Protein AF-A0AAN5C245-F1 (afdb_monomer_lite)

Sequence (822 aa):
MPCDADNDKPALLPTRVIDVGNSMTPPHLHVTGDGETGKWVALSYCGGADSSITLNSSSFENLRSGQPLSDFPLTLRDAVLVTRALGVRYLWIDCLCIFQDDTNDMAAEASRRSRVYSNAVVTIAATTAETVNDGFLDKREPHFNCSFPWRRHDHPDSVKNDCRTYPVFFRGDRSPLNKERPRDSPWATRGWTLQEELLSKRILYYTKQEMIWQCHAGTATEPAEEPEPYSTPFSRLKKLSASSGYPEKSTKSAAATYKLWYELLEEYVRRHLTSENDRLPAIGAIAESIQTQLNEQYCAGLWRGDLLFGLLWSLHCSSGGSGPPGRVIRRALLRLFDFQPKHPTLPAREIPAGVSKNRGPSWSWVGADTFVGLTWPQQIDTFDYLAKVVHVEVRGKIQDDFGRVEGAALTLDAPYRHLHLRLGTYLKSPWSPISLVQRALTRLSPLARTRKLAQIALTRPDYLASTTTSGSVIVPSSSTEFTLIQLAKTSVGTRPVLYLLLLQPQARDKANKGGQQHYRRVGLLRLMPSQYDDDDYIGETMTDLLEGDAYREVTKKKWPVGTFFQFILTSALTKKPTLTTAQPQPETNTTQEPEKREGSDISTTGFEIATTDTHILIANKFSFARPHLMLLTLDGHRRQYEPLDEADLNGAWRILNASETGYVAFYNCGQDGGCSRLHKHLQVMPLPANSFAAFLDSPDGSESETEVPFQWFYRRLQGKLNPATLLGVYSDLLEQATKVGGGRGEHAASAPSGAVCPHNMILTKRWMVVMPRRRGAVNKEAGVNSLGMLGVIAVATMEEVDNWVRLGLTESLAELGVPKEK

Foldseek 3Di:
DPLPVPPLDWDQDDQKWWQLDDPVDAIAIDGGDDRDTFAEEEEQEAEDPPFPDFAAPVCRVVRHNHDHLVVFAQAVSLQSVVCVVVVGGTYDDCRHGFHPPDPVSVVVVLLCVLVNQLSHPEYEYQQADNYSRPHQPDDQDQQDKDFDQDQDPPDPPRDPDDRDTDTDGDDPDPPVVPDDDSCVGSSLQALLVLSSVLNHQWYWYRDSHWIWIQHLQAIDTPPRPDHDHDDDLSNVLVVLVVVPPDPDDDPVSLLVLQVSLQVSVLSNLSHDYPDLQCLQSSCLVVVVSSCVRNVFQDAQSDTPVCVLQQLQKFADPDPPDPDPPCVVVVVVVVVVVPPPPDDPDDPDPPQPPDPDPAAAAQSGPSRALGSHRIHGPDSVWDKDWQKDWPDKDWADPPPRSRGGTPYIDTDIQFQKAKFFAPPDPLDDDDPDSPVVVVVVLPDDDLVSLSVLVVCLVVVPVVLCVSVPSPRDDPPPPPQGIKMWTFTIWTDDDNKIKTKIWIWGWDDDDPVPPPDDTDIGTSRIDIAIAADDDDDDDPPCRVSNNSSNSNVCSVVVDRRAGQQAFAEAADQLCVPQDFPPDPDDDDDDDDDDDQDDQPLAPDRQPPFWDDDDPFWTKGQDSSDPAPRKIKIFTPNNNAWLLADDDLVQQQVVVVVQVVDPAWKKKKGFRDQLSQDRTTGGMIMMHHDDPSFQCVCLVDPVSPDDRRDAQFDKDKDWDDDDDHSVNVVVVSVVRLVVLCVQQPCQAPCNVVDDPNGGQGWMWMDTPTMIMIFGFRGQFDVVLGGDHNRVLRSYHYDHDVSSVVSCSVCDVRNGSCNGTPGDDD

Radius of gyration: 37.37 Å; chains: 1; bounding box: 114×71×102 Å

InterPro domains:
  IPR010730 Heterokaryon incompatibility [PF06985] (40-196)
  IPR019200 ATP adenylyltransferase, C-terminal [PF09830] (707-819)
  IPR036265 HIT-like superfamily [SSF54197] (562-688)
  IPR043171 Ap4A phosphorylase 1/2-like [G3DSA:3.30.428.70] (544-822)
  IPR045759 Ap4A phosphorylase 1/2, N-terminal domain [PF19327] (611-690)

Organism: Aspergillus oryzae (NCBI:txid5062)

Secondary structure (DSSP, 8-state):
--TTSS--PPEEPPSEEEE---SSS--EEEEPPTT-EE-EEEEE----TT-S----TTTHHHHHH---GGGS-HHHHHHHHHHHHTT-SEEE-HHHHS-TT-HHHHHHHHHHHHHHHHHSSEEEEETT-SSTTT-S--------EEEE----TT-TT--TTS---EEEEPPPP--TTTPPPGGGSGGGGBTHHHHHHHH-SEEEEE-SS-EEEEESS-EEETT-SSPBP---HHHHHHHHHHGGGS----HHHHHHHHHHHHHHHHHHHTSBPS-GGGTTHHHHHHHHHHHHHH---EETTEEGGGHHHHTT-EE-----SSS-THHHHHHHHHHHH---S----S------S---S-PPPTTSGGG-S--TTEE---TTSPPEE--EEEEEEEEE-TT-SSS-EEEEEEEEE--EEEEE----------S-TTHHHHTTTTS--HHHHHHHHHHHHHH-TTTTTTT---SS----TT--EEEEEEEEEEEETTEEEEEEEEEEEPPPPTT-TTSPPPEEEEEEEEE-PPP---SS-HHHHHHHHHHHHHHHHHHHSPPPPS---EEEE-GGGTTPPPTT----------S----PPTT-SS--TT-EEEE-SSEEEEE-TT-SSSS-EEEEETTS--BTTSPP-HHHHHHHHHHHHH-SS-EEEEEEESTTTT-S-SB-EEEEEEPPTT-TTGGGG-SS--SPPP--SB--EEEE--SS--HHHHHHHHHHHHHHHHHHHTT-STTGGGPPTTPPPPEEEEE-SSEEEEEEBS-SEETTTEE--HHHHTTEEEESSHHHHHHHHHH-HHHHHHHHBPBPP-

pLDDT: mean 73.37, std 21.28, range [23.34, 98.19]

Structure (mmCIF, N/CA/C/O backbone):
data_AF-A0AAN5C245-F1
#
_entry.id   AF-A0AAN5C245-F1
#
loop_
_atom_site.group_PDB
_atom_site.id
_atom_site.type_symbol
_atom_site.label_atom_id
_atom_site.label_alt_id
_atom_site.label_comp_id
_atom_site.label_asym_id
_atom_site.label_entity_id
_atom_site.label_seq_id
_atom_site.pdbx_PDB_ins_code
_atom_site.Cartn_x
_atom_site.Cartn_y
_atom_site.Cartn_z
_atom_site.occupancy
_atom_site.B_iso_or_equiv
_atom_site.auth_seq_id
_atom_site.auth_comp_id
_atom_site.auth_asym_id
_atom_site.auth_atom_id
_atom_site.pdbx_PDB_model_num
ATOM 1 N N . MET A 1 1 ? 20.380 -23.469 -19.555 1.00 35.25 1 MET A N 1
ATOM 2 C CA . MET A 1 1 ? 20.109 -23.784 -20.971 1.00 35.25 1 MET A CA 1
ATOM 3 C C . MET A 1 1 ? 21.016 -22.917 -21.826 1.0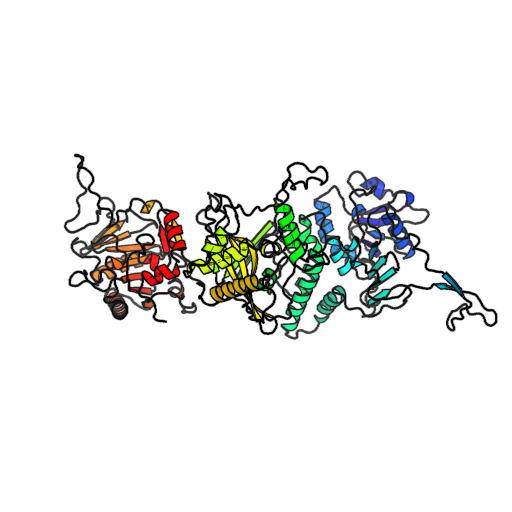0 35.25 1 MET A C 1
ATOM 5 O O . MET A 1 1 ? 21.134 -21.742 -21.488 1.00 35.25 1 MET A O 1
ATOM 9 N N . PRO A 1 2 ? 21.669 -23.456 -22.866 1.00 41.81 2 PRO A N 1
ATOM 10 C CA . PRO A 1 2 ? 22.351 -22.631 -23.860 1.00 41.81 2 PRO A CA 1
ATOM 11 C C . PRO A 1 2 ? 21.332 -21.735 -24.582 1.00 41.81 2 PRO A C 1
ATOM 13 O O . PRO A 1 2 ? 20.177 -22.129 -24.758 1.00 41.81 2 PRO A O 1
ATOM 16 N N . CYS A 1 3 ? 21.747 -20.530 -24.984 1.00 52.06 3 CYS A N 1
ATOM 17 C CA . CYS A 1 3 ? 20.897 -19.564 -25.699 1.00 52.06 3 CYS A CA 1
ATOM 18 C C . CYS A 1 3 ? 20.420 -20.044 -27.086 1.00 52.06 3 CYS A C 1
ATOM 20 O O . CYS A 1 3 ? 19.615 -19.347 -27.699 1.00 52.06 3 CYS A O 1
ATOM 22 N N . ASP A 1 4 ? 20.885 -21.213 -27.539 1.00 46.66 4 ASP A N 1
ATOM 23 C CA . ASP A 1 4 ? 20.538 -21.852 -28.815 1.00 46.66 4 ASP A CA 1
ATOM 24 C C . ASP A 1 4 ? 19.283 -22.735 -28.758 1.00 46.66 4 ASP A C 1
ATOM 26 O O . ASP A 1 4 ? 18.751 -23.119 -29.795 1.00 46.66 4 ASP A O 1
ATOM 30 N N . ALA A 1 5 ? 18.785 -23.085 -27.564 1.00 47.28 5 ALA A N 1
ATOM 31 C CA . ALA A 1 5 ? 17.615 -23.968 -27.448 1.00 47.28 5 ALA A CA 1
ATOM 32 C C . ALA A 1 5 ? 16.310 -23.299 -27.925 1.00 47.28 5 ALA A C 1
ATOM 34 O O . ALA A 1 5 ? 15.354 -23.982 -28.292 1.00 47.28 5 ALA A O 1
ATOM 35 N N . ASP A 1 6 ? 16.287 -21.967 -27.949 1.00 51.62 6 ASP A N 1
ATOM 36 C CA . ASP A 1 6 ? 15.198 -21.158 -28.478 1.00 51.62 6 ASP A CA 1
ATOM 37 C C . ASP A 1 6 ? 15.669 -20.636 -29.842 1.00 51.62 6 ASP A C 1
ATOM 39 O O . ASP A 1 6 ? 16.169 -19.518 -29.945 1.00 51.62 6 ASP A O 1
ATOM 43 N N . ASN A 1 7 ? 15.616 -21.490 -30.879 1.00 54.81 7 ASN A N 1
ATOM 44 C CA . ASN A 1 7 ? 15.822 -21.065 -32.270 1.00 54.81 7 ASN A CA 1
ATOM 45 C C . ASN A 1 7 ? 15.059 -19.752 -32.439 1.00 54.81 7 ASN A C 1
ATOM 47 O O . ASN A 1 7 ? 13.848 -19.777 -32.223 1.00 54.81 7 ASN A O 1
ATOM 51 N N . ASP A 1 8 ? 15.737 -18.643 -32.761 1.00 65.44 8 ASP A N 1
ATOM 52 C CA . ASP A 1 8 ? 15.123 -17.325 -32.962 1.00 65.44 8 ASP A CA 1
ATOM 53 C C . ASP A 1 8 ? 14.123 -17.424 -34.123 1.00 65.44 8 ASP A C 1
ATOM 55 O O . ASP A 1 8 ? 14.423 -17.085 -35.268 1.00 65.44 8 ASP A O 1
ATOM 59 N N . LYS A 1 9 ? 12.956 -18.008 -33.871 1.00 73.12 9 LYS A N 1
ATOM 60 C CA . LYS A 1 9 ? 11.895 -18.194 -34.842 1.00 73.12 9 LYS A CA 1
ATOM 61 C C . LYS A 1 9 ? 11.257 -16.826 -35.057 1.00 73.12 9 LYS A C 1
ATOM 63 O O . LYS A 1 9 ? 11.156 -16.057 -34.099 1.00 73.12 9 LYS A O 1
ATOM 68 N N . PRO A 1 10 ? 10.837 -16.508 -36.290 1.00 80.06 10 PRO A N 1
ATOM 69 C CA . PRO A 1 10 ? 10.046 -15.314 -36.542 1.00 80.06 10 PRO A CA 1
ATOM 70 C C . PRO A 1 10 ? 8.860 -15.267 -35.572 1.00 80.06 10 PRO A C 1
ATOM 72 O O . PRO A 1 10 ? 8.116 -16.241 -35.455 1.00 80.06 10 PRO A O 1
ATOM 75 N N . ALA A 1 11 ? 8.721 -14.156 -34.856 1.00 88.12 11 ALA A N 1
ATOM 76 C CA . ALA A 1 11 ? 7.585 -13.887 -33.983 1.00 88.12 11 ALA A CA 1
ATOM 77 C C . ALA A 1 11 ? 6.648 -12.895 -34.676 1.00 88.12 11 ALA A C 1
ATOM 79 O O . ALA A 1 11 ? 7.053 -12.245 -35.641 1.00 88.12 11 ALA A O 1
ATOM 80 N N . LEU A 1 12 ? 5.407 -12.777 -34.196 1.00 93.31 12 LEU A N 1
ATOM 81 C CA . LEU A 1 12 ? 4.494 -11.729 -34.658 1.00 93.31 12 LEU A CA 1
ATOM 82 C C . LEU A 1 12 ? 5.167 -10.369 -34.483 1.00 93.31 12 LEU A C 1
ATOM 84 O O . LEU A 1 12 ? 5.626 -10.047 -33.383 1.00 93.31 12 LEU A O 1
ATOM 88 N N . LEU A 1 13 ? 5.250 -9.607 -35.569 1.00 94.94 13 LEU A N 1
ATOM 89 C CA . LEU A 1 13 ? 5.854 -8.285 -35.532 1.00 94.94 13 LEU A CA 1
ATOM 90 C C . LEU A 1 13 ? 5.020 -7.343 -34.638 1.00 94.94 13 LEU A C 1
ATOM 92 O O . LEU A 1 13 ? 3.796 -7.493 -34.544 1.00 94.94 13 LEU A O 1
ATOM 96 N N . PRO A 1 14 ? 5.659 -6.353 -33.984 1.00 95.44 14 PRO A N 1
ATOM 97 C CA . PRO A 1 14 ? 4.951 -5.218 -33.393 1.00 95.44 14 PRO A CA 1
ATOM 98 C C . PRO A 1 14 ? 4.039 -4.541 -34.423 1.00 95.44 14 PRO A C 1
ATOM 100 O O . PRO A 1 14 ? 4.277 -4.667 -35.619 1.00 95.44 14 PRO A O 1
ATOM 103 N N . THR A 1 15 ? 3.037 -3.777 -33.984 1.00 95.12 15 THR A N 1
ATOM 104 C CA . THR A 1 15 ? 2.087 -3.089 -34.888 1.00 95.12 15 THR A CA 1
ATOM 105 C C . THR A 1 15 ? 2.791 -2.233 -35.943 1.00 95.12 15 THR A C 1
ATOM 107 O O . THR A 1 15 ? 2.332 -2.139 -37.081 1.00 95.12 15 THR A O 1
ATOM 110 N N . ARG A 1 16 ? 3.934 -1.648 -35.573 1.00 96.56 16 ARG A N 1
ATOM 111 C CA . ARG A 1 16 ? 4.821 -0.875 -36.441 1.00 96.56 16 ARG A CA 1
ATOM 112 C C . ARG A 1 16 ? 6.282 -1.165 -36.099 1.00 96.56 16 ARG A C 1
ATOM 114 O O . ARG A 1 16 ? 6.627 -1.307 -34.924 1.00 96.56 16 ARG A O 1
ATOM 121 N N . VAL A 1 17 ? 7.134 -1.214 -37.117 1.00 97.50 17 VAL A N 1
ATOM 122 C CA . VAL A 1 17 ? 8.597 -1.345 -37.001 1.00 97.50 17 VAL A CA 1
ATOM 123 C C . VAL A 1 17 ? 9.280 -0.480 -38.055 1.00 97.50 17 VAL A C 1
ATOM 125 O O . VAL A 1 17 ? 8.677 -0.136 -39.064 1.00 97.50 17 VAL A O 1
ATOM 128 N N . ILE A 1 18 ? 10.548 -0.141 -37.857 1.00 98.06 18 ILE A N 1
ATOM 129 C CA . ILE A 1 18 ? 11.381 0.488 -38.882 1.00 98.06 18 ILE A CA 1
ATOM 130 C C . ILE A 1 18 ? 12.061 -0.608 -39.695 1.00 98.06 18 ILE A C 1
ATOM 132 O O . ILE A 1 18 ? 12.826 -1.401 -39.148 1.00 98.06 18 ILE A O 1
ATOM 136 N N . ASP A 1 19 ? 11.810 -0.651 -41.000 1.00 97.81 19 ASP A N 1
ATOM 137 C CA . ASP A 1 19 ? 12.676 -1.375 -41.924 1.00 97.81 19 ASP A CA 1
ATOM 138 C C . ASP A 1 19 ? 13.960 -0.562 -42.079 1.00 97.81 19 ASP A C 1
ATOM 140 O O . ASP A 1 19 ? 13.933 0.592 -42.517 1.00 97.81 19 ASP A O 1
ATOM 144 N N . VAL A 1 20 ? 15.091 -1.141 -41.673 1.00 97.38 20 VAL A N 1
ATOM 145 C CA . VAL A 1 20 ? 16.363 -0.416 -41.666 1.00 97.38 20 VAL A CA 1
ATOM 146 C C . VAL A 1 20 ? 16.916 -0.188 -43.067 1.00 97.38 20 VAL A C 1
ATOM 148 O O . VAL A 1 20 ? 17.879 0.564 -43.194 1.00 97.38 20 VAL A O 1
ATOM 151 N N . GLY A 1 21 ? 16.352 -0.790 -44.117 1.00 93.94 21 GLY A N 1
ATOM 152 C CA . GLY A 1 21 ? 16.804 -0.617 -45.495 1.00 93.94 21 GLY A CA 1
ATOM 153 C C . GLY A 1 21 ? 18.280 -0.985 -45.697 1.00 93.94 21 GLY A C 1
ATOM 154 O O . GLY A 1 21 ? 18.857 -1.799 -44.975 1.00 93.94 21 GLY A O 1
ATOM 155 N N . ASN A 1 22 ? 18.925 -0.367 -46.685 1.00 90.50 22 ASN A N 1
ATOM 156 C CA . ASN A 1 22 ? 20.333 -0.608 -47.023 1.00 90.50 22 ASN A CA 1
ATOM 157 C C . ASN A 1 22 ? 20.998 0.677 -47.566 1.00 90.50 22 ASN A C 1
ATOM 159 O O . ASN A 1 22 ? 20.577 1.782 -47.226 1.00 90.50 22 ASN A O 1
ATOM 163 N N . SER A 1 23 ? 22.073 0.561 -48.351 1.00 84.62 23 SER A N 1
ATOM 164 C CA . SER A 1 23 ? 22.747 1.713 -48.971 1.00 84.62 23 SER A CA 1
ATOM 165 C C . SER A 1 23 ? 21.907 2.416 -50.046 1.00 84.62 23 SER A C 1
ATOM 167 O O . SER A 1 23 ? 22.126 3.595 -50.300 1.00 84.62 23 SER A O 1
ATOM 169 N N . MET A 1 24 ? 20.957 1.709 -50.659 1.00 87.56 24 MET A N 1
ATOM 170 C CA . MET A 1 24 ? 20.085 2.198 -51.733 1.00 87.56 24 MET A CA 1
ATOM 171 C C . MET A 1 24 ? 18.679 2.551 -51.239 1.00 87.56 24 MET A C 1
ATOM 173 O O . MET A 1 24 ? 17.996 3.362 -51.857 1.00 87.56 24 MET A O 1
ATOM 177 N N . THR A 1 25 ? 18.235 1.934 -50.143 1.00 92.56 25 THR A N 1
ATOM 178 C CA . THR A 1 25 ? 16.893 2.129 -49.583 1.00 92.56 25 THR A CA 1
ATOM 179 C C . THR A 1 25 ? 16.988 2.802 -48.213 1.00 92.56 25 THR A C 1
ATOM 181 O O . THR A 1 25 ? 17.605 2.222 -47.311 1.00 92.56 25 THR A O 1
ATOM 184 N N . PRO A 1 26 ? 16.396 3.997 -48.029 1.00 95.56 26 PRO A N 1
ATOM 185 C CA . PRO A 1 26 ? 16.388 4.669 -46.736 1.00 95.56 26 PRO A CA 1
ATOM 186 C C . PRO A 1 26 ? 15.573 3.885 -45.690 1.00 95.56 26 PRO A C 1
ATOM 188 O O . PRO A 1 26 ? 14.661 3.132 -46.056 1.00 95.56 26 PRO A O 1
ATOM 191 N N . PRO A 1 27 ? 15.869 4.064 -44.389 1.00 97.00 27 PRO A N 1
ATOM 192 C CA . PRO A 1 27 ? 15.016 3.549 -43.329 1.00 97.00 27 PRO A CA 1
ATOM 193 C C . PRO A 1 27 ? 13.603 4.129 -43.424 1.00 97.00 27 PRO A C 1
ATOM 195 O O . PRO A 1 27 ? 13.437 5.327 -43.675 1.00 97.00 27 PRO A O 1
ATOM 198 N N . HIS A 1 28 ? 12.594 3.289 -43.214 1.00 97.06 28 HIS A N 1
ATOM 199 C CA . HIS A 1 28 ? 11.189 3.684 -43.311 1.00 97.06 28 HIS A CA 1
ATOM 200 C C . HIS A 1 28 ? 10.305 2.909 -42.335 1.00 97.06 28 HIS A C 1
ATOM 202 O O . HIS A 1 28 ? 10.630 1.798 -41.914 1.00 97.06 28 HIS A O 1
ATOM 208 N N . LEU A 1 29 ? 9.178 3.512 -41.968 1.00 97.69 29 LEU A N 1
ATOM 209 C CA . LEU A 1 29 ? 8.166 2.906 -41.115 1.00 97.69 29 LEU A CA 1
ATOM 210 C C . LEU A 1 29 ? 7.382 1.848 -41.896 1.00 97.69 29 LEU A C 1
ATOM 212 O O . LEU A 1 29 ? 6.682 2.159 -42.858 1.00 97.69 29 LEU A O 1
ATOM 216 N N . HIS A 1 30 ? 7.459 0.608 -41.432 1.00 97.44 30 HIS A N 1
ATOM 217 C CA . HIS A 1 30 ? 6.645 -0.509 -41.889 1.00 97.44 30 HIS A CA 1
ATOM 218 C C . HIS A 1 30 ? 5.451 -0.689 -40.949 1.00 97.44 30 HIS A C 1
ATOM 220 O O . HIS A 1 30 ? 5.617 -0.897 -39.743 1.00 97.44 30 HIS A O 1
ATOM 226 N N . VAL A 1 31 ? 4.243 -0.595 -41.505 1.00 96.75 31 VAL A N 1
ATOM 227 C CA . VAL A 1 31 ? 3.006 -0.944 -40.798 1.00 96.75 31 VAL A CA 1
ATOM 228 C C . VAL A 1 31 ? 2.766 -2.428 -41.008 1.00 96.75 31 VAL A C 1
ATOM 230 O O . VAL A 1 31 ? 2.567 -2.874 -42.136 1.00 96.75 31 VAL A O 1
ATOM 233 N N . THR A 1 32 ? 2.802 -3.171 -39.914 1.00 95.69 32 THR A N 1
ATOM 234 C CA . THR A 1 32 ? 2.740 -4.628 -39.921 1.00 95.69 32 THR A CA 1
ATOM 235 C C . THR A 1 32 ? 1.367 -5.119 -40.371 1.00 95.69 32 THR A C 1
ATOM 237 O O . THR A 1 32 ? 0.340 -4.641 -39.886 1.00 95.69 32 THR A O 1
ATOM 240 N N . GLY A 1 33 ? 1.346 -6.090 -41.285 1.00 92.75 33 GLY A N 1
ATOM 241 C CA . GLY A 1 33 ? 0.120 -6.755 -41.726 1.00 92.75 33 GLY A CA 1
ATOM 242 C C . GLY A 1 33 ? -0.405 -7.786 -40.721 1.00 92.75 33 GLY A C 1
ATOM 243 O O . GLY A 1 33 ? 0.324 -8.279 -39.857 1.00 92.75 33 GLY A O 1
ATOM 244 N N . ASP A 1 34 ? -1.677 -8.164 -40.855 1.00 89.75 34 ASP A N 1
ATOM 245 C CA . ASP A 1 34 ? -2.295 -9.170 -39.985 1.00 89.75 34 ASP A CA 1
ATOM 246 C C . ASP A 1 34 ? -1.535 -10.505 -40.036 1.00 89.75 34 ASP A C 1
ATOM 248 O O . ASP A 1 34 ? -1.395 -11.132 -41.087 1.00 89.75 34 ASP A O 1
ATOM 252 N N . GLY A 1 35 ? -1.045 -10.952 -38.876 1.00 89.94 35 GLY A N 1
ATOM 253 C CA . GLY A 1 35 ? -0.300 -12.208 -38.742 1.00 89.94 35 GLY A CA 1
ATOM 254 C C . GLY A 1 35 ? 1.126 -12.181 -39.302 1.00 89.94 35 GLY A C 1
ATOM 255 O O . GLY A 1 35 ? 1.766 -13.231 -39.346 1.00 89.94 35 GLY A O 1
ATOM 256 N N . GLU A 1 36 ? 1.640 -11.021 -39.720 1.00 95.56 36 GLU A N 1
ATOM 257 C CA . GLU A 1 36 ? 2.999 -10.904 -40.244 1.00 95.56 36 GLU A CA 1
ATOM 258 C C . GLU A 1 36 ? 4.039 -11.214 -39.155 1.00 95.56 36 GLU A C 1
ATOM 260 O O . GLU A 1 36 ? 3.988 -10.711 -38.027 1.00 95.56 36 GLU A O 1
ATOM 265 N N . THR A 1 37 ? 5.004 -12.068 -39.501 1.00 94.75 37 THR A N 1
ATOM 266 C CA . THR A 1 37 ? 6.064 -12.506 -38.589 1.00 94.75 37 THR A CA 1
ATOM 267 C C . THR A 1 37 ? 7.439 -12.098 -39.087 1.00 94.75 37 THR A C 1
ATOM 269 O O . THR A 1 37 ? 7.722 -12.195 -40.280 1.00 94.75 37 THR A O 1
ATOM 272 N N . GLY A 1 38 ? 8.339 -11.752 -38.173 1.00 94.00 38 GLY A N 1
ATOM 273 C CA . GLY A 1 38 ? 9.699 -11.362 -38.517 1.00 94.00 38 GLY A CA 1
ATOM 274 C C . GLY A 1 38 ? 10.646 -11.368 -37.325 1.00 94.00 38 GLY A C 1
ATOM 275 O O . GLY A 1 38 ? 10.286 -11.743 -36.210 1.00 94.00 38 GLY A O 1
ATOM 276 N N . LYS A 1 39 ? 11.891 -10.967 -37.589 1.00 95.31 39 LYS A N 1
ATOM 277 C CA . LYS A 1 39 ? 12.928 -10.730 -36.580 1.00 95.31 39 LYS A CA 1
ATOM 278 C C . LYS A 1 39 ? 13.184 -9.239 -36.478 1.00 95.31 39 LYS A C 1
ATOM 280 O O . LYS A 1 39 ? 13.385 -8.600 -37.510 1.00 95.31 39 LYS A O 1
ATOM 285 N N . TRP A 1 40 ? 13.243 -8.717 -35.260 1.00 97.06 40 TRP A N 1
ATOM 286 C CA . TRP A 1 40 ? 13.580 -7.320 -35.023 1.00 97.06 40 TRP A CA 1
ATOM 287 C C . TRP A 1 40 ? 14.566 -7.154 -33.872 1.00 97.06 40 TRP A C 1
ATOM 289 O O . TRP A 1 40 ? 14.678 -8.003 -32.982 1.00 97.06 40 TRP A O 1
ATOM 299 N N . VAL A 1 41 ? 15.271 -6.032 -33.914 1.00 97.69 41 VAL A N 1
ATOM 300 C CA . VAL A 1 41 ? 16.032 -5.470 -32.800 1.00 97.69 41 VAL A CA 1
ATOM 301 C C . VAL A 1 41 ? 15.151 -4.438 -32.099 1.00 97.69 41 VAL A C 1
ATOM 303 O O . VAL A 1 41 ? 14.346 -3.777 -32.750 1.00 97.69 41 VAL A O 1
ATOM 306 N N . ALA A 1 42 ? 15.272 -4.294 -30.783 1.00 97.44 42 ALA A N 1
ATOM 307 C CA . ALA A 1 42 ? 14.625 -3.208 -30.044 1.00 97.44 42 ALA A CA 1
ATOM 308 C C . ALA A 1 42 ? 15.675 -2.204 -29.556 1.00 97.44 42 ALA A C 1
ATOM 310 O O . ALA A 1 42 ? 16.756 -2.607 -29.127 1.00 97.44 42 ALA A O 1
ATOM 311 N N . LEU A 1 43 ? 15.365 -0.909 -29.596 1.00 96.69 43 LEU A N 1
ATOM 312 C CA . LEU A 1 43 ? 16.196 0.128 -28.987 1.00 96.69 43 LEU A CA 1
ATOM 313 C C . LEU A 1 43 ? 15.653 0.507 -27.603 1.00 96.69 43 LEU A C 1
ATOM 315 O O . LEU A 1 43 ? 14.459 0.738 -27.422 1.00 96.69 43 LEU A O 1
ATOM 319 N N . SER A 1 44 ? 16.551 0.597 -26.628 1.00 94.31 44 SER A N 1
ATOM 320 C CA . SER A 1 44 ? 16.311 1.124 -25.288 1.00 94.31 44 SER A CA 1
ATOM 321 C C . SER A 1 44 ? 17.316 2.251 -25.034 1.00 94.31 44 SER A C 1
ATOM 323 O O . SER A 1 44 ? 18.528 2.043 -25.092 1.00 94.31 44 SER A O 1
ATOM 325 N N . TYR A 1 45 ? 16.829 3.475 -24.831 1.00 91.50 45 TYR A N 1
ATOM 326 C CA . TYR A 1 45 ? 17.665 4.684 -24.821 1.00 91.50 45 TYR A CA 1
ATOM 327 C C . TYR A 1 45 ? 17.025 5.813 -24.001 1.00 91.50 45 TYR A C 1
ATOM 329 O O . TYR A 1 45 ? 15.894 5.686 -23.533 1.00 91.50 45 TYR A O 1
ATOM 337 N N . CYS A 1 46 ? 17.731 6.929 -23.817 1.00 84.00 46 CYS A N 1
ATOM 338 C CA . CYS A 1 46 ? 17.175 8.154 -23.239 1.00 84.00 46 CYS A CA 1
ATOM 339 C C . CYS A 1 46 ? 16.552 9.044 -24.328 1.00 84.00 46 CYS A C 1
ATOM 341 O O . CYS A 1 46 ? 17.247 9.784 -25.021 1.00 84.00 46 CYS A O 1
ATOM 343 N N . GLY A 1 47 ? 15.227 8.975 -24.482 1.00 69.31 47 GLY A N 1
ATOM 344 C CA . GLY A 1 47 ? 14.471 9.908 -25.321 1.00 69.31 47 GLY A CA 1
ATOM 345 C C . GLY A 1 47 ? 14.177 11.204 -24.563 1.00 69.31 47 GLY A C 1
ATOM 346 O O . GLY A 1 47 ? 13.478 11.173 -23.551 1.00 69.31 47 GLY A O 1
ATOM 347 N N . GLY A 1 48 ? 14.727 12.330 -25.023 1.00 59.12 48 GLY A N 1
ATOM 348 C CA . GLY A 1 48 ? 14.383 13.673 -24.538 1.00 59.12 48 GLY A CA 1
ATOM 349 C C . GLY A 1 48 ? 13.196 14.277 -25.300 1.00 59.12 48 GLY A C 1
ATOM 350 O O . GLY A 1 48 ? 12.801 13.754 -26.340 1.00 59.12 48 GLY A O 1
ATOM 351 N N . ALA A 1 49 ? 12.652 15.397 -24.806 1.00 52.94 49 ALA A N 1
ATOM 352 C CA . ALA A 1 49 ? 11.558 16.135 -25.458 1.00 52.94 49 ALA A CA 1
ATOM 353 C C . ALA A 1 49 ? 11.933 16.713 -26.844 1.00 52.94 49 ALA A C 1
ATOM 355 O O . ALA A 1 49 ? 11.050 17.056 -27.622 1.00 52.94 49 ALA A O 1
ATOM 356 N N . ASP A 1 50 ? 13.229 16.760 -27.164 1.00 55.78 50 ASP A N 1
ATOM 357 C CA . ASP A 1 50 ? 13.790 17.383 -28.368 1.00 55.78 50 ASP A CA 1
ATOM 358 C C . ASP A 1 50 ? 14.140 16.370 -29.475 1.00 55.78 50 ASP A C 1
ATOM 360 O O . ASP A 1 50 ? 15.146 16.512 -30.174 1.00 55.78 50 ASP A O 1
ATOM 364 N N . SER A 1 51 ? 13.346 15.307 -29.644 1.00 64.88 51 SER A N 1
ATOM 365 C CA . SER A 1 51 ? 13.516 14.451 -30.821 1.00 64.88 51 SER A CA 1
ATOM 366 C C . SER A 1 51 ? 12.964 15.157 -32.059 1.00 64.88 51 SER A C 1
ATOM 368 O O . SER A 1 51 ? 11.764 15.409 -32.162 1.00 64.88 51 SER A O 1
ATOM 370 N N . SER A 1 52 ? 13.842 15.455 -33.018 1.00 72.44 52 SER A N 1
ATOM 371 C CA . SER A 1 52 ? 13.475 16.074 -34.299 1.00 72.44 52 SER A CA 1
ATOM 372 C C . SER A 1 52 ? 12.594 15.178 -35.177 1.00 72.44 52 SER A C 1
ATOM 374 O O . SER A 1 52 ? 11.954 15.676 -36.101 1.00 72.44 52 SER A O 1
ATOM 376 N N . ILE A 1 53 ? 12.544 13.870 -34.894 1.00 86.25 53 ILE A N 1
ATOM 377 C CA . ILE A 1 53 ? 11.774 12.886 -35.653 1.00 86.25 53 ILE A CA 1
ATOM 378 C C . ILE A 1 53 ? 10.986 12.004 -34.684 1.00 86.25 53 ILE A C 1
ATOM 380 O O . ILE A 1 53 ? 11.545 11.181 -33.961 1.00 86.25 53 ILE A O 1
ATOM 384 N N . THR A 1 54 ? 9.665 12.151 -34.707 1.00 91.75 54 THR A N 1
ATOM 385 C CA . THR A 1 54 ? 8.722 11.325 -33.946 1.00 91.75 54 THR A CA 1
ATOM 386 C C . THR A 1 54 ? 7.536 10.942 -34.819 1.00 91.75 54 THR A C 1
ATOM 388 O O . THR A 1 54 ? 7.203 11.658 -35.769 1.00 91.75 54 THR A O 1
ATOM 391 N N . LEU A 1 55 ? 6.900 9.811 -34.520 1.00 93.81 55 LEU A N 1
ATOM 392 C CA . LEU A 1 55 ? 5.675 9.386 -35.180 1.00 93.81 55 LEU A CA 1
ATOM 393 C C . LEU A 1 55 ? 4.482 10.161 -34.613 1.00 93.81 55 LEU A C 1
ATOM 395 O O . LEU A 1 55 ? 4.126 10.015 -33.448 1.00 93.81 55 LEU A O 1
ATOM 399 N N . ASN A 1 56 ? 3.861 10.955 -35.475 1.00 93.94 56 ASN A N 1
ATOM 400 C CA . ASN A 1 56 ? 2.621 11.678 -35.242 1.00 93.94 56 ASN A CA 1
ATOM 401 C C . ASN A 1 56 ? 1.740 11.556 -36.486 1.00 93.94 56 ASN A C 1
ATOM 403 O O . ASN A 1 56 ? 2.219 11.187 -37.565 1.00 93.94 56 ASN A O 1
ATOM 407 N N . SER A 1 57 ? 0.479 11.967 -36.381 1.00 93.50 57 SER A N 1
ATOM 408 C CA . SER A 1 57 ? -0.450 12.008 -37.518 1.00 93.50 57 SER A CA 1
ATOM 409 C C . SER A 1 57 ? 0.120 12.777 -38.720 1.00 93.50 57 SER A C 1
ATOM 411 O O . SER A 1 57 ? -0.088 12.387 -39.866 1.00 93.50 57 SER A O 1
ATOM 413 N N . SER A 1 58 ? 0.883 13.850 -38.472 1.00 93.31 58 SER A N 1
ATOM 414 C CA . SER A 1 58 ? 1.495 14.688 -39.514 1.00 93.31 58 SER A CA 1
ATOM 415 C C . SER A 1 58 ? 2.785 14.121 -40.118 1.00 93.31 58 SER A C 1
ATOM 417 O O . SER A 1 58 ? 3.117 14.464 -41.252 1.00 93.31 58 SER A O 1
ATOM 419 N N . SER A 1 59 ? 3.524 13.275 -39.393 1.00 93.31 59 SER A N 1
ATOM 420 C CA . SER A 1 59 ? 4.799 12.701 -39.851 1.00 93.31 59 SER A CA 1
ATOM 421 C C . SER A 1 59 ? 4.664 11.277 -40.395 1.00 93.31 59 SER A C 1
ATOM 423 O O . SER A 1 59 ? 5.602 10.787 -41.021 1.00 93.31 59 SER A O 1
ATOM 425 N N . PHE A 1 60 ? 3.508 10.631 -40.202 1.00 95.38 60 PHE A N 1
ATOM 426 C CA . PHE A 1 60 ? 3.257 9.238 -40.579 1.00 95.38 60 PHE A CA 1
ATOM 427 C C . PHE A 1 60 ? 3.616 8.922 -42.036 1.00 95.38 60 PHE A C 1
ATOM 429 O O . PHE A 1 60 ? 4.403 8.010 -42.280 1.00 95.38 60 PHE A O 1
ATOM 436 N N . GLU A 1 61 ? 3.094 9.682 -43.005 1.00 95.50 61 GLU A N 1
ATOM 437 C CA . GLU A 1 61 ? 3.366 9.408 -44.424 1.00 95.50 61 GLU A CA 1
ATOM 438 C C . GLU A 1 61 ? 4.838 9.636 -44.787 1.00 95.50 61 GLU A C 1
ATOM 440 O O . GLU A 1 61 ? 5.406 8.836 -45.524 1.00 95.50 61 GLU A O 1
ATOM 445 N N . ASN A 1 62 ? 5.486 10.653 -44.206 1.00 93.19 62 ASN A N 1
ATOM 446 C CA . ASN A 1 62 ? 6.912 10.919 -44.431 1.00 93.19 62 ASN A CA 1
ATOM 447 C C . ASN A 1 62 ? 7.791 9.785 -43.885 1.00 93.19 62 ASN A C 1
ATOM 449 O O . ASN A 1 62 ? 8.728 9.339 -44.546 1.00 93.19 62 ASN A O 1
ATOM 453 N N . LEU A 1 63 ? 7.475 9.290 -42.684 1.00 94.44 63 LEU A N 1
ATOM 454 C CA . LEU A 1 63 ? 8.162 8.144 -42.092 1.00 94.44 63 LEU A CA 1
ATOM 455 C C . LEU A 1 63 ? 7.917 6.870 -42.907 1.00 94.44 63 LEU A C 1
ATOM 457 O O . LEU A 1 63 ? 8.844 6.085 -43.098 1.00 94.44 63 LEU A O 1
ATOM 461 N N . ARG A 1 64 ? 6.701 6.676 -43.429 1.00 95.50 64 ARG A N 1
ATOM 462 C CA . ARG A 1 64 ? 6.333 5.520 -44.257 1.00 95.50 64 ARG A CA 1
ATOM 463 C C . ARG A 1 64 ? 7.001 5.530 -45.633 1.00 95.50 64 ARG A C 1
ATOM 465 O O . ARG A 1 64 ? 7.394 4.473 -46.114 1.00 95.50 64 ARG A O 1
ATOM 472 N N . SER A 1 65 ? 7.174 6.699 -46.254 1.00 93.75 65 SER A N 1
ATOM 473 C CA . SER A 1 65 ? 7.925 6.840 -47.512 1.00 93.75 65 SER A CA 1
ATOM 474 C C . SER A 1 65 ? 9.441 6.691 -47.341 1.00 93.75 65 SER A C 1
ATOM 476 O O . SER A 1 65 ? 10.153 6.476 -48.321 1.00 93.75 65 SER A O 1
ATOM 478 N N . GLY A 1 66 ? 9.926 6.793 -46.102 1.00 93.44 66 GLY A N 1
ATOM 479 C CA . GLY A 1 66 ? 11.336 6.724 -45.746 1.00 93.44 66 GLY A CA 1
ATOM 480 C C . GLY A 1 66 ? 12.031 8.075 -45.735 1.00 93.44 66 GLY A C 1
ATOM 481 O O . GLY A 1 66 ? 11.661 9.002 -46.455 1.00 93.44 66 GLY A O 1
ATOM 482 N N . GLN A 1 67 ? 13.065 8.174 -44.899 1.00 90.94 67 GLN A N 1
ATOM 483 C CA . GLN A 1 67 ? 13.863 9.388 -44.733 1.00 90.94 67 GLN A CA 1
ATOM 484 C C . GLN A 1 67 ? 15.362 9.074 -44.815 1.00 90.94 67 GLN A C 1
ATOM 486 O O . GLN A 1 67 ? 15.787 7.995 -44.389 1.00 90.94 67 GLN A O 1
ATOM 491 N N . PRO A 1 68 ? 16.191 9.988 -45.351 1.00 92.56 68 PRO A N 1
ATOM 492 C CA . PRO A 1 68 ? 17.638 9.822 -45.349 1.00 92.56 68 PRO A CA 1
ATOM 493 C C . PRO A 1 68 ? 18.171 9.526 -43.944 1.00 92.56 68 PRO A C 1
ATOM 495 O O . PRO A 1 68 ? 17.837 10.207 -42.980 1.00 92.56 68 PRO A O 1
ATOM 498 N N . LEU A 1 69 ? 19.058 8.534 -43.825 1.00 92.56 69 LEU A N 1
ATOM 499 C CA . LEU A 1 69 ? 19.652 8.149 -42.538 1.00 92.56 69 LEU A CA 1
ATOM 500 C C . LEU A 1 69 ? 20.440 9.301 -41.873 1.00 92.56 69 LEU A C 1
ATOM 502 O O . LEU A 1 69 ? 20.630 9.296 -40.661 1.00 92.56 69 LEU A O 1
ATOM 506 N N . SER A 1 70 ? 20.892 10.287 -42.654 1.00 91.62 70 SER A N 1
ATOM 507 C CA . SER A 1 70 ? 21.533 11.516 -42.165 1.00 91.62 70 SER A CA 1
ATOM 508 C C . SER A 1 70 ? 20.621 12.391 -41.314 1.00 91.62 70 SER A C 1
ATOM 510 O O . SER A 1 70 ? 21.127 13.146 -40.489 1.00 91.62 70 SER A O 1
ATOM 512 N N . ASP A 1 71 ? 19.309 12.292 -41.520 1.00 91.00 71 ASP A N 1
ATOM 513 C CA . ASP A 1 71 ? 18.322 13.168 -40.891 1.00 91.00 71 ASP A CA 1
ATOM 514 C C . ASP A 1 71 ? 17.917 12.629 -39.511 1.00 91.00 71 ASP A C 1
ATOM 516 O O . ASP A 1 71 ? 17.382 13.359 -38.676 1.00 91.00 71 ASP A O 1
ATOM 520 N N . PHE A 1 72 ? 18.218 11.353 -39.248 1.00 92.62 72 PHE A N 1
ATOM 521 C CA . PHE A 1 72 ? 17.988 10.716 -37.961 1.00 92.62 72 PHE A CA 1
ATOM 522 C C . PHE A 1 72 ? 18.943 11.287 -36.904 1.00 92.62 72 PHE A C 1
ATOM 524 O O . PHE A 1 72 ? 20.152 11.373 -37.153 1.00 92.62 72 PHE A O 1
ATOM 531 N N . PRO A 1 73 ? 18.440 11.593 -35.693 1.00 93.31 73 PRO A N 1
ATOM 532 C CA . PRO A 1 73 ? 19.286 11.850 -34.533 1.00 93.31 73 PRO A CA 1
ATOM 533 C C . PRO A 1 73 ? 20.344 10.760 -34.332 1.00 93.31 73 PRO A C 1
ATOM 535 O O . PRO A 1 73 ? 20.086 9.585 -34.617 1.00 93.31 73 PRO A O 1
ATOM 538 N N . LEU A 1 74 ? 21.512 11.137 -33.802 1.00 92.88 74 LEU A N 1
ATOM 539 C CA . LEU A 1 74 ? 22.685 10.257 -33.723 1.00 92.88 74 LEU A CA 1
ATOM 540 C C . LEU A 1 74 ? 22.382 8.909 -33.058 1.00 92.88 74 LEU A C 1
ATOM 542 O O . LEU A 1 74 ? 22.745 7.874 -33.607 1.00 92.88 74 LEU A O 1
ATOM 546 N N . THR A 1 75 ? 21.639 8.890 -31.949 1.00 93.81 75 THR A N 1
ATOM 547 C CA . THR A 1 75 ? 21.289 7.647 -31.241 1.00 93.81 75 THR A CA 1
ATOM 548 C C . THR A 1 75 ? 20.398 6.730 -32.087 1.00 93.81 75 THR A C 1
ATOM 550 O O . THR A 1 75 ? 20.595 5.516 -32.108 1.00 93.81 75 THR A O 1
ATOM 553 N N . LEU A 1 76 ? 19.433 7.281 -32.830 1.00 95.12 76 LEU A N 1
ATOM 554 C CA . LEU A 1 76 ? 18.562 6.473 -33.695 1.00 95.12 76 LEU A CA 1
ATOM 555 C C . LEU A 1 76 ? 19.321 5.975 -34.929 1.00 95.12 76 LEU A C 1
ATOM 557 O O . LEU A 1 76 ? 19.157 4.831 -35.354 1.00 95.12 76 LEU A O 1
ATOM 561 N N . ARG A 1 77 ? 20.194 6.826 -35.474 1.00 94.94 77 ARG A N 1
ATOM 562 C CA . ARG A 1 77 ? 21.074 6.502 -36.594 1.00 94.94 77 ARG A CA 1
ATOM 563 C C . ARG A 1 77 ? 22.017 5.352 -36.250 1.00 94.94 77 ARG A C 1
ATOM 565 O O . ARG A 1 77 ? 22.118 4.390 -37.007 1.00 94.94 77 ARG A O 1
ATOM 572 N N . ASP A 1 78 ? 22.665 5.432 -35.096 1.00 95.88 78 ASP A N 1
ATOM 573 C CA . ASP A 1 78 ? 23.561 4.400 -34.586 1.00 95.88 78 ASP A CA 1
ATOM 574 C C . ASP A 1 78 ? 22.817 3.073 -34.384 1.00 95.88 78 ASP A C 1
ATOM 576 O O . ASP A 1 78 ? 23.308 2.019 -34.787 1.00 95.88 78 ASP A O 1
ATOM 580 N N . ALA A 1 79 ? 21.583 3.110 -33.872 1.00 96.88 79 ALA A N 1
ATOM 581 C CA . ALA A 1 79 ? 20.745 1.919 -33.739 1.00 96.88 79 ALA A CA 1
ATOM 582 C C . ALA A 1 79 ? 20.420 1.261 -35.091 1.00 96.88 79 ALA A C 1
ATOM 584 O O . ALA A 1 79 ? 20.476 0.033 -35.206 1.00 96.88 79 ALA A O 1
ATOM 585 N N . VAL A 1 80 ? 20.138 2.053 -36.132 1.00 97.12 80 VAL A N 1
ATOM 586 C CA . VAL A 1 80 ? 19.958 1.552 -37.506 1.00 97.12 80 VAL A CA 1
ATOM 587 C C . VAL A 1 80 ? 21.239 0.884 -38.014 1.00 97.12 80 VAL A C 1
ATOM 589 O O . VAL A 1 80 ? 21.181 -0.213 -38.573 1.00 97.12 80 VAL A O 1
ATOM 592 N N . LEU A 1 81 ? 22.402 1.508 -37.799 1.00 96.12 81 LEU A N 1
ATOM 593 C CA . LEU A 1 81 ? 23.697 0.967 -38.226 1.00 96.12 81 LEU A CA 1
ATOM 594 C C . LEU A 1 81 ? 24.025 -0.359 -37.532 1.00 96.12 81 LEU A C 1
ATOM 596 O O . LEU A 1 81 ? 24.393 -1.320 -38.207 1.00 96.12 81 LEU A O 1
ATOM 600 N N . VAL A 1 82 ? 23.837 -0.440 -36.212 1.00 96.44 82 VAL A N 1
ATOM 601 C CA . VAL A 1 82 ? 24.039 -1.683 -35.452 1.00 96.44 82 VAL A CA 1
ATOM 602 C C . VAL A 1 82 ? 23.072 -2.765 -35.918 1.00 96.44 82 VAL A C 1
ATOM 604 O O . VAL A 1 82 ? 23.481 -3.902 -36.131 1.00 96.44 82 VAL A O 1
ATOM 607 N N . THR A 1 83 ? 21.805 -2.424 -36.149 1.00 97.44 83 THR A N 1
ATOM 608 C CA . THR A 1 83 ? 20.800 -3.391 -36.614 1.00 97.44 83 THR A CA 1
ATOM 609 C C . THR A 1 83 ? 21.160 -3.975 -37.984 1.00 97.44 83 THR A C 1
ATOM 611 O O . THR A 1 83 ? 21.105 -5.192 -38.170 1.00 97.44 83 THR A O 1
ATOM 614 N N . ARG A 1 84 ? 21.631 -3.131 -38.917 1.00 96.19 84 ARG A N 1
ATOM 615 C CA . ARG A 1 84 ? 22.173 -3.573 -40.213 1.00 96.19 84 ARG A CA 1
ATOM 616 C C . ARG A 1 84 ? 23.401 -4.470 -40.039 1.00 96.19 84 ARG A C 1
ATOM 618 O O . ARG A 1 84 ? 23.489 -5.500 -40.700 1.00 96.19 84 ARG A O 1
ATOM 625 N N . ALA A 1 85 ? 24.325 -4.106 -39.147 1.00 94.69 85 ALA A N 1
ATOM 626 C CA . ALA A 1 85 ? 25.533 -4.887 -38.871 1.00 94.69 85 ALA A CA 1
ATOM 627 C C . ALA A 1 85 ? 25.225 -6.267 -38.260 1.00 94.69 85 ALA A C 1
ATOM 629 O O . ALA A 1 85 ? 25.923 -7.235 -38.545 1.00 94.69 85 ALA A O 1
ATOM 630 N N . LEU A 1 86 ? 24.146 -6.373 -37.478 1.00 93.75 86 LEU A N 1
ATOM 631 C CA . LEU A 1 86 ? 23.620 -7.638 -36.955 1.00 93.75 86 LEU A CA 1
ATOM 632 C C . LEU A 1 86 ? 22.884 -8.478 -38.017 1.00 93.75 86 LEU A C 1
ATOM 634 O O . LEU A 1 86 ? 22.472 -9.600 -37.726 1.00 93.75 86 LEU A O 1
ATOM 638 N N . GLY A 1 87 ? 22.684 -7.954 -39.231 1.00 94.44 87 GLY A N 1
ATOM 639 C CA . GLY A 1 87 ? 21.971 -8.642 -40.308 1.00 94.44 87 GLY A CA 1
ATOM 640 C C . GLY A 1 87 ? 20.462 -8.774 -40.073 1.00 94.44 87 GLY A C 1
ATOM 641 O O . GLY A 1 87 ? 19.827 -9.652 -40.657 1.00 94.44 87 GLY A O 1
ATOM 642 N N . VAL A 1 88 ? 19.874 -7.931 -39.217 1.00 95.19 88 VAL A N 1
ATOM 643 C CA . VAL A 1 88 ? 18.432 -7.929 -38.930 1.00 95.19 88 VAL A CA 1
ATOM 644 C C . VAL A 1 88 ? 17.759 -6.795 -39.703 1.00 95.19 88 VAL A C 1
ATOM 646 O O . VAL A 1 88 ? 18.266 -5.680 -39.760 1.00 95.19 88 VAL A O 1
ATOM 649 N N . ARG A 1 89 ? 16.609 -7.082 -40.323 1.00 95.88 89 ARG A N 1
ATOM 650 C CA . ARG A 1 89 ? 15.892 -6.130 -41.191 1.00 95.88 89 ARG A CA 1
ATOM 651 C C . ARG A 1 89 ? 15.067 -5.094 -40.425 1.00 95.88 89 ARG A C 1
ATOM 653 O O . ARG A 1 89 ? 14.913 -3.974 -40.899 1.00 95.88 89 ARG A O 1
ATOM 660 N N . TYR A 1 90 ? 14.508 -5.463 -39.279 1.00 98.19 90 TYR A N 1
ATOM 661 C CA . TYR A 1 90 ? 13.565 -4.609 -38.563 1.00 98.19 90 TYR A CA 1
ATOM 662 C C . TYR A 1 90 ? 14.153 -4.090 -37.250 1.00 98.19 90 TYR A C 1
ATOM 664 O O . TYR A 1 90 ? 14.832 -4.818 -36.524 1.00 98.19 90 TYR A O 1
ATOM 672 N N . LEU A 1 91 ? 13.852 -2.835 -36.935 1.00 98.12 91 LEU A N 1
ATOM 673 C CA . LEU A 1 91 ? 14.214 -2.154 -35.698 1.00 98.12 91 LEU A CA 1
ATOM 674 C C . LEU A 1 91 ? 12.961 -1.532 -35.085 1.00 98.12 91 LEU A C 1
ATOM 676 O O . LEU A 1 91 ? 12.217 -0.830 -35.760 1.00 98.12 91 LEU A O 1
ATOM 680 N N . TRP A 1 92 ? 12.732 -1.752 -33.798 1.00 97.56 92 TRP A N 1
ATOM 681 C CA . TRP A 1 92 ? 11.672 -1.085 -33.057 1.00 97.56 92 TRP A CA 1
ATOM 682 C C . TRP A 1 92 ? 12.244 0.061 -32.218 1.00 97.56 92 TRP A C 1
ATOM 684 O O . TRP A 1 92 ? 13.178 -0.140 -31.437 1.00 97.56 92 TRP A O 1
ATOM 694 N N . ILE A 1 93 ? 11.667 1.253 -32.382 1.00 94.94 93 ILE A N 1
ATOM 695 C CA . ILE A 1 93 ? 12.021 2.484 -31.662 1.00 94.94 93 ILE A CA 1
ATOM 696 C C . ILE A 1 93 ? 10.719 3.120 -31.179 1.00 94.94 93 ILE A C 1
ATOM 698 O O . ILE A 1 93 ? 9.857 3.428 -32.003 1.00 94.94 93 ILE A O 1
ATOM 702 N N . ASP A 1 94 ? 10.572 3.328 -29.871 1.00 90.94 94 ASP A N 1
ATOM 703 C CA . ASP A 1 94 ? 9.327 3.802 -29.253 1.00 90.94 94 ASP A CA 1
ATOM 704 C C . ASP A 1 94 ? 8.805 5.103 -29.884 1.00 90.94 94 ASP A C 1
ATOM 706 O O . ASP A 1 94 ? 7.643 5.164 -30.282 1.00 90.94 94 ASP A O 1
ATOM 710 N N . CYS A 1 95 ? 9.668 6.102 -30.069 1.00 91.50 95 CYS A N 1
ATOM 711 C CA . CYS A 1 95 ? 9.286 7.404 -30.608 1.00 91.50 95 CYS A CA 1
ATOM 712 C C . CYS A 1 95 ? 8.913 7.377 -32.098 1.00 91.50 95 CYS A C 1
ATOM 714 O O . CYS A 1 95 ? 8.301 8.330 -32.576 1.00 91.50 95 CYS A O 1
ATOM 716 N N . LEU A 1 96 ? 9.266 6.313 -32.834 1.00 94.12 96 LEU A N 1
ATOM 717 C CA . LEU A 1 96 ? 8.948 6.149 -34.260 1.00 94.12 96 LEU A CA 1
ATOM 718 C C . LEU A 1 96 ? 7.889 5.075 -34.535 1.00 94.12 96 LEU A C 1
ATOM 720 O O . LEU A 1 96 ? 7.358 5.022 -35.639 1.00 94.12 96 LEU A O 1
ATOM 724 N N . CYS A 1 97 ? 7.590 4.209 -33.564 1.00 95.25 97 CYS A N 1
ATOM 725 C CA . CYS A 1 97 ? 6.651 3.091 -33.718 1.00 95.25 97 CYS A CA 1
ATOM 726 C C . CYS A 1 97 ? 5.359 3.272 -32.902 1.00 95.25 97 CYS A C 1
ATOM 728 O O . CYS A 1 97 ? 4.443 2.456 -33.025 1.00 95.25 97 CYS A O 1
ATOM 730 N N . ILE A 1 98 ? 5.269 4.323 -32.083 1.00 92.75 98 ILE A N 1
ATOM 731 C CA . ILE A 1 98 ? 4.086 4.695 -31.294 1.00 92.75 98 ILE A CA 1
ATOM 732 C C . ILE A 1 98 ? 3.683 6.120 -31.678 1.00 92.75 98 ILE A C 1
ATOM 734 O O . ILE A 1 98 ? 4.550 6.994 -31.744 1.00 92.75 98 ILE A O 1
ATOM 738 N N . PHE A 1 99 ? 2.392 6.366 -31.906 1.00 92.62 99 PHE A N 1
ATOM 739 C CA . PHE A 1 99 ? 1.891 7.719 -32.156 1.00 92.62 99 PHE A CA 1
ATOM 740 C C . PHE A 1 99 ? 1.996 8.564 -30.883 1.00 92.62 99 PHE A C 1
ATOM 742 O O . PHE A 1 99 ? 1.337 8.278 -29.886 1.00 92.62 99 PHE A O 1
ATOM 749 N N . GLN A 1 100 ? 2.834 9.603 -30.899 1.00 88.31 100 GLN A N 1
ATOM 750 C CA . GLN A 1 100 ? 3.072 10.455 -29.725 1.00 88.31 100 GLN A CA 1
ATOM 751 C C . GLN A 1 100 ? 1.921 11.446 -29.476 1.00 88.31 100 GLN A C 1
ATOM 753 O O . GLN A 1 100 ? 1.757 11.943 -28.362 1.00 88.31 100 GLN A O 1
ATOM 758 N N . ASP A 1 101 ? 1.101 11.706 -30.497 1.00 90.44 101 ASP A N 1
ATOM 759 C CA . ASP A 1 101 ? -0.085 12.562 -30.459 1.00 90.44 101 ASP A CA 1
ATOM 760 C C . ASP A 1 101 ? -1.399 11.801 -30.182 1.00 90.44 101 ASP A C 1
ATOM 762 O O . ASP A 1 101 ? -2.439 12.439 -30.007 1.00 90.44 101 ASP A O 1
ATOM 766 N N . ASP A 1 102 ? -1.373 10.464 -30.069 1.00 89.88 102 ASP A N 1
ATOM 767 C CA . ASP A 1 102 ? -2.554 9.632 -29.793 1.00 89.88 102 ASP A CA 1
ATOM 768 C C . ASP A 1 102 ? -2.456 8.906 -28.441 1.00 89.88 102 ASP A C 1
ATOM 770 O O . ASP A 1 102 ? -1.768 7.899 -28.262 1.00 89.88 102 ASP A O 1
ATOM 774 N N . THR A 1 103 ? -3.224 9.389 -27.461 1.00 84.62 103 THR A N 1
ATOM 775 C CA . THR A 1 103 ? -3.273 8.796 -26.114 1.00 84.62 103 THR A CA 1
ATOM 776 C C . THR A 1 103 ? -3.813 7.365 -26.058 1.00 84.62 103 THR A C 1
ATOM 778 O O . THR A 1 103 ? -3.443 6.625 -25.143 1.00 84.62 103 THR A O 1
ATOM 781 N N . ASN A 1 104 ? -4.669 6.962 -27.000 1.00 86.12 104 ASN A N 1
ATOM 782 C CA . ASN A 1 104 ? -5.200 5.602 -27.059 1.00 86.12 104 ASN A CA 1
ATOM 783 C C . ASN A 1 104 ? -4.161 4.648 -27.647 1.00 86.12 104 ASN A C 1
ATOM 785 O O . ASN A 1 104 ? -3.960 3.565 -27.096 1.00 86.12 104 ASN A O 1
ATOM 789 N N . ASP A 1 105 ? -3.471 5.064 -28.713 1.00 88.62 105 ASP A N 1
ATOM 790 C CA . ASP A 1 105 ? -2.361 4.303 -29.295 1.00 88.62 105 ASP A CA 1
ATOM 791 C C . ASP A 1 105 ? -1.230 4.135 -28.275 1.00 88.62 105 ASP A C 1
ATOM 793 O O . ASP A 1 105 ? -0.807 3.010 -28.018 1.00 88.62 105 ASP A O 1
ATOM 797 N N . MET A 1 106 ? -0.835 5.212 -27.582 1.00 83.25 106 MET A N 1
ATOM 798 C CA . MET A 1 106 ? 0.150 5.142 -26.497 1.00 83.25 106 MET A CA 1
ATOM 799 C C . MET A 1 106 ? -0.244 4.137 -25.409 1.00 83.25 106 MET A C 1
ATOM 801 O O . MET A 1 106 ? 0.598 3.356 -24.970 1.00 83.25 106 MET A O 1
ATOM 805 N N . ALA A 1 107 ? -1.508 4.125 -24.969 1.00 78.56 107 ALA A N 1
ATOM 806 C CA . ALA A 1 107 ? -1.979 3.180 -23.955 1.00 78.56 107 ALA A CA 1
ATOM 807 C C . ALA A 1 107 ? -1.981 1.728 -24.468 1.00 78.56 107 ALA A C 1
ATOM 809 O O . ALA A 1 107 ? -1.551 0.816 -23.757 1.00 78.56 107 ALA A O 1
ATOM 810 N N . ALA A 1 108 ? -2.424 1.512 -25.708 1.00 83.62 108 ALA A N 1
ATOM 811 C CA . ALA A 1 108 ? -2.443 0.194 -26.328 1.00 83.62 108 ALA A CA 1
ATOM 812 C C . ALA A 1 108 ? -1.017 -0.343 -26.541 1.00 83.62 108 ALA A C 1
ATOM 814 O O . ALA A 1 108 ? -0.724 -1.479 -26.172 1.00 83.62 108 ALA A O 1
ATOM 815 N N . GLU A 1 109 ? -0.102 0.474 -27.056 1.00 86.69 109 GLU A N 1
ATOM 816 C CA . GLU A 1 109 ? 1.299 0.097 -27.251 1.00 86.69 109 GLU A CA 1
ATOM 817 C C . GLU A 1 109 ? 2.054 -0.061 -25.929 1.00 86.69 109 GLU A C 1
ATOM 819 O O . GLU A 1 109 ? 2.862 -0.979 -25.804 1.00 86.69 109 GLU A O 1
ATOM 824 N N . ALA A 1 110 ? 1.748 0.733 -24.898 1.00 78.19 110 ALA A N 1
ATOM 825 C CA . ALA A 1 110 ? 2.300 0.534 -23.557 1.00 78.19 110 ALA A CA 1
ATOM 826 C C . ALA A 1 110 ? 1.976 -0.868 -23.010 1.00 78.19 110 ALA A C 1
ATOM 828 O O . ALA A 1 110 ? 2.865 -1.534 -22.477 1.00 78.19 110 ALA A O 1
ATOM 829 N N . SER A 1 111 ? 0.745 -1.355 -23.219 1.00 76.62 111 SER A N 1
ATOM 830 C CA . SER A 1 111 ? 0.351 -2.720 -22.832 1.00 76.62 111 SER A CA 1
ATOM 831 C C . SER A 1 111 ? 1.089 -3.811 -23.626 1.00 76.62 111 SER A C 1
ATOM 833 O O . SER A 1 111 ? 1.347 -4.898 -23.110 1.00 76.62 111 SER A O 1
ATOM 835 N N . ARG A 1 112 ? 1.492 -3.521 -24.873 1.00 84.44 112 ARG A N 1
ATOM 836 C CA . ARG A 1 112 ? 2.214 -4.455 -25.757 1.00 84.44 112 ARG A CA 1
ATOM 837 C C . ARG A 1 112 ? 3.732 -4.337 -25.669 1.00 84.44 112 ARG A C 1
ATOM 839 O O . ARG A 1 112 ? 4.427 -5.243 -26.131 1.00 84.44 112 ARG A O 1
ATOM 846 N N . ARG A 1 113 ? 4.263 -3.275 -25.054 1.00 84.50 113 ARG A N 1
ATOM 847 C CA . ARG A 1 113 ? 5.704 -2.996 -24.943 1.00 84.50 113 ARG A CA 1
ATOM 848 C C . ARG A 1 113 ? 6.467 -4.190 -24.369 1.00 84.50 113 ARG A C 1
ATOM 850 O O . ARG A 1 113 ? 7.554 -4.510 -24.834 1.00 84.50 113 ARG A O 1
ATOM 857 N N . SER A 1 114 ? 5.869 -4.922 -23.430 1.00 83.00 114 SER A N 1
ATOM 858 C CA . SER A 1 114 ? 6.431 -6.167 -22.892 1.00 83.00 114 SER A CA 1
ATOM 859 C C . SER A 1 114 ? 6.754 -7.213 -23.967 1.00 83.00 114 SER A C 1
ATOM 861 O O . SER A 1 114 ? 7.839 -7.800 -23.956 1.00 83.00 114 SER A O 1
ATOM 863 N N . ARG A 1 115 ? 5.849 -7.418 -24.931 1.00 86.94 115 ARG A N 1
ATOM 864 C CA . ARG A 1 115 ? 5.996 -8.369 -26.044 1.00 86.94 115 ARG A CA 1
ATOM 865 C C . ARG A 1 115 ? 7.062 -7.942 -27.042 1.00 86.94 115 ARG A C 1
ATOM 867 O O . ARG A 1 115 ? 7.719 -8.809 -27.611 1.00 86.94 115 ARG A O 1
ATOM 874 N N . VAL A 1 116 ? 7.255 -6.638 -27.231 1.00 92.25 116 VAL A N 1
ATOM 875 C CA . VAL A 1 116 ? 8.297 -6.101 -28.117 1.00 92.25 116 VAL A CA 1
ATOM 876 C C . VAL A 1 116 ? 9.683 -6.518 -27.630 1.00 92.25 116 VAL A C 1
ATOM 878 O O . VAL A 1 116 ? 10.431 -7.129 -28.387 1.00 92.25 116 VAL A O 1
ATOM 881 N N . TYR A 1 117 ? 10.013 -6.238 -26.365 1.00 91.75 117 TYR A N 1
ATOM 882 C CA . TYR A 1 117 ? 11.337 -6.547 -25.810 1.00 91.75 117 TYR A CA 1
ATOM 883 C C . TYR A 1 117 ? 11.534 -8.049 -25.566 1.00 91.75 117 TYR A C 1
ATOM 885 O O . TYR A 1 117 ? 12.612 -8.583 -25.816 1.00 91.75 117 TYR A O 1
ATOM 893 N N . SER A 1 118 ? 10.491 -8.762 -25.126 1.00 87.25 118 SER A N 1
ATOM 894 C CA . SER A 1 118 ? 10.581 -10.210 -24.869 1.00 87.25 118 SER A CA 1
ATOM 895 C C . SER A 1 118 ? 10.721 -11.074 -26.119 1.00 87.25 118 SER A C 1
ATOM 897 O O . SER A 1 118 ? 11.250 -12.179 -26.007 1.00 87.25 118 SER A O 1
ATOM 899 N N . ASN A 1 119 ? 10.297 -10.594 -27.293 1.00 90.56 119 ASN A N 1
ATOM 900 C CA . ASN A 1 119 ? 10.419 -11.327 -28.559 1.00 90.56 119 ASN A CA 1
ATOM 901 C C . ASN A 1 119 ? 11.469 -10.746 -29.520 1.00 90.56 119 ASN A C 1
ATOM 903 O O . ASN A 1 119 ? 11.745 -11.368 -30.545 1.00 90.56 119 ASN A O 1
ATOM 907 N N . ALA A 1 120 ? 12.089 -9.607 -29.189 1.00 93.12 120 ALA A N 1
ATOM 908 C CA . ALA A 1 120 ? 13.222 -9.084 -29.945 1.00 93.12 120 ALA A CA 1
ATOM 909 C C . ALA A 1 120 ? 14.396 -10.081 -29.942 1.00 93.12 120 ALA A C 1
ATOM 911 O O . ALA A 1 120 ? 14.650 -10.774 -28.952 1.00 93.12 120 ALA A O 1
ATOM 912 N N . VAL A 1 121 ? 15.147 -10.118 -31.047 1.00 92.94 121 VAL A N 1
ATOM 913 C CA . VAL A 1 121 ? 16.362 -10.946 -31.168 1.00 92.94 121 VAL A CA 1
ATOM 914 C C . VAL A 1 121 ? 17.405 -10.504 -30.142 1.00 92.94 121 VAL A C 1
ATOM 916 O O . VAL A 1 121 ? 18.010 -11.330 -29.449 1.00 92.94 121 VAL A O 1
ATOM 919 N N . VAL A 1 122 ? 17.582 -9.186 -30.043 1.00 94.19 122 VAL A N 1
ATOM 920 C CA . VAL A 1 122 ? 18.434 -8.491 -29.083 1.00 94.19 122 VAL A CA 1
ATOM 921 C C . VAL A 1 122 ? 17.894 -7.079 -28.867 1.00 94.19 122 VAL A C 1
ATOM 923 O O . VAL A 1 122 ? 17.342 -6.466 -29.785 1.00 94.19 122 VAL A O 1
ATOM 926 N N . THR A 1 123 ? 18.071 -6.565 -27.657 1.00 96.50 123 THR A N 1
ATOM 927 C CA . THR A 1 123 ? 17.822 -5.161 -27.328 1.00 96.50 123 THR A CA 1
ATOM 928 C C . THR A 1 123 ? 19.145 -4.406 -27.278 1.00 96.50 123 THR A C 1
ATOM 930 O O . THR A 1 123 ? 20.073 -4.825 -26.587 1.00 96.50 123 THR A O 1
ATOM 933 N N . ILE A 1 124 ? 19.241 -3.289 -27.993 1.00 97.31 124 ILE A N 1
ATOM 934 C CA . ILE A 1 124 ? 20.358 -2.348 -27.887 1.00 97.31 124 ILE A CA 1
ATOM 935 C C . ILE A 1 124 ? 20.051 -1.399 -26.732 1.00 97.31 124 ILE A C 1
ATOM 937 O O . ILE A 1 124 ? 19.030 -0.714 -26.761 1.00 97.31 124 ILE A O 1
ATOM 941 N N . ALA A 1 125 ? 20.932 -1.338 -25.737 1.00 95.06 125 ALA A N 1
ATOM 942 C CA . ALA A 1 125 ? 20.861 -0.361 -24.658 1.00 95.06 125 ALA A CA 1
ATOM 943 C C . ALA A 1 125 ? 21.935 0.715 -24.853 1.00 95.06 125 ALA A C 1
ATOM 945 O O . ALA A 1 125 ? 23.126 0.473 -24.632 1.00 95.06 125 ALA A O 1
ATOM 946 N N . ALA A 1 126 ? 21.509 1.908 -25.267 1.00 93.12 126 ALA A N 1
ATOM 947 C CA . ALA A 1 126 ? 22.377 3.064 -25.476 1.00 93.12 126 ALA A CA 1
ATOM 948 C C . ALA A 1 126 ? 22.646 3.774 -24.137 1.00 93.12 126 ALA A C 1
ATOM 950 O O . ALA A 1 126 ? 22.083 4.828 -23.854 1.00 93.12 126 ALA A O 1
ATOM 951 N N . THR A 1 127 ? 23.467 3.164 -23.277 1.00 89.31 127 THR A N 1
ATOM 952 C CA . THR A 1 127 ? 23.662 3.646 -21.894 1.00 89.31 127 THR A CA 1
ATOM 953 C C . THR A 1 127 ? 24.551 4.885 -21.787 1.00 89.31 127 THR A C 1
ATOM 955 O O . THR A 1 127 ? 24.482 5.597 -20.788 1.00 89.31 127 THR A O 1
ATOM 958 N N . THR A 1 128 ? 25.367 5.166 -22.807 1.00 83.69 128 THR A N 1
ATOM 959 C CA . THR A 1 128 ? 26.206 6.374 -22.881 1.00 83.69 128 THR A CA 1
ATOM 960 C C . THR A 1 128 ? 25.450 7.630 -23.276 1.00 83.69 128 THR A C 1
ATOM 962 O O . THR A 1 128 ? 25.900 8.718 -22.933 1.00 83.69 128 THR A O 1
ATOM 965 N N . ALA A 1 129 ? 24.348 7.475 -24.011 1.00 85.69 129 ALA A N 1
ATOM 966 C CA . ALA A 1 129 ? 23.581 8.580 -24.560 1.00 85.69 129 ALA A CA 1
ATOM 967 C C . ALA A 1 129 ? 22.649 9.155 -23.483 1.00 85.69 129 ALA A C 1
ATOM 969 O O . ALA A 1 129 ? 21.748 8.470 -22.989 1.00 85.69 129 ALA A O 1
ATOM 970 N N . GLU A 1 130 ? 22.852 10.418 -23.119 1.00 83.81 130 GLU A N 1
ATOM 971 C CA . GLU A 1 130 ? 21.964 11.157 -22.219 1.00 83.81 130 GLU A CA 1
ATOM 972 C C . GLU A 1 130 ? 20.742 11.685 -22.981 1.00 83.81 130 GLU A C 1
ATOM 974 O O . GLU A 1 130 ? 19.644 11.771 -22.427 1.00 83.81 130 GLU A O 1
ATOM 979 N N . THR A 1 131 ? 20.920 11.974 -24.272 1.00 85.75 131 THR A N 1
ATOM 980 C CA . THR A 1 131 ? 19.883 12.429 -25.195 1.00 85.75 131 THR A CA 1
ATOM 981 C C . THR A 1 131 ? 19.864 11.620 -26.494 1.00 85.75 131 THR A C 1
ATOM 983 O O . THR A 1 131 ? 20.783 10.877 -26.843 1.00 85.75 131 THR A O 1
ATOM 986 N N . VAL A 1 132 ? 18.800 11.795 -27.279 1.00 88.75 132 VAL A N 1
ATOM 987 C CA . VAL A 1 132 ? 18.665 11.166 -28.603 1.00 88.75 132 VAL A CA 1
ATOM 988 C C . VAL A 1 132 ? 19.691 11.689 -29.627 1.00 88.75 132 VAL A C 1
ATOM 990 O O . VAL A 1 132 ? 19.919 11.049 -30.654 1.00 88.75 132 VAL A O 1
ATOM 993 N N . ASN A 1 133 ? 20.327 12.829 -29.343 1.00 89.44 133 ASN A N 1
ATOM 994 C CA . ASN A 1 133 ? 21.273 13.493 -30.235 1.00 89.44 133 ASN A CA 1
ATOM 995 C C . ASN A 1 133 ? 22.737 13.147 -29.946 1.00 89.44 133 ASN A C 1
ATOM 997 O O . ASN A 1 133 ? 23.581 13.556 -30.731 1.00 89.44 133 ASN A O 1
ATOM 1001 N N . ASP A 1 134 ? 23.038 12.406 -28.876 1.00 88.56 134 ASP A N 1
ATOM 1002 C CA . ASP A 1 134 ? 24.425 12.151 -28.463 1.00 88.56 134 ASP A CA 1
ATOM 1003 C C . ASP A 1 134 ? 25.087 11.050 -29.301 1.00 88.56 134 ASP A C 1
ATOM 1005 O O . ASP A 1 134 ? 26.261 11.150 -29.631 1.00 88.56 134 ASP A O 1
ATOM 1009 N N . GLY A 1 135 ? 24.330 10.015 -29.684 1.00 89.44 135 GLY A N 1
ATOM 1010 C CA . GLY A 1 135 ? 24.907 8.804 -30.265 1.00 89.44 135 GLY A CA 1
ATOM 1011 C C . GLY A 1 135 ? 25.517 7.884 -29.205 1.00 89.44 135 GLY A C 1
ATOM 1012 O O . GLY A 1 135 ? 25.581 8.196 -28.014 1.00 89.44 135 GLY A O 1
ATOM 1013 N N . PHE A 1 136 ? 25.919 6.690 -29.628 1.00 90.44 136 PHE A N 1
ATOM 1014 C CA . PHE A 1 136 ? 26.559 5.703 -28.748 1.00 90.44 136 PHE A CA 1
ATOM 1015 C C . PHE A 1 136 ? 27.670 4.892 -29.430 1.00 90.44 136 PHE A C 1
ATOM 1017 O O . PHE A 1 136 ? 28.264 4.014 -28.801 1.00 90.44 136 PHE A O 1
ATOM 1024 N N . LEU A 1 137 ? 27.976 5.178 -30.701 1.00 88.56 137 LEU A N 1
ATOM 1025 C CA . LEU A 1 137 ? 29.089 4.575 -31.444 1.00 88.56 137 LEU A CA 1
ATOM 1026 C C . LEU A 1 137 ? 30.346 5.461 -31.494 1.00 88.56 137 LEU A C 1
ATOM 1028 O O . LEU A 1 137 ? 31.254 5.190 -32.284 1.00 88.56 137 LEU A O 1
ATOM 1032 N N . ASP A 1 138 ? 30.411 6.510 -30.672 1.00 72.25 138 ASP A N 1
ATOM 1033 C CA . ASP A 1 138 ? 31.549 7.428 -30.623 1.00 72.25 138 ASP A CA 1
ATOM 1034 C C . ASP A 1 138 ? 32.887 6.728 -30.342 1.00 72.25 138 ASP A C 1
ATOM 1036 O O . ASP A 1 138 ? 32.971 5.643 -29.755 1.00 72.25 138 ASP A O 1
ATOM 1040 N N . LYS A 1 139 ? 33.981 7.392 -30.743 1.00 61.84 139 LYS A N 1
ATOM 1041 C CA . LYS A 1 139 ? 35.334 6.945 -30.403 1.00 61.84 139 LYS A CA 1
ATOM 1042 C C . LYS A 1 139 ? 35.503 6.981 -28.886 1.00 61.84 139 LYS A C 1
ATOM 1044 O O . LYS A 1 139 ? 35.591 8.057 -28.301 1.00 61.84 139 LYS A O 1
ATOM 1049 N N . ARG A 1 140 ? 35.613 5.798 -28.278 1.00 69.31 140 ARG A N 1
ATOM 1050 C CA . ARG A 1 140 ? 36.051 5.644 -26.884 1.00 69.31 140 ARG A CA 1
ATOM 1051 C C . ARG A 1 140 ? 37.364 6.397 -26.684 1.00 69.31 140 ARG A C 1
ATOM 1053 O O . ARG A 1 140 ? 38.197 6.414 -27.599 1.00 69.31 140 ARG A O 1
ATOM 1060 N N . GLU A 1 141 ? 37.551 7.004 -25.510 1.00 61.97 141 GLU A N 1
ATOM 1061 C CA . GLU A 1 141 ? 38.828 7.642 -25.188 1.00 61.97 141 GLU A CA 1
ATOM 1062 C C . GLU A 1 141 ? 39.966 6.654 -25.474 1.00 61.97 141 GLU A C 1
ATOM 1064 O O . GLU A 1 141 ? 39.859 5.477 -25.111 1.00 61.97 141 GLU A O 1
ATOM 1069 N N . PRO A 1 142 ? 41.024 7.084 -26.183 1.00 56.25 142 PRO A N 1
ATOM 1070 C CA . PRO A 1 142 ? 42.071 6.177 -26.606 1.00 56.25 142 PRO A CA 1
ATOM 1071 C C . PRO A 1 142 ? 42.698 5.529 -25.374 1.00 56.25 142 PRO A C 1
ATOM 1073 O O . PRO A 1 142 ? 43.417 6.169 -24.608 1.00 56.25 142 PRO A O 1
ATOM 1076 N N . HIS A 1 143 ? 42.447 4.232 -25.195 1.00 60.34 143 HIS A N 1
ATOM 1077 C CA . HIS A 1 143 ? 43.271 3.417 -24.318 1.00 60.34 143 HIS A CA 1
ATOM 1078 C C . HIS A 1 143 ? 44.723 3.564 -24.774 1.00 60.34 143 HIS A C 1
ATOM 1080 O O . HIS A 1 143 ? 44.987 3.589 -25.982 1.00 60.34 143 HIS A O 1
ATOM 1086 N N . PHE A 1 144 ? 45.661 3.653 -23.829 1.00 61.06 144 PHE A N 1
ATOM 1087 C CA . PHE A 1 144 ? 47.082 3.656 -24.160 1.00 61.06 144 PHE A CA 1
ATOM 1088 C C . PHE A 1 144 ? 47.388 2.408 -24.991 1.00 61.06 144 PHE A C 1
ATOM 1090 O O . PHE A 1 144 ? 47.347 1.276 -24.500 1.00 61.06 144 PHE A O 1
ATOM 1097 N N . ASN A 1 145 ? 47.645 2.625 -26.276 1.00 63.00 145 ASN A N 1
ATOM 1098 C CA . ASN A 1 145 ? 48.054 1.581 -27.188 1.00 63.00 145 ASN A CA 1
ATOM 1099 C C . ASN A 1 145 ? 49.578 1.599 -27.263 1.00 63.00 145 ASN A C 1
ATOM 1101 O O . ASN A 1 145 ? 50.216 2.648 -27.337 1.00 63.00 145 ASN A O 1
ATOM 1105 N N . CYS A 1 146 ? 50.183 0.421 -27.204 1.00 63.62 146 CYS A N 1
ATOM 1106 C CA . CYS A 1 146 ? 51.558 0.268 -27.631 1.00 63.62 146 CYS A CA 1
ATOM 1107 C C . CYS A 1 146 ? 51.606 -0.891 -28.619 1.00 63.62 146 CYS A C 1
ATOM 1109 O O . CYS A 1 146 ? 50.902 -1.893 -28.486 1.00 63.62 146 CYS A O 1
ATOM 1111 N N . SER A 1 147 ? 52.419 -0.747 -29.656 1.00 64.00 147 SER A N 1
ATOM 1112 C CA . SER A 1 147 ? 52.733 -1.892 -30.500 1.00 64.00 147 SER A CA 1
ATOM 1113 C C . SER A 1 147 ? 53.839 -2.668 -29.808 1.00 64.00 147 SER A C 1
ATOM 1115 O O . SER A 1 147 ? 54.955 -2.168 -29.676 1.00 64.00 147 SER A O 1
ATOM 1117 N N . PHE A 1 148 ? 53.522 -3.875 -29.348 1.00 66.25 148 PHE A N 1
ATOM 1118 C CA . PHE A 1 148 ? 54.502 -4.791 -28.780 1.00 66.25 148 PHE A CA 1
ATOM 1119 C C . PHE A 1 148 ? 54.626 -6.014 -29.701 1.00 66.25 148 PHE A C 1
ATOM 1121 O O . PHE A 1 148 ? 53.614 -6.471 -30.243 1.00 66.25 148 PHE A O 1
ATOM 1128 N N . PRO A 1 149 ? 55.831 -6.576 -29.910 1.00 64.88 149 PRO A N 1
ATOM 1129 C CA . PRO A 1 149 ? 55.980 -7.853 -30.597 1.00 64.88 149 PRO A CA 1
ATOM 1130 C C . PRO A 1 149 ? 55.400 -8.969 -29.714 1.00 64.88 149 PRO A C 1
ATOM 1132 O O . PRO A 1 149 ? 56.100 -9.599 -28.925 1.00 64.88 149 PRO A O 1
ATOM 1135 N N . TRP A 1 150 ? 54.089 -9.182 -29.804 1.00 64.19 150 TRP A N 1
ATOM 1136 C CA . TRP A 1 150 ? 53.375 -10.200 -29.043 1.00 64.19 150 TRP A CA 1
ATOM 1137 C C . TRP A 1 150 ? 53.048 -11.396 -29.933 1.00 64.19 150 TRP A C 1
ATOM 1139 O O . TRP A 1 150 ? 52.378 -11.258 -30.955 1.00 64.19 150 TRP A O 1
ATOM 1149 N N . ARG A 1 151 ? 53.494 -12.591 -29.534 1.00 62.22 151 ARG A N 1
ATOM 1150 C CA . ARG A 1 151 ? 53.187 -13.843 -30.234 1.00 62.22 151 ARG A CA 1
ATOM 1151 C C . ARG A 1 151 ? 52.063 -14.571 -29.501 1.00 62.22 151 ARG A C 1
ATOM 1153 O O . ARG A 1 151 ? 52.296 -15.154 -28.446 1.00 62.22 151 ARG A O 1
ATOM 1160 N N . ARG A 1 152 ? 50.859 -14.580 -30.076 1.00 59.12 152 ARG A N 1
ATOM 1161 C CA . ARG A 1 152 ? 49.781 -15.483 -29.644 1.00 59.12 152 ARG A CA 1
ATOM 1162 C C . ARG A 1 152 ? 49.985 -16.852 -30.301 1.00 59.12 152 ARG A C 1
ATOM 1164 O O . ARG A 1 152 ? 50.204 -16.932 -31.511 1.00 59.12 152 ARG A O 1
ATOM 1171 N N . HIS A 1 153 ? 49.967 -17.915 -29.501 1.00 57.12 153 HIS A N 1
ATOM 1172 C CA . HIS A 1 153 ? 50.263 -19.281 -29.955 1.00 57.12 153 HIS A CA 1
ATOM 1173 C C . HIS A 1 153 ? 49.097 -19.924 -30.742 1.00 57.12 153 HIS A C 1
ATOM 1175 O O . HIS A 1 153 ? 49.278 -20.970 -31.359 1.00 57.12 153 HIS A O 1
ATOM 1181 N N . ASP A 1 154 ? 47.928 -19.282 -30.717 1.00 59.88 154 ASP A N 1
ATOM 1182 C CA . ASP A 1 154 ? 46.602 -19.755 -31.130 1.00 59.88 154 ASP A CA 1
ATOM 1183 C C . ASP A 1 154 ? 45.929 -18.873 -32.208 1.00 59.88 154 ASP A C 1
ATOM 1185 O O . ASP A 1 154 ? 44.791 -19.132 -32.587 1.00 59.88 154 ASP A O 1
ATOM 1189 N N . HIS A 1 155 ? 46.599 -17.835 -32.728 1.00 57.72 155 HIS A N 1
ATOM 1190 C CA . HIS A 1 155 ? 46.002 -16.936 -33.726 1.00 57.72 155 HIS A CA 1
ATOM 1191 C C . HIS A 1 155 ? 46.165 -17.482 -35.165 1.00 57.72 155 HIS A C 1
ATOM 1193 O O . HIS A 1 155 ? 47.286 -17.833 -35.542 1.00 57.72 155 HIS A O 1
ATOM 1199 N N . PRO A 1 156 ? 45.107 -17.501 -36.004 1.00 54.00 156 PRO A N 1
ATOM 1200 C CA . PRO A 1 156 ? 45.148 -18.094 -37.351 1.00 54.00 156 PRO A CA 1
ATOM 1201 C C . PRO A 1 156 ? 46.190 -17.466 -38.297 1.00 54.00 156 PRO A C 1
ATOM 1203 O O . PRO A 1 156 ? 46.727 -18.148 -39.164 1.00 54.00 156 PRO A O 1
ATOM 1206 N N . ASP A 1 157 ? 46.541 -16.195 -38.079 1.00 52.53 157 ASP A N 1
ATOM 1207 C CA . ASP A 1 157 ? 47.564 -15.452 -38.841 1.00 52.53 157 ASP A CA 1
ATOM 1208 C C . ASP A 1 157 ? 49.002 -15.543 -38.288 1.00 52.53 157 ASP A C 1
ATOM 1210 O O . ASP A 1 157 ? 49.879 -14.778 -38.706 1.00 52.53 157 ASP A O 1
ATOM 1214 N N . SER A 1 158 ? 49.268 -16.434 -37.328 1.00 53.19 158 SER A N 1
ATOM 1215 C CA . SER A 1 158 ? 50.603 -16.617 -36.742 1.00 53.19 158 SER A CA 1
ATOM 1216 C C . SER A 1 158 ? 51.504 -17.380 -37.730 1.00 53.19 158 SER A C 1
ATOM 1218 O O . SER A 1 158 ? 51.684 -18.595 -37.653 1.00 53.19 158 SER A O 1
ATOM 1220 N N . VAL A 1 159 ? 52.031 -16.672 -38.735 1.00 49.50 159 VAL A N 1
ATOM 1221 C CA . VAL A 1 159 ? 52.923 -17.250 -39.750 1.00 49.50 159 VAL A CA 1
ATOM 1222 C C . VAL A 1 159 ? 54.256 -17.634 -39.101 1.00 49.50 159 VAL A C 1
ATOM 1224 O O . VAL A 1 159 ? 54.887 -16.836 -38.403 1.00 49.50 159 VAL A O 1
ATOM 1227 N N . LYS A 1 160 ? 54.712 -18.867 -39.349 1.00 55.16 160 LYS A N 1
ATOM 1228 C CA . LYS A 1 160 ? 56.070 -19.312 -39.016 1.00 55.16 160 LYS A CA 1
ATOM 1229 C C . LYS A 1 160 ? 57.085 -18.367 -39.679 1.00 55.16 160 LYS A C 1
ATOM 1231 O O . LYS A 1 160 ? 57.143 -18.307 -40.901 1.00 55.16 160 LYS A O 1
ATOM 1236 N N . ASN A 1 161 ? 57.909 -17.723 -38.853 1.00 54.66 161 ASN A N 1
ATOM 1237 C CA . ASN A 1 161 ? 59.166 -17.036 -39.191 1.00 54.66 161 ASN A CA 1
ATOM 1238 C C . ASN A 1 161 ? 59.172 -15.540 -39.554 1.00 54.66 161 ASN A C 1
ATOM 1240 O O . ASN A 1 161 ? 60.178 -15.105 -40.088 1.00 54.66 161 ASN A O 1
ATOM 1244 N N . ASP A 1 162 ? 58.200 -14.722 -39.139 1.00 54.81 162 ASP A N 1
ATOM 1245 C CA . ASP A 1 162 ? 58.472 -13.283 -38.943 1.00 54.81 162 ASP A CA 1
ATOM 1246 C C . ASP A 1 162 ? 57.571 -12.667 -37.861 1.00 54.81 162 ASP A C 1
ATOM 1248 O O . ASP A 1 162 ? 56.369 -12.930 -37.797 1.00 54.81 162 ASP A O 1
ATOM 1252 N N . CYS A 1 163 ? 58.163 -11.876 -36.959 1.00 51.78 163 CYS A N 1
ATOM 1253 C CA . CYS A 1 163 ? 57.465 -11.225 -35.848 1.00 51.78 163 CYS A CA 1
ATOM 1254 C C . CYS A 1 163 ? 56.497 -10.154 -36.368 1.00 51.78 163 CYS A C 1
ATOM 1256 O O . CYS A 1 163 ? 56.886 -9.004 -36.561 1.00 51.78 163 CYS A O 1
ATOM 1258 N N . ARG A 1 164 ? 55.218 -10.501 -36.545 1.00 55.47 164 ARG A N 1
ATOM 1259 C CA . ARG A 1 164 ? 54.166 -9.489 -36.696 1.00 55.47 164 ARG A CA 1
ATOM 1260 C C . ARG A 1 164 ? 53.999 -8.748 -35.369 1.00 55.47 164 ARG A C 1
ATOM 1262 O O . ARG A 1 164 ? 53.774 -9.364 -34.328 1.00 55.47 164 ARG A O 1
ATOM 1269 N N . THR A 1 165 ? 54.146 -7.428 -35.399 1.00 57.38 165 THR A N 1
ATOM 1270 C CA . THR A 1 165 ? 53.767 -6.561 -34.286 1.00 57.38 165 THR A CA 1
ATOM 1271 C C . THR A 1 165 ? 52.250 -6.442 -34.276 1.00 57.38 165 THR A C 1
ATOM 1273 O O . THR A 1 165 ? 51.639 -6.065 -35.275 1.00 57.38 165 THR A O 1
ATOM 1276 N N . TYR A 1 166 ? 51.637 -6.782 -33.147 1.00 59.00 166 TYR A N 1
ATOM 1277 C CA . TYR A 1 166 ? 50.216 -6.551 -32.933 1.00 59.00 166 TYR A CA 1
ATOM 1278 C C . TYR A 1 166 ? 50.065 -5.376 -31.966 1.00 59.00 166 TYR A C 1
ATOM 1280 O O . TYR A 1 166 ? 50.833 -5.276 -31.002 1.00 59.00 166 TYR A O 1
ATOM 1288 N N . PRO A 1 167 ? 49.107 -4.466 -32.200 1.00 59.62 167 PRO A N 1
ATOM 1289 C CA . PRO A 1 167 ? 48.775 -3.469 -31.199 1.00 59.62 167 PRO A CA 1
ATOM 1290 C C . PRO A 1 167 ? 48.265 -4.197 -29.950 1.00 59.62 167 PRO A C 1
ATOM 1292 O O . PRO A 1 167 ? 47.282 -4.937 -30.005 1.00 59.62 167 PRO A O 1
ATOM 1295 N N . VAL A 1 168 ? 48.959 -4.010 -28.830 1.00 64.56 168 VAL A N 1
ATOM 1296 C CA . VAL A 1 168 ? 48.505 -4.454 -27.514 1.00 64.56 168 VAL A CA 1
ATOM 1297 C C . VAL A 1 168 ? 47.839 -3.257 -26.846 1.00 64.56 168 VAL A C 1
ATOM 1299 O O . VAL A 1 168 ? 48.405 -2.165 -26.767 1.00 64.56 168 VAL A O 1
ATOM 1302 N N . PHE A 1 169 ? 46.611 -3.460 -26.380 1.00 65.12 169 PHE A N 1
ATOM 1303 C CA . PHE A 1 169 ? 45.843 -2.435 -25.683 1.00 65.12 169 PHE A CA 1
ATOM 1304 C C . PHE A 1 169 ? 45.972 -2.655 -24.180 1.00 65.12 169 PHE A C 1
ATOM 1306 O O . PHE A 1 169 ? 45.533 -3.685 -23.662 1.00 65.12 169 PHE A O 1
ATOM 1313 N N . PHE A 1 170 ? 46.556 -1.690 -23.469 1.00 61.94 170 PHE A N 1
ATOM 1314 C CA . PHE A 1 170 ? 46.544 -1.712 -22.012 1.00 61.94 170 PHE A CA 1
ATOM 1315 C C . PHE A 1 170 ? 45.219 -1.155 -21.514 1.00 61.94 170 PHE A C 1
ATOM 1317 O O . PHE A 1 170 ? 44.829 -0.036 -21.848 1.00 61.94 170 PHE A O 1
ATOM 1324 N N . ARG A 1 171 ? 44.527 -1.939 -20.690 1.00 59.75 171 ARG A N 1
ATOM 1325 C CA . ARG A 1 171 ? 43.336 -1.483 -19.977 1.00 59.75 171 ARG A CA 1
ATOM 1326 C C . ARG A 1 171 ? 43.711 -1.096 -18.552 1.00 59.75 171 ARG A C 1
ATOM 1328 O O . ARG A 1 171 ? 44.514 -1.784 -17.924 1.00 59.75 171 ARG A O 1
ATOM 1335 N N . GLY A 1 172 ? 43.132 0.003 -18.069 1.00 58.84 172 GLY A N 1
ATOM 1336 C CA . GLY A 1 172 ? 43.263 0.431 -16.676 1.00 58.84 172 GLY A CA 1
ATOM 1337 C C . GLY A 1 172 ? 42.728 -0.620 -15.698 1.00 58.84 172 GLY A C 1
ATOM 1338 O O . GLY A 1 172 ? 41.982 -1.520 -16.086 1.00 58.84 172 GLY A O 1
ATOM 1339 N N . ASP A 1 173 ? 43.147 -0.512 -14.436 1.00 51.59 173 ASP A N 1
ATOM 1340 C CA . ASP A 1 173 ? 42.863 -1.484 -13.377 1.00 51.59 173 ASP A CA 1
ATOM 1341 C C . ASP A 1 173 ? 41.368 -1.856 -13.293 1.00 51.59 173 ASP A C 1
ATOM 1343 O O . ASP A 1 173 ? 40.500 -0.999 -13.116 1.00 51.59 173 ASP A O 1
ATOM 1347 N N . ARG A 1 174 ? 41.076 -3.164 -13.374 1.00 56.03 174 ARG A N 1
ATOM 1348 C CA . ARG A 1 174 ? 39.736 -3.771 -13.254 1.00 56.03 174 ARG A CA 1
ATOM 1349 C C . ARG A 1 174 ? 39.250 -3.810 -11.801 1.00 56.03 174 ARG A C 1
ATOM 1351 O O . ARG A 1 174 ? 38.541 -4.748 -11.418 1.00 56.03 174 ARG A O 1
ATOM 1358 N N . SER A 1 175 ? 39.610 -2.820 -10.987 1.00 53.31 175 SER A N 1
ATOM 1359 C CA . SER A 1 175 ? 39.080 -2.706 -9.634 1.00 53.31 175 SER A CA 1
ATOM 1360 C C . SER A 1 175 ? 37.545 -2.749 -9.699 1.00 53.31 175 SER A C 1
ATOM 1362 O O . SER A 1 175 ? 36.949 -1.990 -10.469 1.00 53.31 175 SER A O 1
ATOM 1364 N N . PRO A 1 176 ? 36.867 -3.602 -8.905 1.00 53.06 176 PRO A N 1
ATOM 1365 C CA . PRO A 1 176 ? 35.404 -3.641 -8.829 1.00 53.06 176 PRO A CA 1
ATOM 1366 C C . PRO A 1 176 ? 34.759 -2.284 -8.505 1.00 53.06 176 PRO A C 1
ATOM 1368 O O . PRO A 1 176 ? 33.554 -2.122 -8.704 1.00 53.06 176 PRO A O 1
ATOM 1371 N N . LEU A 1 177 ? 35.559 -1.340 -7.994 1.00 47.53 177 LEU A N 1
ATOM 1372 C CA . LEU A 1 177 ? 35.179 0.026 -7.647 1.00 47.53 177 LEU A CA 1
ATOM 1373 C C . LEU A 1 177 ? 35.178 0.991 -8.848 1.00 47.53 177 LEU A C 1
ATOM 1375 O O . LEU A 1 177 ? 34.490 2.000 -8.779 1.00 47.53 177 LEU A O 1
ATOM 1379 N N . ASN A 1 178 ? 35.899 0.681 -9.935 1.00 52.16 178 ASN A N 1
ATOM 1380 C CA . ASN A 1 178 ? 36.051 1.554 -11.112 1.00 52.16 178 ASN A CA 1
ATOM 1381 C C . ASN A 1 178 ? 35.355 1.021 -12.377 1.00 52.16 178 ASN A C 1
ATOM 1383 O O . ASN A 1 178 ? 35.470 1.630 -13.438 1.00 52.16 178 ASN A O 1
ATOM 1387 N N . LYS A 1 179 ? 34.650 -0.115 -12.293 1.00 62.28 179 LYS A N 1
ATOM 1388 C CA . LYS A 1 179 ? 33.871 -0.644 -13.422 1.00 62.28 179 LYS A CA 1
ATOM 1389 C C . LYS A 1 179 ? 32.604 0.183 -13.616 1.00 62.28 179 LYS A C 1
ATOM 1391 O O . LYS A 1 179 ? 31.761 0.199 -12.719 1.00 62.28 179 LYS A O 1
ATOM 1396 N N . GLU A 1 180 ? 32.441 0.794 -14.789 1.00 65.56 180 GLU A N 1
ATOM 1397 C CA . GLU A 1 180 ? 31.157 1.375 -15.188 1.00 65.56 180 GLU A CA 1
ATOM 1398 C C . GLU A 1 180 ? 30.091 0.279 -15.235 1.00 65.56 180 GLU A C 1
ATOM 1400 O O . GLU A 1 180 ? 30.198 -0.698 -15.979 1.00 65.56 180 GLU A O 1
ATOM 1405 N N . ARG A 1 181 ? 29.046 0.427 -14.422 1.00 73.44 181 ARG A N 1
ATOM 1406 C CA . ARG A 1 181 ? 27.887 -0.460 -14.478 1.00 73.44 181 ARG A CA 1
ATOM 1407 C C . ARG A 1 181 ? 26.833 0.210 -15.351 1.00 73.44 181 ARG A C 1
ATOM 1409 O O . ARG A 1 181 ? 26.527 1.376 -15.108 1.00 73.44 181 ARG A O 1
ATOM 1416 N N . PRO A 1 182 ? 26.177 -0.517 -16.274 1.00 79.19 182 PRO A N 1
ATOM 1417 C CA . PRO A 1 182 ? 25.029 0.011 -17.017 1.00 79.19 182 PRO A CA 1
ATOM 1418 C C . PRO A 1 182 ? 23.970 0.658 -16.113 1.00 79.19 182 PRO A C 1
ATOM 1420 O O . PRO A 1 182 ? 23.312 1.618 -16.499 1.00 79.19 182 PRO A O 1
ATOM 1423 N N . ARG A 1 183 ? 23.842 0.161 -14.878 1.00 76.50 183 ARG A N 1
ATOM 1424 C CA . ARG A 1 183 ? 22.893 0.637 -13.865 1.00 76.50 183 ARG A CA 1
ATOM 1425 C C . ARG A 1 183 ? 23.236 1.988 -13.234 1.00 76.50 183 ARG A C 1
ATOM 1427 O O . ARG A 1 183 ? 22.353 2.597 -12.645 1.00 76.50 183 ARG A O 1
ATOM 1434 N N . ASP A 1 184 ? 24.470 2.457 -13.385 1.00 78.69 184 ASP A N 1
ATOM 1435 C CA . ASP A 1 184 ? 24.898 3.774 -12.900 1.00 78.69 184 ASP A CA 1
ATOM 1436 C C . ASP A 1 184 ? 24.688 4.865 -13.973 1.00 78.69 184 ASP A C 1
ATOM 1438 O O . ASP A 1 184 ? 24.965 6.040 -13.739 1.00 78.69 184 ASP A O 1
ATOM 1442 N N . SER A 1 185 ? 24.194 4.486 -15.160 1.00 82.62 185 SER A N 1
ATOM 1443 C CA . SER A 1 185 ? 23.970 5.399 -16.281 1.00 82.62 185 SER A CA 1
ATOM 1444 C C . SER A 1 185 ? 22.655 6.188 -16.167 1.00 82.62 185 SER A C 1
ATOM 1446 O O . SER A 1 185 ? 21.695 5.718 -15.546 1.00 82.62 185 SER A O 1
ATOM 1448 N N . PRO A 1 186 ? 22.536 7.342 -16.856 1.00 81.62 186 PRO A N 1
ATOM 1449 C CA . PRO A 1 186 ? 21.270 8.068 -16.995 1.00 81.62 186 PRO A CA 1
ATOM 1450 C C . PRO A 1 186 ? 20.132 7.203 -17.558 1.00 81.62 186 PRO A C 1
ATOM 1452 O O . PRO A 1 186 ? 18.987 7.339 -17.130 1.00 81.62 186 PRO A O 1
ATOM 1455 N N . TRP A 1 187 ? 20.441 6.248 -18.440 1.00 87.31 187 TRP A N 1
ATOM 1456 C CA . TRP A 1 187 ? 19.477 5.285 -18.985 1.00 87.31 187 TRP A CA 1
ATOM 1457 C C . TRP A 1 187 ? 18.782 4.454 -17.901 1.00 87.31 187 TRP A C 1
ATOM 1459 O O . TRP A 1 187 ? 17.556 4.288 -17.913 1.00 87.31 187 TRP A O 1
ATOM 1469 N N . ALA A 1 188 ? 19.537 3.995 -16.905 1.00 83.12 188 ALA A N 1
ATOM 1470 C CA . ALA A 1 188 ? 18.994 3.208 -15.803 1.00 83.12 188 ALA A CA 1
ATOM 1471 C C . ALA A 1 188 ? 18.111 4.034 -14.856 1.00 83.12 188 ALA A C 1
ATOM 1473 O O . ALA A 1 188 ? 17.391 3.468 -14.036 1.00 83.12 188 ALA A O 1
ATOM 1474 N N . THR A 1 189 ? 18.112 5.364 -14.988 1.00 80.62 189 THR A N 1
ATOM 1475 C CA . THR A 1 189 ? 17.234 6.237 -14.209 1.00 80.62 189 THR A CA 1
ATOM 1476 C C . THR A 1 189 ? 15.825 6.344 -14.781 1.00 80.62 189 THR A C 1
ATOM 1478 O O . THR A 1 189 ? 14.996 6.942 -14.117 1.00 80.62 189 THR A O 1
ATOM 1481 N N . ARG A 1 190 ? 15.502 5.796 -15.961 1.00 82.31 190 ARG A N 1
ATOM 1482 C CA . ARG A 1 190 ? 14.139 5.847 -16.530 1.00 82.31 190 ARG A CA 1
ATOM 1483 C C . ARG A 1 190 ? 13.285 4.671 -16.041 1.00 82.31 190 ARG A C 1
ATOM 1485 O O . ARG A 1 190 ? 13.736 3.536 -16.035 1.00 82.31 190 ARG A O 1
ATOM 1492 N N . GLY A 1 191 ? 12.029 4.903 -15.663 1.00 81.00 191 GLY A N 1
ATOM 1493 C CA . GLY A 1 191 ? 11.177 3.856 -15.076 1.00 81.00 191 GLY A CA 1
ATOM 1494 C C . GLY A 1 191 ? 10.929 2.659 -15.998 1.00 81.00 191 GLY A C 1
ATOM 1495 O O . GLY A 1 191 ? 11.055 1.514 -15.571 1.00 81.00 191 GLY A O 1
ATOM 1496 N N . TRP A 1 192 ? 10.665 2.917 -17.282 1.00 86.50 192 TRP A N 1
ATOM 1497 C CA . TRP A 1 192 ? 10.408 1.871 -18.277 1.00 86.50 192 TRP A CA 1
ATOM 1498 C C . TRP A 1 192 ? 11.622 0.978 -18.557 1.00 86.50 192 TRP A C 1
ATOM 1500 O O . TRP A 1 192 ? 11.443 -0.209 -18.830 1.00 86.50 192 TRP A O 1
ATOM 1510 N N . THR A 1 193 ? 12.851 1.483 -18.395 1.00 88.81 193 THR A N 1
ATOM 1511 C CA . THR A 1 193 ? 14.057 0.725 -18.763 1.00 88.81 193 THR A CA 1
ATOM 1512 C C . THR A 1 193 ? 14.261 -0.517 -17.901 1.00 88.81 193 THR A C 1
ATOM 1514 O O . THR A 1 193 ? 14.977 -1.423 -18.316 1.00 88.81 193 THR A O 1
ATOM 1517 N N . LEU A 1 194 ? 13.603 -0.625 -16.735 1.00 87.44 194 LEU A N 1
ATOM 1518 C CA . LEU A 1 194 ? 13.674 -1.835 -15.907 1.00 87.44 194 LEU A CA 1
ATOM 1519 C C . LEU A 1 194 ? 12.963 -2.983 -16.609 1.00 87.44 194 LEU A C 1
ATOM 1521 O O . LEU A 1 194 ? 13.490 -4.086 -16.709 1.00 87.44 194 LEU A O 1
ATOM 1525 N N . GLN A 1 195 ? 11.759 -2.714 -17.106 1.00 87.75 195 GLN A N 1
ATOM 1526 C CA . GLN A 1 195 ? 10.982 -3.688 -17.852 1.00 87.75 195 GLN A CA 1
ATOM 1527 C C . GLN A 1 195 ? 11.676 -4.045 -19.170 1.00 87.75 195 GLN A C 1
ATOM 1529 O O . GLN A 1 195 ? 11.710 -5.213 -19.547 1.00 87.75 195 GLN A O 1
ATOM 1534 N N . GLU A 1 196 ? 12.268 -3.065 -19.847 1.00 90.62 196 GLU A N 1
ATOM 1535 C CA . GLU A 1 196 ? 13.014 -3.280 -21.091 1.00 90.62 196 GLU A CA 1
ATOM 1536 C C . GLU A 1 196 ? 14.228 -4.196 -20.855 1.00 90.62 196 GLU A C 1
ATOM 1538 O O . GLU A 1 196 ? 14.406 -5.186 -21.566 1.00 90.62 196 GLU A O 1
ATOM 1543 N N . GLU A 1 197 ? 15.005 -3.943 -19.797 1.00 88.69 197 GLU A N 1
ATOM 1544 C CA . GLU A 1 197 ? 16.138 -4.771 -19.362 1.00 88.69 197 GLU A CA 1
ATOM 1545 C C . GLU A 1 197 ? 15.697 -6.195 -18.987 1.00 88.69 197 GLU A C 1
ATOM 1547 O O . GLU A 1 197 ? 16.257 -7.178 -19.473 1.00 88.69 197 GLU A O 1
ATOM 1552 N N . LEU A 1 198 ? 14.676 -6.315 -18.131 1.00 86.38 198 LEU A N 1
ATOM 1553 C CA . LEU A 1 198 ? 14.241 -7.584 -17.541 1.00 86.38 198 LEU A CA 1
ATOM 1554 C C . LEU A 1 198 ? 13.326 -8.425 -18.435 1.00 86.38 198 LEU A C 1
ATOM 1556 O O . LEU A 1 198 ? 12.996 -9.550 -18.068 1.00 86.38 198 LEU A O 1
ATOM 1560 N N . LEU A 1 199 ? 12.858 -7.926 -19.572 1.00 86.19 199 LEU A N 1
ATOM 1561 C CA . LEU A 1 199 ? 12.094 -8.751 -20.512 1.00 86.19 199 LEU A CA 1
ATOM 1562 C C . LEU A 1 199 ? 12.931 -9.189 -21.709 1.00 86.19 199 LEU A C 1
ATOM 1564 O O . LEU A 1 199 ? 12.660 -10.250 -22.273 1.00 86.19 199 LEU A O 1
ATOM 1568 N N . SER A 1 200 ? 13.984 -8.443 -22.043 1.00 89.00 200 SER A N 1
ATOM 1569 C CA . SER A 1 200 ? 14.882 -8.751 -23.156 1.00 89.00 200 SER A CA 1
ATOM 1570 C C . SER A 1 200 ? 15.535 -10.127 -23.008 1.00 89.00 200 SER A C 1
ATOM 1572 O O . SER A 1 200 ? 16.169 -10.426 -21.998 1.00 89.00 200 SER A O 1
ATOM 1574 N N . LYS A 1 201 ? 15.428 -10.989 -24.031 1.00 86.50 201 LYS A N 1
ATOM 1575 C CA . LYS A 1 201 ? 16.127 -12.294 -24.039 1.00 86.50 201 LYS A CA 1
ATOM 1576 C C . LYS A 1 201 ? 17.647 -12.126 -24.033 1.00 86.50 201 LYS A C 1
ATOM 1578 O O . LYS A 1 201 ? 18.360 -12.944 -23.442 1.00 86.50 201 LYS A O 1
ATOM 1583 N N . ARG A 1 202 ? 18.104 -11.091 -24.737 1.00 89.75 202 ARG A N 1
ATOM 1584 C CA . ARG A 1 202 ? 19.495 -10.699 -24.940 1.00 89.75 202 ARG A CA 1
ATOM 1585 C C . ARG A 1 202 ? 19.542 -9.176 -24.966 1.00 89.75 202 ARG A C 1
ATOM 1587 O O . ARG A 1 202 ? 18.682 -8.554 -25.590 1.00 89.75 202 ARG A O 1
ATOM 1594 N N . ILE A 1 203 ? 20.522 -8.587 -24.302 1.00 91.94 203 ILE A N 1
ATOM 1595 C CA . ILE A 1 203 ? 20.725 -7.141 -24.275 1.00 91.94 203 ILE A CA 1
ATOM 1596 C C . ILE A 1 203 ? 22.201 -6.840 -24.512 1.00 91.94 203 ILE A C 1
ATOM 1598 O O . ILE A 1 203 ? 23.080 -7.496 -23.948 1.00 91.94 203 ILE A O 1
ATOM 1602 N N . LEU A 1 204 ? 22.453 -5.874 -25.389 1.00 93.50 204 LEU A N 1
ATOM 1603 C CA . LEU A 1 204 ? 23.777 -5.371 -25.711 1.00 93.50 204 LEU A CA 1
ATOM 1604 C C . LEU A 1 204 ? 23.879 -3.938 -25.193 1.00 93.50 204 LEU A C 1
ATOM 1606 O O . LEU A 1 204 ? 23.277 -3.021 -25.754 1.00 93.50 204 LEU A O 1
ATOM 1610 N N . TYR A 1 205 ? 24.617 -3.759 -24.103 1.00 92.44 205 TYR A N 1
ATOM 1611 C CA . TYR A 1 205 ? 24.889 -2.448 -23.535 1.00 92.44 205 TYR A CA 1
ATOM 1612 C C . TYR A 1 205 ? 26.082 -1.817 -24.239 1.00 92.44 205 TYR A C 1
ATOM 1614 O O . TYR A 1 205 ? 27.180 -2.379 -24.252 1.00 92.44 205 TYR A O 1
ATOM 1622 N N . TYR A 1 206 ? 25.870 -0.615 -24.756 1.00 91.38 206 TYR A N 1
ATOM 1623 C CA . TYR A 1 206 ? 26.934 0.284 -25.176 1.00 91.38 206 TYR A CA 1
ATOM 1624 C C . TYR A 1 206 ? 27.232 1.219 -24.005 1.00 91.38 206 TYR A C 1
ATOM 1626 O O . TYR A 1 206 ? 26.437 2.120 -23.725 1.00 91.38 206 TYR A O 1
ATOM 1634 N N . THR A 1 207 ? 28.317 0.942 -23.272 1.00 85.69 207 THR A N 1
ATOM 1635 C CA . THR A 1 207 ? 28.830 1.785 -22.169 1.00 85.69 207 THR A CA 1
ATOM 1636 C C . THR A 1 207 ? 29.975 2.677 -22.663 1.00 85.69 207 THR A C 1
ATOM 1638 O O . THR A 1 207 ? 30.393 2.543 -23.817 1.00 85.69 207 THR A O 1
ATOM 1641 N N . LYS A 1 208 ? 30.492 3.600 -21.831 1.00 78.81 208 LYS A N 1
ATOM 1642 C CA . LYS A 1 208 ? 31.537 4.538 -22.290 1.00 78.81 208 LYS A CA 1
ATOM 1643 C C . LYS A 1 208 ? 32.863 3.816 -22.511 1.00 78.81 208 LYS A C 1
ATOM 1645 O O . LYS A 1 208 ? 33.660 4.227 -23.351 1.00 78.81 208 LYS A O 1
ATOM 1650 N N . GLN A 1 209 ? 33.089 2.734 -21.769 1.00 76.50 209 GLN A N 1
ATOM 1651 C CA . GLN A 1 209 ? 34.355 2.004 -21.764 1.00 76.50 209 GLN A CA 1
ATOM 1652 C C . GLN A 1 209 ? 34.326 0.742 -22.630 1.00 76.50 209 GLN A C 1
ATOM 1654 O O . GLN A 1 209 ? 35.304 0.435 -23.311 1.00 76.50 209 GLN A O 1
ATOM 1659 N N . GLU A 1 210 ? 33.226 -0.009 -22.612 1.00 79.94 210 GLU A N 1
ATOM 1660 C CA . GLU A 1 210 ? 33.166 -1.334 -23.235 1.00 79.94 210 GLU A CA 1
ATOM 1661 C C . GLU A 1 210 ? 31.741 -1.784 -23.568 1.00 79.94 210 GLU A C 1
ATOM 1663 O O . GLU A 1 210 ? 30.760 -1.338 -22.968 1.00 79.94 210 GLU A O 1
ATOM 1668 N N . MET A 1 211 ? 31.616 -2.688 -24.540 1.00 87.31 211 MET A N 1
ATOM 1669 C CA . MET A 1 211 ? 30.345 -3.368 -24.778 1.00 87.31 211 MET A CA 1
ATOM 1670 C C . MET A 1 211 ? 30.144 -4.492 -23.767 1.00 87.31 211 MET A C 1
ATOM 1672 O O . MET A 1 211 ? 31.063 -5.264 -23.472 1.00 87.31 211 MET A O 1
ATOM 1676 N N . ILE A 1 212 ? 28.915 -4.604 -23.270 1.00 88.69 212 ILE A N 1
ATOM 1677 C CA . ILE A 1 212 ? 28.507 -5.675 -22.363 1.00 88.69 212 ILE A CA 1
ATOM 1678 C C . ILE A 1 212 ? 27.340 -6.419 -23.000 1.00 88.69 212 ILE A C 1
ATOM 1680 O O . ILE A 1 212 ? 26.292 -5.846 -23.281 1.00 88.69 212 ILE A O 1
ATOM 1684 N N . TRP A 1 213 ? 27.519 -7.713 -23.208 1.00 89.31 213 TRP A N 1
ATOM 1685 C CA . TRP A 1 213 ? 26.476 -8.638 -23.606 1.00 89.31 213 TRP A CA 1
ATOM 1686 C C . TRP A 1 213 ? 25.878 -9.303 -22.375 1.00 89.31 213 TRP A C 1
ATOM 1688 O O . TRP A 1 213 ? 26.604 -9.812 -21.523 1.00 89.31 213 TRP A O 1
ATOM 1698 N N . GLN A 1 214 ? 24.555 -9.372 -22.300 1.00 87.19 214 GLN A N 1
ATOM 1699 C CA . GLN A 1 214 ? 23.865 -10.125 -21.262 1.00 87.19 214 GLN A CA 1
ATOM 1700 C C . GLN A 1 214 ? 22.741 -10.961 -21.870 1.00 87.19 214 GLN A C 1
ATOM 1702 O O . GLN A 1 214 ? 21.953 -10.496 -22.691 1.00 87.19 214 GLN A O 1
ATOM 1707 N N . CYS A 1 215 ? 22.654 -12.215 -21.437 1.00 84.94 215 CYS A N 1
ATOM 1708 C CA . CYS A 1 215 ? 21.639 -13.173 -21.864 1.00 84.94 215 CYS A CA 1
ATOM 1709 C C . CYS A 1 215 ? 21.319 -14.161 -20.727 1.00 84.94 215 CYS A C 1
ATOM 1711 O O . CYS A 1 215 ? 21.756 -13.993 -19.590 1.00 84.94 215 CYS A O 1
ATOM 1713 N N . HIS A 1 216 ? 20.570 -15.226 -21.021 1.00 75.44 216 HIS A N 1
ATOM 1714 C CA . HIS A 1 216 ? 20.240 -16.266 -20.036 1.00 75.44 216 HIS A CA 1
ATOM 1715 C C . HIS A 1 216 ? 21.442 -17.090 -19.565 1.00 75.44 216 HIS A C 1
ATOM 1717 O O . HIS A 1 216 ? 21.405 -17.635 -18.462 1.00 75.44 216 HIS A O 1
ATOM 1723 N N . ALA A 1 217 ? 22.469 -17.226 -20.407 1.00 76.94 217 ALA A N 1
ATOM 1724 C CA . ALA A 1 217 ? 23.668 -17.990 -20.075 1.00 76.94 217 ALA A CA 1
ATOM 1725 C C . ALA A 1 217 ? 24.588 -17.225 -19.111 1.00 76.94 217 ALA A C 1
ATOM 1727 O O . ALA A 1 217 ? 25.306 -17.847 -18.333 1.00 76.94 217 ALA A O 1
ATOM 1728 N N . GLY A 1 218 ? 24.527 -15.892 -19.123 1.00 80.31 218 GLY A N 1
ATOM 1729 C CA . GLY A 1 218 ? 25.400 -15.049 -18.324 1.00 80.31 218 GLY A CA 1
ATOM 1730 C C . GLY A 1 218 ? 25.677 -13.703 -18.978 1.00 80.31 218 GLY A C 1
ATOM 1731 O O . GLY A 1 218 ? 24.938 -13.260 -19.866 1.00 80.31 218 GLY A O 1
ATOM 1732 N N . THR A 1 219 ? 26.766 -13.085 -18.537 1.00 84.62 219 THR A N 1
ATOM 1733 C CA . THR A 1 219 ? 27.241 -11.787 -19.017 1.00 84.62 219 THR A CA 1
ATOM 1734 C C . THR A 1 219 ? 28.629 -11.954 -19.627 1.00 84.62 219 THR A C 1
ATOM 1736 O O . THR A 1 219 ? 29.492 -12.578 -19.019 1.00 84.62 219 THR A O 1
ATOM 1739 N N . ALA A 1 220 ? 28.851 -11.392 -20.813 1.00 85.75 220 ALA A N 1
ATOM 1740 C CA . ALA A 1 220 ? 30.171 -11.259 -21.418 1.00 85.75 220 ALA A CA 1
ATOM 1741 C C . ALA A 1 220 ? 30.491 -9.773 -21.551 1.00 85.75 220 ALA A C 1
ATOM 1743 O O . ALA A 1 220 ? 29.663 -8.981 -21.997 1.00 85.75 220 ALA A O 1
ATOM 1744 N N . THR A 1 221 ? 31.693 -9.387 -21.162 1.00 82.75 221 THR A N 1
ATOM 1745 C CA . THR A 1 221 ? 32.162 -8.010 -21.280 1.00 82.75 221 THR A CA 1
ATOM 1746 C C . THR A 1 221 ? 33.368 -8.018 -22.191 1.00 82.75 221 THR A C 1
ATOM 1748 O O . THR A 1 221 ? 34.285 -8.808 -21.962 1.00 82.75 221 THR A O 1
ATOM 1751 N N . GLU A 1 222 ? 33.370 -7.165 -23.216 1.00 78.00 222 GLU A N 1
ATOM 1752 C CA . GLU A 1 222 ? 34.476 -7.053 -24.168 1.00 78.00 222 GLU A CA 1
ATOM 1753 C C . GLU A 1 222 ? 35.820 -7.062 -23.411 1.00 78.00 222 GLU A C 1
ATOM 1755 O O . GLU A 1 222 ? 35.964 -6.305 -22.460 1.00 78.00 222 GLU A O 1
ATOM 1760 N N . PRO A 1 223 ? 36.818 -7.893 -23.760 1.00 69.12 223 PRO A N 1
ATOM 1761 C CA . PRO A 1 223 ? 36.919 -8.694 -24.971 1.00 69.12 223 PRO A CA 1
ATOM 1762 C C . PRO A 1 223 ? 36.482 -10.154 -24.765 1.00 69.12 223 PRO A C 1
ATOM 1764 O O . PRO A 1 223 ? 36.843 -10.997 -25.575 1.00 69.12 223 PRO A O 1
ATOM 1767 N N . ALA A 1 224 ? 35.799 -10.486 -23.664 1.00 70.19 224 ALA A N 1
ATOM 1768 C CA . ALA A 1 224 ? 35.376 -11.856 -23.397 1.00 70.19 224 ALA A CA 1
ATOM 1769 C C . ALA A 1 224 ? 34.446 -12.354 -24.511 1.00 70.19 224 ALA A C 1
ATOM 1771 O O . ALA A 1 224 ? 33.469 -11.687 -24.853 1.00 70.19 224 ALA A O 1
ATOM 1772 N N . GLU A 1 225 ? 34.766 -13.523 -25.060 1.00 65.94 225 GLU A N 1
ATOM 1773 C CA . GLU A 1 225 ? 33.998 -14.156 -26.137 1.00 65.94 225 GLU A CA 1
ATOM 1774 C C . GLU A 1 225 ? 32.863 -15.031 -25.586 1.00 65.94 225 GLU A C 1
ATOM 1776 O O . GLU A 1 225 ? 31.823 -15.169 -26.228 1.00 65.94 225 GLU A O 1
ATOM 1781 N N . GLU A 1 226 ? 33.019 -15.565 -24.369 1.00 71.69 226 GLU A N 1
ATOM 1782 C CA . GLU A 1 226 ? 32.018 -16.410 -23.717 1.00 71.69 226 GLU A CA 1
ATOM 1783 C C . GLU A 1 226 ? 31.398 -15.731 -22.483 1.00 71.69 226 GLU A C 1
ATOM 1785 O O . GLU A 1 226 ? 32.100 -15.063 -21.717 1.00 71.69 226 GLU A O 1
ATOM 1790 N N . PRO A 1 227 ? 30.078 -15.887 -22.266 1.00 76.31 227 PRO A N 1
ATOM 1791 C CA . PRO A 1 227 ? 29.404 -15.336 -21.099 1.00 76.31 227 PRO A CA 1
ATOM 1792 C C . PRO A 1 227 ? 29.751 -16.107 -19.822 1.00 76.31 227 PRO A C 1
ATOM 1794 O O . PRO A 1 227 ? 29.592 -17.324 -19.749 1.00 76.31 227 PRO A O 1
ATOM 1797 N N . GLU A 1 228 ? 30.121 -15.377 -18.771 1.00 78.50 228 GLU A N 1
ATOM 1798 C CA . GLU A 1 228 ? 30.283 -15.933 -17.430 1.00 78.50 228 GLU A CA 1
ATOM 1799 C C . GLU A 1 228 ? 28.927 -15.994 -16.703 1.00 78.50 228 GLU A C 1
ATOM 1801 O O . GLU A 1 228 ? 28.144 -15.033 -16.774 1.00 78.50 228 GLU A O 1
ATOM 1806 N N . PRO A 1 229 ? 28.621 -17.082 -15.966 1.00 74.56 229 PRO A N 1
ATOM 1807 C CA . PRO A 1 229 ? 27.383 -17.182 -15.204 1.00 74.56 229 PRO A CA 1
ATOM 1808 C C . PRO A 1 229 ? 27.256 -16.041 -14.189 1.00 74.56 229 PRO A C 1
ATOM 1810 O O . PRO A 1 229 ? 28.058 -15.917 -13.265 1.00 74.56 229 PRO A O 1
ATOM 1813 N N . TYR A 1 230 ? 26.200 -15.238 -14.312 1.00 67.69 230 TYR A N 1
ATOM 1814 C CA . TYR A 1 230 ? 25.921 -14.132 -13.398 1.00 67.69 230 TYR A CA 1
ATOM 1815 C C . TYR A 1 230 ? 24.470 -14.186 -12.905 1.00 67.69 230 TYR A C 1
ATOM 1817 O O . TYR A 1 230 ? 23.533 -14.391 -13.679 1.00 67.69 230 TYR A O 1
ATOM 1825 N N . SER A 1 231 ? 24.268 -14.029 -11.594 1.00 67.81 231 SER A N 1
ATOM 1826 C CA . SER A 1 231 ? 22.938 -14.075 -10.977 1.00 67.81 231 SER A CA 1
ATOM 1827 C C . SER A 1 231 ? 22.296 -12.687 -10.959 1.00 67.81 231 SER A C 1
ATOM 1829 O O . SER A 1 231 ? 22.381 -11.966 -9.968 1.00 67.81 231 SER A O 1
ATOM 1831 N N . THR A 1 232 ? 21.603 -12.321 -12.034 1.00 66.50 232 THR A N 1
ATOM 1832 C CA . THR A 1 232 ? 20.756 -11.115 -12.088 1.00 66.50 232 THR A CA 1
ATOM 1833 C C . THR A 1 232 ? 19.355 -11.370 -11.513 1.00 66.50 232 THR A C 1
ATOM 1835 O O . THR A 1 232 ? 18.905 -12.524 -11.501 1.00 66.50 232 THR A O 1
ATOM 1838 N N . PRO A 1 233 ? 18.604 -10.329 -11.091 1.00 66.12 233 PRO A N 1
ATOM 1839 C CA . PRO A 1 233 ? 17.165 -10.447 -10.831 1.00 66.12 233 PRO A CA 1
ATOM 1840 C C . PRO A 1 233 ? 16.407 -11.102 -11.998 1.00 66.12 233 PRO A C 1
ATOM 1842 O O . PRO A 1 233 ? 15.592 -11.989 -11.770 1.00 66.12 233 PRO A O 1
ATOM 1845 N N . PHE A 1 234 ? 16.773 -10.773 -13.243 1.00 64.94 234 PHE A N 1
ATOM 1846 C CA . PHE A 1 234 ? 16.273 -11.413 -14.465 1.00 64.94 234 PHE A CA 1
ATOM 1847 C C . PHE A 1 234 ? 16.476 -12.934 -14.485 1.00 64.94 234 PHE A C 1
ATOM 1849 O O . PHE A 1 234 ? 15.534 -13.701 -14.690 1.00 64.94 234 PHE A O 1
ATOM 1856 N N . SER A 1 235 ? 17.707 -13.388 -14.230 1.00 66.81 235 SER A N 1
ATOM 1857 C CA . SER A 1 235 ? 18.034 -14.816 -14.210 1.00 66.81 235 SER A CA 1
ATOM 1858 C C . SER A 1 235 ? 17.293 -15.558 -13.092 1.00 66.81 235 SER A C 1
ATOM 1860 O O . SER A 1 235 ? 16.924 -16.717 -13.267 1.00 66.81 235 SER A O 1
ATOM 1862 N N . ARG A 1 236 ? 17.029 -14.890 -11.959 1.00 71.50 236 ARG A N 1
ATOM 1863 C CA . ARG A 1 236 ? 16.250 -15.439 -10.840 1.00 71.50 236 ARG A CA 1
ATOM 1864 C C . ARG A 1 236 ? 14.761 -15.520 -11.174 1.00 71.50 236 ARG A C 1
ATOM 1866 O O . ARG A 1 236 ? 14.180 -16.581 -10.975 1.00 71.50 236 ARG A O 1
ATOM 1873 N N . LEU A 1 237 ? 14.186 -14.470 -11.766 1.00 70.38 237 LEU A N 1
ATOM 1874 C CA . LEU A 1 237 ? 12.791 -14.444 -12.221 1.00 70.38 237 LEU A CA 1
ATOM 1875 C C . LEU A 1 237 ? 12.492 -15.616 -13.164 1.00 70.38 237 LEU A C 1
ATOM 1877 O O . LEU A 1 237 ? 11.514 -16.333 -12.974 1.00 70.38 237 LEU A O 1
ATOM 1881 N N . LYS A 1 238 ? 13.383 -15.871 -14.129 1.00 65.50 238 LYS A N 1
ATOM 1882 C CA . LYS A 1 238 ? 13.216 -16.967 -15.096 1.00 65.50 238 LYS A CA 1
ATOM 1883 C C . LYS A 1 238 ? 13.495 -18.355 -14.525 1.00 65.50 238 LYS A C 1
ATOM 1885 O O . LYS A 1 238 ? 12.825 -19.307 -14.917 1.00 65.50 238 LYS A O 1
ATOM 1890 N N . LYS A 1 239 ? 14.442 -18.487 -13.587 1.00 67.06 239 LYS A N 1
ATOM 1891 C CA . LYS A 1 239 ? 14.663 -19.749 -12.855 1.00 67.06 239 LYS A CA 1
ATOM 1892 C C . LYS A 1 239 ? 13.413 -20.169 -12.079 1.00 67.06 239 LYS A C 1
ATOM 1894 O O . LYS A 1 239 ? 13.089 -21.351 -12.095 1.00 67.06 239 LYS A O 1
ATOM 1899 N N . LEU A 1 240 ? 12.699 -19.215 -11.475 1.00 63.25 240 LEU A N 1
ATOM 1900 C CA . LEU A 1 240 ? 11.439 -19.481 -10.774 1.00 63.25 240 LEU A CA 1
ATOM 1901 C C . LEU A 1 240 ? 10.315 -19.929 -11.729 1.00 63.25 240 LEU A C 1
ATOM 1903 O O . LEU A 1 240 ? 9.557 -20.836 -11.393 1.00 63.25 240 LEU A O 1
ATOM 1907 N N . SER A 1 241 ? 10.240 -19.375 -12.946 1.00 57.28 241 SER A N 1
ATOM 1908 C CA . SER A 1 241 ? 9.258 -19.811 -13.957 1.00 57.28 241 SER A CA 1
ATOM 1909 C C . SER A 1 241 ? 9.531 -21.224 -14.502 1.00 57.28 241 SER A C 1
ATOM 1911 O O . SER A 1 241 ? 8.595 -21.948 -14.842 1.00 57.28 241 SER A O 1
ATOM 1913 N N . ALA A 1 242 ? 10.801 -21.640 -14.576 1.00 52.16 242 ALA A N 1
ATOM 1914 C CA . ALA A 1 242 ? 11.210 -22.941 -15.118 1.00 52.16 242 ALA A CA 1
ATOM 1915 C C . ALA A 1 242 ? 11.021 -24.124 -14.144 1.00 52.16 242 ALA A C 1
ATOM 1917 O O . ALA A 1 242 ? 10.985 -25.273 -14.578 1.00 52.16 242 ALA A O 1
ATOM 1918 N N . SER A 1 243 ? 10.870 -23.870 -12.840 1.00 52.12 243 SER A N 1
ATOM 1919 C CA . SER A 1 243 ? 10.609 -24.901 -11.819 1.00 52.12 243 SER A CA 1
ATOM 1920 C C . SER A 1 243 ? 9.163 -25.427 -11.787 1.00 52.12 243 SER A C 1
ATOM 1922 O O . SER A 1 243 ? 8.837 -26.272 -10.960 1.00 52.12 243 SER A O 1
ATOM 1924 N N . SER A 1 244 ? 8.300 -24.984 -12.704 1.00 46.81 244 SER A N 1
ATOM 1925 C CA . SER A 1 244 ? 6.867 -25.322 -12.782 1.00 46.81 244 SER A CA 1
ATOM 1926 C C . SER A 1 244 ? 6.541 -26.769 -13.209 1.00 46.81 244 SER A C 1
ATOM 1928 O O . SER A 1 244 ? 5.370 -27.127 -13.306 1.00 46.81 244 SER A O 1
ATOM 1930 N N . GLY A 1 245 ? 7.545 -27.626 -13.436 1.00 39.88 245 GLY A N 1
ATOM 1931 C CA . GLY A 1 245 ? 7.363 -29.005 -13.916 1.00 39.88 245 GLY A CA 1
ATOM 1932 C C . GLY A 1 245 ? 7.091 -30.081 -12.853 1.00 39.88 245 GLY A C 1
ATOM 1933 O O . GLY A 1 245 ? 6.789 -31.210 -13.229 1.00 39.88 245 GLY A O 1
ATOM 1934 N N . TYR A 1 246 ? 7.185 -29.775 -11.553 1.00 38.41 246 TYR A N 1
ATOM 1935 C CA . TYR A 1 246 ? 6.894 -30.733 -10.476 1.00 38.41 246 TYR A CA 1
ATOM 1936 C C . TYR A 1 246 ? 6.054 -30.078 -9.369 1.00 38.41 246 TYR A C 1
ATOM 1938 O O . TYR A 1 246 ? 6.497 -29.092 -8.776 1.00 38.41 246 TYR A O 1
ATOM 1946 N N . PRO A 1 247 ? 4.857 -30.607 -9.046 1.00 38.94 247 PRO A N 1
ATOM 1947 C CA . PRO A 1 247 ? 4.019 -30.075 -7.984 1.00 38.94 247 PRO A CA 1
ATOM 1948 C C . PRO A 1 247 ? 4.510 -30.607 -6.634 1.00 38.94 247 PRO A C 1
ATOM 1950 O O . PRO A 1 247 ? 3.872 -31.459 -6.020 1.00 38.94 247 PRO A O 1
ATOM 1953 N N . GLU A 1 248 ? 5.649 -30.113 -6.151 1.00 37.34 248 GLU A N 1
ATOM 1954 C CA . GLU A 1 248 ? 6.021 -30.301 -4.751 1.00 37.34 248 GLU A CA 1
ATOM 1955 C C . GLU A 1 248 ? 5.664 -29.054 -3.941 1.00 37.34 248 GLU A C 1
ATOM 1957 O O . GLU A 1 248 ? 6.201 -27.961 -4.126 1.00 37.34 248 GLU A O 1
ATOM 1962 N N . LYS A 1 249 ? 4.699 -29.245 -3.034 1.00 46.00 249 LYS A N 1
ATOM 1963 C CA . LYS A 1 249 ? 4.275 -28.304 -1.994 1.00 46.00 249 LYS A CA 1
ATOM 1964 C C . LYS A 1 249 ? 5.489 -27.602 -1.374 1.00 46.00 249 LYS A C 1
ATOM 1966 O O . LYS A 1 249 ? 6.212 -28.221 -0.597 1.00 46.00 249 LYS A O 1
ATOM 1971 N N . SER A 1 250 ? 5.682 -26.303 -1.603 1.00 43.41 250 SER A N 1
ATOM 1972 C CA . SER A 1 250 ? 6.554 -25.533 -0.713 1.00 43.41 250 SER A CA 1
ATOM 1973 C C . SER A 1 250 ? 6.159 -24.058 -0.613 1.00 43.41 250 SER A C 1
ATOM 1975 O O . SER A 1 250 ? 6.305 -23.260 -1.533 1.00 43.41 250 SER A O 1
ATOM 1977 N N . THR A 1 251 ? 5.742 -23.661 0.585 1.00 47.41 251 THR A N 1
ATOM 1978 C CA . THR A 1 251 ? 5.707 -22.269 1.066 1.00 47.41 251 THR A CA 1
ATOM 1979 C C . THR A 1 251 ? 7.048 -21.537 0.884 1.00 47.41 251 THR A C 1
ATOM 1981 O O . THR A 1 251 ? 7.085 -20.309 0.861 1.00 47.41 251 THR A O 1
ATOM 1984 N N . LYS A 1 252 ? 8.151 -22.277 0.685 1.00 49.38 252 LYS A N 1
ATOM 1985 C CA . LYS A 1 252 ? 9.479 -21.743 0.347 1.00 49.38 252 LYS A CA 1
ATOM 1986 C C . LYS A 1 252 ? 9.545 -21.091 -1.045 1.00 49.38 252 LYS A C 1
ATOM 1988 O O . LYS A 1 252 ? 10.355 -20.185 -1.218 1.00 49.38 252 LYS A O 1
ATOM 1993 N N . SER A 1 253 ? 8.700 -21.493 -2.002 1.00 71.75 253 SER A N 1
ATOM 1994 C CA . SER A 1 253 ? 8.662 -20.883 -3.343 1.00 71.75 253 SER A CA 1
ATOM 1995 C C . SER A 1 253 ? 8.032 -19.487 -3.322 1.00 71.75 253 SER A C 1
ATOM 1997 O O . SER A 1 253 ? 8.615 -18.546 -3.849 1.00 71.75 253 SER A O 1
ATOM 1999 N N . ALA A 1 254 ? 6.885 -19.322 -2.651 1.00 79.31 254 ALA A N 1
ATOM 2000 C CA . ALA A 1 254 ? 6.167 -18.043 -2.613 1.00 79.31 254 ALA A CA 1
ATOM 2001 C C . ALA A 1 254 ? 6.955 -16.948 -1.875 1.00 79.31 254 ALA A C 1
ATOM 2003 O O . ALA A 1 254 ? 7.079 -15.836 -2.378 1.00 79.31 254 ALA A O 1
ATOM 2004 N N . ALA A 1 255 ? 7.571 -17.274 -0.732 1.00 81.12 255 ALA A N 1
ATOM 2005 C CA . ALA A 1 255 ? 8.409 -16.330 0.013 1.00 81.12 255 ALA A CA 1
ATOM 2006 C C . ALA A 1 255 ? 9.597 -15.809 -0.819 1.00 81.12 255 ALA A C 1
ATOM 2008 O O . ALA A 1 255 ? 9.897 -14.617 -0.797 1.00 81.12 255 ALA A O 1
ATOM 2009 N N . ALA A 1 256 ? 10.249 -16.684 -1.595 1.00 82.25 256 ALA A N 1
ATOM 2010 C CA . ALA A 1 256 ? 11.327 -16.287 -2.499 1.00 82.25 256 ALA A CA 1
ATOM 2011 C C . ALA A 1 256 ? 10.824 -15.396 -3.650 1.00 82.25 256 ALA A C 1
ATOM 2013 O O . ALA A 1 256 ? 11.506 -14.442 -4.027 1.00 82.25 256 ALA A O 1
ATOM 2014 N N . THR A 1 257 ? 9.627 -15.671 -4.175 1.00 86.94 257 THR A N 1
ATOM 2015 C CA . THR A 1 257 ? 8.987 -14.843 -5.204 1.00 86.94 257 THR A CA 1
ATOM 2016 C C . THR A 1 257 ? 8.585 -13.465 -4.662 1.00 86.94 257 THR A C 1
ATOM 2018 O O . THR A 1 257 ? 8.847 -12.463 -5.326 1.00 86.94 257 THR A O 1
ATOM 2021 N N . TYR A 1 258 ? 8.055 -13.370 -3.435 1.00 89.06 258 TYR A N 1
ATOM 2022 C CA . TYR A 1 258 ? 7.816 -12.081 -2.771 1.00 89.06 258 TYR A CA 1
ATOM 2023 C C . TYR A 1 258 ? 9.107 -11.294 -2.582 1.00 89.06 258 TYR A C 1
ATOM 2025 O O . TYR A 1 258 ? 9.155 -10.109 -2.897 1.00 89.06 258 TYR A O 1
ATOM 2033 N N . LYS A 1 259 ? 10.178 -11.957 -2.136 1.00 86.50 259 LYS A N 1
ATOM 2034 C CA . LYS A 1 259 ? 11.494 -11.327 -2.003 1.00 86.50 259 LYS A CA 1
ATOM 2035 C C . LYS A 1 259 ? 11.966 -10.706 -3.299 1.00 86.50 259 LYS A C 1
ATOM 2037 O O . LYS A 1 259 ? 12.370 -9.547 -3.327 1.00 86.50 259 LYS A O 1
ATOM 2042 N N . LEU A 1 260 ? 11.877 -11.479 -4.375 1.00 87.06 260 LEU A N 1
ATOM 2043 C CA . LEU A 1 260 ? 12.230 -11.004 -5.698 1.00 87.06 260 LEU A CA 1
ATOM 2044 C C . LEU A 1 260 ? 11.357 -9.813 -6.113 1.00 87.06 260 LEU A C 1
ATOM 2046 O O . LEU A 1 260 ? 11.895 -8.853 -6.654 1.00 87.06 260 LEU A O 1
ATOM 2050 N N . TRP A 1 261 ? 10.049 -9.838 -5.829 1.00 91.44 261 TRP A N 1
ATOM 2051 C CA . TRP A 1 261 ? 9.160 -8.709 -6.108 1.00 91.44 261 TRP A CA 1
ATOM 2052 C C . TRP A 1 261 ? 9.627 -7.424 -5.426 1.00 91.44 261 TRP A C 1
ATOM 2054 O O . TRP A 1 261 ? 9.762 -6.417 -6.112 1.00 91.44 261 TRP A O 1
ATOM 2064 N N . TYR A 1 262 ? 9.919 -7.439 -4.121 1.00 89.69 262 TYR A N 1
ATOM 2065 C CA . TYR A 1 262 ? 10.365 -6.221 -3.431 1.00 89.69 262 TYR A CA 1
ATOM 2066 C C . TYR A 1 262 ? 11.772 -5.786 -3.846 1.00 89.69 262 TYR A C 1
ATOM 2068 O O . TYR A 1 262 ? 12.004 -4.590 -3.963 1.00 89.69 262 TYR A O 1
ATOM 2076 N N . GLU A 1 263 ? 12.689 -6.712 -4.148 1.00 86.62 263 GLU A N 1
ATOM 2077 C CA . GLU A 1 263 ? 14.000 -6.363 -4.722 1.00 86.62 263 GLU A CA 1
ATOM 2078 C C . GLU A 1 263 ? 13.846 -5.628 -6.068 1.00 86.62 263 GLU A C 1
ATOM 2080 O O . GLU A 1 263 ? 14.483 -4.599 -6.299 1.00 86.62 263 GLU A O 1
ATOM 2085 N N . LEU A 1 264 ? 12.968 -6.133 -6.942 1.00 88.56 264 LEU A N 1
ATOM 2086 C CA . LEU A 1 264 ? 12.650 -5.517 -8.233 1.00 88.56 264 LEU A CA 1
ATOM 2087 C C . LEU A 1 264 ? 11.912 -4.188 -8.067 1.00 88.56 264 LEU A C 1
ATOM 2089 O O . LEU A 1 264 ? 12.206 -3.224 -8.770 1.00 88.56 264 LEU A O 1
ATOM 2093 N N . LEU A 1 265 ? 10.975 -4.129 -7.127 1.00 88.81 265 LEU A N 1
ATOM 2094 C CA . LEU A 1 265 ? 10.197 -2.938 -6.837 1.00 88.81 265 LEU A CA 1
ATOM 2095 C C . LEU A 1 265 ? 11.080 -1.827 -6.264 1.00 88.81 265 LEU A C 1
ATOM 2097 O O . LEU A 1 265 ? 10.960 -0.684 -6.686 1.00 88.81 265 LEU A O 1
ATOM 2101 N N . GLU A 1 266 ? 12.012 -2.145 -5.367 1.00 83.50 266 GLU A N 1
ATOM 2102 C CA . GLU A 1 266 ? 13.005 -1.191 -4.873 1.00 83.50 266 GLU A CA 1
ATOM 2103 C C . GLU A 1 266 ? 13.939 -0.690 -5.983 1.00 83.50 266 GLU A C 1
ATOM 2105 O O . GLU A 1 266 ? 14.365 0.465 -5.970 1.00 83.50 266 GLU A O 1
ATOM 2110 N N . GLU A 1 267 ? 14.289 -1.535 -6.955 1.00 81.31 267 GLU A N 1
ATOM 2111 C CA . GLU A 1 267 ? 15.031 -1.094 -8.138 1.00 81.31 267 GLU A CA 1
ATOM 2112 C C . GLU A 1 267 ? 14.184 -0.157 -9.008 1.00 81.31 267 GLU A C 1
ATOM 2114 O O . GLU A 1 267 ? 14.681 0.874 -9.453 1.00 81.31 267 GLU A O 1
ATOM 2119 N N . TYR A 1 268 ? 12.903 -0.476 -9.192 1.00 86.38 268 TYR A N 1
ATOM 2120 C CA . TYR A 1 268 ? 11.949 0.305 -9.974 1.00 86.38 268 TYR A CA 1
ATOM 2121 C C . TYR A 1 268 ? 11.682 1.695 -9.391 1.00 86.38 268 TYR A C 1
ATOM 2123 O O . TYR A 1 268 ? 11.784 2.690 -10.102 1.00 86.38 268 TYR A O 1
ATOM 2131 N N . VAL A 1 269 ? 11.383 1.789 -8.092 1.00 79.44 269 VAL A N 1
ATOM 2132 C CA . VAL A 1 269 ? 11.054 3.059 -7.414 1.00 79.44 269 VAL A CA 1
ATOM 2133 C C . VAL A 1 269 ? 12.246 4.028 -7.375 1.00 79.44 269 VAL A C 1
ATOM 2135 O O . VAL A 1 269 ? 12.068 5.235 -7.250 1.00 79.44 269 VAL A O 1
ATOM 2138 N N . ARG A 1 270 ? 13.486 3.553 -7.547 1.00 75.62 270 ARG A N 1
ATOM 2139 C CA . ARG A 1 270 ? 14.658 4.439 -7.695 1.00 75.62 270 ARG A CA 1
ATOM 2140 C C . ARG A 1 270 ? 14.733 5.111 -9.072 1.00 75.62 270 ARG A C 1
ATOM 2142 O O . ARG A 1 270 ? 15.549 6.014 -9.252 1.00 75.62 270 ARG A O 1
ATOM 2149 N N . ARG A 1 271 ? 13.904 4.691 -10.031 1.00 79.56 271 ARG A N 1
ATOM 2150 C CA . ARG A 1 271 ? 13.859 5.229 -11.392 1.00 79.56 271 ARG A CA 1
ATOM 2151 C C . ARG A 1 271 ? 12.781 6.321 -11.512 1.00 79.56 271 ARG A C 1
ATOM 2153 O O . ARG A 1 271 ? 11.741 6.297 -10.862 1.00 79.56 271 ARG A O 1
ATOM 2160 N N . HIS A 1 272 ? 13.036 7.297 -12.369 1.00 74.75 272 HIS A N 1
ATOM 2161 C CA . HIS A 1 272 ? 12.182 8.423 -12.713 1.00 74.75 272 HIS A CA 1
ATOM 2162 C C . HIS A 1 272 ? 11.206 8.049 -13.829 1.00 74.75 272 HIS A C 1
ATOM 2164 O O . HIS A 1 272 ? 11.590 7.551 -14.890 1.00 74.75 272 HIS A O 1
ATOM 2170 N N . LEU A 1 273 ? 9.931 8.353 -13.617 1.00 71.44 273 LEU A N 1
ATOM 2171 C CA . LEU A 1 273 ? 8.900 8.281 -14.646 1.00 71.44 273 LEU A CA 1
ATOM 2172 C C . LEU A 1 273 ? 8.578 9.689 -15.136 1.00 71.44 273 LEU A C 1
ATOM 2174 O O . LEU A 1 273 ? 8.386 10.596 -14.329 1.00 71.44 273 LEU A O 1
ATOM 2178 N N . THR A 1 274 ? 8.460 9.856 -16.452 1.00 68.19 274 THR A N 1
ATOM 2179 C CA . THR A 1 274 ? 8.006 11.114 -17.065 1.00 68.19 274 THR A CA 1
ATOM 2180 C C . THR A 1 274 ? 6.528 11.391 -16.757 1.00 68.19 274 THR A C 1
ATOM 2182 O O . THR A 1 274 ? 6.120 12.544 -16.668 1.00 68.19 274 THR A O 1
ATOM 2185 N N . SER A 1 275 ? 5.727 10.338 -16.561 1.00 69.31 275 SER A N 1
ATOM 2186 C CA . SER A 1 275 ? 4.290 10.401 -16.278 1.00 69.31 275 SER A CA 1
ATOM 2187 C C . SER A 1 275 ? 3.942 9.572 -15.041 1.00 69.31 275 SER A C 1
ATOM 2189 O O . SER A 1 275 ? 4.269 8.389 -14.959 1.00 69.31 275 SER A O 1
ATOM 2191 N N . GLU A 1 276 ? 3.211 10.159 -14.088 1.00 71.94 276 GLU A N 1
ATOM 2192 C CA . GLU A 1 276 ? 2.704 9.425 -12.917 1.00 71.94 276 GLU A CA 1
ATOM 2193 C C . GLU A 1 276 ? 1.718 8.314 -13.299 1.00 71.94 276 GLU A C 1
ATOM 2195 O O . GLU A 1 276 ? 1.580 7.322 -12.587 1.00 71.94 276 GLU A O 1
ATOM 2200 N N . ASN A 1 277 ? 1.048 8.448 -14.442 1.00 75.44 277 ASN A N 1
ATOM 2201 C CA . ASN A 1 277 ? 0.073 7.466 -14.904 1.00 75.44 277 ASN A CA 1
ATOM 2202 C C . ASN A 1 277 ? 0.720 6.162 -15.408 1.00 75.44 277 ASN A C 1
ATOM 2204 O O . ASN A 1 277 ? -0.002 5.208 -15.711 1.00 75.44 277 ASN A O 1
ATOM 2208 N N . ASP A 1 278 ? 2.052 6.116 -15.483 1.00 78.06 278 ASP A N 1
ATOM 2209 C CA . ASP A 1 278 ? 2.823 4.950 -15.918 1.00 78.06 278 ASP A CA 1
ATOM 2210 C C . ASP A 1 278 ? 3.348 4.123 -14.733 1.00 78.06 278 ASP A C 1
ATOM 2212 O O . ASP A 1 278 ? 3.948 3.073 -14.936 1.00 78.06 278 ASP A O 1
ATOM 2216 N N . ARG A 1 279 ? 3.076 4.546 -13.486 1.00 84.00 279 ARG A N 1
ATOM 2217 C CA . ARG A 1 279 ? 3.577 3.910 -12.251 1.00 84.00 279 ARG A CA 1
ATOM 2218 C C . ARG A 1 279 ? 3.315 2.409 -12.167 1.00 84.00 279 ARG A C 1
ATOM 2220 O O . ARG A 1 279 ? 4.195 1.674 -11.734 1.00 84.00 279 ARG A O 1
ATOM 2227 N N . LEU A 1 280 ? 2.117 1.969 -12.535 1.00 87.38 280 LEU A N 1
ATOM 2228 C CA . LEU A 1 280 ? 1.753 0.552 -12.572 1.00 87.38 280 LEU A CA 1
ATOM 2229 C C . LEU A 1 280 ? 2.043 -0.084 -13.940 1.00 87.38 280 LEU A C 1
ATOM 2231 O O . LEU A 1 280 ? 2.740 -1.097 -13.961 1.00 87.38 280 LEU A O 1
ATOM 2235 N N . PRO A 1 281 ? 1.656 0.535 -15.078 1.00 85.56 281 PRO A N 1
ATOM 2236 C CA . PRO A 1 281 ? 1.967 -0.010 -16.399 1.00 85.56 281 PRO A CA 1
ATOM 2237 C C . PRO A 1 281 ? 3.447 -0.353 -16.627 1.00 85.56 281 PRO A C 1
ATOM 2239 O O . PRO A 1 281 ? 3.737 -1.405 -17.190 1.00 85.56 281 PRO A O 1
ATOM 2242 N N . ALA A 1 282 ? 4.384 0.478 -16.155 1.00 85.00 282 ALA A N 1
ATOM 2243 C CA . ALA A 1 282 ? 5.818 0.294 -16.401 1.00 85.00 282 ALA A CA 1
ATOM 2244 C C . ALA A 1 282 ? 6.484 -0.822 -15.575 1.00 85.00 282 ALA A C 1
ATOM 2246 O O . ALA A 1 282 ? 7.643 -1.154 -15.821 1.00 85.00 282 ALA A O 1
ATOM 2247 N N . ILE A 1 283 ? 5.766 -1.413 -14.616 1.00 88.00 283 ILE A N 1
ATOM 2248 C CA . ILE A 1 283 ? 6.168 -2.646 -13.919 1.00 88.00 283 ILE A CA 1
ATOM 2249 C C . ILE A 1 283 ? 5.160 -3.786 -14.158 1.00 88.00 283 ILE A C 1
ATOM 2251 O O . ILE A 1 283 ? 5.349 -4.906 -13.680 1.00 88.00 283 ILE A O 1
ATOM 2255 N N . GLY A 1 284 ? 4.093 -3.531 -14.920 1.00 88.38 284 GLY A N 1
ATOM 2256 C CA . GLY A 1 284 ? 2.932 -4.408 -15.032 1.00 88.38 284 GLY A CA 1
ATOM 2257 C C . GLY A 1 284 ? 3.257 -5.770 -15.635 1.00 88.38 284 GLY A C 1
ATOM 2258 O O . GLY A 1 284 ? 2.815 -6.786 -15.118 1.00 88.38 284 GLY A O 1
ATOM 2259 N N . ALA A 1 285 ? 4.118 -5.832 -16.651 1.00 84.25 285 ALA A N 1
ATOM 2260 C CA . ALA A 1 285 ? 4.507 -7.111 -17.254 1.00 84.25 285 ALA A CA 1
ATOM 2261 C C . ALA A 1 285 ? 5.423 -7.957 -16.350 1.00 84.25 285 ALA A C 1
ATOM 2263 O O . ALA A 1 285 ? 5.420 -9.187 -16.409 1.00 84.25 285 ALA A O 1
ATOM 2264 N N . ILE A 1 286 ? 6.207 -7.303 -15.485 1.00 87.69 286 ILE A N 1
ATOM 2265 C CA . ILE A 1 286 ? 6.972 -7.996 -14.441 1.00 87.69 286 ILE A CA 1
ATOM 2266 C C . ILE A 1 286 ? 5.997 -8.555 -13.399 1.00 87.69 286 ILE A C 1
ATOM 2268 O O . ILE A 1 286 ? 6.141 -9.707 -12.986 1.00 87.69 286 ILE A O 1
ATOM 2272 N N . ALA A 1 287 ? 4.988 -7.767 -13.012 1.00 90.50 287 ALA A N 1
ATOM 2273 C CA . ALA A 1 287 ? 3.924 -8.219 -12.125 1.00 90.50 287 ALA A CA 1
ATOM 2274 C C . ALA A 1 287 ? 3.150 -9.400 -12.731 1.00 90.50 287 ALA A C 1
ATOM 2276 O O . ALA A 1 287 ? 2.980 -10.402 -12.051 1.00 90.50 287 ALA A O 1
ATOM 2277 N N . GLU A 1 288 ? 2.782 -9.354 -14.012 1.00 87.31 288 GLU A N 1
ATOM 2278 C CA . GLU A 1 288 ? 2.129 -10.457 -14.730 1.00 87.31 288 GLU A CA 1
ATOM 2279 C C . GLU A 1 288 ? 2.953 -11.748 -14.662 1.00 87.31 288 GLU A C 1
ATOM 2281 O O . GLU A 1 288 ? 2.447 -12.792 -14.250 1.00 87.31 288 GLU A O 1
ATOM 2286 N N . SER A 1 289 ? 4.257 -11.670 -14.949 1.00 83.69 289 SER A N 1
ATOM 2287 C CA . SER A 1 289 ? 5.173 -12.811 -14.825 1.00 83.69 289 SER A CA 1
ATOM 2288 C C . SER A 1 289 ? 5.188 -13.393 -13.405 1.00 83.69 289 SER A C 1
ATOM 2290 O O . SER A 1 289 ? 5.130 -14.610 -13.225 1.00 83.69 289 SER A O 1
ATOM 2292 N N . ILE A 1 290 ? 5.187 -12.541 -12.379 1.00 87.25 290 ILE A N 1
ATOM 2293 C CA . ILE A 1 290 ? 5.136 -12.973 -10.976 1.00 87.25 290 ILE A CA 1
ATOM 2294 C C . ILE A 1 290 ? 3.763 -13.546 -10.604 1.00 87.25 290 ILE A C 1
ATOM 2296 O O . ILE A 1 290 ? 3.701 -14.539 -9.875 1.00 87.25 290 ILE A O 1
ATOM 2300 N N . GLN A 1 291 ? 2.669 -12.998 -11.140 1.00 87.69 291 GLN A N 1
ATOM 2301 C CA . GLN A 1 291 ? 1.323 -13.520 -10.914 1.00 87.69 291 GLN A CA 1
ATOM 2302 C C . GLN A 1 291 ? 1.203 -14.958 -1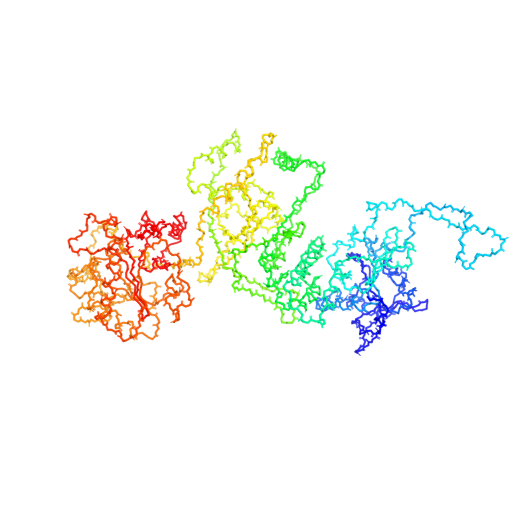1.417 1.00 87.69 291 GLN A C 1
ATOM 2304 O O . GLN A 1 291 ? 0.612 -15.777 -10.719 1.00 87.69 291 GLN A O 1
ATOM 2309 N N . THR A 1 292 ? 1.804 -15.300 -12.565 1.00 83.62 292 THR A N 1
ATOM 2310 C CA . THR A 1 292 ? 1.783 -16.691 -13.060 1.00 83.62 292 THR A CA 1
ATOM 2311 C C . THR A 1 292 ? 2.425 -17.689 -12.089 1.00 83.62 292 THR A C 1
ATOM 2313 O O . THR A 1 292 ? 2.071 -18.865 -12.103 1.00 83.62 292 THR A O 1
ATOM 2316 N N . GLN A 1 293 ? 3.338 -17.232 -11.223 1.00 80.62 293 GLN A N 1
ATOM 2317 C CA . GLN A 1 293 ? 4.001 -18.065 -10.215 1.00 80.62 293 GLN A CA 1
ATOM 2318 C C . GLN A 1 293 ? 3.247 -18.090 -8.881 1.00 80.62 293 GLN A C 1
ATOM 2320 O O . GLN A 1 293 ? 3.163 -19.138 -8.245 1.00 80.62 293 GLN A O 1
ATOM 2325 N N . LEU A 1 294 ? 2.733 -16.939 -8.437 1.00 85.44 294 LEU A N 1
ATOM 2326 C CA . LEU A 1 294 ? 2.018 -16.822 -7.163 1.00 85.44 294 LEU A CA 1
ATOM 2327 C C . LEU A 1 294 ? 0.576 -17.334 -7.256 1.00 85.44 294 LEU A C 1
ATOM 2329 O O . LEU A 1 294 ? 0.051 -17.854 -6.278 1.00 85.44 294 LEU A O 1
ATOM 2333 N N . ASN A 1 295 ? -0.052 -17.201 -8.427 1.00 86.12 295 ASN A N 1
ATOM 2334 C CA . ASN A 1 295 ? -1.480 -17.419 -8.650 1.00 86.12 295 ASN A CA 1
ATOM 2335 C C . ASN A 1 295 ? -2.359 -16.623 -7.661 1.00 86.12 295 ASN A C 1
ATOM 2337 O O . ASN A 1 295 ? -3.325 -17.135 -7.095 1.00 86.12 295 ASN A O 1
ATOM 2341 N N . GLU A 1 296 ? -1.993 -15.360 -7.429 1.00 87.31 296 GLU A N 1
ATOM 2342 C CA . GLU A 1 296 ? -2.656 -14.470 -6.476 1.00 87.31 296 GLU A CA 1
ATOM 2343 C C . GLU A 1 296 ? -3.180 -13.183 -7.120 1.00 87.31 296 GLU A C 1
ATOM 2345 O O . GLU A 1 296 ? -2.743 -12.746 -8.186 1.00 87.31 296 GLU A O 1
ATOM 2350 N N . GLN A 1 297 ? -4.109 -12.528 -6.423 1.00 89.06 297 GLN A N 1
ATOM 2351 C CA . GLN A 1 297 ? -4.612 -11.216 -6.812 1.00 89.06 297 GLN A CA 1
ATOM 2352 C C . GLN A 1 297 ? -3.511 -10.148 -6.676 1.00 89.06 297 GLN A C 1
ATOM 2354 O O . GLN A 1 297 ? -2.938 -9.969 -5.594 1.00 89.06 297 GLN A O 1
ATOM 2359 N N . TYR A 1 298 ? -3.265 -9.410 -7.763 1.00 91.25 298 TYR A N 1
ATOM 2360 C CA . TYR A 1 298 ? -2.442 -8.204 -7.759 1.00 91.25 298 TYR A CA 1
ATOM 2361 C C . TYR A 1 298 ? -3.256 -7.019 -7.226 1.00 91.25 298 TYR A C 1
ATOM 2363 O O . TYR A 1 298 ? -4.349 -6.713 -7.697 1.00 91.25 298 TYR A O 1
ATOM 2371 N N . CYS A 1 299 ? -2.728 -6.359 -6.203 1.00 91.69 299 CYS A N 1
ATOM 2372 C CA . CYS A 1 299 ? -3.406 -5.347 -5.406 1.00 91.69 299 CYS A CA 1
ATOM 2373 C C . CYS A 1 299 ? -2.700 -3.995 -5.551 1.00 91.69 299 CYS A C 1
ATOM 2375 O O . CYS A 1 299 ? -1.999 -3.559 -4.636 1.00 91.69 299 CYS A O 1
ATOM 2377 N N . ALA A 1 300 ? -2.875 -3.335 -6.702 1.00 89.12 300 ALA A N 1
ATOM 2378 C CA . ALA A 1 300 ? -2.350 -1.993 -6.979 1.00 89.12 300 ALA A CA 1
ATOM 2379 C C . ALA A 1 300 ? -0.860 -1.833 -6.613 1.00 89.12 300 ALA A C 1
ATOM 2381 O O . ALA A 1 300 ? -0.500 -0.929 -5.858 1.00 89.12 300 ALA A O 1
ATOM 2382 N N . GLY A 1 301 ? 0.007 -2.725 -7.102 1.00 90.62 301 GLY A N 1
ATOM 2383 C CA . GLY A 1 301 ? 1.443 -2.692 -6.795 1.00 90.62 301 GLY A CA 1
ATOM 2384 C C . GLY A 1 301 ? 1.900 -3.659 -5.702 1.00 90.62 301 GLY A C 1
ATOM 2385 O O . GLY A 1 301 ? 3.101 -3.766 -5.465 1.00 90.62 301 GLY A O 1
ATOM 2386 N N . LEU A 1 302 ? 0.979 -4.345 -5.025 1.00 93.81 302 LEU A N 1
ATOM 2387 C CA . LEU A 1 302 ? 1.258 -5.305 -3.952 1.00 93.81 302 LEU A CA 1
ATOM 2388 C C . LEU A 1 302 ? 0.571 -6.651 -4.233 1.00 93.81 302 LEU A C 1
ATOM 2390 O O . LEU A 1 302 ? -0.254 -6.742 -5.134 1.00 93.81 302 LEU A O 1
ATOM 2394 N N . TRP A 1 303 ? 0.872 -7.688 -3.452 1.00 93.81 303 TRP A N 1
ATOM 2395 C CA . TRP A 1 303 ? 0.266 -9.021 -3.591 1.00 93.81 303 TRP A CA 1
ATOM 2396 C C . TRP A 1 303 ? -0.675 -9.323 -2.433 1.00 93.81 303 TRP A C 1
ATOM 2398 O O . TRP A 1 303 ? -0.375 -8.965 -1.295 1.00 93.81 303 TRP A O 1
ATOM 2408 N N . ARG A 1 304 ? -1.815 -9.976 -2.696 1.00 91.38 304 ARG A N 1
ATOM 2409 C CA . ARG A 1 304 ? -2.812 -10.280 -1.656 1.00 91.38 304 ARG A CA 1
ATOM 2410 C C . ARG A 1 304 ? -2.247 -11.137 -0.516 1.00 91.38 304 ARG A C 1
ATOM 2412 O O . ARG A 1 304 ? -2.552 -10.842 0.639 1.00 91.38 304 ARG A O 1
ATOM 2419 N N . GLY A 1 305 ? -1.452 -12.161 -0.815 1.00 89.12 305 GLY A N 1
ATOM 2420 C CA . GLY A 1 305 ? -0.904 -13.098 0.168 1.00 89.12 305 GLY A CA 1
ATOM 2421 C C . GLY A 1 305 ? 0.190 -12.511 1.057 1.00 89.12 305 GLY A C 1
ATOM 2422 O O . GLY A 1 305 ? 0.400 -13.011 2.159 1.00 89.12 305 GLY A O 1
ATOM 2423 N N . ASP A 1 306 ? 0.819 -11.412 0.637 1.00 91.31 306 ASP A N 1
ATOM 2424 C CA . ASP A 1 306 ? 1.874 -10.717 1.389 1.00 91.31 306 ASP A CA 1
ATOM 2425 C C . ASP A 1 306 ? 1.557 -9.227 1.607 1.00 91.31 306 ASP A C 1
ATOM 2427 O O . ASP A 1 306 ? 2.431 -8.382 1.806 1.00 91.31 306 ASP A O 1
ATOM 2431 N N . LEU A 1 307 ? 0.267 -8.877 1.580 1.00 93.31 307 LEU A N 1
ATOM 2432 C CA . LEU A 1 307 ? -0.178 -7.485 1.590 1.00 93.31 307 LEU A CA 1
ATOM 2433 C C . LEU A 1 307 ? 0.263 -6.750 2.861 1.00 93.31 307 LEU A C 1
ATOM 2435 O O . LEU A 1 307 ? 0.611 -5.575 2.800 1.00 93.31 307 LEU A O 1
ATOM 2439 N N . LEU A 1 308 ? 0.286 -7.438 4.008 1.00 93.56 308 LEU A N 1
ATOM 2440 C CA . LEU A 1 308 ? 0.711 -6.853 5.282 1.00 93.56 308 LEU A CA 1
ATOM 2441 C C . LEU A 1 308 ? 2.197 -6.484 5.287 1.00 93.56 308 LEU A C 1
ATOM 2443 O O . LEU A 1 308 ? 2.528 -5.409 5.783 1.00 93.56 308 LEU A O 1
ATOM 2447 N N . PHE A 1 309 ? 3.067 -7.311 4.694 1.00 92.31 309 PHE A N 1
ATOM 2448 C CA . PHE A 1 309 ? 4.464 -6.937 4.458 1.00 92.31 309 PHE A CA 1
ATOM 2449 C C . PHE A 1 309 ? 4.549 -5.786 3.460 1.00 92.31 309 PHE A C 1
ATOM 2451 O O . PHE A 1 309 ? 5.279 -4.820 3.670 1.00 92.31 309 PHE A O 1
ATOM 2458 N N . GLY A 1 310 ? 3.740 -5.852 2.399 1.00 90.75 310 GLY A N 1
ATOM 2459 C CA . GLY A 1 310 ? 3.630 -4.813 1.389 1.00 90.75 310 GLY A CA 1
ATOM 2460 C C . GLY A 1 310 ? 3.349 -3.439 1.990 1.00 90.75 310 GLY A C 1
ATOM 2461 O O . GLY A 1 310 ? 3.923 -2.462 1.529 1.00 90.75 310 GLY A O 1
ATOM 2462 N N . LEU A 1 311 ? 2.560 -3.356 3.067 1.00 90.62 311 LEU A N 1
ATOM 2463 C CA . LEU A 1 311 ? 2.276 -2.125 3.815 1.00 90.62 311 LEU A CA 1
ATOM 2464 C C . LEU A 1 311 ? 3.450 -1.618 4.677 1.00 90.62 311 LEU A C 1
ATOM 2466 O O . LEU A 1 311 ? 3.370 -0.501 5.195 1.00 90.62 311 LEU A O 1
ATOM 2470 N N . LEU A 1 312 ? 4.536 -2.372 4.841 1.00 86.31 312 LEU A N 1
ATOM 2471 C CA . LEU A 1 312 ? 5.699 -1.976 5.647 1.00 86.31 312 LEU A CA 1
ATOM 2472 C C . LEU A 1 312 ? 6.667 -1.032 4.919 1.00 86.31 312 LEU A C 1
ATOM 2474 O O . LEU A 1 312 ? 7.736 -0.737 5.449 1.00 86.31 312 LEU A O 1
ATOM 2478 N N . TRP A 1 313 ? 6.295 -0.516 3.745 1.00 83.94 313 TRP A N 1
ATOM 2479 C CA . TRP A 1 313 ? 7.117 0.460 3.035 1.00 83.94 313 TRP A CA 1
ATOM 2480 C C . TRP A 1 313 ? 7.333 1.750 3.838 1.00 83.94 313 TRP A C 1
ATOM 2482 O O . TRP A 1 313 ? 6.429 2.265 4.502 1.00 83.94 313 TRP A O 1
ATOM 2492 N N . SER A 1 314 ? 8.530 2.313 3.739 1.00 70.88 314 SER A N 1
ATOM 2493 C CA . SER A 1 314 ? 8.901 3.608 4.321 1.00 70.88 314 SER A CA 1
ATOM 2494 C C . SER A 1 314 ? 9.867 4.334 3.388 1.00 70.88 314 SER A C 1
ATOM 2496 O O . SER A 1 314 ? 10.428 3.702 2.500 1.00 70.88 314 SER A O 1
ATOM 2498 N N . LEU A 1 315 ? 10.068 5.641 3.544 1.00 60.16 315 LEU A N 1
ATOM 2499 C CA . LEU A 1 315 ? 11.149 6.340 2.844 1.00 60.16 315 LEU A CA 1
ATOM 2500 C C . LEU A 1 315 ? 12.420 6.292 3.707 1.00 60.16 315 LEU A C 1
ATOM 2502 O O . LEU A 1 315 ? 12.388 6.384 4.929 1.00 60.16 315 LEU A O 1
ATOM 2506 N N . HIS A 1 316 ? 13.570 6.145 3.083 1.00 51.09 316 HIS A N 1
ATOM 2507 C CA . HIS A 1 316 ? 14.873 6.107 3.712 1.00 51.09 316 HIS A CA 1
ATOM 2508 C C . HIS A 1 316 ? 15.602 7.397 3.346 1.00 51.09 316 HIS A C 1
ATOM 2510 O O . HIS A 1 316 ? 16.025 7.591 2.204 1.00 51.09 316 HIS A O 1
ATOM 2516 N N . CYS A 1 317 ? 15.759 8.305 4.310 1.00 41.44 317 CYS A N 1
ATOM 2517 C CA . CYS A 1 317 ? 16.604 9.480 4.130 1.00 41.44 317 CYS A CA 1
ATOM 2518 C C . CYS A 1 317 ? 18.069 9.059 4.225 1.00 41.44 317 CYS A C 1
ATOM 2520 O O . CYS A 1 317 ? 18.661 9.065 5.301 1.00 41.44 317 CYS A O 1
ATOM 2522 N N . SER A 1 318 ? 18.670 8.710 3.090 1.00 34.97 318 SER A N 1
ATOM 2523 C CA . SER A 1 318 ? 20.124 8.589 3.015 1.00 34.97 318 SER A CA 1
ATOM 2524 C C . SER A 1 318 ? 20.712 9.985 3.214 1.00 34.97 318 SER A C 1
ATOM 2526 O O . SER A 1 318 ? 20.531 10.868 2.374 1.00 34.97 318 SER A O 1
ATOM 2528 N N . SER A 1 319 ? 21.403 10.217 4.328 1.00 32.34 319 SER A N 1
ATOM 2529 C CA . SER A 1 319 ? 22.214 11.416 4.539 1.00 32.34 319 SER A CA 1
ATOM 2530 C C . SER A 1 319 ? 23.427 11.371 3.601 1.00 32.34 319 SER A C 1
ATOM 2532 O O . SER A 1 319 ? 24.541 11.080 4.020 1.00 32.34 319 SER A O 1
ATOM 2534 N N . GLY A 1 320 ? 23.209 11.628 2.309 1.00 26.14 320 GLY A N 1
ATOM 2535 C CA . GLY A 1 320 ? 24.219 11.623 1.244 1.00 26.14 320 GLY A CA 1
ATOM 2536 C C . GLY A 1 320 ? 25.195 12.804 1.291 1.00 26.14 320 GLY A C 1
ATOM 2537 O O . GLY A 1 320 ? 25.576 13.339 0.257 1.00 26.14 320 GLY A O 1
ATOM 2538 N N . GLY A 1 321 ? 25.581 13.256 2.482 1.00 27.03 321 GLY A N 1
ATOM 2539 C CA . GLY A 1 321 ? 26.704 14.163 2.680 1.00 27.03 321 GLY A CA 1
ATOM 2540 C C . GLY A 1 321 ? 27.678 13.501 3.639 1.00 27.03 321 GLY A C 1
ATOM 2541 O O . GLY A 1 321 ? 27.264 13.081 4.712 1.00 27.03 321 GLY A O 1
ATOM 2542 N N . SER A 1 322 ? 28.951 13.418 3.260 1.00 26.97 322 SER A N 1
ATOM 2543 C CA . SER A 1 322 ? 30.078 12.845 4.010 1.00 26.97 322 SER A CA 1
ATOM 2544 C C . SER A 1 322 ? 30.387 13.581 5.328 1.00 26.97 322 SER A C 1
ATOM 2546 O O . SER A 1 322 ? 31.467 14.126 5.548 1.00 26.97 322 SER A O 1
ATOM 2548 N N . GLY A 1 323 ? 29.427 13.616 6.244 1.00 27.25 323 GLY A N 1
ATOM 2549 C CA . GLY A 1 323 ? 29.594 14.117 7.597 1.00 27.25 323 GLY A CA 1
ATOM 2550 C C . GLY A 1 323 ? 28.645 13.414 8.564 1.00 27.25 323 GLY A C 1
ATOM 2551 O O . GLY A 1 323 ? 27.628 12.874 8.133 1.00 27.25 323 GLY A O 1
ATOM 2552 N N . PRO A 1 324 ? 28.963 13.422 9.869 1.00 25.78 324 PRO A N 1
ATOM 2553 C CA . PRO A 1 324 ? 28.168 12.728 10.870 1.00 25.78 324 PRO A CA 1
ATOM 2554 C C . PRO A 1 324 ? 26.709 13.235 10.882 1.00 25.78 324 PRO A C 1
ATOM 2556 O O . PRO A 1 324 ? 26.471 14.403 10.528 1.00 25.78 324 PRO A O 1
ATOM 2559 N N . PRO A 1 325 ? 25.748 12.396 11.324 1.00 32.81 325 PRO A N 1
ATOM 2560 C CA . PRO A 1 325 ? 24.293 12.611 11.225 1.00 32.81 325 PRO A CA 1
ATOM 2561 C C . PRO A 1 325 ? 23.792 13.980 11.731 1.00 32.81 325 PRO A C 1
ATOM 2563 O O . PRO A 1 325 ? 22.761 14.483 11.290 1.00 32.81 325 PRO A O 1
ATOM 2566 N N . GLY A 1 326 ? 24.564 14.657 12.588 1.00 30.27 326 GLY A N 1
ATOM 2567 C CA . GLY A 1 326 ? 24.281 16.002 13.098 1.00 30.27 326 GLY A CA 1
ATOM 2568 C C . GLY A 1 326 ? 24.424 17.174 12.108 1.00 30.27 326 GLY A C 1
ATOM 2569 O O . GLY A 1 326 ? 24.022 18.293 12.435 1.00 30.27 326 GLY A O 1
ATOM 2570 N N . ARG A 1 327 ? 24.969 16.998 10.891 1.00 29.94 327 ARG A N 1
ATOM 2571 C CA . ARG A 1 327 ? 25.110 18.129 9.937 1.00 29.94 327 ARG A CA 1
ATOM 2572 C C . ARG A 1 327 ? 23.804 18.531 9.247 1.00 29.94 327 ARG A C 1
ATOM 2574 O O . ARG A 1 327 ? 23.657 19.706 8.902 1.00 29.94 327 ARG A O 1
ATOM 2581 N N . VAL A 1 328 ? 22.856 17.608 9.072 1.00 33.34 328 VAL A N 1
ATOM 2582 C CA . VAL A 1 328 ? 21.527 17.932 8.517 1.00 33.34 328 VAL A CA 1
ATOM 2583 C C . VAL A 1 328 ? 20.734 18.768 9.520 1.00 33.34 328 VAL A C 1
ATOM 2585 O O . VAL A 1 328 ? 20.178 19.796 9.138 1.00 33.34 328 VAL A O 1
ATOM 2588 N N . ILE A 1 329 ? 20.833 18.437 10.812 1.00 36.12 329 ILE A N 1
ATOM 2589 C CA . ILE A 1 329 ? 20.298 19.244 11.916 1.00 36.12 329 ILE A CA 1
ATOM 2590 C C . ILE A 1 329 ? 20.890 20.659 11.878 1.00 36.12 329 ILE A C 1
ATOM 2592 O O . ILE A 1 329 ? 20.147 21.633 11.943 1.00 36.12 329 ILE A O 1
ATOM 2596 N N . ARG A 1 330 ? 22.203 20.808 11.651 1.00 30.45 330 ARG A N 1
ATOM 2597 C CA . ARG A 1 330 ? 22.834 22.134 11.537 1.00 30.45 330 ARG A CA 1
ATOM 2598 C C . ARG A 1 330 ? 22.366 22.918 10.304 1.00 30.45 330 ARG A C 1
ATOM 2600 O O . ARG A 1 330 ? 22.179 24.118 10.419 1.00 30.45 330 ARG A O 1
ATOM 2607 N N . ARG A 1 331 ? 22.130 22.288 9.146 1.00 31.39 331 ARG A N 1
ATOM 2608 C CA . ARG A 1 331 ? 21.618 22.975 7.935 1.00 31.39 331 ARG A CA 1
ATOM 2609 C C . ARG A 1 331 ? 20.124 23.302 8.006 1.00 31.39 331 ARG A C 1
ATOM 2611 O O . ARG A 1 331 ? 19.731 24.351 7.507 1.00 31.39 331 ARG A O 1
ATOM 2618 N N . ALA A 1 332 ? 19.307 22.448 8.618 1.00 34.09 332 ALA A N 1
ATOM 2619 C CA . ALA A 1 332 ? 17.892 22.721 8.864 1.00 34.09 332 ALA A CA 1
ATOM 2620 C C . ALA A 1 332 ? 17.717 23.821 9.926 1.00 34.09 332 ALA A C 1
ATOM 2622 O O . ALA A 1 332 ? 16.931 24.741 9.721 1.00 34.09 332 ALA A O 1
ATOM 2623 N N . LEU A 1 333 ? 18.522 23.790 10.996 1.00 30.97 333 LEU A N 1
ATOM 2624 C CA . LEU A 1 333 ? 18.577 24.857 11.998 1.00 30.97 333 LEU A CA 1
ATOM 2625 C C . LEU A 1 333 ? 19.128 26.159 11.398 1.00 30.97 333 LEU A C 1
ATOM 2627 O O . LEU A 1 333 ? 18.498 27.190 11.559 1.00 30.97 333 LEU A O 1
ATOM 2631 N N . LEU A 1 334 ? 20.227 26.149 10.634 1.00 31.45 334 LEU A N 1
ATOM 2632 C CA . LEU A 1 334 ? 20.762 27.374 10.011 1.00 31.45 334 LEU A CA 1
ATOM 2633 C C . LEU A 1 334 ? 19.795 27.998 8.986 1.00 31.45 334 LEU A C 1
ATOM 2635 O O . LEU A 1 334 ? 19.700 29.216 8.913 1.00 31.45 334 LEU A O 1
ATOM 2639 N N . ARG A 1 335 ? 19.000 27.198 8.258 1.00 34.88 335 ARG A N 1
ATOM 2640 C CA . ARG A 1 335 ? 17.915 27.711 7.392 1.00 34.88 335 ARG A CA 1
ATOM 2641 C C . ARG A 1 335 ? 16.746 28.321 8.174 1.00 34.88 335 ARG A C 1
ATOM 2643 O O . ARG A 1 335 ? 16.052 29.176 7.638 1.00 34.88 335 ARG A O 1
ATOM 2650 N N . LEU A 1 336 ? 16.529 27.885 9.415 1.00 35.81 336 LEU A N 1
ATOM 2651 C CA . LEU A 1 336 ? 15.576 28.487 10.353 1.00 35.81 336 LEU A CA 1
ATOM 2652 C C . LEU A 1 336 ? 16.153 29.722 11.070 1.00 35.81 336 LEU A C 1
ATOM 2654 O O . LEU A 1 336 ? 15.376 30.525 11.580 1.00 35.81 336 LEU A O 1
ATOM 2658 N N . PHE A 1 337 ? 17.482 29.884 11.103 1.00 33.09 337 PHE A N 1
ATOM 2659 C CA . PHE A 1 337 ? 18.164 30.929 11.874 1.00 33.09 337 PHE A CA 1
ATOM 2660 C C . PHE A 1 337 ? 18.782 32.076 11.057 1.00 33.09 337 PHE A C 1
ATOM 2662 O O . PHE A 1 337 ? 19.118 33.079 11.675 1.00 33.09 337 PHE A O 1
ATOM 2669 N N . ASP A 1 338 ? 18.850 32.016 9.720 1.00 31.09 338 ASP A N 1
ATOM 2670 C CA . ASP A 1 338 ? 19.304 33.147 8.879 1.00 31.09 338 ASP A CA 1
ATOM 2671 C C . ASP A 1 338 ? 18.188 33.745 8.005 1.00 31.09 338 ASP A C 1
ATOM 2673 O O . ASP A 1 338 ? 18.272 33.848 6.780 1.00 31.09 338 ASP A O 1
ATOM 2677 N N . PHE A 1 339 ? 17.121 34.206 8.659 1.00 30.69 339 PHE A N 1
ATOM 2678 C CA . PHE A 1 339 ? 16.140 35.088 8.028 1.00 30.69 339 PHE A CA 1
ATOM 2679 C C . PHE A 1 339 ? 16.686 36.527 7.987 1.00 30.69 339 PHE A C 1
ATOM 2681 O O . PHE A 1 339 ? 16.269 37.390 8.758 1.00 30.69 339 PHE A O 1
ATOM 2688 N N . GLN A 1 340 ? 17.622 36.805 7.074 1.00 33.06 340 GLN A N 1
ATOM 2689 C CA . GLN A 1 340 ? 17.785 38.165 6.556 1.00 33.06 340 GLN A CA 1
ATOM 2690 C C . GLN A 1 340 ? 16.915 38.320 5.297 1.00 33.06 340 GLN A C 1
ATOM 2692 O O . GLN A 1 340 ? 17.084 37.546 4.356 1.00 33.06 340 GLN A O 1
ATOM 2697 N N . PRO A 1 341 ? 15.998 39.307 5.216 1.00 29.09 341 PRO A N 1
ATOM 2698 C CA . PRO A 1 341 ? 14.994 39.375 4.144 1.00 29.09 341 PRO A CA 1
ATOM 2699 C C . PRO A 1 341 ? 15.532 39.664 2.731 1.00 29.09 341 PRO A C 1
ATOM 2701 O O . PRO A 1 341 ? 14.736 39.881 1.820 1.00 29.09 341 PRO A O 1
ATOM 2704 N N . LYS A 1 342 ? 16.851 39.754 2.527 1.00 34.03 342 LYS A N 1
ATOM 2705 C CA . LYS A 1 342 ? 17.458 40.172 1.258 1.00 34.03 342 LYS A CA 1
ATOM 2706 C C . LYS A 1 342 ? 18.823 39.511 1.059 1.00 34.03 342 LYS A C 1
ATOM 2708 O O . LYS A 1 342 ? 19.841 40.123 1.355 1.00 34.03 342 LYS A O 1
ATOM 2713 N N . HIS A 1 343 ? 18.856 38.297 0.510 1.00 28.11 343 HIS A N 1
ATOM 2714 C CA . HIS A 1 343 ? 20.049 37.819 -0.193 1.00 28.11 343 HIS A CA 1
ATOM 2715 C C . HIS A 1 343 ? 19.680 37.450 -1.640 1.00 28.11 343 HIS A C 1
ATOM 2717 O O . HIS A 1 343 ? 18.880 36.537 -1.853 1.00 28.11 343 HIS A O 1
ATOM 2723 N N . PRO A 1 344 ? 20.214 38.163 -2.646 1.00 34.75 344 PRO A N 1
ATOM 2724 C CA . PRO A 1 344 ? 19.982 37.869 -4.051 1.00 34.75 344 PRO A CA 1
ATOM 2725 C C . PRO A 1 344 ? 21.009 36.823 -4.484 1.00 34.75 344 PRO A C 1
ATOM 2727 O O . PRO A 1 344 ? 22.174 37.175 -4.613 1.00 34.75 344 PRO A O 1
ATOM 2730 N N . THR A 1 345 ? 20.620 35.545 -4.595 1.00 36.84 345 THR A N 1
ATOM 2731 C CA . THR A 1 345 ? 21.275 34.453 -5.379 1.00 36.84 345 THR A CA 1
ATOM 2732 C C . THR A 1 345 ? 20.893 33.061 -4.851 1.00 36.84 345 THR A C 1
ATOM 2734 O O . THR A 1 345 ? 21.747 32.250 -4.528 1.00 36.84 345 THR A O 1
ATOM 2737 N N . LEU A 1 346 ? 19.602 32.733 -4.785 1.00 26.69 346 LEU A N 1
ATOM 2738 C CA . LEU A 1 346 ? 19.148 31.340 -4.897 1.00 26.69 346 LEU A CA 1
ATOM 2739 C C . LEU A 1 346 ? 17.817 31.353 -5.662 1.00 26.69 346 LEU A C 1
ATOM 2741 O O . LEU A 1 346 ? 16.945 32.144 -5.293 1.00 26.69 346 LEU A O 1
ATOM 2745 N N . PRO A 1 347 ? 17.654 30.550 -6.733 1.00 26.55 347 PRO A N 1
ATOM 2746 C CA . PRO A 1 347 ? 16.416 30.536 -7.496 1.00 26.55 347 PRO A CA 1
ATOM 2747 C C . PRO A 1 347 ? 15.275 30.141 -6.561 1.00 26.55 347 PRO A C 1
ATOM 2749 O O . PRO A 1 347 ? 15.387 29.174 -5.800 1.00 26.55 347 PRO A O 1
ATOM 2752 N N . ALA A 1 348 ? 14.199 30.928 -6.592 1.00 24.36 348 ALA A N 1
ATOM 2753 C CA . ALA A 1 348 ? 12.963 30.591 -5.915 1.00 24.36 348 ALA A CA 1
ATOM 2754 C C . ALA A 1 348 ? 12.593 29.167 -6.331 1.00 24.36 348 ALA A C 1
ATOM 2756 O O . ALA A 1 348 ? 12.402 28.889 -7.512 1.00 24.36 348 ALA A O 1
ATOM 2757 N N . ARG A 1 349 ? 12.561 28.242 -5.371 1.00 30.31 349 ARG A N 1
ATOM 2758 C CA . ARG A 1 349 ? 12.036 26.909 -5.635 1.00 30.31 349 ARG A CA 1
ATOM 2759 C C . ARG A 1 349 ? 10.543 27.115 -5.837 1.00 30.31 349 ARG A C 1
ATOM 2761 O O . ARG A 1 349 ? 9.822 27.317 -4.861 1.00 30.31 349 ARG A O 1
ATOM 2768 N N . GLU A 1 350 ? 10.125 27.182 -7.096 1.00 24.95 350 GLU A N 1
ATOM 2769 C CA . GLU A 1 350 ? 8.719 27.217 -7.464 1.00 24.95 350 GLU A CA 1
ATOM 2770 C C . GLU A 1 350 ? 8.019 26.090 -6.706 1.00 24.95 350 GLU A C 1
ATOM 2772 O O . GLU A 1 350 ? 8.404 24.922 -6.781 1.00 24.95 350 GLU A O 1
ATOM 2777 N N . ILE A 1 351 ? 7.033 26.463 -5.893 1.00 26.09 351 ILE A N 1
ATOM 2778 C CA . ILE A 1 351 ? 6.052 25.518 -5.378 1.00 26.09 351 ILE A CA 1
ATOM 2779 C C . ILE A 1 351 ? 5.391 24.950 -6.635 1.00 26.09 351 ILE A C 1
ATOM 2781 O O . ILE A 1 351 ? 4.811 25.751 -7.372 1.00 26.09 351 ILE A O 1
ATOM 2785 N N . PRO A 1 352 ? 5.462 23.637 -6.926 1.00 27.42 352 PRO A N 1
ATOM 2786 C CA . PRO A 1 352 ? 4.780 23.115 -8.095 1.00 27.42 352 PRO A CA 1
ATOM 2787 C C . PRO A 1 352 ? 3.290 23.424 -7.950 1.00 27.42 352 PRO A C 1
ATOM 2789 O O . PRO A 1 352 ? 2.621 22.951 -7.026 1.00 27.42 352 PRO A O 1
ATOM 2792 N N . ALA A 1 353 ? 2.780 24.281 -8.828 1.00 23.34 353 ALA A N 1
ATOM 2793 C CA . ALA A 1 353 ? 1.360 24.517 -8.961 1.00 23.34 353 ALA A CA 1
ATOM 2794 C C . ALA A 1 353 ? 0.729 23.222 -9.490 1.00 23.34 353 ALA A C 1
ATOM 2796 O O . ALA A 1 353 ? 0.898 22.882 -10.654 1.00 23.34 353 ALA A O 1
ATOM 2797 N N . GLY A 1 354 ? 0.035 22.476 -8.627 1.00 31.92 354 GLY A N 1
ATOM 2798 C CA . GLY A 1 354 ? -0.676 21.262 -9.031 1.00 31.92 354 GLY A CA 1
ATOM 2799 C C . GLY A 1 354 ? -0.524 20.109 -8.047 1.00 31.92 354 GLY A C 1
ATOM 2800 O O . GLY A 1 354 ? 0.304 19.225 -8.228 1.00 31.92 354 GLY A O 1
ATOM 2801 N N . VAL A 1 355 ? -1.387 20.068 -7.030 1.00 32.34 355 VAL A N 1
ATOM 2802 C CA . VAL A 1 355 ? -1.696 18.819 -6.320 1.00 32.34 355 VAL A CA 1
ATOM 2803 C C . VAL A 1 355 ? -2.278 17.859 -7.371 1.00 32.34 355 VAL A C 1
ATOM 2805 O O . VAL A 1 355 ? -3.368 18.116 -7.885 1.00 32.34 355 VAL A O 1
ATOM 2808 N N . SER A 1 356 ? -1.555 16.793 -7.730 1.00 37.44 356 SER A N 1
ATOM 2809 C CA . SER A 1 356 ? -2.009 15.804 -8.724 1.00 37.44 356 SER A CA 1
ATOM 2810 C C . SER A 1 356 ? -3.389 15.241 -8.343 1.00 37.44 356 SER A C 1
ATOM 2812 O O . SER A 1 356 ? -3.584 14.758 -7.222 1.00 37.44 356 SER A O 1
ATOM 2814 N N . LYS A 1 357 ? -4.361 15.354 -9.264 1.00 39.94 357 LYS A N 1
ATOM 2815 C CA . LYS A 1 357 ? -5.771 14.947 -9.092 1.00 39.94 357 LYS A CA 1
ATOM 2816 C C . LYS A 1 357 ? -5.996 13.429 -9.214 1.00 39.94 357 LYS A C 1
ATOM 2818 O O . LYS A 1 357 ? -7.047 12.961 -8.796 1.00 39.94 357 LYS A O 1
ATOM 2823 N N . ASN A 1 358 ? -5.023 12.669 -9.726 1.00 48.94 358 ASN A N 1
ATOM 2824 C CA . ASN A 1 358 ? -5.145 11.232 -10.008 1.00 48.94 358 ASN A CA 1
ATOM 2825 C C . ASN A 1 358 ? -4.164 10.417 -9.150 1.00 48.94 358 ASN A C 1
ATOM 2827 O O . ASN A 1 358 ? -3.175 9.889 -9.652 1.00 48.94 358 ASN A O 1
ATOM 2831 N N . ARG A 1 359 ? -4.402 10.334 -7.835 1.00 62.47 359 ARG A N 1
ATOM 2832 C CA . ARG A 1 359 ? -3.550 9.524 -6.948 1.00 62.47 359 ARG A CA 1
ATOM 2833 C C . ARG A 1 359 ? -4.011 8.067 -6.933 1.00 62.47 359 ARG A C 1
ATOM 2835 O O . ARG A 1 359 ? -5.195 7.792 -6.758 1.00 62.47 359 ARG A O 1
ATOM 2842 N N . GLY A 1 360 ? -3.053 7.144 -7.034 1.00 70.00 360 GLY A N 1
ATOM 2843 C CA . GLY A 1 360 ? -3.263 5.745 -6.661 1.00 70.00 360 GLY A CA 1
ATOM 2844 C C . GLY A 1 360 ? -3.603 5.593 -5.166 1.00 70.00 360 GLY A C 1
ATOM 2845 O O . GLY A 1 360 ? -3.540 6.561 -4.399 1.00 70.00 360 GLY A O 1
ATOM 2846 N N . PRO A 1 361 ? -3.969 4.386 -4.710 1.00 83.50 361 PRO A N 1
ATOM 2847 C CA . PRO A 1 361 ? -4.416 4.175 -3.336 1.00 83.50 361 PRO A CA 1
ATOM 2848 C C . PRO A 1 361 ? -3.325 4.481 -2.304 1.00 83.50 361 PRO A C 1
ATOM 2850 O O . PRO A 1 361 ? -2.232 3.927 -2.370 1.00 83.50 361 PRO A O 1
ATOM 2853 N N . SER A 1 362 ? -3.643 5.309 -1.298 1.00 82.12 362 SER A N 1
ATOM 2854 C CA . SER A 1 362 ? -2.659 5.792 -0.306 1.00 82.12 362 SER A CA 1
ATOM 2855 C C . SER A 1 362 ? -1.980 4.697 0.524 1.00 82.12 362 SER A C 1
ATOM 2857 O O . SER A 1 362 ? -0.898 4.916 1.059 1.00 82.12 362 SER A O 1
ATOM 2859 N N . TRP A 1 363 ? -2.608 3.528 0.667 1.00 86.06 363 TRP A N 1
ATOM 2860 C CA . TRP A 1 363 ? -2.024 2.397 1.389 1.00 86.06 363 TRP A CA 1
ATOM 2861 C C . TRP A 1 363 ? -0.939 1.677 0.571 1.00 86.06 363 TRP A C 1
ATOM 2863 O O . TRP A 1 363 ? -0.036 1.084 1.162 1.00 86.06 363 TRP A O 1
ATOM 2873 N N . SER A 1 364 ? -0.978 1.779 -0.759 1.00 87.81 364 SER A N 1
ATOM 2874 C CA . SER A 1 364 ? 0.053 1.255 -1.655 1.00 87.81 364 SER A CA 1
ATOM 2875 C C . SER A 1 364 ? 1.181 2.269 -1.852 1.00 87.81 364 SER A C 1
ATOM 2877 O O . SER A 1 364 ? 0.965 3.481 -1.787 1.00 87.81 364 SER A O 1
ATOM 2879 N N . TRP A 1 365 ? 2.379 1.775 -2.170 1.00 84.88 365 TRP A N 1
ATOM 2880 C CA . TRP A 1 365 ? 3.509 2.605 -2.594 1.00 84.88 365 TRP A CA 1
ATOM 2881 C C . TRP A 1 365 ? 3.169 3.441 -3.839 1.00 84.88 365 TRP A C 1
ATOM 2883 O O . TRP A 1 365 ? 3.699 4.534 -4.007 1.00 84.88 365 TRP A O 1
ATOM 2893 N N . VAL A 1 366 ? 2.227 2.986 -4.675 1.00 82.50 366 VAL A N 1
ATOM 2894 C CA . VAL A 1 366 ? 1.750 3.718 -5.863 1.00 82.50 366 VAL A CA 1
ATOM 2895 C C . VAL A 1 366 ? 1.142 5.071 -5.490 1.00 82.50 366 VAL A C 1
ATOM 2897 O O . VAL A 1 366 ? 1.187 6.000 -6.292 1.00 82.50 366 VAL A O 1
ATOM 2900 N N . GLY A 1 367 ? 0.579 5.196 -4.284 1.00 77.31 367 GLY A N 1
ATOM 2901 C CA . GLY A 1 367 ? 0.027 6.442 -3.756 1.00 77.31 367 GLY A CA 1
ATOM 2902 C C . GLY A 1 367 ? 1.058 7.368 -3.099 1.00 77.31 367 GLY A C 1
ATOM 2903 O O . GLY A 1 367 ? 0.660 8.413 -2.585 1.00 77.31 367 GLY A O 1
ATOM 2904 N N . ALA A 1 368 ? 2.347 7.004 -3.074 1.00 72.50 368 ALA A N 1
ATOM 2905 C CA . ALA A 1 368 ? 3.404 7.841 -2.513 1.00 72.50 368 ALA A CA 1
ATOM 2906 C C . ALA A 1 368 ? 3.691 9.059 -3.410 1.00 72.50 368 ALA A C 1
ATOM 2908 O O . ALA A 1 368 ? 3.686 8.960 -4.638 1.00 72.50 368 ALA A O 1
ATOM 2909 N N . ASP A 1 369 ? 3.971 10.214 -2.800 1.00 59.34 369 ASP A N 1
ATOM 2910 C CA . ASP A 1 369 ? 4.253 11.450 -3.554 1.00 59.34 369 ASP A CA 1
ATOM 2911 C C . ASP A 1 369 ? 5.698 11.495 -4.078 1.00 59.34 369 ASP A C 1
ATOM 2913 O O . ASP A 1 369 ? 6.003 12.264 -4.982 1.00 59.34 369 ASP A O 1
ATOM 2917 N N . THR A 1 370 ? 6.586 10.660 -3.531 1.00 60.69 370 THR A N 1
ATOM 2918 C CA . THR A 1 370 ? 7.939 10.432 -4.047 1.00 60.69 370 THR A CA 1
ATOM 2919 C C . THR A 1 370 ? 8.297 8.957 -3.949 1.00 60.69 370 THR A C 1
ATOM 2921 O O . THR A 1 370 ? 7.848 8.254 -3.041 1.00 60.69 370 THR A O 1
ATOM 2924 N N . PHE A 1 371 ? 9.146 8.515 -4.868 1.00 62.19 371 PHE A N 1
ATOM 2925 C CA . PHE A 1 371 ? 9.738 7.183 -4.867 1.00 62.19 371 PHE A CA 1
ATOM 2926 C C . PHE A 1 371 ? 11.191 7.171 -4.387 1.00 62.19 371 PHE A C 1
ATOM 2928 O O . PHE A 1 371 ? 11.734 6.120 -4.040 1.00 62.19 371 PHE A O 1
ATOM 2935 N N . VAL A 1 372 ? 11.813 8.351 -4.302 1.00 57.81 372 VAL A N 1
ATOM 2936 C CA . VAL A 1 372 ? 13.199 8.491 -3.860 1.00 57.81 372 VAL A CA 1
ATOM 2937 C C . VAL A 1 372 ? 13.313 8.038 -2.408 1.00 57.81 372 VAL A C 1
ATOM 2939 O O . VAL A 1 372 ? 12.755 8.654 -1.501 1.00 57.81 372 VAL A O 1
ATOM 2942 N N . GLY A 1 373 ? 14.068 6.961 -2.205 1.00 58.31 373 GLY A N 1
ATOM 2943 C CA . GLY A 1 373 ? 14.315 6.379 -0.892 1.00 58.31 373 GLY A CA 1
ATOM 2944 C C . GLY A 1 373 ? 13.250 5.392 -0.428 1.00 58.31 373 GLY A C 1
ATOM 2945 O O . GLY A 1 373 ? 13.330 4.965 0.710 1.00 58.31 373 GLY A O 1
ATOM 2946 N N . LEU A 1 374 ? 12.269 5.003 -1.241 1.00 71.12 374 LEU A N 1
ATOM 2947 C CA . LEU A 1 374 ? 11.270 4.024 -0.808 1.00 71.12 374 LEU A CA 1
ATOM 2948 C C . LEU A 1 374 ? 11.915 2.640 -0.587 1.00 71.12 374 LEU A C 1
ATOM 2950 O O . LEU A 1 374 ? 12.616 2.132 -1.462 1.00 71.12 374 LEU A O 1
ATOM 2954 N N . THR A 1 375 ? 11.717 2.060 0.598 1.00 72.69 375 THR A N 1
ATOM 2955 C CA . THR A 1 375 ? 12.318 0.790 1.037 1.00 72.69 375 THR A CA 1
ATOM 2956 C C . THR A 1 375 ? 11.345 -0.057 1.851 1.00 72.69 375 THR A C 1
ATOM 2958 O O . THR A 1 375 ? 10.407 0.462 2.469 1.00 72.69 375 THR A O 1
ATOM 2961 N N . TRP A 1 376 ? 11.610 -1.363 1.898 1.00 83.94 376 TRP A N 1
ATOM 2962 C CA . TRP A 1 376 ? 10.955 -2.311 2.801 1.00 83.94 376 TRP A CA 1
ATOM 2963 C C . TRP A 1 376 ? 11.938 -2.846 3.855 1.00 83.94 376 TRP A C 1
ATOM 2965 O O . TRP A 1 376 ? 13.157 -2.782 3.672 1.00 83.94 376 TRP A O 1
ATOM 2975 N N . PRO A 1 377 ? 11.443 -3.373 4.991 1.00 79.75 377 PRO A N 1
ATOM 2976 C CA . PRO A 1 377 ? 12.280 -4.114 5.930 1.00 79.75 377 PRO A CA 1
ATOM 2977 C C . PRO A 1 377 ? 12.985 -5.295 5.251 1.00 79.75 377 PRO A C 1
ATOM 2979 O O . PRO A 1 377 ? 12.455 -5.884 4.310 1.00 79.75 377 PRO A O 1
ATOM 2982 N N . GLN A 1 378 ? 14.160 -5.690 5.747 1.00 70.69 378 GLN A N 1
ATOM 2983 C CA . GLN A 1 378 ? 14.832 -6.870 5.205 1.00 70.69 378 GLN A CA 1
ATOM 2984 C C . GLN A 1 378 ? 14.021 -8.133 5.514 1.00 70.69 378 GLN A C 1
ATOM 2986 O O . GLN A 1 378 ? 13.722 -8.442 6.662 1.00 70.69 378 GLN A O 1
ATOM 2991 N N . GLN A 1 379 ? 13.712 -8.911 4.481 1.00 59.91 379 GLN A N 1
ATOM 2992 C CA . GLN A 1 379 ? 12.844 -10.092 4.580 1.00 59.91 379 GLN A CA 1
ATOM 2993 C C . GLN A 1 379 ? 13.511 -11.325 5.230 1.00 59.91 379 GLN A C 1
ATOM 2995 O O . GLN A 1 379 ? 12.993 -12.435 5.142 1.00 59.91 379 GLN A O 1
ATOM 3000 N N . ILE A 1 380 ? 14.692 -11.153 5.837 1.00 56.56 380 ILE A N 1
ATOM 3001 C CA . ILE A 1 380 ? 15.346 -12.174 6.677 1.00 56.56 380 ILE A CA 1
ATOM 3002 C C . ILE A 1 380 ? 14.632 -12.263 8.036 1.00 56.56 380 ILE A C 1
ATOM 3004 O O . ILE A 1 380 ? 14.673 -13.297 8.701 1.00 56.56 380 ILE A O 1
ATOM 3008 N N . ASP A 1 381 ? 13.941 -11.191 8.416 1.00 61.78 381 ASP A N 1
ATOM 3009 C CA . ASP A 1 381 ? 13.228 -11.078 9.672 1.00 61.78 381 ASP A CA 1
ATOM 3010 C C . ASP A 1 381 ? 11.879 -11.823 9.617 1.00 61.78 381 ASP A C 1
ATOM 3012 O O . ASP A 1 381 ? 11.098 -11.679 8.674 1.00 61.78 381 ASP A O 1
ATOM 3016 N N . THR A 1 382 ? 11.568 -12.610 10.649 1.00 77.88 382 THR A N 1
ATOM 3017 C CA . THR A 1 382 ? 10.254 -13.253 10.799 1.00 77.88 382 THR A CA 1
ATOM 3018 C C . THR A 1 382 ? 9.249 -12.275 11.398 1.00 77.88 382 THR A C 1
ATOM 3020 O O . THR A 1 382 ? 9.415 -11.844 12.540 1.00 77.88 382 THR A O 1
ATOM 3023 N N . PHE A 1 383 ? 8.187 -11.957 10.656 1.00 85.88 383 PHE A N 1
ATOM 3024 C CA . PHE A 1 383 ? 7.140 -11.039 11.104 1.00 85.88 383 PHE A CA 1
ATOM 3025 C C . PHE A 1 383 ? 5.980 -11.774 11.785 1.00 85.88 383 PHE A C 1
ATOM 3027 O O . PHE A 1 383 ? 5.406 -12.707 11.229 1.00 85.88 383 PHE A O 1
ATOM 3034 N N . ASP A 1 384 ? 5.607 -11.300 12.971 1.00 90.00 384 ASP A N 1
ATOM 3035 C CA . ASP A 1 384 ? 4.357 -11.618 13.659 1.00 90.00 384 ASP A CA 1
ATOM 3036 C C . ASP A 1 384 ? 3.333 -10.519 13.346 1.00 90.00 384 ASP A C 1
ATOM 3038 O O . ASP A 1 384 ? 3.405 -9.400 13.869 1.00 90.00 384 ASP A O 1
ATOM 3042 N N . TYR A 1 385 ? 2.416 -10.800 12.421 1.00 90.50 385 TYR A N 1
ATOM 3043 C CA . TYR A 1 385 ? 1.404 -9.838 11.998 1.00 90.50 385 TYR A CA 1
ATOM 3044 C C . TYR A 1 385 ? 0.282 -9.722 13.028 1.00 90.50 385 TYR A C 1
ATOM 3046 O O . TYR A 1 385 ? -0.410 -10.687 13.342 1.00 90.50 385 TYR A O 1
ATOM 3054 N N . LEU A 1 386 ? 0.067 -8.498 13.507 1.00 88.50 386 LEU A N 1
ATOM 3055 C CA . LEU A 1 386 ? -0.990 -8.175 14.469 1.00 88.50 386 LEU A CA 1
ATOM 3056 C C . LEU A 1 386 ? -2.288 -7.745 13.783 1.00 88.50 386 LEU A C 1
ATOM 3058 O O . LEU A 1 386 ? -3.348 -7.759 14.402 1.00 88.50 386 LEU A O 1
ATOM 3062 N N . ALA A 1 387 ? -2.194 -7.358 12.513 1.00 87.81 387 ALA A N 1
ATOM 3063 C CA . ALA A 1 387 ? -3.322 -7.053 11.653 1.00 87.81 387 ALA A CA 1
ATOM 3064 C C . ALA A 1 387 ? -3.688 -8.255 10.772 1.00 87.81 387 ALA A C 1
ATOM 3066 O O . ALA A 1 387 ? -2.854 -9.106 10.469 1.00 87.81 387 ALA A O 1
ATOM 3067 N N . LYS A 1 388 ? -4.926 -8.272 10.287 1.00 87.38 388 LYS A N 1
ATOM 3068 C CA . LYS A 1 388 ? -5.444 -9.203 9.286 1.00 87.38 388 LYS A CA 1
ATOM 3069 C C . LYS A 1 388 ? -6.115 -8.422 8.167 1.00 87.38 388 LYS A C 1
ATOM 3071 O O . LYS A 1 388 ? -6.825 -7.448 8.408 1.00 87.38 388 LYS A O 1
ATOM 3076 N N . VAL A 1 389 ? -5.911 -8.864 6.933 1.00 86.50 389 VAL A N 1
ATOM 3077 C CA . VAL A 1 389 ? -6.626 -8.316 5.776 1.00 86.50 389 VAL A CA 1
ATOM 3078 C C . VAL A 1 389 ? -8.024 -8.925 5.749 1.00 86.50 389 VAL A C 1
ATOM 3080 O O . VAL A 1 389 ? -8.168 -10.121 5.513 1.00 86.50 389 VAL A O 1
ATOM 3083 N N . VAL A 1 390 ? -9.051 -8.108 5.988 1.00 85.75 390 VAL A N 1
ATOM 3084 C CA . VAL A 1 390 ? -10.461 -8.535 5.923 1.00 85.75 390 VAL A CA 1
ATOM 3085 C C . VAL A 1 390 ? -10.947 -8.479 4.483 1.00 85.75 390 VAL A C 1
ATOM 3087 O O . VAL A 1 390 ? -11.528 -9.428 3.962 1.00 85.75 390 VAL A O 1
ATOM 3090 N N . HIS A 1 391 ? -10.688 -7.353 3.822 1.00 83.19 391 HIS A N 1
ATOM 3091 C CA . HIS A 1 391 ? -11.130 -7.120 2.459 1.00 83.19 391 HIS A CA 1
ATOM 3092 C C . HIS A 1 391 ? -10.150 -6.209 1.728 1.00 83.19 391 HIS A C 1
ATOM 3094 O O . HIS A 1 391 ? -9.610 -5.269 2.308 1.00 83.19 391 HIS A O 1
ATOM 3100 N N . VAL A 1 392 ? -9.931 -6.485 0.448 1.00 87.38 392 VAL A N 1
ATOM 3101 C CA . VAL A 1 392 ? -9.218 -5.597 -0.468 1.00 87.38 392 VAL A CA 1
ATOM 3102 C C . VAL A 1 392 ? -9.998 -5.564 -1.769 1.00 87.38 392 VAL A C 1
ATOM 3104 O O . VAL A 1 392 ? -10.372 -6.607 -2.307 1.00 87.38 392 VAL A O 1
ATOM 3107 N N . GLU A 1 393 ? -10.258 -4.354 -2.237 1.00 86.12 393 GLU A N 1
ATOM 3108 C CA . GLU A 1 393 ? -10.963 -4.066 -3.474 1.00 86.12 393 GLU A CA 1
ATOM 3109 C C . GLU A 1 393 ? -10.055 -3.189 -4.331 1.00 86.12 393 GLU A C 1
ATOM 3111 O O . GLU A 1 393 ? -9.588 -2.146 -3.873 1.00 86.12 393 GLU A O 1
ATOM 3116 N N . VAL A 1 394 ? -9.815 -3.595 -5.575 1.00 85.06 394 VAL A N 1
ATOM 3117 C CA . VAL A 1 394 ? -9.121 -2.788 -6.580 1.00 85.06 394 VAL A CA 1
ATOM 3118 C C . VAL A 1 394 ? -10.049 -2.672 -7.779 1.00 85.06 394 VAL A C 1
ATOM 3120 O O . VAL A 1 394 ? -10.477 -3.678 -8.335 1.00 85.06 394 VAL A O 1
ATOM 3123 N N . ARG A 1 395 ? -10.393 -1.440 -8.141 1.00 79.06 395 ARG A N 1
ATOM 3124 C CA . ARG A 1 395 ? -11.228 -1.091 -9.289 1.00 79.06 395 ARG A CA 1
ATOM 3125 C C . ARG A 1 395 ? -10.313 -0.586 -10.394 1.00 79.06 395 ARG A C 1
ATOM 3127 O O . ARG A 1 395 ? -9.704 0.475 -10.257 1.00 79.06 395 ARG A O 1
ATOM 3134 N N . GLY A 1 396 ? -10.202 -1.362 -11.461 1.00 68.31 396 GLY A N 1
ATOM 3135 C CA . GLY A 1 396 ? -9.519 -0.982 -12.694 1.00 68.31 396 GLY A CA 1
ATOM 3136 C C . GLY A 1 396 ? -10.495 -0.938 -13.865 1.00 68.31 396 GLY A C 1
ATOM 3137 O O . GLY A 1 396 ? -11.678 -1.262 -13.722 1.00 68.31 396 GLY A O 1
ATOM 3138 N N . LYS A 1 397 ? -9.983 -0.577 -15.043 1.00 60.25 397 LYS A N 1
ATOM 3139 C CA . LYS A 1 397 ? -10.711 -0.798 -16.295 1.00 60.25 397 LYS A CA 1
ATOM 3140 C C . LYS A 1 397 ? -10.762 -2.300 -16.587 1.00 60.25 397 LYS A C 1
ATOM 3142 O O . LYS A 1 397 ? -9.793 -3.017 -16.353 1.00 60.25 397 LYS A O 1
ATOM 3147 N N . ILE A 1 398 ? -11.899 -2.773 -17.093 1.00 52.38 398 ILE A N 1
ATOM 3148 C CA . ILE A 1 398 ? -12.106 -4.177 -17.475 1.00 52.38 398 ILE A CA 1
ATOM 3149 C C . ILE A 1 398 ? -10.983 -4.585 -18.456 1.00 52.38 398 ILE A C 1
ATOM 3151 O O . ILE A 1 398 ? -10.838 -3.923 -19.479 1.00 52.38 398 ILE A O 1
ATOM 3155 N N . GLN A 1 399 ? -10.231 -5.656 -18.140 1.00 56.91 399 GLN A N 1
ATOM 3156 C CA . GLN A 1 399 ? -9.066 -6.229 -18.864 1.00 56.91 399 GLN A CA 1
ATOM 3157 C C . GLN A 1 399 ? -7.650 -5.689 -18.553 1.00 56.91 399 GLN A C 1
ATOM 3159 O O . GLN A 1 399 ? -6.707 -6.145 -19.196 1.00 56.91 399 GLN A O 1
ATOM 3164 N N . ASP A 1 400 ? -7.448 -4.799 -17.574 1.00 69.69 400 ASP A N 1
ATOM 3165 C CA . ASP A 1 400 ? -6.101 -4.313 -17.208 1.00 69.69 400 ASP A CA 1
ATOM 3166 C C . ASP A 1 400 ? -5.817 -4.439 -15.700 1.00 69.69 400 ASP A C 1
ATOM 3168 O O . ASP A 1 400 ? -5.818 -3.455 -14.958 1.00 69.69 400 ASP A O 1
ATOM 3172 N N . ASP A 1 401 ? -5.578 -5.671 -15.239 1.00 72.69 401 ASP A N 1
ATOM 3173 C CA . ASP A 1 401 ? -5.323 -5.972 -13.820 1.00 72.69 401 ASP A CA 1
ATOM 3174 C C . ASP A 1 401 ? -3.994 -5.386 -13.302 1.00 72.69 401 ASP A C 1
ATOM 3176 O O . ASP A 1 401 ? -3.814 -5.238 -12.092 1.00 72.69 401 ASP A O 1
ATOM 3180 N N . PHE A 1 402 ? -3.066 -5.033 -14.199 1.00 84.56 402 PHE A N 1
ATOM 3181 C CA . PHE A 1 402 ? -1.704 -4.597 -13.861 1.00 84.56 402 PHE A CA 1
ATOM 3182 C C . PHE A 1 402 ? -1.412 -3.131 -14.163 1.00 84.56 402 PHE A C 1
ATOM 3184 O O . PHE A 1 402 ? -0.369 -2.621 -13.751 1.00 84.56 402 PHE A O 1
ATOM 3191 N N . GLY A 1 403 ? -2.291 -2.455 -14.893 1.00 77.69 403 GLY A N 1
ATOM 3192 C CA . GLY A 1 403 ? -2.129 -1.063 -15.258 1.00 77.69 403 GLY A CA 1
ATOM 3193 C C . GLY A 1 403 ? -2.889 -0.127 -14.332 1.00 77.69 403 GLY A C 1
ATOM 3194 O O . GLY A 1 403 ? -2.697 -0.115 -13.115 1.00 77.69 403 GLY A O 1
ATOM 3195 N N . ARG A 1 404 ? -3.666 0.785 -14.914 1.00 77.94 404 ARG A N 1
ATOM 3196 C CA . ARG A 1 404 ? -4.179 1.946 -14.169 1.00 77.94 404 ARG A CA 1
ATOM 3197 C C . ARG A 1 404 ? -5.345 1.564 -13.256 1.00 77.94 404 ARG A C 1
ATOM 3199 O O . ARG A 1 404 ? -6.315 0.945 -13.680 1.00 77.94 404 ARG A O 1
ATOM 3206 N N . VAL A 1 405 ? -5.278 2.034 -12.012 1.00 80.00 405 VAL A N 1
ATOM 3207 C CA . VAL A 1 405 ? -6.316 1.829 -10.992 1.00 80.00 405 VAL A CA 1
ATOM 3208 C C . VAL A 1 405 ? -7.181 3.083 -10.883 1.00 80.00 405 VAL A C 1
ATOM 3210 O O . VAL A 1 405 ? -6.659 4.179 -10.691 1.00 80.00 405 VAL A O 1
ATOM 3213 N N . GLU A 1 406 ? -8.500 2.921 -10.975 1.00 77.88 406 GLU A N 1
ATOM 3214 C CA . GLU A 1 406 ? -9.487 4.003 -10.830 1.00 77.88 406 GLU A CA 1
ATOM 3215 C C . GLU A 1 406 ? -9.889 4.220 -9.363 1.00 77.88 406 GLU A C 1
ATOM 3217 O O . GLU A 1 406 ? -10.239 5.327 -8.956 1.00 77.88 406 GLU A O 1
ATOM 3222 N N . GLY A 1 407 ? -9.795 3.178 -8.536 1.00 76.62 407 GLY A N 1
ATOM 3223 C CA . GLY A 1 407 ? -9.969 3.281 -7.092 1.00 76.62 407 GLY A CA 1
ATOM 3224 C C . GLY A 1 407 ? -9.579 1.993 -6.384 1.00 76.62 407 GLY A C 1
ATOM 3225 O O . GLY A 1 407 ? -9.648 0.918 -6.967 1.00 76.62 407 GLY A O 1
ATOM 3226 N N . ALA A 1 408 ? -9.164 2.072 -5.122 1.00 84.25 408 ALA A N 1
ATOM 3227 C CA . ALA A 1 408 ? -8.944 0.868 -4.329 1.00 84.25 408 ALA A CA 1
ATOM 3228 C C . ALA A 1 408 ? -9.161 1.110 -2.834 1.00 84.25 408 ALA A C 1
ATOM 3230 O O . ALA A 1 408 ? -8.814 2.167 -2.299 1.00 84.25 408 ALA A O 1
ATOM 3231 N N . ALA A 1 409 ? -9.702 0.104 -2.156 1.00 84.50 409 ALA A N 1
ATOM 3232 C CA . ALA A 1 409 ? -10.019 0.121 -0.737 1.00 84.50 409 ALA A CA 1
ATOM 3233 C C . ALA A 1 409 ? -9.400 -1.091 -0.034 1.00 84.50 409 ALA A C 1
ATOM 3235 O O . ALA A 1 409 ? -9.322 -2.183 -0.591 1.00 84.50 409 ALA A O 1
ATOM 3236 N N . LEU A 1 410 ? -8.960 -0.881 1.204 1.00 87.38 410 LEU A N 1
ATOM 3237 C CA . LEU A 1 410 ? -8.380 -1.911 2.056 1.00 87.38 410 LEU A CA 1
ATOM 3238 C C . LEU A 1 410 ? -9.023 -1.831 3.440 1.00 87.38 410 LEU A C 1
ATOM 3240 O O . LEU A 1 410 ? -9.009 -0.775 4.075 1.00 87.38 410 LEU A O 1
ATOM 3244 N N . THR A 1 411 ? -9.547 -2.959 3.906 1.00 87.62 411 THR A N 1
ATOM 3245 C CA . THR A 1 411 ? -10.109 -3.136 5.244 1.00 87.62 411 THR A CA 1
ATOM 3246 C C . THR A 1 411 ? -9.202 -4.064 6.040 1.00 87.62 411 THR A C 1
ATOM 3248 O O . THR A 1 411 ? -8.979 -5.215 5.656 1.00 87.62 411 THR A O 1
ATOM 3251 N N . LEU A 1 412 ? -8.691 -3.555 7.160 1.00 85.00 412 LEU A N 1
ATOM 3252 C CA . LEU A 1 412 ? -7.863 -4.301 8.101 1.00 85.00 412 LEU A CA 1
ATOM 3253 C C . LEU A 1 412 ? -8.643 -4.537 9.395 1.00 85.00 412 LEU A C 1
ATOM 3255 O O . LEU A 1 412 ? -9.267 -3.613 9.912 1.00 85.00 412 LEU A O 1
ATOM 3259 N N . ASP A 1 413 ? -8.558 -5.752 9.924 1.00 82.62 413 ASP A N 1
ATOM 3260 C CA . ASP A 1 413 ? -8.873 -6.056 11.318 1.00 82.62 413 ASP A CA 1
ATOM 3261 C C . ASP A 1 413 ? -7.560 -6.023 12.093 1.00 82.62 413 ASP A C 1
ATOM 3263 O O . ASP A 1 413 ? -6.649 -6.800 11.813 1.00 82.62 413 ASP A O 1
ATOM 3267 N N . ALA A 1 414 ? -7.406 -5.058 12.990 1.00 82.12 414 ALA A N 1
ATOM 3268 C CA . ALA A 1 414 ? -6.146 -4.838 13.675 1.00 82.12 414 ALA A CA 1
ATOM 3269 C C . ALA A 1 414 ? -6.357 -4.092 14.994 1.00 82.12 414 ALA A C 1
ATOM 3271 O O . ALA A 1 414 ? -7.266 -3.262 15.091 1.00 82.12 414 ALA A O 1
ATOM 3272 N N . PRO A 1 415 ? -5.476 -4.288 15.989 1.00 78.94 415 PRO A N 1
ATOM 3273 C CA . PRO A 1 415 ? -5.456 -3.439 17.165 1.00 78.94 415 PRO A CA 1
ATOM 3274 C C . PRO A 1 415 ? -5.141 -1.996 16.754 1.00 78.94 415 PRO A C 1
ATOM 3276 O O . PRO A 1 415 ? -4.086 -1.718 16.174 1.00 78.94 415 PRO A O 1
ATOM 3279 N N . TYR A 1 416 ? -6.035 -1.060 17.074 1.00 72.25 416 TYR A N 1
ATOM 3280 C CA . TYR A 1 416 ? -5.877 0.351 16.719 1.00 72.25 416 TYR A CA 1
ATOM 3281 C C . TYR A 1 416 ? -6.107 1.290 17.911 1.00 72.25 416 TYR A C 1
ATOM 3283 O O . TYR A 1 416 ? -6.641 0.909 18.953 1.00 72.25 416 TYR A O 1
ATOM 3291 N N . ARG A 1 417 ? -5.654 2.539 17.774 1.00 67.56 417 ARG A N 1
ATOM 3292 C CA . ARG A 1 417 ? -5.845 3.589 18.779 1.00 67.56 417 ARG A CA 1
ATOM 3293 C C . ARG A 1 417 ? -5.992 4.939 18.102 1.00 67.56 417 ARG A C 1
ATOM 3295 O O . ARG A 1 417 ? -5.111 5.359 17.352 1.00 67.56 417 ARG A O 1
ATOM 3302 N N . HIS A 1 418 ? -7.084 5.633 18.400 1.00 65.38 418 HIS A N 1
ATOM 3303 C CA . HIS A 1 418 ? -7.252 7.020 17.987 1.00 65.38 418 HIS A CA 1
ATOM 3304 C C . HIS A 1 418 ? -6.359 7.937 18.825 1.00 65.38 418 HIS A C 1
ATOM 3306 O O . HIS A 1 418 ? -6.222 7.783 20.041 1.00 65.38 418 HIS A O 1
ATOM 3312 N N . LEU A 1 419 ? -5.744 8.895 18.151 1.00 56.94 419 LEU A N 1
ATOM 3313 C CA . LEU A 1 419 ? -4.907 9.929 18.718 1.00 56.94 419 LEU A CA 1
ATOM 3314 C C . LEU A 1 419 ? -5.532 11.277 18.394 1.00 56.94 419 LEU A C 1
ATOM 3316 O O . LEU A 1 419 ? -5.670 11.629 17.227 1.00 56.94 419 LEU A O 1
ATOM 3320 N N . HIS A 1 420 ? -5.850 12.042 19.434 1.00 54.09 420 HIS A N 1
ATOM 3321 C CA . HIS A 1 420 ? -6.243 13.436 19.294 1.00 54.09 420 HIS A CA 1
ATOM 3322 C C . HIS A 1 420 ? -5.126 14.343 19.837 1.00 54.09 420 HIS A C 1
ATOM 3324 O O . HIS A 1 420 ? -4.916 14.507 21.043 1.00 54.09 420 HIS A O 1
ATOM 3330 N N . LEU A 1 421 ? -4.368 14.918 18.919 1.00 48.56 421 LEU A N 1
ATOM 3331 C CA . LEU A 1 421 ? -3.292 15.867 19.115 1.00 48.56 421 LEU A CA 1
ATOM 3332 C C . LEU A 1 421 ? -3.835 17.265 19.376 1.00 48.56 421 LEU A C 1
ATOM 3334 O O . LEU A 1 421 ? -3.981 18.066 18.466 1.00 48.56 421 LEU A O 1
ATOM 3338 N N . ARG A 1 422 ? -4.058 17.628 20.639 1.00 41.53 422 ARG A N 1
ATOM 3339 C CA . ARG A 1 422 ? -4.239 19.048 20.977 1.00 41.53 422 ARG A CA 1
ATOM 3340 C C . ARG A 1 422 ? -2.912 19.791 20.792 1.00 41.53 422 ARG A C 1
ATOM 3342 O O . ARG A 1 422 ? -2.116 19.855 21.729 1.00 41.53 422 ARG A O 1
ATOM 3349 N N . LEU A 1 423 ? -2.691 20.357 19.607 1.00 41.22 423 LEU A N 1
ATOM 3350 C CA . LEU A 1 423 ? -1.705 21.413 19.375 1.00 41.22 423 LEU A CA 1
ATOM 3351 C C . LEU A 1 423 ? -2.212 22.666 20.099 1.00 41.22 423 LEU A C 1
ATOM 3353 O O . LEU A 1 423 ? -2.859 23.532 19.521 1.00 41.22 423 LEU A O 1
ATOM 3357 N N . GLY A 1 424 ? -2.012 22.706 21.417 1.00 34.72 424 GLY A N 1
ATOM 3358 C CA . GLY A 1 424 ? -2.279 23.903 22.203 1.00 34.72 424 GLY A CA 1
ATOM 3359 C C . GLY A 1 424 ? -1.518 25.089 21.612 1.00 34.72 424 GLY A C 1
ATOM 3360 O O . GLY A 1 424 ? -0.432 24.938 21.063 1.00 34.72 424 GLY A O 1
ATOM 3361 N N . THR A 1 425 ? -2.103 26.271 21.708 1.00 32.91 425 THR A N 1
ATOM 3362 C CA . THR A 1 425 ? -1.523 27.572 21.364 1.00 32.91 425 THR A CA 1
ATOM 3363 C C . THR A 1 425 ? -0.140 27.783 22.013 1.00 32.91 425 THR A C 1
ATOM 3365 O O . THR A 1 425 ? -0.047 28.365 23.089 1.00 32.91 425 THR A O 1
ATOM 3368 N N . TYR A 1 426 ? 0.946 27.327 21.380 1.00 38.81 426 TYR A N 1
ATOM 3369 C CA . TYR A 1 426 ? 2.334 27.502 21.855 1.00 38.81 426 TYR A CA 1
ATOM 3370 C C . TYR A 1 426 ? 3.069 28.631 21.121 1.00 38.81 426 TYR A C 1
ATOM 3372 O O . TYR A 1 426 ? 4.260 28.558 20.838 1.00 38.81 426 TYR A O 1
ATOM 3380 N N . LEU A 1 427 ? 2.345 29.705 20.820 1.00 33.12 427 LEU A N 1
ATOM 3381 C CA . LEU A 1 427 ? 2.881 30.931 20.243 1.00 33.12 427 LEU A CA 1
ATOM 3382 C C . LEU A 1 427 ? 2.371 32.094 21.083 1.00 33.12 427 LEU A C 1
ATOM 3384 O O . LEU A 1 427 ? 1.283 32.593 20.812 1.00 33.12 427 LEU A O 1
ATOM 3388 N N . LYS A 1 428 ? 3.127 32.481 22.120 1.00 33.50 428 LYS A N 1
ATOM 3389 C CA . LYS A 1 428 ? 3.172 33.852 22.663 1.00 33.50 428 LYS A CA 1
ATOM 3390 C C . LYS A 1 428 ? 4.250 33.979 23.759 1.00 33.50 428 LYS A C 1
ATOM 3392 O O . LYS A 1 428 ? 3.978 33.775 24.936 1.00 33.50 428 LYS A O 1
ATOM 3397 N N . SER A 1 429 ? 5.432 34.442 23.324 1.00 37.38 429 SER A N 1
ATOM 3398 C CA . SER A 1 429 ? 6.387 35.308 24.054 1.00 37.38 429 SER A CA 1
ATOM 3399 C C . SER A 1 429 ? 7.550 34.694 24.877 1.00 37.38 429 SER A C 1
ATOM 3401 O O . SER A 1 429 ? 7.374 33.677 25.539 1.00 37.38 429 SER A O 1
ATOM 3403 N N . PRO A 1 430 ? 8.715 35.379 24.980 1.00 42.44 430 PRO A N 1
ATOM 3404 C CA . PRO A 1 430 ? 9.523 35.842 23.841 1.00 42.44 430 PRO A CA 1
ATOM 3405 C C . PRO A 1 430 ? 11.050 35.630 23.975 1.00 42.44 430 PRO A C 1
ATOM 3407 O O . PRO A 1 430 ? 11.765 36.122 23.113 1.00 42.44 430 PRO A O 1
ATOM 3410 N N . TRP A 1 431 ? 11.590 34.924 24.984 1.00 42.25 431 TRP A N 1
ATOM 3411 C CA . TRP A 1 431 ? 13.063 34.905 25.168 1.00 42.25 431 TRP A CA 1
ATOM 3412 C C . TRP A 1 431 ? 13.696 33.537 25.474 1.00 42.25 431 TRP A C 1
ATOM 3414 O O . TRP A 1 431 ? 14.624 33.437 26.270 1.00 42.25 431 TRP A O 1
ATOM 3424 N N . SER A 1 432 ? 13.189 32.487 24.810 1.00 43.50 432 SER A N 1
ATOM 3425 C CA . SER A 1 432 ? 13.935 31.322 24.267 1.00 43.50 432 SER A CA 1
ATOM 3426 C C . SER A 1 432 ? 12.927 30.216 23.872 1.00 43.50 432 SER A C 1
ATOM 3428 O O . SER A 1 432 ? 12.506 29.434 24.730 1.00 43.50 432 SER A O 1
ATOM 3430 N N . PRO A 1 433 ? 12.467 30.136 22.606 1.00 37.97 433 PRO A N 1
ATOM 3431 C CA . PRO A 1 433 ? 11.160 29.532 22.290 1.00 37.97 433 PRO A CA 1
ATOM 3432 C C . PRO A 1 433 ? 11.037 28.007 22.471 1.00 37.97 433 PRO A C 1
ATOM 3434 O O . PRO A 1 433 ? 9.935 27.502 22.656 1.00 37.97 433 PRO A O 1
ATOM 3437 N N . ILE A 1 434 ? 12.146 27.261 22.457 1.00 32.94 434 ILE A N 1
ATOM 3438 C CA . ILE A 1 434 ? 12.170 25.791 22.630 1.00 32.94 434 ILE A CA 1
ATOM 3439 C C . ILE A 1 434 ? 12.160 25.393 24.125 1.00 32.94 434 ILE A C 1
ATOM 3441 O O . ILE A 1 434 ? 11.644 24.342 24.511 1.00 32.94 434 ILE A O 1
ATOM 3445 N N . SER A 1 435 ? 12.670 26.266 24.997 1.00 35.91 435 SER A N 1
ATOM 3446 C CA . SER A 1 435 ? 13.047 25.932 26.379 1.00 35.91 435 SER A CA 1
ATOM 3447 C C . SER A 1 435 ? 11.899 25.943 27.403 1.00 35.91 435 SER A C 1
ATOM 3449 O O . SER A 1 435 ? 12.000 25.306 28.453 1.00 35.91 435 SER A O 1
ATOM 3451 N N . LEU A 1 436 ? 10.770 26.589 27.103 1.00 35.94 436 LEU A N 1
ATOM 3452 C CA . LEU A 1 436 ? 9.562 26.541 27.942 1.00 35.94 436 LEU A CA 1
ATOM 3453 C C . LEU A 1 436 ? 8.693 25.303 27.646 1.00 35.94 436 LEU A C 1
ATOM 3455 O O . LEU A 1 436 ? 8.036 24.767 28.537 1.00 35.94 436 LEU A O 1
ATOM 3459 N N . VAL A 1 437 ? 8.730 24.817 26.402 1.00 32.78 437 VAL A N 1
ATOM 3460 C CA . VAL A 1 437 ? 7.880 23.723 25.903 1.00 32.78 437 VAL A CA 1
ATOM 3461 C C . VAL A 1 437 ? 8.396 22.360 26.368 1.00 32.78 437 VAL A C 1
ATOM 3463 O O . VAL A 1 437 ? 7.608 21.508 26.766 1.00 32.78 437 VAL A O 1
ATOM 3466 N N . GLN A 1 438 ? 9.718 22.177 26.424 1.00 38.25 438 GLN A N 1
ATOM 3467 C CA . GLN A 1 438 ? 10.357 20.978 26.983 1.00 38.25 438 GLN A CA 1
ATOM 3468 C C . GLN A 1 438 ? 10.211 20.860 28.509 1.00 38.25 438 GLN A C 1
ATOM 3470 O O . GLN A 1 438 ? 10.125 19.752 29.036 1.00 38.25 438 GLN A O 1
ATOM 3475 N N . ARG A 1 439 ? 10.122 21.980 29.238 1.00 35.44 439 ARG A N 1
ATOM 3476 C CA . ARG A 1 439 ? 10.040 21.989 30.711 1.00 35.44 439 ARG A CA 1
ATOM 3477 C C . ARG A 1 439 ? 8.678 21.574 31.279 1.00 35.44 439 ARG A C 1
ATOM 3479 O O . ARG A 1 439 ? 8.608 21.256 32.459 1.00 35.44 439 ARG A O 1
ATOM 3486 N N . ALA A 1 440 ? 7.624 21.538 30.462 1.00 35.41 440 ALA A N 1
ATOM 3487 C CA . ALA A 1 440 ? 6.283 21.081 30.845 1.00 35.41 440 ALA A CA 1
ATOM 3488 C C . ALA A 1 440 ? 6.014 19.595 30.515 1.00 35.41 440 ALA A C 1
ATOM 3490 O O . ALA A 1 440 ? 5.038 19.022 30.999 1.00 35.41 440 ALA A O 1
ATOM 3491 N N . LEU A 1 441 ? 6.893 18.940 29.741 1.00 34.03 441 LEU A N 1
ATOM 3492 C CA . LEU A 1 441 ? 6.798 17.515 29.365 1.00 34.03 441 LEU A CA 1
ATOM 3493 C C . LEU A 1 441 ? 7.036 16.539 30.540 1.00 34.03 441 LEU A C 1
ATOM 3495 O O . LEU A 1 441 ? 6.961 15.321 30.372 1.00 34.03 441 LEU A O 1
ATOM 3499 N N . THR A 1 442 ? 7.314 17.070 31.731 1.00 34.47 442 THR A N 1
ATOM 3500 C CA . THR A 1 442 ? 7.908 16.392 32.894 1.00 34.47 442 THR A CA 1
ATOM 3501 C C . THR A 1 442 ? 6.963 16.151 34.079 1.00 34.47 442 THR A C 1
ATOM 3503 O O . THR A 1 442 ? 7.411 15.606 35.083 1.00 34.47 442 THR A O 1
ATOM 3506 N N . ARG A 1 443 ? 5.659 16.470 34.020 1.00 32.16 443 ARG A N 1
ATOM 3507 C CA . ARG A 1 443 ? 4.719 16.155 35.127 1.00 32.16 443 ARG A CA 1
ATOM 3508 C C . ARG A 1 443 ? 3.603 15.216 34.664 1.00 32.16 443 ARG A C 1
ATOM 3510 O O . ARG A 1 443 ? 2.595 15.612 34.093 1.00 32.16 443 ARG A O 1
ATOM 3517 N N . LEU A 1 444 ? 3.892 13.931 34.844 1.00 35.06 444 LEU A N 1
ATOM 3518 C CA . LEU A 1 444 ? 3.358 12.767 34.143 1.00 35.06 444 LEU A CA 1
ATOM 3519 C C . LEU A 1 444 ? 2.040 12.236 34.734 1.00 35.06 444 LEU A C 1
ATOM 3521 O O . LEU A 1 444 ? 2.026 11.708 35.840 1.00 35.06 444 LEU A O 1
ATOM 3525 N N . SER A 1 445 ? 0.972 12.253 33.930 1.00 32.53 445 SER A N 1
ATOM 3526 C CA . SER A 1 445 ? -0.185 11.351 34.053 1.00 32.53 445 SER A CA 1
ATOM 3527 C C . SER A 1 445 ? -0.156 10.293 32.928 1.00 32.53 445 SER A C 1
ATOM 3529 O O . SER A 1 445 ? 0.561 10.477 31.937 1.00 32.53 445 SER A O 1
ATOM 3531 N N . PRO A 1 446 ? -0.920 9.186 33.018 1.00 32.91 446 PRO A N 1
ATOM 3532 C CA . PRO A 1 446 ? -0.922 8.118 32.008 1.00 32.91 446 PRO A CA 1
ATOM 3533 C C . PRO A 1 446 ? -1.277 8.573 30.577 1.00 32.91 446 PRO A C 1
ATOM 3535 O O . PRO A 1 446 ? -0.830 7.941 29.624 1.00 32.91 446 PRO A O 1
ATOM 3538 N N . LEU A 1 447 ? -2.013 9.683 30.411 1.00 31.73 447 LEU A N 1
ATOM 3539 C CA . LEU A 1 447 ? -2.340 10.286 29.106 1.00 31.73 447 LEU A CA 1
ATOM 3540 C C . LEU A 1 447 ? -1.184 11.095 28.486 1.00 31.73 447 LEU A C 1
ATOM 3542 O O . LEU A 1 447 ? -1.127 11.262 27.267 1.00 31.73 447 LEU A O 1
ATOM 3546 N N . ALA A 1 448 ? -0.243 11.592 29.296 1.00 39.66 448 ALA A N 1
ATOM 3547 C CA . ALA A 1 448 ? 0.906 12.356 28.803 1.00 39.66 448 ALA A CA 1
ATOM 3548 C C . ALA A 1 448 ? 1.870 11.490 27.972 1.00 39.66 448 ALA A C 1
ATOM 3550 O O . ALA A 1 448 ? 2.612 12.008 27.143 1.00 39.66 448 ALA A O 1
ATOM 3551 N N . ARG A 1 449 ? 1.836 10.166 28.156 1.00 44.97 449 ARG A N 1
ATOM 3552 C CA . ARG A 1 449 ? 2.695 9.216 27.436 1.00 44.97 449 ARG A CA 1
ATOM 3553 C C . ARG A 1 449 ? 2.245 9.040 25.981 1.00 44.97 449 ARG A C 1
ATOM 3555 O O . ARG A 1 449 ? 3.065 9.146 25.076 1.00 44.97 449 ARG A O 1
ATOM 3562 N N . THR A 1 450 ? 0.933 8.980 25.738 1.00 43.41 450 THR A N 1
ATOM 3563 C CA . THR A 1 450 ? 0.386 8.899 24.373 1.00 43.41 450 THR A CA 1
ATOM 3564 C C . THR A 1 450 ? 0.653 10.189 23.592 1.00 43.41 450 THR A C 1
ATOM 3566 O O . THR A 1 450 ? 0.931 10.164 22.394 1.00 43.41 450 THR A O 1
ATOM 3569 N N . ARG A 1 451 ? 0.655 11.328 24.302 1.00 46.31 451 ARG A N 1
ATOM 3570 C CA . ARG A 1 451 ? 1.137 12.612 23.780 1.00 46.31 451 ARG A CA 1
ATOM 3571 C C . ARG A 1 451 ? 2.622 12.583 23.435 1.00 46.31 451 ARG A C 1
ATOM 3573 O O . ARG A 1 451 ? 2.956 13.126 22.395 1.00 46.31 451 ARG A O 1
ATOM 3580 N N . LYS A 1 452 ? 3.491 11.944 24.232 1.00 48.34 452 LYS A N 1
ATOM 3581 C CA . LYS A 1 452 ? 4.916 11.785 23.880 1.00 48.34 452 LYS A CA 1
ATOM 3582 C C . LYS A 1 452 ? 5.083 11.010 22.578 1.00 48.34 452 LYS A C 1
ATOM 3584 O O . LYS A 1 452 ? 5.884 11.423 21.760 1.00 48.34 452 LYS A O 1
ATOM 3589 N N . LEU A 1 453 ? 4.305 9.952 22.351 1.00 46.84 453 LEU A N 1
ATOM 3590 C CA . LEU A 1 453 ? 4.371 9.155 21.120 1.00 46.84 453 LEU A CA 1
ATOM 3591 C C . LEU A 1 453 ? 4.000 9.972 19.877 1.00 46.84 453 LEU A C 1
ATOM 3593 O O . LEU A 1 453 ? 4.698 9.949 18.867 1.00 46.84 453 LEU A O 1
ATOM 3597 N N . ALA A 1 454 ? 2.937 10.763 19.993 1.00 46.69 454 ALA A N 1
ATOM 3598 C CA . ALA A 1 454 ? 2.509 11.665 18.938 1.00 46.69 454 ALA A CA 1
ATOM 3599 C C . ALA A 1 454 ? 3.442 12.889 18.800 1.00 46.69 454 ALA A C 1
ATOM 3601 O O . ALA A 1 454 ? 3.628 13.408 17.708 1.00 46.69 454 ALA A O 1
ATOM 3602 N N . GLN A 1 455 ? 4.092 13.313 19.886 1.00 44.53 455 GLN A N 1
ATOM 3603 C CA . GLN A 1 455 ? 5.110 14.356 19.873 1.00 44.53 455 GLN A CA 1
ATOM 3604 C C . GLN A 1 455 ? 6.408 13.866 19.228 1.00 44.53 455 GLN A C 1
ATOM 3606 O O . GLN A 1 455 ? 6.934 14.596 18.412 1.00 44.53 455 GLN A O 1
ATOM 3611 N N . ILE A 1 456 ? 6.875 12.640 19.489 1.00 44.84 456 ILE A N 1
ATOM 3612 C CA . ILE A 1 456 ? 8.017 12.008 18.797 1.00 44.84 456 ILE A CA 1
ATOM 3613 C C . ILE A 1 456 ? 7.749 11.941 17.293 1.00 44.84 456 ILE A C 1
ATOM 3615 O O . ILE A 1 456 ? 8.608 12.322 16.500 1.00 44.84 456 ILE A O 1
ATOM 3619 N N . ALA A 1 457 ? 6.532 11.536 16.917 1.00 41.00 457 ALA A N 1
ATOM 3620 C CA . ALA A 1 457 ? 6.093 11.516 15.529 1.00 41.00 457 ALA A CA 1
ATOM 3621 C C . ALA A 1 457 ? 6.025 12.915 14.891 1.00 41.00 457 ALA A C 1
ATOM 3623 O O . ALA A 1 457 ? 6.039 12.991 13.679 1.00 41.00 457 ALA A O 1
ATOM 3624 N N . LEU A 1 458 ? 5.959 14.013 15.657 1.00 41.53 458 LEU A N 1
ATOM 3625 C CA . LEU A 1 458 ? 5.856 15.385 15.133 1.00 41.53 458 LEU A CA 1
ATOM 3626 C C . LEU A 1 458 ? 7.130 16.234 15.314 1.00 41.53 458 LEU A C 1
ATOM 3628 O O . LEU A 1 458 ? 7.329 17.189 14.569 1.00 41.53 458 LEU A O 1
ATOM 3632 N N . THR A 1 459 ? 7.988 15.938 16.298 1.00 34.91 459 THR A N 1
ATOM 3633 C CA . THR A 1 459 ? 9.203 16.712 16.626 1.00 34.91 459 THR A CA 1
ATOM 3634 C C . THR A 1 459 ? 10.449 16.221 15.907 1.00 34.91 459 THR A C 1
ATOM 3636 O O . THR A 1 459 ? 11.451 16.934 15.892 1.00 34.91 459 THR A O 1
ATOM 3639 N N . ARG A 1 460 ? 10.404 15.035 15.293 1.00 40.25 460 ARG A N 1
ATOM 3640 C CA . ARG A 1 460 ? 11.430 14.562 14.363 1.00 40.25 460 ARG A CA 1
ATOM 3641 C C . ARG A 1 460 ? 10.872 14.601 12.946 1.00 40.25 460 ARG A C 1
ATOM 3643 O O . ARG A 1 460 ? 10.405 13.573 12.456 1.00 40.25 460 ARG A O 1
ATOM 3650 N N . PRO A 1 461 ? 10.935 15.760 12.266 1.00 35.28 461 PRO A N 1
ATOM 3651 C CA . PRO A 1 461 ? 10.552 15.854 10.868 1.00 35.28 461 PRO A CA 1
ATOM 3652 C C . PRO A 1 461 ? 11.335 14.882 9.987 1.00 35.28 461 PRO A C 1
ATOM 3654 O O . PRO A 1 461 ? 10.839 14.603 8.917 1.00 35.28 461 PRO A O 1
ATOM 3657 N N . ASP A 1 462 ? 12.465 14.321 10.445 1.00 34.38 462 ASP A N 1
ATOM 3658 C CA . ASP A 1 462 ? 13.240 13.288 9.744 1.00 34.38 462 ASP A CA 1
ATOM 3659 C C . ASP A 1 462 ? 12.644 11.864 9.871 1.00 34.38 462 ASP A C 1
ATOM 3661 O O . ASP A 1 462 ? 12.730 11.060 8.947 1.00 34.38 462 ASP A O 1
ATOM 3665 N N . TYR A 1 463 ? 11.940 11.573 10.973 1.00 37.88 463 TYR A N 1
ATOM 3666 C CA . TYR A 1 463 ? 11.076 10.386 11.135 1.00 37.88 463 TYR A CA 1
ATOM 3667 C C . TYR A 1 463 ? 9.714 10.572 10.450 1.00 37.88 463 TYR A C 1
ATOM 3669 O O . TYR A 1 463 ? 9.042 9.599 10.122 1.00 37.88 463 TYR A O 1
ATOM 3677 N N . LEU A 1 464 ? 9.325 11.829 10.215 1.00 36.16 464 LEU A N 1
ATOM 3678 C CA . LEU A 1 464 ? 8.356 12.192 9.186 1.00 36.16 464 LEU A CA 1
ATOM 3679 C C . LEU A 1 464 ? 9.014 12.387 7.804 1.00 36.16 464 LEU A C 1
ATOM 3681 O O . LEU A 1 464 ? 8.307 12.629 6.842 1.00 36.16 464 LEU A O 1
ATOM 3685 N N . ALA A 1 465 ? 10.343 12.299 7.653 1.00 34.44 465 ALA A N 1
ATOM 3686 C CA . ALA A 1 465 ? 11.047 12.461 6.369 1.00 34.44 465 ALA A CA 1
ATOM 3687 C C . ALA A 1 465 ? 11.386 11.111 5.752 1.00 34.44 465 ALA A C 1
ATOM 3689 O O . ALA A 1 465 ? 11.443 11.004 4.533 1.00 34.44 465 ALA A O 1
ATOM 3690 N N . SER A 1 466 ? 11.386 10.042 6.552 1.00 39.53 466 SER A N 1
ATOM 3691 C CA . SER A 1 466 ? 10.942 8.739 6.052 1.00 39.53 466 SER A CA 1
ATOM 3692 C C . SER A 1 466 ? 9.495 8.764 5.518 1.00 39.53 466 SER A C 1
ATOM 3694 O O . SER A 1 466 ? 8.994 7.784 4.971 1.00 39.53 466 SER A O 1
ATOM 3696 N N . THR A 1 467 ? 8.824 9.910 5.630 1.00 34.84 467 THR A N 1
ATOM 3697 C CA . THR A 1 467 ? 7.597 10.306 4.941 1.00 34.84 467 THR A CA 1
ATOM 3698 C C . THR A 1 467 ? 7.745 11.688 4.262 1.00 34.84 467 THR A C 1
ATOM 3700 O O . THR A 1 467 ? 6.835 12.511 4.319 1.00 34.84 467 THR A O 1
ATOM 3703 N N . THR A 1 468 ? 8.863 11.977 3.565 1.00 29.73 468 THR A N 1
ATOM 3704 C CA . THR A 1 468 ? 8.938 13.098 2.600 1.00 29.73 468 THR A CA 1
ATOM 3705 C C . THR A 1 468 ? 8.036 12.857 1.391 1.00 29.73 468 THR A C 1
ATOM 3707 O O . THR A 1 468 ? 8.470 12.771 0.252 1.00 29.73 468 THR A O 1
ATOM 3710 N N . THR A 1 469 ? 6.728 12.899 1.595 1.00 31.91 469 THR A N 1
ATOM 3711 C CA . THR A 1 469 ? 5.811 13.390 0.573 1.00 31.91 469 THR A CA 1
ATOM 3712 C C . THR A 1 469 ? 5.953 14.912 0.479 1.00 31.91 469 THR A C 1
ATOM 3714 O O . THR A 1 469 ? 5.088 15.661 0.933 1.00 31.91 469 THR A O 1
ATOM 3717 N N . SER A 1 470 ? 7.076 15.423 -0.037 1.00 27.59 470 SER A N 1
ATOM 3718 C CA . SER A 1 470 ? 7.237 16.871 -0.226 1.00 27.59 470 SER A CA 1
ATOM 3719 C C . SER A 1 470 ? 6.792 17.270 -1.627 1.00 27.59 470 SER A C 1
ATOM 3721 O O . SER A 1 470 ? 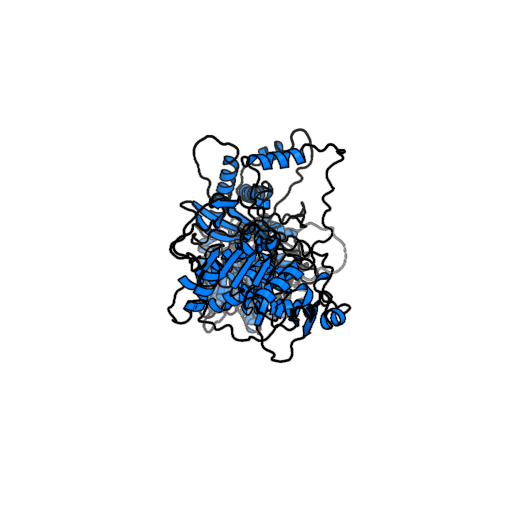7.600 17.470 -2.530 1.00 27.59 470 SER A O 1
ATOM 3723 N N . GLY A 1 471 ? 5.475 17.374 -1.765 1.00 27.47 471 GLY A N 1
ATOM 3724 C CA . GLY A 1 471 ? 4.780 17.839 -2.957 1.00 27.47 471 GLY A CA 1
ATOM 3725 C C . GLY A 1 471 ? 3.283 17.946 -2.694 1.00 27.47 471 GLY A C 1
ATOM 3726 O O . GLY A 1 471 ? 2.485 17.383 -3.429 1.00 27.47 471 GLY A O 1
ATOM 3727 N N . SER A 1 472 ? 2.909 18.650 -1.618 1.00 26.38 472 SER A N 1
ATOM 3728 C CA . SER A 1 472 ? 1.541 18.987 -1.183 1.00 26.38 472 SER A CA 1
ATOM 3729 C C . SER A 1 472 ? 0.679 17.858 -0.585 1.00 26.38 472 SER A C 1
ATOM 3731 O O . SER A 1 472 ? -0.290 17.385 -1.173 1.00 26.38 472 SER A O 1
ATOM 3733 N N . VAL A 1 473 ? 0.941 17.543 0.685 1.00 28.81 473 VAL A N 1
ATOM 3734 C CA . VAL A 1 473 ? -0.030 17.852 1.746 1.00 28.81 473 VAL A CA 1
ATOM 3735 C C . VAL A 1 473 ? 0.749 18.556 2.848 1.00 28.81 473 VAL A C 1
ATOM 3737 O O . VAL A 1 473 ? 1.547 17.950 3.556 1.00 28.81 473 VAL A O 1
ATOM 3740 N N . ILE A 1 474 ? 0.533 19.863 2.983 1.00 28.09 474 ILE A N 1
ATOM 3741 C CA . ILE A 1 474 ? 0.710 20.519 4.275 1.00 28.09 474 ILE A CA 1
ATOM 3742 C C . ILE A 1 474 ? -0.188 19.703 5.201 1.00 28.09 474 ILE A C 1
ATOM 3744 O O . ILE A 1 474 ? -1.401 19.763 5.010 1.00 28.09 474 ILE A O 1
ATOM 3748 N N . VAL A 1 475 ? 0.357 18.900 6.129 1.00 30.20 475 VAL A N 1
ATOM 3749 C CA . VAL A 1 475 ? -0.425 18.509 7.312 1.00 30.20 475 VAL A CA 1
ATOM 3750 C C . VAL A 1 475 ? -0.913 19.849 7.826 1.00 30.20 475 VAL A C 1
ATOM 3752 O O . VAL A 1 475 ? -0.058 20.654 8.216 1.00 30.20 475 VAL A O 1
ATOM 3755 N N . PRO A 1 476 ? -2.213 20.186 7.709 1.00 30.22 476 PRO A N 1
ATOM 3756 C CA . PRO A 1 476 ? -2.666 21.459 8.214 1.00 30.22 476 PRO A CA 1
ATOM 3757 C C . PRO A 1 476 ? -2.188 21.467 9.653 1.00 30.22 476 PRO A C 1
ATOM 3759 O O . PRO A 1 476 ? -2.439 20.508 10.383 1.00 30.22 476 PRO A O 1
ATOM 3762 N N . SER A 1 477 ? -1.479 22.507 10.067 1.00 35.34 477 SER A N 1
ATOM 3763 C CA . SER A 1 477 ? -1.078 22.690 11.463 1.00 35.34 477 SER A CA 1
ATOM 3764 C C . SER A 1 477 ? -2.279 22.653 12.432 1.00 35.34 477 SER A C 1
ATOM 3766 O O . SER A 1 477 ? -2.097 22.709 13.642 1.00 35.34 477 SER A O 1
ATOM 3768 N N . SER A 1 478 ? -3.504 22.541 11.902 1.00 36.62 478 SER A N 1
ATOM 3769 C CA . SER A 1 478 ? -4.785 22.345 12.568 1.00 36.62 478 SER A CA 1
ATOM 3770 C C . SER A 1 478 ? -5.330 20.904 12.600 1.00 36.62 478 SER A C 1
ATOM 3772 O O . SER A 1 478 ? -6.305 20.681 13.311 1.00 36.62 478 SER A O 1
ATOM 3774 N N . SER A 1 479 ? -4.785 19.925 11.859 1.00 46.19 479 SER A N 1
ATOM 3775 C CA . SER A 1 479 ? -5.284 18.537 11.908 1.00 46.19 479 SER A CA 1
ATOM 3776 C C . SER A 1 479 ? -4.779 17.834 13.160 1.00 46.19 479 SER A C 1
ATOM 3778 O O . SER A 1 479 ? -3.595 17.533 13.293 1.00 46.19 479 SER A O 1
ATOM 3780 N N . THR A 1 480 ? -5.697 17.575 14.084 1.00 54.28 480 THR A N 1
ATOM 3781 C CA . THR A 1 480 ? -5.396 16.997 15.392 1.00 54.28 480 THR A CA 1
ATOM 3782 C C . THR A 1 480 ? -5.687 15.500 15.458 1.00 54.28 480 THR A C 1
ATOM 3784 O O . THR A 1 480 ? -5.363 14.875 16.454 1.00 54.28 480 THR A O 1
ATOM 3787 N N . GLU A 1 481 ? -6.265 14.880 14.431 1.00 60.84 481 GLU A N 1
ATOM 3788 C CA . GLU A 1 481 ? -6.792 13.515 14.542 1.00 60.84 481 GLU A CA 1
ATOM 3789 C C . GLU A 1 481 ? -6.014 12.502 13.717 1.00 60.84 481 GLU A C 1
ATOM 3791 O O . GLU A 1 481 ? -5.855 12.646 12.507 1.00 60.84 481 GLU A O 1
ATOM 3796 N N . PHE A 1 482 ? -5.569 11.440 14.383 1.00 68.25 482 PHE A N 1
ATOM 3797 C CA . PHE A 1 482 ? -4.845 10.333 13.778 1.00 68.25 482 PHE A CA 1
ATOM 3798 C C . PHE A 1 482 ? -5.326 9.005 14.354 1.00 68.25 482 PHE A C 1
ATOM 3800 O O . PHE A 1 482 ? -5.948 8.938 15.410 1.00 68.25 482 PHE A O 1
ATOM 3807 N N . THR A 1 483 ? -5.041 7.918 13.655 1.00 70.31 483 THR A N 1
ATOM 3808 C CA . THR A 1 483 ? -5.289 6.552 14.107 1.00 70.31 483 THR A CA 1
ATOM 3809 C C . THR A 1 483 ? -4.021 5.750 13.900 1.00 70.31 483 THR A C 1
ATOM 3811 O O . THR A 1 483 ? -3.490 5.698 12.796 1.00 70.31 483 THR A O 1
ATOM 3814 N N . LEU A 1 484 ? -3.522 5.151 14.973 1.00 73.56 484 LEU A N 1
ATOM 3815 C CA . LEU A 1 484 ? -2.435 4.188 14.906 1.00 73.56 484 LEU A CA 1
ATOM 3816 C C . LEU A 1 484 ? -3.019 2.794 14.751 1.00 73.56 484 LEU A C 1
ATOM 3818 O O . LEU A 1 484 ? -3.984 2.469 15.437 1.00 73.56 484 LEU A O 1
ATOM 3822 N N . ILE A 1 485 ? -2.405 1.975 13.910 1.00 78.94 485 ILE A N 1
ATOM 3823 C CA . ILE A 1 485 ? -2.723 0.557 13.752 1.00 78.94 485 ILE A CA 1
ATOM 3824 C C . ILE A 1 485 ? -1.464 -0.252 14.035 1.00 78.94 485 ILE A C 1
ATOM 3826 O O . ILE A 1 485 ? -0.426 0.007 13.433 1.00 78.94 485 ILE A O 1
ATOM 3830 N N . GLN A 1 486 ? -1.548 -1.239 14.925 1.00 83.25 486 GLN A N 1
ATOM 3831 C CA . GLN A 1 486 ? -0.476 -2.213 15.112 1.00 83.25 486 GLN A CA 1
ATOM 3832 C C . GLN A 1 486 ? -0.471 -3.186 13.935 1.00 83.25 486 GLN A C 1
ATOM 3834 O O . GLN A 1 486 ? -1.393 -3.982 13.787 1.00 83.25 486 GLN A O 1
ATOM 3839 N N . LEU A 1 487 ? 0.550 -3.097 13.084 1.00 84.88 487 LEU A N 1
ATOM 3840 C CA . LEU A 1 487 ? 0.602 -3.859 11.840 1.00 84.88 487 LEU A CA 1
ATOM 3841 C C . LEU A 1 487 ? 1.377 -5.168 12.020 1.00 84.88 487 LEU A C 1
ATOM 3843 O O . LEU A 1 487 ? 0.856 -6.243 11.727 1.00 84.88 487 LEU A O 1
ATOM 3847 N N . ALA A 1 488 ? 2.604 -5.083 12.539 1.00 88.75 488 ALA A N 1
ATOM 3848 C CA . ALA A 1 488 ? 3.485 -6.236 12.700 1.00 88.75 488 ALA A CA 1
ATOM 3849 C C . ALA A 1 488 ? 4.490 -6.048 13.840 1.00 88.75 488 ALA A C 1
ATOM 3851 O O . ALA A 1 488 ? 4.880 -4.925 14.169 1.00 88.75 488 ALA A O 1
ATOM 3852 N N . LYS A 1 489 ? 4.954 -7.161 14.399 1.00 88.12 489 LYS A N 1
ATOM 3853 C CA . LYS A 1 489 ? 6.134 -7.263 15.256 1.00 88.12 489 LYS A CA 1
ATOM 3854 C C . LYS A 1 489 ? 7.205 -8.075 14.547 1.00 88.12 489 LYS A C 1
ATOM 3856 O O . LYS A 1 489 ? 6.898 -8.943 13.742 1.00 88.12 489 LYS A O 1
ATOM 3861 N N . THR A 1 490 ? 8.458 -7.803 14.860 1.00 86.25 490 THR A N 1
ATOM 3862 C CA . THR A 1 490 ? 9.587 -8.625 14.423 1.00 86.25 490 THR A CA 1
ATOM 3863 C C . THR A 1 490 ? 10.740 -8.501 15.416 1.00 86.25 490 THR A C 1
ATOM 3865 O O . THR A 1 490 ? 10.627 -7.765 16.398 1.00 86.25 490 THR A O 1
ATOM 3868 N N . SER A 1 491 ? 11.846 -9.193 15.167 1.00 79.81 491 SER A N 1
ATOM 3869 C CA . SER A 1 491 ? 13.072 -9.105 15.952 1.00 79.81 491 SER A CA 1
ATOM 3870 C C . SER A 1 491 ? 14.267 -8.881 15.036 1.00 79.81 491 SER A C 1
ATOM 3872 O O . SER A 1 491 ? 14.548 -9.708 14.178 1.00 79.81 491 SER A O 1
ATOM 3874 N N . VAL A 1 492 ? 14.994 -7.784 15.252 1.00 69.38 492 VAL A N 1
ATOM 3875 C CA . VAL A 1 492 ? 16.272 -7.514 14.581 1.00 69.38 492 VAL A CA 1
ATOM 3876 C C . VAL A 1 492 ? 17.385 -7.878 15.560 1.00 69.38 492 VAL A C 1
ATOM 3878 O O . VAL A 1 492 ? 17.612 -7.181 16.555 1.00 69.38 492 VAL A O 1
ATOM 3881 N N . GLY A 1 493 ? 18.042 -9.016 15.326 1.00 74.44 493 GLY A N 1
ATOM 3882 C CA . GLY A 1 493 ? 18.928 -9.631 16.317 1.00 74.44 493 GLY A CA 1
ATOM 3883 C C . GLY A 1 493 ? 18.148 -10.019 17.580 1.00 74.44 493 GLY A C 1
ATOM 3884 O O . GLY A 1 493 ? 17.169 -10.753 17.509 1.00 74.44 493 GLY A O 1
ATOM 3885 N N . THR A 1 494 ? 18.549 -9.501 18.744 1.00 68.44 494 THR A N 1
ATOM 3886 C CA . THR A 1 494 ? 17.831 -9.705 20.020 1.00 68.44 494 THR A CA 1
ATOM 3887 C C . THR A 1 494 ? 16.767 -8.642 20.303 1.00 68.44 494 THR A C 1
ATOM 3889 O O . THR A 1 494 ? 16.035 -8.750 21.288 1.00 68.44 494 THR A O 1
ATOM 3892 N N . ARG A 1 495 ? 16.667 -7.595 19.473 1.00 72.19 495 ARG A N 1
ATOM 3893 C CA . ARG A 1 495 ? 15.797 -6.447 19.748 1.00 72.19 495 ARG A CA 1
ATOM 3894 C C . ARG A 1 495 ? 14.430 -6.630 19.097 1.00 72.19 495 ARG A C 1
ATOM 3896 O O . ARG A 1 495 ? 14.371 -6.748 17.873 1.00 72.19 495 ARG A O 1
ATOM 3903 N N . PRO A 1 496 ? 13.326 -6.594 19.861 1.00 80.62 496 PRO A N 1
ATOM 3904 C CA . PRO A 1 496 ? 12.000 -6.594 19.269 1.00 80.62 496 PRO A CA 1
ATOM 3905 C C . PRO A 1 496 ? 11.703 -5.238 18.616 1.00 80.62 496 PRO A C 1
ATOM 3907 O O . PRO A 1 496 ? 12.091 -4.182 19.114 1.00 80.62 496 PRO A O 1
ATOM 3910 N N . VAL A 1 497 ? 10.983 -5.272 17.505 1.00 77.69 497 VAL A N 1
ATOM 3911 C CA . VAL A 1 497 ? 10.585 -4.115 16.707 1.00 77.69 497 VAL A CA 1
ATOM 3912 C C . VAL A 1 497 ? 9.077 -4.175 16.495 1.00 77.69 497 VAL A C 1
ATOM 3914 O O . VAL A 1 497 ? 8.536 -5.226 16.161 1.00 77.69 497 VAL A O 1
ATOM 3917 N N . LEU A 1 498 ? 8.392 -3.048 16.675 1.00 77.38 498 LEU A N 1
ATOM 3918 C CA . LEU A 1 498 ? 6.956 -2.905 16.446 1.00 77.38 498 LEU A CA 1
ATOM 3919 C C . LEU A 1 498 ? 6.694 -1.898 15.324 1.00 77.38 498 LEU A C 1
ATOM 3921 O O . LEU A 1 498 ? 7.150 -0.756 15.391 1.00 77.38 498 LEU A O 1
ATOM 3925 N N . TYR A 1 499 ? 5.914 -2.312 14.330 1.00 79.75 499 TYR A N 1
ATOM 3926 C CA . TYR A 1 499 ? 5.483 -1.488 13.207 1.00 79.75 499 TYR A CA 1
ATOM 3927 C C . TYR A 1 499 ? 4.059 -0.981 13.427 1.00 79.75 499 TYR A C 1
ATOM 3929 O O . TYR A 1 499 ? 3.122 -1.771 13.584 1.00 79.75 499 TYR A O 1
ATOM 3937 N N . LEU A 1 500 ? 3.898 0.344 13.420 1.00 73.75 500 LEU A N 1
ATOM 3938 C CA . LEU A 1 500 ? 2.611 1.018 13.558 1.00 73.75 500 LEU A CA 1
ATOM 3939 C C . LEU A 1 500 ? 2.286 1.812 12.298 1.00 73.75 500 LEU A C 1
ATOM 3941 O O . LEU A 1 500 ? 3.011 2.736 11.933 1.00 73.75 500 LEU A O 1
ATOM 3945 N N . LEU A 1 501 ? 1.166 1.499 11.659 1.00 77.56 501 LEU A N 1
ATOM 3946 C CA . LEU A 1 501 ? 0.656 2.276 10.540 1.00 77.56 501 LEU A CA 1
ATOM 3947 C C . LEU A 1 501 ? -0.067 3.521 11.072 1.00 77.56 501 LEU A C 1
ATOM 3949 O O . LEU A 1 501 ? -0.959 3.416 11.914 1.00 77.56 501 LEU A O 1
ATOM 3953 N N . LEU A 1 502 ? 0.322 4.699 10.586 1.00 72.44 502 LEU A N 1
ATOM 3954 C CA . LEU A 1 502 ? -0.281 5.980 10.939 1.00 72.44 502 LEU A CA 1
ATOM 3955 C C . LEU A 1 502 ? -1.289 6.386 9.865 1.00 72.44 502 LEU A C 1
ATOM 3957 O O . LEU A 1 502 ? -0.932 6.614 8.705 1.00 72.44 502 LEU A O 1
ATOM 3961 N N . LEU A 1 503 ? -2.546 6.505 10.273 1.00 73.56 503 LEU A N 1
ATOM 3962 C CA . LEU A 1 503 ? -3.666 6.872 9.423 1.00 73.56 503 LEU A CA 1
ATOM 3963 C C . LEU A 1 503 ? -4.290 8.196 9.862 1.00 73.56 503 LEU A C 1
ATOM 3965 O O . LEU A 1 503 ? -4.366 8.494 11.052 1.00 73.56 503 LEU A O 1
ATOM 3969 N N . GLN A 1 504 ? -4.810 8.956 8.906 1.00 70.88 504 GLN A N 1
ATOM 3970 C CA . GLN A 1 504 ? -5.609 10.152 9.152 1.00 70.88 504 GLN A CA 1
ATOM 3971 C C . GLN A 1 504 ? -7.051 9.921 8.679 1.00 70.88 504 GLN A C 1
ATOM 3973 O O . GLN A 1 504 ? -7.246 9.519 7.524 1.00 70.88 504 GLN A O 1
ATOM 3978 N N . PRO A 1 505 ? -8.067 10.170 9.526 1.00 70.75 505 PRO A N 1
ATOM 3979 C CA . PRO A 1 505 ? -9.458 10.116 9.101 1.00 70.75 505 PRO A CA 1
ATOM 3980 C C . PRO A 1 505 ? -9.722 11.185 8.034 1.00 70.75 505 PRO A C 1
ATOM 3982 O O . PRO A 1 505 ? -9.298 12.333 8.155 1.00 70.75 505 PRO A O 1
ATOM 3985 N N . GLN A 1 506 ? -10.402 10.801 6.957 1.00 69.62 506 GLN A N 1
ATOM 3986 C CA . GLN A 1 506 ? -10.840 11.730 5.918 1.00 69.62 506 GLN A CA 1
ATOM 3987 C C . GLN A 1 506 ? -12.154 12.407 6.325 1.00 69.62 506 GLN A C 1
ATOM 3989 O O . GLN A 1 506 ? -13.004 11.792 6.978 1.00 69.62 506 GLN A O 1
ATOM 3994 N N . ALA A 1 507 ? -12.329 13.673 5.936 1.00 62.94 507 ALA A N 1
ATOM 3995 C CA . ALA A 1 507 ? -13.571 14.396 6.186 1.00 62.94 507 ALA A CA 1
ATOM 3996 C C . ALA A 1 507 ? -14.745 13.654 5.531 1.00 62.94 507 ALA A C 1
ATOM 3998 O O . ALA A 1 507 ? -14.689 13.313 4.349 1.00 62.94 507 ALA A O 1
ATOM 3999 N N . ARG A 1 508 ? -15.806 13.386 6.301 1.00 62.38 508 ARG A N 1
ATOM 4000 C CA . ARG A 1 508 ? -17.014 12.759 5.757 1.00 62.38 508 ARG A CA 1
ATOM 4001 C C . ARG A 1 508 ? -17.734 13.750 4.859 1.00 62.38 508 ARG A C 1
ATOM 4003 O O . ARG A 1 508 ? -18.015 14.877 5.274 1.00 62.38 508 ARG A O 1
ATOM 4010 N N . ASP A 1 509 ? -18.059 13.309 3.654 1.00 50.94 509 ASP A N 1
ATOM 4011 C CA . ASP A 1 509 ? -18.800 14.131 2.713 1.00 50.94 509 ASP A CA 1
ATOM 4012 C C . ASP A 1 509 ? -20.209 14.431 3.250 1.00 50.94 509 ASP A C 1
ATOM 4014 O O . ASP A 1 509 ? -20.833 13.588 3.909 1.00 50.94 509 ASP A O 1
ATOM 4018 N N . LYS A 1 510 ? -20.735 15.635 2.993 1.00 46.66 510 LYS A N 1
ATOM 4019 C CA . LYS A 1 510 ? -22.008 16.085 3.600 1.00 46.66 510 LYS A CA 1
ATOM 4020 C C . LYS A 1 510 ? -23.190 15.184 3.222 1.00 46.66 510 LYS A C 1
ATOM 4022 O O . LYS A 1 510 ? -24.124 15.069 4.014 1.00 46.66 510 LYS A O 1
ATOM 4027 N N . ALA A 1 511 ? -23.120 14.539 2.058 1.00 43.81 511 ALA A N 1
ATOM 4028 C CA . ALA A 1 511 ? -24.126 13.614 1.544 1.00 43.81 511 ALA A CA 1
ATOM 4029 C C . ALA A 1 511 ? -24.054 12.200 2.158 1.00 43.81 511 ALA A C 1
ATOM 4031 O O . ALA A 1 511 ? -25.014 11.449 2.034 1.00 43.81 511 ALA A O 1
ATOM 4032 N N . ASN A 1 512 ? -22.955 11.833 2.836 1.00 41.56 512 ASN A N 1
ATOM 4033 C CA . ASN A 1 512 ? -22.679 10.449 3.241 1.00 41.56 512 ASN A CA 1
ATOM 4034 C C . ASN A 1 512 ? -22.255 10.323 4.719 1.00 41.56 512 ASN A C 1
ATOM 4036 O O . ASN A 1 512 ? -21.352 9.570 5.082 1.00 41.56 512 ASN A O 1
ATOM 4040 N N . LYS A 1 513 ? -22.919 11.074 5.610 1.00 47.22 513 LYS A N 1
ATOM 4041 C CA . LYS A 1 513 ? -22.600 11.105 7.053 1.00 47.22 513 LYS A CA 1
ATOM 4042 C C . LYS A 1 513 ? -22.737 9.747 7.768 1.00 47.22 513 LYS A C 1
ATOM 4044 O O . LYS A 1 513 ? -22.106 9.567 8.811 1.00 47.22 513 LYS A O 1
ATOM 4049 N N . GLY A 1 514 ? -23.521 8.816 7.215 1.00 39.75 514 GLY A N 1
ATOM 4050 C CA . GLY A 1 514 ? -23.760 7.472 7.762 1.00 39.75 514 GLY A CA 1
ATOM 4051 C C . GLY A 1 514 ? -22.862 6.352 7.213 1.00 39.75 514 GLY A C 1
ATOM 4052 O O . GLY A 1 514 ? -23.026 5.212 7.636 1.00 39.75 514 GLY A O 1
ATOM 4053 N N . GLY A 1 515 ? -21.947 6.644 6.281 1.00 49.81 515 GLY A N 1
ATOM 4054 C CA . GLY A 1 515 ? -21.038 5.649 5.697 1.00 49.81 515 GLY A CA 1
ATOM 4055 C C . GLY A 1 515 ? -19.859 5.264 6.603 1.00 49.81 515 GLY A C 1
ATOM 4056 O O . GLY A 1 515 ? -19.618 5.887 7.642 1.00 49.81 515 GLY A O 1
ATOM 4057 N N . GLN A 1 516 ? -19.101 4.239 6.194 1.00 58.94 516 GLN A N 1
ATOM 4058 C CA . GLN A 1 516 ? -17.857 3.842 6.863 1.00 58.94 516 GLN A CA 1
ATOM 4059 C C . GLN A 1 516 ? -16.847 5.002 6.873 1.00 58.94 516 GLN A C 1
ATOM 4061 O O . GLN A 1 516 ? -16.712 5.748 5.904 1.00 58.94 516 GLN A O 1
ATOM 4066 N N . GLN A 1 517 ? -16.130 5.168 7.988 1.00 71.88 517 GLN A N 1
ATOM 4067 C CA . GLN A 1 517 ? -15.072 6.168 8.089 1.00 71.88 517 GLN A CA 1
ATOM 4068 C C . GLN A 1 517 ? -13.907 5.768 7.181 1.00 71.88 517 GLN A C 1
ATOM 4070 O O . GLN A 1 517 ? -13.291 4.724 7.379 1.00 71.88 517 GLN A O 1
ATOM 4075 N N . HIS A 1 518 ? -13.572 6.625 6.220 1.00 74.69 518 HIS A N 1
ATOM 4076 C CA . HIS A 1 518 ? -12.401 6.422 5.377 1.00 74.69 518 HIS A CA 1
ATOM 4077 C C . HIS A 1 518 ? -11.153 7.010 6.031 1.00 74.69 518 HIS A C 1
ATOM 4079 O O . HIS A 1 518 ? -11.199 8.045 6.707 1.00 74.69 518 HIS A O 1
ATOM 4085 N N . TYR A 1 519 ? -10.029 6.347 5.790 1.00 78.38 519 TYR A N 1
ATOM 4086 C CA . TYR A 1 519 ? -8.723 6.732 6.293 1.00 78.38 519 TYR A CA 1
ATOM 4087 C C . TYR A 1 519 ? -7.732 6.859 5.144 1.00 78.38 519 TYR A C 1
ATOM 4089 O O . TYR A 1 519 ? -7.815 6.146 4.145 1.00 78.38 519 TYR A O 1
ATOM 4097 N N . ARG A 1 520 ? -6.764 7.752 5.320 1.00 75.56 520 ARG A N 1
ATOM 4098 C CA . ARG A 1 520 ? -5.616 7.913 4.433 1.00 75.56 520 ARG A CA 1
ATOM 4099 C C . ARG A 1 520 ? -4.345 7.549 5.185 1.00 75.56 520 ARG A C 1
ATOM 4101 O O . ARG A 1 520 ? -4.174 7.982 6.323 1.00 75.56 520 ARG A O 1
ATOM 4108 N N . ARG A 1 521 ? -3.443 6.792 4.555 1.00 78.50 521 ARG A N 1
ATOM 4109 C CA . ARG A 1 521 ? -2.106 6.545 5.112 1.00 78.50 521 ARG A CA 1
ATOM 4110 C C . ARG A 1 521 ? -1.306 7.842 5.142 1.00 78.50 521 ARG A C 1
ATOM 4112 O O . ARG A 1 521 ? -1.223 8.543 4.135 1.00 78.50 521 ARG A O 1
ATOM 4119 N N . VAL A 1 522 ? -0.708 8.119 6.295 1.00 68.75 522 VAL A N 1
ATOM 4120 C CA . VAL A 1 522 ? 0.218 9.238 6.504 1.00 68.75 522 VAL A CA 1
ATOM 4121 C C . VAL A 1 522 ? 1.646 8.730 6.646 1.00 68.75 522 VAL A C 1
ATOM 4123 O O . VAL A 1 522 ? 2.562 9.364 6.143 1.00 68.75 522 VAL A O 1
ATOM 4126 N N . GLY A 1 523 ? 1.846 7.573 7.283 1.00 67.25 523 GLY A N 1
ATOM 4127 C CA . GLY A 1 523 ? 3.187 7.034 7.475 1.00 67.25 523 GLY A CA 1
ATOM 4128 C C . GLY A 1 523 ? 3.242 5.697 8.192 1.00 67.25 523 GLY A C 1
ATOM 4129 O O . GLY A 1 523 ? 2.212 5.099 8.502 1.00 67.25 523 GLY A O 1
ATOM 4130 N N . LEU A 1 524 ? 4.465 5.250 8.462 1.00 69.38 524 LEU A N 1
ATOM 4131 C CA . LEU A 1 524 ? 4.779 4.030 9.196 1.00 69.38 524 LEU A CA 1
ATOM 4132 C C . LEU A 1 524 ? 5.783 4.367 10.301 1.00 69.38 524 LEU A C 1
ATOM 4134 O O . LEU A 1 524 ? 6.869 4.867 10.022 1.00 69.38 524 LEU A O 1
ATOM 4138 N N . LEU A 1 525 ? 5.422 4.095 11.552 1.00 67.38 525 LEU A N 1
ATOM 4139 C CA . LEU A 1 525 ? 6.318 4.227 12.695 1.00 67.38 525 LEU A CA 1
ATOM 4140 C C . LEU A 1 525 ? 6.954 2.874 12.997 1.00 67.38 525 LEU A C 1
ATOM 4142 O O . LEU A 1 525 ? 6.268 1.855 13.073 1.00 67.38 525 LEU A O 1
ATOM 4146 N N . ARG A 1 526 ? 8.261 2.890 13.232 1.00 72.56 526 ARG A N 1
ATOM 4147 C CA . ARG A 1 526 ? 9.041 1.738 13.677 1.00 72.56 526 ARG A CA 1
ATOM 4148 C C . ARG A 1 526 ? 9.529 2.021 15.092 1.00 72.56 526 ARG A C 1
ATOM 4150 O O . ARG A 1 526 ? 10.290 2.959 15.287 1.00 72.56 526 ARG A O 1
ATOM 4157 N N . LEU A 1 527 ? 9.065 1.246 16.069 1.00 67.00 527 LEU A N 1
ATOM 4158 C CA . LEU A 1 527 ? 9.409 1.412 17.482 1.00 67.00 527 LEU A CA 1
ATOM 4159 C C . LEU A 1 527 ? 10.264 0.248 17.974 1.00 67.00 527 LEU A C 1
ATOM 4161 O O . LEU A 1 527 ? 9.975 -0.908 17.670 1.00 67.00 527 LEU A O 1
ATOM 4165 N N . MET A 1 528 ? 11.269 0.555 18.787 1.00 65.75 528 MET A N 1
ATOM 4166 C CA . MET A 1 528 ? 12.153 -0.419 19.428 1.00 65.75 528 MET A CA 1
ATOM 4167 C C . MET A 1 528 ? 12.287 -0.080 20.917 1.00 65.75 528 MET A C 1
ATOM 4169 O O . MET A 1 528 ? 12.152 1.087 21.292 1.00 65.75 528 MET A O 1
ATOM 4173 N N . PRO A 1 529 ? 12.541 -1.061 21.797 1.00 66.25 529 PRO A N 1
ATOM 4174 C CA . PRO A 1 529 ? 12.892 -0.763 23.175 1.00 66.25 529 PRO A CA 1
ATOM 4175 C C . PRO A 1 529 ? 14.248 -0.044 23.235 1.00 66.25 529 PRO A C 1
ATOM 4177 O O . PRO A 1 529 ? 15.182 -0.406 22.521 1.00 66.25 529 PRO A O 1
ATOM 4180 N N . SER A 1 530 ? 14.347 0.950 24.121 1.00 62.50 530 SER A N 1
ATOM 4181 C CA . SER A 1 530 ? 15.606 1.633 24.447 1.00 62.50 530 SER A CA 1
ATOM 4182 C C . SER A 1 530 ? 16.643 0.612 24.903 1.00 62.50 530 SER A C 1
ATOM 4184 O O . SER A 1 530 ? 16.348 -0.198 25.787 1.00 62.50 530 SER A O 1
ATOM 4186 N N . GLN A 1 531 ? 17.854 0.690 24.361 1.00 58.16 531 GLN A N 1
ATOM 4187 C CA . GLN A 1 531 ? 19.019 0.124 25.028 1.00 58.16 531 GLN A CA 1
ATOM 4188 C C . GLN A 1 531 ? 19.503 1.106 26.092 1.00 58.16 531 GLN A C 1
ATOM 4190 O O . GLN A 1 531 ? 19.477 2.313 25.871 1.00 58.16 531 GLN A O 1
ATOM 4195 N N . TYR A 1 532 ? 19.886 0.594 27.254 1.00 51.03 532 TYR A N 1
ATOM 4196 C CA . TYR A 1 532 ? 20.902 1.252 28.062 1.00 51.03 532 TYR A CA 1
ATOM 4197 C C . TYR A 1 532 ? 22.226 0.688 27.550 1.00 51.03 532 TYR A C 1
ATOM 4199 O O . TYR A 1 532 ? 22.432 -0.514 27.685 1.00 51.03 532 TYR A O 1
ATOM 4207 N N . ASP A 1 533 ? 23.049 1.519 26.926 1.00 37.97 533 ASP A N 1
ATOM 4208 C CA . ASP A 1 533 ? 24.476 1.258 26.735 1.00 37.97 533 ASP A CA 1
ATOM 4209 C C . ASP A 1 533 ? 25.225 2.528 27.158 1.00 37.97 533 ASP A C 1
ATOM 4211 O O . ASP A 1 533 ? 24.694 3.634 27.018 1.00 37.97 533 ASP A O 1
ATOM 4215 N N . ASP A 1 534 ? 26.384 2.312 27.773 1.00 38.59 534 ASP A N 1
ATOM 4216 C CA . ASP A 1 534 ? 27.155 3.241 28.601 1.00 38.59 534 ASP A CA 1
ATOM 4217 C C . ASP A 1 534 ? 27.407 4.641 28.006 1.00 38.59 534 ASP A C 1
ATOM 4219 O O . ASP A 1 534 ? 27.444 4.859 26.794 1.00 38.59 534 ASP A O 1
ATOM 4223 N N . ASP A 1 535 ? 27.575 5.587 28.935 1.00 42.91 535 ASP A N 1
ATOM 4224 C CA . ASP A 1 535 ? 27.886 7.008 28.768 1.00 42.91 535 ASP A CA 1
ATOM 4225 C C . ASP A 1 535 ? 28.839 7.320 27.594 1.00 42.91 535 ASP A C 1
ATOM 4227 O O . ASP A 1 535 ? 29.984 6.882 27.617 1.00 42.91 535 ASP A O 1
ATOM 4231 N N . ASP A 1 536 ? 28.378 8.119 26.609 1.00 36.72 536 ASP A N 1
ATOM 4232 C CA . ASP A 1 536 ? 29.150 9.259 26.041 1.00 36.72 536 ASP A CA 1
ATOM 4233 C C . ASP A 1 536 ? 28.496 10.035 24.863 1.00 36.72 536 ASP A C 1
ATOM 4235 O O . ASP A 1 536 ? 29.150 10.849 24.205 1.00 36.72 536 ASP A O 1
ATOM 4239 N N . TYR A 1 537 ? 27.189 9.897 24.577 1.00 40.28 537 TYR A N 1
ATOM 4240 C CA . TYR A 1 537 ? 26.568 10.698 23.500 1.00 40.28 537 TYR A CA 1
ATOM 4241 C C . TYR A 1 537 ? 25.119 11.139 23.780 1.00 40.28 537 TYR A C 1
ATOM 4243 O O . TYR A 1 537 ? 24.156 10.430 23.500 1.00 40.28 537 TYR A O 1
ATOM 4251 N N . ILE A 1 538 ? 24.950 12.365 24.298 1.00 39.91 538 ILE A N 1
ATOM 4252 C CA . ILE A 1 538 ? 23.669 12.943 24.778 1.00 39.91 538 ILE A CA 1
ATOM 4253 C C . ILE A 1 538 ? 22.619 13.164 23.658 1.00 39.91 538 ILE A C 1
ATOM 4255 O O . ILE A 1 538 ? 21.421 13.284 23.927 1.00 39.91 538 ILE A O 1
ATOM 4259 N N . GLY A 1 539 ? 23.032 13.228 22.387 1.00 38.97 539 GLY A N 1
ATOM 4260 C CA . GLY A 1 539 ? 22.132 13.530 21.262 1.00 38.97 539 GLY A CA 1
ATOM 4261 C C . GLY A 1 539 ? 21.224 12.371 20.828 1.00 38.97 539 GLY A C 1
ATOM 4262 O O . GLY A 1 539 ? 20.071 12.601 20.459 1.00 38.97 539 GLY A O 1
ATOM 4263 N N . GLU A 1 540 ? 21.721 11.133 20.897 1.00 40.78 540 GLU A N 1
ATOM 4264 C CA . GLU A 1 540 ? 20.995 9.918 20.484 1.00 40.78 540 GLU A CA 1
ATOM 4265 C C . GLU A 1 540 ? 20.228 9.274 21.658 1.00 40.78 540 GLU A C 1
ATOM 4267 O O . GLU A 1 540 ? 19.166 8.685 21.468 1.00 40.78 540 GLU A O 1
ATOM 4272 N N . THR A 1 541 ? 20.639 9.527 22.905 1.00 44.84 541 THR A N 1
ATOM 4273 C CA . THR A 1 541 ? 20.025 8.938 24.112 1.00 44.84 541 THR A CA 1
ATOM 4274 C C . THR A 1 541 ? 18.582 9.388 24.354 1.00 44.84 541 THR A C 1
ATOM 4276 O O . THR A 1 541 ? 17.726 8.577 24.698 1.00 44.84 541 THR A O 1
ATOM 4279 N N . MET A 1 542 ? 18.254 10.675 24.170 1.00 45.69 542 MET A N 1
ATOM 4280 C CA . MET A 1 542 ? 16.880 11.169 24.403 1.00 45.69 542 MET A CA 1
ATOM 4281 C C . MET A 1 542 ? 15.879 10.551 23.417 1.00 45.69 542 MET A C 1
ATOM 4283 O O . MET A 1 542 ? 14.720 10.303 23.739 1.00 45.69 542 MET A O 1
ATOM 4287 N N . THR A 1 543 ? 16.358 10.314 22.206 1.00 46.12 543 THR A N 1
ATOM 4288 C CA . THR A 1 543 ? 15.650 9.722 21.081 1.00 46.12 543 THR A CA 1
ATOM 4289 C C . THR A 1 543 ? 15.273 8.274 21.366 1.00 46.12 543 THR A C 1
ATOM 4291 O O . THR A 1 543 ? 14.091 7.929 21.303 1.00 46.12 543 THR A O 1
ATOM 4294 N N . ASP A 1 544 ? 16.251 7.477 21.783 1.00 50.34 544 ASP A N 1
ATOM 4295 C CA . ASP A 1 544 ? 16.067 6.060 22.084 1.00 50.34 544 ASP A CA 1
ATOM 4296 C C . ASP A 1 544 ? 15.242 5.852 23.356 1.00 50.34 544 ASP A C 1
ATOM 4298 O O . ASP A 1 544 ? 14.392 4.961 23.419 1.00 50.34 544 ASP A O 1
ATOM 4302 N N . LEU A 1 545 ? 15.403 6.731 24.351 1.00 52.50 545 LEU A N 1
ATOM 4303 C CA . LEU A 1 545 ? 14.581 6.734 25.561 1.00 52.50 545 LEU A CA 1
ATOM 4304 C C . LEU A 1 545 ? 13.109 7.017 25.249 1.00 52.50 545 LEU A C 1
ATOM 4306 O O . LEU A 1 545 ? 12.220 6.368 25.805 1.00 52.50 545 LEU A O 1
ATOM 4310 N N . LEU A 1 546 ? 12.845 7.976 24.359 1.00 51.91 546 LEU A N 1
ATOM 4311 C CA . LEU A 1 546 ? 11.503 8.351 23.926 1.00 51.91 546 LEU A CA 1
ATOM 4312 C C . LEU A 1 546 ? 10.845 7.252 23.079 1.00 51.91 546 LEU A C 1
ATOM 4314 O O . LEU A 1 546 ? 9.689 6.906 23.328 1.00 51.91 546 LEU A O 1
ATOM 4318 N N . GLU A 1 547 ? 11.575 6.672 22.127 1.00 54.44 547 GLU A N 1
ATOM 4319 C CA . GLU A 1 547 ? 11.122 5.525 21.330 1.00 54.44 547 GLU A CA 1
ATOM 4320 C C . GLU A 1 547 ? 10.887 4.289 22.212 1.00 54.44 547 GLU A C 1
ATOM 4322 O O . GLU A 1 547 ? 9.869 3.611 22.068 1.00 54.44 547 GLU A O 1
ATOM 4327 N N . GLY A 1 548 ? 11.741 4.060 23.211 1.00 57.72 548 GLY A N 1
ATOM 4328 C CA . GLY A 1 548 ? 11.573 3.003 24.202 1.00 57.72 548 GLY A CA 1
ATOM 4329 C C . GLY A 1 548 ? 10.385 3.218 25.143 1.00 57.72 548 GLY A C 1
ATOM 4330 O O . GLY A 1 548 ? 9.669 2.266 25.460 1.00 57.72 548 GLY A O 1
ATOM 4331 N N . ASP A 1 549 ? 10.131 4.453 25.584 1.00 56.59 549 ASP A N 1
ATOM 4332 C CA . ASP A 1 549 ? 8.931 4.825 26.349 1.00 56.59 549 ASP A CA 1
ATOM 4333 C C . ASP A 1 549 ? 7.659 4.586 25.530 1.00 56.59 549 ASP A C 1
ATOM 4335 O O . ASP A 1 549 ? 6.696 3.999 26.033 1.00 56.59 549 ASP A O 1
ATOM 4339 N N . ALA A 1 550 ? 7.679 5.010 24.265 1.00 57.62 550 ALA A N 1
ATOM 4340 C CA . ALA A 1 550 ? 6.606 4.803 23.307 1.00 57.62 550 ALA A CA 1
ATOM 4341 C C . ALA A 1 550 ? 6.344 3.308 23.082 1.00 57.62 550 ALA A C 1
ATOM 4343 O O . ALA A 1 550 ? 5.211 2.849 23.237 1.00 57.62 550 ALA A O 1
ATOM 4344 N N . TYR A 1 551 ? 7.395 2.529 22.817 1.00 62.62 551 TYR A N 1
ATOM 4345 C CA . TYR A 1 551 ? 7.325 1.077 22.683 1.00 62.62 551 TYR A CA 1
ATOM 4346 C C . TYR A 1 551 ? 6.694 0.439 23.926 1.00 62.62 551 TYR A C 1
ATOM 4348 O O . TYR A 1 551 ? 5.736 -0.328 23.812 1.00 62.62 551 TYR A O 1
ATOM 4356 N N . ARG A 1 552 ? 7.160 0.802 25.131 1.00 63.75 552 ARG A N 1
ATOM 4357 C CA . ARG A 1 552 ? 6.604 0.301 26.399 1.00 63.75 552 ARG A CA 1
ATOM 4358 C C . ARG A 1 552 ? 5.137 0.665 26.576 1.00 63.75 552 ARG A C 1
ATOM 4360 O O . ARG A 1 552 ? 4.378 -0.140 27.098 1.00 63.75 552 ARG A O 1
ATOM 4367 N N . GLU A 1 553 ? 4.719 1.869 26.211 1.00 62.28 553 GLU A N 1
ATOM 4368 C CA . GLU A 1 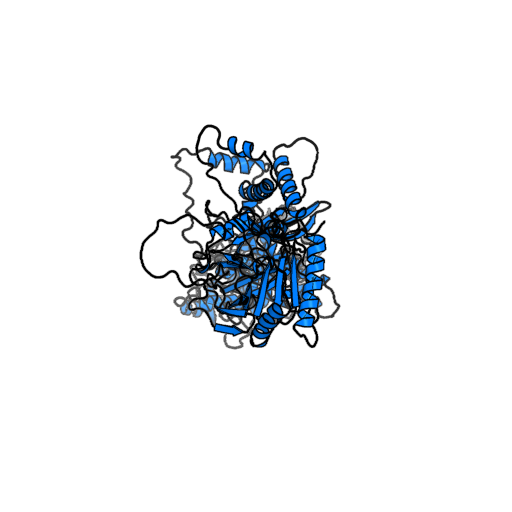553 ? 3.319 2.263 26.361 1.00 62.28 553 GLU A CA 1
ATOM 4369 C C . GLU A 1 553 ? 2.408 1.484 25.411 1.00 62.28 553 GLU A C 1
ATOM 4371 O O . GLU A 1 553 ? 1.374 0.960 25.832 1.00 62.28 553 GLU A O 1
ATOM 4376 N N . VAL A 1 554 ? 2.806 1.396 24.142 1.00 63.09 554 VAL A N 1
ATOM 4377 C CA . VAL A 1 554 ? 2.036 0.718 23.098 1.00 63.09 554 VAL A CA 1
ATOM 4378 C C . VAL A 1 554 ? 1.902 -0.771 23.399 1.00 63.09 554 VAL A C 1
ATOM 4380 O O . VAL A 1 554 ? 0.836 -1.333 23.164 1.00 63.09 554 VAL A O 1
ATOM 4383 N N . THR A 1 555 ? 2.942 -1.387 23.964 1.00 66.06 555 THR A N 1
ATOM 4384 C CA . THR A 1 555 ? 2.965 -2.819 24.300 1.00 66.06 555 THR A CA 1
ATOM 4385 C C . THR A 1 555 ? 2.344 -3.161 25.660 1.00 66.06 555 THR A C 1
ATOM 4387 O O . THR A 1 555 ? 1.890 -4.286 25.836 1.00 66.06 555 THR A O 1
ATOM 4390 N N . LYS A 1 556 ? 2.276 -2.225 26.624 1.00 63.38 556 LYS A N 1
ATOM 4391 C CA . LYS A 1 556 ? 1.692 -2.471 27.965 1.00 63.38 556 LYS A CA 1
ATOM 4392 C C . LYS A 1 556 ? 0.166 -2.502 27.998 1.00 63.38 556 LYS A C 1
ATOM 4394 O O . LYS A 1 556 ? -0.404 -3.119 28.898 1.00 63.38 556 LYS A O 1
ATOM 4399 N N . LYS A 1 557 ? -0.509 -1.778 27.106 1.00 55.97 557 LYS A N 1
ATOM 4400 C CA . LYS A 1 557 ? -1.977 -1.746 27.052 1.00 55.97 557 LYS A CA 1
ATOM 4401 C C . LYS A 1 557 ? -2.463 -2.773 26.033 1.00 55.97 557 LYS A C 1
ATOM 4403 O O . LYS A 1 557 ? -1.922 -2.819 24.935 1.00 55.97 557 LYS A O 1
ATOM 4408 N N . LYS A 1 558 ? -3.500 -3.554 26.359 1.00 55.44 558 LYS A N 1
ATOM 4409 C CA . LYS A 1 558 ? -4.285 -4.239 25.323 1.00 55.44 558 LYS A CA 1
ATOM 4410 C C . LYS A 1 558 ? -5.010 -3.160 24.522 1.00 55.44 558 LYS A C 1
ATOM 4412 O O . LYS A 1 558 ? -5.719 -2.339 25.103 1.00 55.44 558 LYS A O 1
ATOM 4417 N N . TRP A 1 559 ? -4.766 -3.111 23.221 1.00 57.00 559 TRP A N 1
ATOM 4418 C CA . TRP A 1 559 ? -5.510 -2.237 22.320 1.00 57.00 559 TRP A CA 1
ATOM 4419 C C . TRP A 1 559 ? -6.845 -2.933 22.048 1.00 57.00 559 TRP A C 1
ATOM 4421 O O . TRP A 1 559 ? -6.828 -4.149 21.852 1.00 57.00 559 TRP A O 1
ATOM 4431 N N . PRO A 1 560 ? -7.987 -2.230 22.104 1.00 50.44 560 PRO A N 1
ATOM 4432 C CA . PRO A 1 560 ? -9.272 -2.853 21.825 1.00 50.44 560 PRO A CA 1
ATOM 4433 C C . PRO A 1 560 ? -9.235 -3.452 20.413 1.00 50.44 560 PRO A C 1
ATOM 4435 O O . PRO A 1 560 ? -8.995 -2.745 19.436 1.00 50.44 560 PRO A O 1
ATOM 4438 N N . VAL A 1 561 ? -9.413 -4.770 20.325 1.00 41.28 561 VAL A N 1
ATOM 4439 C CA . VAL A 1 561 ? -9.588 -5.501 19.066 1.00 41.28 561 VAL A CA 1
ATOM 4440 C C . VAL A 1 561 ? -11.077 -5.811 18.952 1.00 41.28 561 VAL A C 1
ATOM 4442 O O . VAL A 1 561 ? -11.682 -6.265 19.921 1.00 41.28 561 VAL A O 1
ATOM 4445 N N . GLY A 1 562 ? -11.688 -5.511 17.807 1.00 45.06 562 GLY A N 1
ATOM 4446 C CA . GLY A 1 562 ? -13.057 -5.941 17.495 1.00 45.06 562 GLY A CA 1
ATOM 4447 C C . GLY A 1 562 ? -14.208 -5.326 18.312 1.00 45.06 562 GLY A C 1
ATOM 4448 O O . GLY A 1 562 ? -15.354 -5.705 18.099 1.00 45.06 562 GLY A O 1
ATOM 4449 N N . THR A 1 563 ? -13.973 -4.365 19.213 1.00 52.84 563 THR A N 1
ATOM 4450 C CA . THR A 1 563 ? -15.053 -3.628 19.904 1.00 52.84 563 THR A CA 1
ATOM 4451 C C . THR A 1 563 ? -15.447 -2.393 19.093 1.00 52.84 563 THR A C 1
ATOM 4453 O O . THR A 1 563 ? -14.948 -1.289 19.306 1.00 52.84 563 THR A O 1
ATOM 4456 N N . PHE A 1 564 ? -16.342 -2.576 18.121 1.00 60.97 564 PHE A N 1
ATOM 4457 C CA . PHE A 1 564 ? -16.858 -1.473 17.310 1.00 60.97 564 PHE A CA 1
ATOM 4458 C C . PHE A 1 564 ? -17.877 -0.650 18.106 1.00 60.97 564 PHE A C 1
ATOM 4460 O O . PHE A 1 564 ? -18.969 -1.119 18.413 1.00 60.97 564 PHE A O 1
ATOM 4467 N N . PHE A 1 565 ? -17.531 0.595 18.429 1.00 71.50 565 PHE A N 1
ATOM 4468 C CA . PHE A 1 565 ? -18.491 1.558 18.964 1.00 71.50 565 PHE A CA 1
ATOM 4469 C C . PHE A 1 565 ? -19.271 2.198 17.816 1.00 71.50 565 PHE A C 1
ATOM 4471 O O . PHE A 1 565 ? -18.688 2.768 16.892 1.00 71.50 565 PHE A O 1
ATOM 4478 N N . GLN A 1 566 ? -20.596 2.153 17.895 1.00 75.88 566 GLN A N 1
ATOM 4479 C CA . GLN A 1 566 ? -21.494 2.838 16.981 1.00 75.88 566 GLN A CA 1
ATOM 4480 C C . GLN A 1 566 ? -22.047 4.096 17.652 1.00 75.88 566 GLN A C 1
ATOM 4482 O O . GLN A 1 566 ? -22.891 4.014 18.541 1.00 75.88 566 GLN A O 1
ATOM 4487 N N . PHE A 1 567 ? -21.613 5.269 17.189 1.00 79.44 567 PHE A N 1
ATOM 4488 C CA . PHE A 1 567 ? -22.210 6.543 17.591 1.00 79.44 567 PHE A CA 1
ATOM 4489 C C . PHE A 1 567 ? -23.348 6.932 16.644 1.00 79.44 567 PHE A C 1
ATOM 4491 O O . PHE A 1 567 ? -23.139 7.084 15.439 1.00 79.44 567 PHE A O 1
ATOM 4498 N N . ILE A 1 568 ? -24.550 7.118 17.187 1.00 74.12 568 ILE A N 1
ATOM 4499 C CA . ILE A 1 568 ? -25.731 7.579 16.451 1.00 74.12 568 ILE A CA 1
ATOM 4500 C C . ILE A 1 568 ? -25.964 9.049 16.796 1.00 74.12 568 ILE A C 1
ATOM 4502 O O . ILE A 1 568 ? -26.508 9.371 17.850 1.00 74.12 568 ILE A O 1
ATOM 4506 N N . LEU A 1 569 ? -25.558 9.946 15.897 1.00 75.94 569 LEU A N 1
ATOM 4507 C CA . LEU A 1 569 ? -25.778 11.382 16.053 1.00 75.94 569 LEU A CA 1
ATOM 4508 C C . LEU A 1 569 ? -27.217 11.748 15.666 1.00 75.94 569 LEU A C 1
ATOM 4510 O O . LEU A 1 569 ? -27.601 11.612 14.503 1.00 75.94 569 LEU A O 1
ATOM 4514 N N . THR A 1 570 ? -28.013 12.228 16.623 1.00 74.44 570 THR A N 1
ATOM 4515 C CA . THR A 1 570 ? -29.425 12.560 16.396 1.00 74.44 570 THR A CA 1
ATOM 4516 C C . THR A 1 570 ? -29.902 13.775 17.194 1.00 74.44 570 THR A C 1
ATOM 4518 O O . THR A 1 570 ? -29.793 13.844 18.416 1.00 74.44 570 THR A O 1
ATOM 4521 N N . SER A 1 571 ? -30.548 14.720 16.510 1.00 76.69 571 SER A N 1
ATOM 4522 C CA . SER A 1 571 ? -31.176 15.884 17.151 1.00 76.69 571 SER A CA 1
ATOM 4523 C C . SER A 1 571 ? -32.413 15.529 17.985 1.00 76.69 571 SER A C 1
ATOM 4525 O O . SER A 1 571 ? -32.896 16.359 18.758 1.00 76.69 571 SER A O 1
ATOM 4527 N N . ALA A 1 572 ? -32.927 14.295 17.880 1.00 75.31 572 ALA A N 1
ATOM 4528 C CA . ALA A 1 572 ? -34.048 13.822 18.693 1.00 75.31 572 ALA A CA 1
ATOM 4529 C C . ALA A 1 572 ? -33.727 13.849 20.198 1.00 75.31 572 ALA A C 1
ATOM 4531 O O . ALA A 1 572 ? -34.632 14.000 21.018 1.00 75.31 572 ALA A O 1
ATOM 4532 N N . LEU A 1 573 ? -32.445 13.740 20.563 1.00 74.56 573 LEU A N 1
ATOM 4533 C CA . LEU A 1 573 ? -31.998 13.735 21.954 1.00 74.56 573 LEU A CA 1
ATOM 4534 C C . LEU A 1 573 ? -31.814 15.136 22.548 1.00 74.56 573 LEU A C 1
ATOM 4536 O O . LEU A 1 573 ? -31.916 15.280 23.761 1.00 74.56 573 LEU A O 1
ATOM 4540 N N . THR A 1 574 ? -31.655 16.182 21.730 1.00 71.25 574 THR A N 1
ATOM 4541 C CA . THR A 1 574 ? -31.460 17.568 22.202 1.00 71.25 574 THR A CA 1
ATOM 4542 C C . THR A 1 574 ? -32.649 18.095 23.015 1.00 71.25 574 THR A C 1
ATOM 4544 O O . THR A 1 574 ? -32.494 18.983 23.845 1.00 71.25 574 THR A O 1
ATOM 4547 N N . LYS A 1 575 ? -33.853 17.552 22.787 1.00 65.50 575 LYS A N 1
ATOM 4548 C CA . LYS A 1 575 ? -35.095 17.950 23.474 1.00 65.50 575 LYS A CA 1
ATOM 4549 C C . LYS A 1 575 ? -35.505 16.992 24.599 1.00 65.50 575 LYS A C 1
ATOM 4551 O O . LYS A 1 575 ? -36.588 17.153 25.162 1.00 65.50 575 LYS A O 1
ATOM 4556 N N . LYS A 1 576 ? -34.696 15.967 24.894 1.00 67.94 576 LYS A N 1
ATOM 4557 C CA . LYS A 1 576 ? -35.027 14.939 25.886 1.00 67.94 576 LYS A CA 1
ATOM 4558 C C . LYS A 1 576 ? -34.786 15.492 27.301 1.00 67.94 576 LYS A C 1
ATOM 4560 O O . LYS A 1 576 ? -33.648 15.830 27.612 1.00 67.94 576 LYS A O 1
ATOM 4565 N N . PRO A 1 577 ? -35.797 15.547 28.187 1.00 57.03 577 PRO A N 1
ATOM 4566 C CA . PRO A 1 577 ? -35.581 16.030 29.547 1.00 57.03 577 PRO A CA 1
ATOM 4567 C C . PRO A 1 577 ? -34.833 14.973 30.372 1.00 57.03 577 PRO A C 1
ATOM 4569 O O . PRO A 1 577 ? -35.248 13.808 30.396 1.00 57.03 577 PRO A O 1
ATOM 4572 N N . THR A 1 578 ? -33.753 15.374 31.042 1.00 54.72 578 THR A N 1
ATOM 4573 C CA . THR A 1 578 ? -32.946 14.548 31.957 1.00 54.72 578 THR A CA 1
ATOM 4574 C C . THR A 1 578 ? -33.289 14.847 33.419 1.00 54.72 578 THR A C 1
ATOM 4576 O O . THR A 1 578 ? -33.685 15.957 33.759 1.00 54.72 578 THR A O 1
ATOM 4579 N N . LEU A 1 579 ? -33.103 13.860 34.306 1.00 45.34 579 LEU A N 1
ATOM 4580 C CA . LEU A 1 579 ? -33.381 13.968 35.753 1.00 45.34 579 LEU A CA 1
ATOM 4581 C C . LEU A 1 579 ? -32.632 15.124 36.454 1.00 45.34 579 LEU A C 1
ATOM 4583 O O . LEU A 1 579 ? -33.030 15.548 37.531 1.00 45.34 579 LEU A O 1
ATOM 4587 N N . THR A 1 580 ? -31.563 15.648 35.852 1.00 37.16 580 THR A N 1
ATOM 4588 C CA . THR A 1 580 ? -30.694 16.700 36.404 1.00 37.16 580 THR A CA 1
ATOM 4589 C C . THR A 1 580 ? -31.052 18.132 35.987 1.00 37.16 580 THR A C 1
ATOM 4591 O O . THR A 1 580 ? -30.439 19.063 36.500 1.00 37.16 580 THR A O 1
ATOM 4594 N N . THR A 1 581 ? -32.019 18.347 35.087 1.00 29.16 581 THR A N 1
ATOM 4595 C CA . THR A 1 581 ? -32.382 19.680 34.555 1.00 29.16 581 THR A CA 1
ATOM 4596 C C . THR A 1 581 ? -33.805 20.105 34.927 1.00 29.16 581 THR A C 1
ATOM 4598 O O . THR A 1 581 ? -34.608 20.473 34.075 1.00 29.16 581 THR A O 1
ATOM 4601 N N . ALA A 1 582 ? -34.127 20.118 36.220 1.00 26.52 582 ALA A N 1
ATOM 4602 C CA . ALA A 1 582 ? -35.231 20.938 36.715 1.00 26.52 582 ALA A CA 1
ATOM 4603 C C . ALA A 1 582 ? -34.680 22.319 37.117 1.00 26.52 582 ALA A C 1
ATOM 4605 O O . ALA A 1 582 ? -34.289 22.526 38.261 1.00 26.52 582 ALA A O 1
ATOM 4606 N N . GLN A 1 583 ? -34.599 23.259 36.169 1.00 25.33 583 GLN A N 1
ATOM 4607 C CA . GLN A 1 583 ? -34.582 24.684 36.523 1.00 25.33 583 GLN A CA 1
ATOM 4608 C C . GLN A 1 583 ? -36.035 25.164 36.662 1.00 25.33 583 GLN A C 1
ATOM 4610 O O . GLN A 1 583 ? -36.856 24.795 35.819 1.00 25.33 583 GLN A O 1
ATOM 4615 N N . PRO A 1 584 ? -36.374 25.976 37.679 1.00 28.31 584 PRO A N 1
ATOM 4616 C CA . PRO A 1 584 ? -37.700 26.568 37.774 1.00 28.31 584 PRO A CA 1
ATOM 4617 C C . PRO A 1 584 ? -37.854 27.595 36.648 1.00 28.31 584 PRO A C 1
ATOM 4619 O O . PRO A 1 584 ? -37.125 28.586 36.609 1.00 28.31 584 PRO A O 1
ATOM 4622 N N . GLN A 1 585 ? -38.765 27.343 35.706 1.00 28.91 585 GLN A N 1
ATOM 4623 C CA . GLN A 1 585 ? -39.187 28.362 34.745 1.00 28.91 585 GLN A CA 1
ATOM 4624 C C . GLN A 1 585 ? -40.313 29.218 35.341 1.00 28.91 585 GLN A C 1
ATOM 4626 O O . GLN A 1 585 ? -41.107 28.697 36.126 1.00 28.91 585 GLN A O 1
ATOM 4631 N N . PRO A 1 586 ? -40.397 30.515 34.987 1.00 30.02 586 PRO A N 1
ATOM 4632 C CA . PRO A 1 586 ? -41.436 31.402 35.492 1.00 30.02 586 PRO A CA 1
ATOM 4633 C C . PRO A 1 586 ? -42.800 30.984 34.942 1.00 30.02 586 PRO A C 1
ATOM 4635 O O . PRO A 1 586 ? -42.936 30.703 33.748 1.00 30.02 586 PRO A O 1
ATOM 4638 N N . GLU A 1 587 ? -43.802 30.980 35.817 1.00 32.72 587 GLU A N 1
ATOM 4639 C CA . GLU A 1 587 ? -45.200 30.724 35.485 1.00 32.72 587 GLU A CA 1
ATOM 4640 C C . GLU A 1 587 ? -45.657 31.632 34.336 1.00 32.72 587 GLU A C 1
ATOM 4642 O O . GLU A 1 587 ? -45.744 32.853 34.465 1.00 32.72 587 GLU A O 1
ATOM 4647 N N . THR A 1 588 ? -45.960 31.021 33.192 1.00 29.78 588 THR A N 1
ATOM 4648 C CA . THR A 1 588 ? -46.706 31.667 32.114 1.00 29.78 588 THR A CA 1
ATOM 4649 C C . THR A 1 588 ? -48.068 30.999 32.020 1.00 29.78 588 THR A C 1
ATOM 4651 O O . THR A 1 588 ? -48.213 29.853 31.606 1.00 29.78 588 THR A O 1
ATOM 4654 N N . ASN A 1 589 ? -49.079 31.743 32.464 1.00 36.22 589 ASN A N 1
ATOM 4655 C CA . ASN A 1 589 ? -50.489 31.413 32.326 1.00 36.22 589 ASN A CA 1
ATOM 4656 C C . ASN A 1 589 ? -50.859 31.278 30.844 1.00 36.22 589 ASN A C 1
ATOM 4658 O O . ASN A 1 589 ? -50.929 32.287 30.147 1.00 36.22 589 ASN A O 1
ATOM 4662 N N . THR A 1 590 ? -51.113 30.056 30.371 1.00 34.22 590 THR A N 1
ATOM 4663 C CA . THR A 1 590 ? -52.339 29.599 29.671 1.00 34.22 590 THR A CA 1
ATOM 4664 C C . THR A 1 590 ? -52.090 28.284 28.916 1.00 34.22 590 THR A C 1
ATOM 4666 O O . THR A 1 590 ? -51.000 28.033 28.418 1.00 34.22 590 THR A O 1
ATOM 4669 N N . THR A 1 591 ? -53.157 27.480 28.807 1.00 35.91 591 THR A N 1
ATOM 4670 C CA . THR A 1 591 ? -53.330 26.173 28.127 1.00 35.91 591 THR A CA 1
ATOM 4671 C C . THR A 1 591 ? -52.835 24.909 28.851 1.00 35.91 591 THR A C 1
ATOM 4673 O O . THR A 1 591 ? -51.658 24.583 28.838 1.00 35.91 591 THR A O 1
ATOM 4676 N N . GLN A 1 592 ? -53.815 24.219 29.463 1.00 37.44 592 GLN A N 1
ATOM 4677 C CA . GLN A 1 592 ? -53.876 22.812 29.900 1.00 37.44 592 GLN A CA 1
ATOM 4678 C C . GLN A 1 592 ? -52.536 22.062 29.955 1.00 37.44 592 GLN A C 1
ATOM 4680 O O . GLN A 1 592 ? -52.014 21.626 28.927 1.00 37.44 592 GLN A O 1
ATOM 4685 N N . GLU A 1 593 ? -52.024 21.830 31.170 1.00 42.16 593 GLU A N 1
ATOM 4686 C CA . GLU A 1 593 ? -51.004 20.802 31.367 1.00 42.16 593 GLU A CA 1
ATOM 4687 C C . GLU A 1 593 ? -51.535 19.464 30.821 1.00 42.16 593 GLU A C 1
ATOM 4689 O O . GLU A 1 593 ? -52.666 19.087 31.139 1.00 42.16 593 GLU A O 1
ATOM 4694 N N . PRO A 1 594 ? -50.762 18.740 29.991 1.00 49.28 594 PRO A N 1
ATOM 4695 C CA . PRO A 1 594 ? -51.182 17.435 29.503 1.00 49.28 594 PRO A CA 1
ATOM 4696 C C . PRO A 1 594 ? -51.395 16.515 30.706 1.00 49.28 594 PRO A C 1
ATOM 4698 O O . PRO A 1 594 ? -50.480 16.377 31.519 1.00 49.28 594 PRO A O 1
ATOM 4701 N N . GLU A 1 595 ? -52.585 15.912 30.810 1.00 51.62 595 GLU A N 1
ATOM 4702 C CA . GLU A 1 595 ? -52.976 14.985 31.879 1.00 51.62 595 GLU A CA 1
ATOM 4703 C C . GLU A 1 595 ? -51.863 13.953 32.125 1.00 51.62 595 GLU A C 1
ATOM 4705 O O . GLU A 1 595 ? -51.694 12.978 31.387 1.00 51.62 595 GLU A O 1
ATOM 4710 N N . LYS A 1 596 ? -51.045 14.184 33.156 1.00 60.12 596 LYS A N 1
ATOM 4711 C CA . LYS A 1 596 ? -50.110 13.175 33.647 1.00 60.12 596 LYS A CA 1
ATOM 4712 C C . LYS A 1 596 ? -50.947 12.162 34.406 1.00 60.12 596 LYS A C 1
ATOM 4714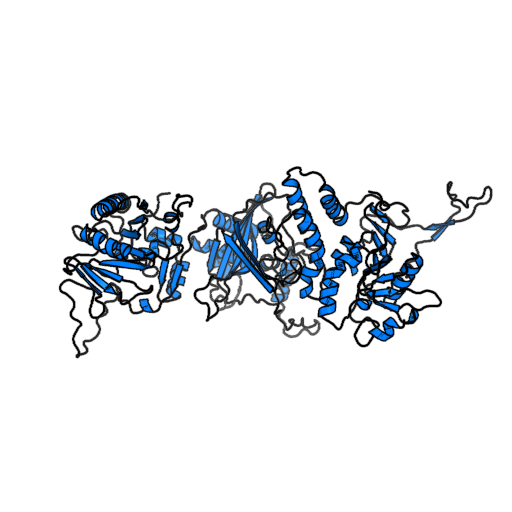 O O . LYS A 1 596 ? -51.653 12.528 35.342 1.00 60.12 596 LYS A O 1
ATOM 4719 N N . ARG A 1 597 ? -50.865 10.893 34.003 1.00 74.06 597 ARG A N 1
ATOM 4720 C CA . ARG A 1 597 ? -51.477 9.803 34.768 1.00 74.06 597 ARG A CA 1
ATOM 4721 C C . ARG A 1 597 ? -50.949 9.825 36.194 1.00 74.06 597 ARG A C 1
ATOM 4723 O O . ARG A 1 597 ? -49.763 10.088 36.411 1.00 74.06 597 ARG A O 1
ATOM 4730 N N . GLU A 1 598 ? -51.830 9.521 37.135 1.00 81.94 598 GLU A N 1
ATOM 4731 C CA . GLU A 1 598 ? -51.483 9.422 38.545 1.00 81.94 598 GLU A CA 1
ATOM 4732 C C . GLU A 1 598 ? -50.256 8.510 38.733 1.00 81.94 598 GLU A C 1
ATOM 4734 O O . GLU A 1 598 ? -50.114 7.480 38.076 1.00 81.94 598 GLU A O 1
ATOM 4739 N N . GLY A 1 599 ? -49.289 8.961 39.534 1.00 84.50 599 GLY A N 1
ATOM 4740 C CA . GLY A 1 599 ? -48.048 8.230 39.808 1.00 84.50 599 GLY A CA 1
ATOM 4741 C C . GLY A 1 599 ? -46.961 8.257 38.717 1.00 84.50 599 GLY A C 1
ATOM 4742 O O . GLY A 1 599 ? -45.796 8.029 39.065 1.00 84.50 599 GLY A O 1
ATOM 4743 N N . SER A 1 600 ? -47.292 8.571 37.454 1.00 89.38 600 SER A N 1
ATOM 4744 C CA . SER A 1 600 ? -46.381 8.495 36.295 1.00 89.38 600 SER A CA 1
ATOM 4745 C C . SER A 1 600 ? -45.621 9.800 36.023 1.00 89.38 600 SER A C 1
ATOM 4747 O O . SER A 1 600 ? -46.211 10.864 35.840 1.00 89.38 600 SER A O 1
ATOM 4749 N N . ASP A 1 601 ? -44.295 9.716 35.862 1.00 89.19 601 ASP A N 1
ATOM 4750 C CA . ASP A 1 601 ? -43.439 10.824 35.404 1.00 89.19 601 ASP A CA 1
ATOM 4751 C C . ASP A 1 601 ? -43.263 10.873 33.870 1.00 89.19 601 ASP A C 1
ATOM 4753 O O . ASP A 1 601 ? -42.454 11.656 33.354 1.00 89.19 601 ASP A O 1
ATOM 4757 N N . ILE A 1 602 ? -44.016 10.046 33.136 1.00 88.38 602 ILE A N 1
ATOM 4758 C CA . ILE A 1 602 ? -44.014 9.949 31.673 1.00 88.38 602 ILE A CA 1
ATOM 4759 C C . ILE A 1 602 ? -45.394 10.354 31.142 1.00 88.38 602 ILE A C 1
ATOM 4761 O O . ILE A 1 602 ? -46.406 9.749 31.495 1.00 88.38 602 ILE A O 1
ATOM 4765 N N . SER A 1 603 ? -45.425 11.367 30.271 1.00 87.00 603 SER A N 1
ATOM 4766 C CA . SER A 1 603 ? -46.628 11.750 29.521 1.00 87.00 603 SER A CA 1
ATOM 4767 C C . SER A 1 603 ? -46.798 10.816 28.325 1.00 87.00 603 SER A C 1
ATOM 4769 O O . SER A 1 603 ? -45.866 10.646 27.535 1.00 87.00 603 SER A O 1
ATOM 4771 N N . THR A 1 604 ? -47.982 10.216 28.210 1.00 86.25 604 THR A N 1
ATOM 4772 C CA . THR A 1 604 ? -48.342 9.300 27.118 1.00 86.25 604 THR A CA 1
ATOM 4773 C C . THR A 1 604 ? -49.117 9.996 25.997 1.00 86.25 604 THR A C 1
ATOM 4775 O O . THR A 1 604 ? -49.148 9.475 24.887 1.00 86.25 604 THR A O 1
ATOM 4778 N N . THR A 1 605 ? -49.674 11.181 26.274 1.00 84.81 605 THR A N 1
ATOM 4779 C CA . THR A 1 605 ? -50.682 11.877 25.466 1.00 84.81 605 THR A CA 1
ATOM 4780 C C . THR A 1 605 ? -50.312 11.974 23.985 1.00 84.81 605 THR A C 1
ATOM 4782 O O . THR A 1 605 ? -49.357 12.664 23.617 1.00 84.81 605 THR A O 1
ATOM 4785 N N . GLY A 1 606 ? -51.108 11.325 23.133 1.00 84.88 606 GLY A N 1
ATOM 4786 C CA . GLY A 1 606 ? -50.982 11.379 21.673 1.00 84.88 606 GLY A CA 1
ATOM 4787 C C . GLY A 1 606 ? -49.978 10.383 21.090 1.00 84.88 606 GLY A C 1
ATOM 4788 O O . GLY A 1 606 ? -49.683 10.445 19.898 1.00 84.88 606 GLY A O 1
ATOM 4789 N N . PHE A 1 607 ? -49.443 9.481 21.916 1.00 89.81 607 PHE A N 1
ATOM 4790 C CA . PHE A 1 607 ? -48.490 8.443 21.515 1.00 89.81 607 PHE A CA 1
ATOM 4791 C C . PHE A 1 607 ? -48.926 7.041 21.961 1.00 89.81 607 PHE A C 1
ATOM 4793 O O . PHE A 1 607 ? -48.173 6.086 21.766 1.00 89.81 607 PHE A O 1
ATOM 4800 N N . GLU A 1 608 ? -50.112 6.895 22.554 1.00 93.25 608 GLU A N 1
ATOM 4801 C CA . GLU A 1 608 ? -50.685 5.607 22.933 1.00 93.25 608 GLU A CA 1
ATOM 4802 C C . GLU A 1 608 ? -50.972 4.727 21.709 1.00 93.25 608 GLU A C 1
ATOM 4804 O O . GLU A 1 608 ? -51.573 5.170 20.734 1.00 93.25 608 GLU A O 1
ATOM 4809 N N . ILE A 1 609 ? -50.550 3.462 21.767 1.00 93.06 609 ILE A N 1
ATOM 4810 C CA . ILE A 1 609 ? -50.754 2.478 20.692 1.00 93.06 609 ILE A CA 1
ATOM 4811 C C . ILE A 1 609 ? -51.744 1.406 21.139 1.00 93.06 609 ILE A C 1
ATOM 4813 O O . ILE A 1 609 ? -52.691 1.093 20.424 1.00 93.06 609 ILE A O 1
ATOM 4817 N N . ALA A 1 610 ? -51.508 0.815 22.310 1.00 92.75 610 ALA A N 1
ATOM 4818 C CA . ALA A 1 610 ? -52.332 -0.262 22.842 1.00 92.75 610 ALA A CA 1
ATOM 4819 C C . ALA A 1 610 ? -52.246 -0.305 24.368 1.00 92.75 610 ALA A C 1
ATOM 4821 O O . ALA A 1 610 ? -51.224 0.059 24.944 1.00 92.75 610 ALA A O 1
ATOM 4822 N N . THR A 1 611 ? -53.293 -0.809 25.014 1.00 92.62 611 THR A N 1
ATOM 4823 C CA . THR A 1 611 ? -53.342 -0.996 26.468 1.00 92.62 611 THR A CA 1
ATOM 4824 C C . THR A 1 611 ? -53.781 -2.423 26.780 1.00 92.62 611 THR A C 1
ATOM 4826 O O . THR A 1 611 ? -54.592 -3.005 26.064 1.00 92.62 611 THR A O 1
ATOM 4829 N N . THR A 1 612 ? -53.219 -2.987 27.839 1.00 91.81 612 THR A N 1
ATOM 4830 C CA . THR A 1 612 ? -53.574 -4.277 28.445 1.00 91.81 612 THR A CA 1
ATOM 4831 C C . THR A 1 612 ? -53.925 -4.044 29.910 1.00 91.81 612 THR A C 1
ATOM 4833 O O . THR A 1 612 ? -53.695 -2.950 30.415 1.00 91.81 612 THR A O 1
ATOM 4836 N N . ASP A 1 613 ? -54.368 -5.076 30.621 1.00 92.12 613 ASP A N 1
ATOM 4837 C CA . ASP A 1 613 ? -54.707 -4.974 32.049 1.00 92.12 613 ASP A CA 1
ATOM 4838 C C . ASP A 1 613 ? -53.517 -4.575 32.944 1.00 92.12 613 ASP A C 1
ATOM 4840 O O . ASP A 1 613 ? -53.711 -4.113 34.063 1.00 92.12 613 ASP A O 1
ATOM 4844 N N . THR A 1 614 ? -52.277 -4.750 32.466 1.00 94.31 614 THR A N 1
ATOM 4845 C CA . THR A 1 614 ? -51.052 -4.501 33.254 1.00 94.31 614 THR A CA 1
ATOM 4846 C C . THR A 1 614 ? -50.138 -3.432 32.666 1.00 94.31 614 THR A C 1
ATOM 4848 O O . THR A 1 614 ? -49.344 -2.850 33.398 1.00 94.31 614 THR A O 1
ATOM 4851 N N . HIS A 1 615 ? -50.229 -3.161 31.363 1.00 96.50 615 HIS A N 1
ATOM 4852 C CA . HIS A 1 615 ? -49.291 -2.297 30.649 1.00 96.50 615 HIS A CA 1
ATOM 4853 C C . HIS A 1 615 ? -49.960 -1.440 29.581 1.00 96.50 615 HIS A C 1
ATOM 4855 O O . HIS A 1 615 ? -50.931 -1.858 28.947 1.00 96.50 615 HIS A O 1
ATOM 4861 N N . ILE A 1 616 ? -49.347 -0.296 29.293 1.00 95.00 616 ILE A N 1
ATOM 4862 C CA . ILE A 1 616 ? -49.615 0.522 28.116 1.00 95.00 616 ILE A CA 1
ATOM 4863 C C . ILE A 1 616 ? -48.393 0.566 27.194 1.00 95.00 616 ILE A C 1
ATOM 4865 O O . ILE A 1 616 ? -47.264 0.804 27.623 1.00 95.00 616 ILE A O 1
ATOM 4869 N N . LEU A 1 617 ? -48.630 0.338 25.906 1.00 95.56 617 LEU A N 1
ATOM 4870 C CA . LEU A 1 617 ? -47.654 0.467 24.837 1.00 95.56 617 LEU A CA 1
ATOM 4871 C C . LEU A 1 617 ? -47.798 1.841 24.188 1.00 95.56 617 LEU A C 1
ATOM 4873 O O . LEU A 1 617 ? -48.874 2.192 23.698 1.00 95.56 617 LEU A O 1
ATOM 4877 N N . ILE A 1 618 ? -46.702 2.591 24.142 1.00 94.75 618 ILE A N 1
ATOM 4878 C CA . ILE A 1 618 ? -46.644 3.911 23.511 1.00 94.75 618 ILE A CA 1
ATOM 4879 C C . ILE A 1 618 ? -45.481 3.997 22.517 1.00 94.75 618 ILE A C 1
ATOM 4881 O O . ILE A 1 618 ? -44.475 3.292 22.645 1.00 94.75 618 ILE A O 1
ATOM 4885 N N . ALA A 1 619 ? -45.576 4.907 21.552 1.00 92.88 619 ALA A N 1
ATOM 4886 C CA . ALA A 1 619 ? -44.437 5.321 20.740 1.00 92.88 619 ALA A CA 1
ATOM 4887 C C . ALA A 1 619 ? -43.515 6.260 21.540 1.00 92.88 619 ALA A C 1
ATOM 4889 O O . ALA A 1 619 ? -43.966 7.197 22.197 1.00 92.88 619 ALA A O 1
ATOM 4890 N N . ASN A 1 620 ? -42.199 6.047 21.469 1.00 90.69 620 ASN A N 1
ATOM 4891 C CA . ASN A 1 620 ? -41.239 6.917 22.139 1.00 90.69 620 ASN A CA 1
ATOM 4892 C C . ASN A 1 620 ? -41.141 8.276 21.426 1.00 90.69 620 ASN A C 1
ATOM 4894 O O . ASN A 1 620 ? -40.668 8.369 20.290 1.00 90.69 620 ASN A O 1
ATOM 4898 N N . LYS A 1 621 ? -41.500 9.349 22.138 1.00 86.50 621 LYS A N 1
ATOM 4899 C CA . LYS A 1 621 ? -41.407 10.743 21.670 1.00 86.50 621 LYS A CA 1
ATOM 4900 C C . LYS A 1 621 ? -39.986 11.159 21.257 1.00 86.50 621 LYS A C 1
ATOM 4902 O O . LYS A 1 621 ? -39.830 12.008 20.382 1.00 86.50 621 LYS A O 1
ATOM 4907 N N . PHE A 1 622 ? -38.955 10.555 21.854 1.00 84.75 622 PHE A N 1
ATOM 4908 C CA . PHE A 1 622 ? -37.536 10.840 21.593 1.00 84.75 622 PHE A CA 1
ATOM 4909 C C . PHE A 1 622 ? -36.834 9.640 20.939 1.00 84.75 622 PHE A C 1
ATOM 4911 O O . PHE A 1 622 ? -35.803 9.154 21.403 1.00 84.75 622 PHE A O 1
ATOM 4918 N N . SER A 1 623 ? -37.443 9.141 19.866 1.00 82.88 623 SER A N 1
ATOM 4919 C CA . SER A 1 623 ? -36.992 7.996 19.071 1.00 82.88 623 SER A CA 1
ATOM 4920 C C . SER A 1 623 ? -35.812 8.348 18.152 1.00 82.88 623 SER A C 1
ATOM 4922 O O . SER A 1 623 ? -35.945 9.228 17.299 1.00 82.88 623 SER A O 1
ATOM 4924 N N . PHE A 1 624 ? -34.721 7.576 18.205 1.00 82.19 624 PHE A N 1
ATOM 4925 C CA . PHE A 1 624 ? -33.645 7.618 17.195 1.00 82.19 624 PHE A CA 1
ATOM 4926 C C . PHE A 1 624 ? -33.648 6.422 16.228 1.00 82.19 624 PHE A C 1
ATOM 4928 O O . PHE A 1 624 ? -32.988 6.475 15.196 1.00 82.19 624 PHE A O 1
ATOM 4935 N N . ALA A 1 625 ? -34.419 5.376 16.527 1.00 81.12 625 ALA A N 1
ATOM 4936 C CA . ALA A 1 625 ? -34.661 4.232 15.655 1.00 81.12 625 ALA A CA 1
ATOM 4937 C C . ALA A 1 625 ? -36.172 4.035 15.536 1.00 81.12 625 ALA A C 1
ATOM 4939 O O . ALA A 1 625 ? -36.871 4.144 16.534 1.00 81.12 625 ALA A O 1
ATOM 4940 N N . ARG A 1 626 ? -36.706 3.795 14.338 1.00 84.31 626 ARG A N 1
ATOM 4941 C CA . ARG A 1 626 ? -38.160 3.707 14.140 1.00 84.31 626 ARG A CA 1
ATOM 4942 C C . ARG A 1 626 ? -38.575 2.288 13.746 1.00 84.31 626 ARG A C 1
ATOM 4944 O O . ARG A 1 626 ? -37.963 1.752 12.826 1.00 84.31 626 ARG A O 1
ATOM 4951 N N . PRO A 1 627 ? -39.621 1.721 14.375 1.00 88.62 627 PRO A N 1
ATOM 4952 C CA . PRO A 1 627 ? -40.335 2.230 15.551 1.00 88.62 627 PRO A CA 1
ATOM 4953 C C . PRO A 1 627 ? -39.558 1.972 16.858 1.00 88.62 627 PRO A C 1
ATOM 4955 O O . PRO A 1 627 ? -39.106 0.861 17.113 1.00 88.62 627 PRO A O 1
ATOM 4958 N N . HIS A 1 628 ? -39.438 2.985 17.719 1.00 92.06 628 HIS A N 1
ATOM 4959 C CA . HIS A 1 628 ? -38.956 2.834 19.099 1.00 92.06 628 HIS A CA 1
ATOM 4960 C C . HIS A 1 628 ? -40.146 3.017 20.026 1.00 92.06 628 HIS A C 1
ATOM 4962 O O . HIS A 1 628 ? -40.774 4.073 20.046 1.00 92.06 628 HIS A O 1
ATOM 4968 N N . LEU A 1 629 ? -40.471 1.957 20.749 1.00 94.56 629 LEU A N 1
ATOM 4969 C CA . LEU A 1 629 ? -41.646 1.820 21.591 1.00 94.56 629 LEU A CA 1
ATOM 4970 C C . LEU A 1 629 ? -41.245 1.794 23.066 1.00 94.56 629 LEU A C 1
ATOM 4972 O O . LEU A 1 629 ? -40.128 1.401 23.413 1.00 94.56 629 LEU A O 1
ATOM 4976 N N . MET A 1 630 ? -42.171 2.190 23.932 1.00 95.38 630 MET A N 1
ATOM 4977 C CA . MET A 1 630 ? -42.053 2.056 25.380 1.00 95.38 630 MET A CA 1
ATOM 4978 C C . MET A 1 630 ? -43.256 1.279 25.908 1.00 95.38 630 MET A C 1
ATOM 4980 O O . MET A 1 630 ? -44.393 1.585 25.556 1.00 95.38 630 MET A O 1
ATOM 4984 N N . LEU A 1 631 ? -42.996 0.287 26.750 1.00 96.31 631 LEU A N 1
ATOM 4985 C CA . LEU A 1 631 ? -44.004 -0.506 27.440 1.00 96.31 631 LEU A CA 1
ATOM 4986 C C . LEU A 1 631 ? -43.979 -0.101 28.915 1.00 96.31 631 LEU A C 1
ATOM 4988 O O . LEU A 1 631 ? -43.022 -0.429 29.612 1.00 96.31 631 LEU A O 1
ATOM 4992 N N . LEU A 1 632 ? -44.978 0.657 29.356 1.00 96.38 632 LEU A N 1
ATOM 4993 C CA . LEU A 1 632 ? -45.081 1.188 30.715 1.00 96.38 632 LEU A CA 1
ATOM 4994 C C . LEU A 1 632 ? -46.078 0.365 31.519 1.00 96.38 632 LEU A C 1
ATOM 4996 O O . LEU A 1 632 ? -47.084 -0.076 30.965 1.00 96.38 632 LEU A O 1
ATOM 5000 N N . THR A 1 633 ? -45.844 0.213 32.817 1.00 96.25 633 THR A N 1
ATOM 5001 C CA . THR A 1 633 ? -46.847 -0.356 33.725 1.00 96.25 633 THR A CA 1
ATOM 5002 C C . THR A 1 633 ? -48.099 0.525 33.769 1.00 96.25 633 THR A C 1
ATOM 5004 O O . THR A 1 633 ? -48.020 1.749 33.683 1.00 96.25 633 THR A O 1
ATOM 5007 N N . LEU A 1 634 ? -49.282 -0.082 33.849 1.00 93.19 634 LEU A N 1
ATOM 5008 C CA . LEU A 1 634 ? -50.544 0.650 33.724 1.00 93.19 634 LEU A CA 1
ATOM 5009 C C . LEU A 1 634 ? -50.827 1.546 34.938 1.00 93.19 634 LEU A C 1
ATOM 5011 O O . LEU A 1 634 ? -51.347 2.646 34.759 1.00 93.19 634 LEU A O 1
ATOM 5015 N N . ASP A 1 635 ? -50.470 1.086 36.140 1.00 89.38 635 ASP A N 1
ATOM 5016 C CA . ASP A 1 635 ? -50.796 1.752 37.407 1.00 89.38 635 ASP A CA 1
ATOM 5017 C C . ASP A 1 635 ? -50.025 3.059 37.661 1.00 89.38 635 ASP A C 1
ATOM 5019 O O . ASP A 1 635 ? -50.418 3.824 38.530 1.00 89.38 635 ASP A O 1
ATOM 5023 N N . GLY A 1 636 ? -48.937 3.340 36.933 1.00 90.44 636 GLY A N 1
ATOM 5024 C CA . GLY A 1 636 ? -48.135 4.552 37.137 1.00 90.44 636 GLY A CA 1
ATOM 5025 C C . GLY A 1 636 ? -47.236 4.547 38.380 1.00 90.44 636 GLY A C 1
ATOM 5026 O O . GLY A 1 636 ? -46.307 5.349 38.467 1.00 90.44 636 GLY A O 1
ATOM 5027 N N . HIS A 1 637 ? -47.450 3.650 39.339 1.00 92.31 637 HIS A N 1
ATOM 5028 C CA . HIS A 1 637 ? -46.796 3.627 40.645 1.00 92.31 637 HIS A CA 1
ATOM 5029 C C . HIS A 1 637 ? -45.596 2.684 40.721 1.00 92.31 637 HIS A C 1
ATOM 5031 O O . HIS A 1 637 ? -44.721 2.912 41.560 1.00 92.31 637 HIS A O 1
ATOM 5037 N N . ARG A 1 638 ? -45.485 1.694 39.827 1.00 94.62 638 ARG A N 1
ATOM 5038 C CA . ARG A 1 638 ? -44.287 0.839 39.739 1.00 94.62 638 ARG A CA 1
ATOM 5039 C C . ARG A 1 638 ? -43.060 1.665 39.362 1.00 94.62 638 ARG A C 1
ATOM 5041 O O . ARG A 1 638 ? -43.134 2.639 38.597 1.00 94.62 638 ARG A O 1
ATOM 5048 N N . ARG A 1 639 ? -41.905 1.293 39.907 1.00 94.69 639 ARG A N 1
ATOM 5049 C CA . ARG A 1 639 ? -40.663 2.057 39.787 1.00 94.69 639 ARG A CA 1
ATOM 5050 C C . ARG A 1 639 ? -39.570 1.300 39.057 1.00 94.69 639 ARG A C 1
ATOM 5052 O O . ARG A 1 639 ? -39.435 0.088 39.137 1.00 94.69 639 ARG A O 1
ATOM 5059 N N . GLN A 1 640 ? -38.734 2.066 38.373 1.00 94.38 640 GLN A N 1
ATOM 5060 C CA . GLN A 1 640 ? -37.654 1.572 37.528 1.00 94.38 640 GLN A CA 1
ATOM 5061 C C . GLN A 1 640 ? -36.523 0.875 38.310 1.00 94.38 640 GLN A C 1
ATOM 5063 O O . GLN A 1 640 ? -35.622 0.307 37.709 1.00 94.38 640 GLN A O 1
ATOM 5068 N N . TYR A 1 641 ? -36.512 0.944 39.643 1.00 94.19 641 TYR A N 1
ATOM 5069 C CA . TYR A 1 641 ? -35.573 0.200 40.494 1.00 94.19 641 TYR A CA 1
ATOM 5070 C C . TYR A 1 641 ? -36.123 -1.159 40.957 1.00 94.19 641 TYR A C 1
ATOM 5072 O O . TYR A 1 641 ? -35.435 -1.883 41.676 1.00 94.19 641 TYR A O 1
ATOM 5080 N N . GLU A 1 642 ? -37.356 -1.496 40.578 1.00 95.25 642 GLU A N 1
ATOM 5081 C CA . GLU A 1 642 ? -37.971 -2.791 40.853 1.00 95.25 642 GLU A CA 1
ATOM 5082 C C . GLU A 1 642 ? -37.547 -3.832 39.800 1.00 95.25 642 GLU A C 1
ATOM 5084 O O . GLU A 1 642 ? -37.277 -3.472 38.645 1.00 95.25 642 GLU A O 1
ATOM 5089 N N . PRO A 1 643 ? -37.488 -5.128 40.159 1.00 96.06 643 PRO A N 1
ATOM 5090 C CA . PRO A 1 643 ? -37.183 -6.182 39.201 1.00 96.06 643 PRO A CA 1
ATOM 5091 C C . PRO A 1 643 ? -38.320 -6.362 38.192 1.00 96.06 643 PRO A C 1
ATOM 5093 O O . PRO A 1 643 ? -39.472 -6.008 38.459 1.00 96.06 643 PRO A O 1
ATOM 5096 N N . LEU A 1 644 ? -37.994 -6.947 37.038 1.00 97.31 644 LEU A N 1
ATOM 5097 C CA . LEU A 1 644 ? -38.995 -7.398 36.078 1.00 97.31 644 LEU A CA 1
ATOM 5098 C C . LEU A 1 644 ? -39.750 -8.623 36.602 1.00 97.31 644 LEU A C 1
ATOM 5100 O O . LEU A 1 644 ? -39.154 -9.504 37.223 1.00 97.31 644 LEU A O 1
ATOM 5104 N N . ASP A 1 645 ? -41.045 -8.666 36.325 1.00 96.12 645 ASP A N 1
ATOM 5105 C CA . ASP A 1 645 ? -41.961 -9.750 36.648 1.00 96.12 645 ASP A CA 1
ATOM 5106 C C . ASP A 1 645 ? -42.494 -10.437 35.374 1.00 96.12 645 ASP A C 1
ATOM 5108 O O . ASP A 1 645 ? -42.104 -10.126 34.242 1.00 96.12 645 ASP A O 1
ATOM 5112 N N . GLU A 1 646 ? -43.352 -11.444 35.550 1.00 96.44 646 GLU A N 1
ATOM 5113 C CA . GLU A 1 646 ? -43.880 -12.230 34.432 1.00 96.44 646 GLU A CA 1
ATOM 5114 C C . GLU A 1 646 ? -44.724 -11.382 33.467 1.00 96.44 646 GLU A C 1
ATOM 5116 O O . GLU A 1 646 ? -44.695 -11.617 32.255 1.00 96.44 646 GLU A O 1
ATOM 5121 N N . ALA A 1 647 ? -45.442 -10.372 33.974 1.00 96.19 647 ALA A N 1
ATOM 5122 C CA . ALA A 1 647 ? -46.278 -9.507 33.149 1.00 96.19 647 ALA A CA 1
ATOM 5123 C C . ALA A 1 647 ? -45.420 -8.610 32.247 1.00 96.19 647 ALA A C 1
ATOM 5125 O O . ALA A 1 647 ? -45.714 -8.497 31.052 1.00 96.19 647 ALA A O 1
ATOM 5126 N N . ASP A 1 648 ? -44.332 -8.047 32.786 1.00 97.25 648 ASP A N 1
ATOM 5127 C CA . ASP A 1 648 ? -43.366 -7.252 32.018 1.00 97.25 648 ASP A CA 1
ATOM 5128 C C . ASP A 1 648 ? -42.782 -8.055 30.843 1.00 97.25 648 ASP A C 1
ATOM 5130 O O . ASP A 1 648 ? -42.769 -7.611 29.687 1.00 97.25 648 ASP A O 1
ATOM 5134 N N . LEU A 1 649 ? -42.306 -9.271 31.137 1.00 96.75 649 LEU A N 1
ATOM 5135 C CA . LEU A 1 649 ? -41.661 -10.141 30.156 1.00 96.75 649 LEU A CA 1
ATOM 5136 C C . LEU A 1 649 ? -42.661 -10.676 29.133 1.00 96.75 649 LEU A C 1
ATOM 5138 O O . LEU A 1 649 ? -42.329 -10.753 27.952 1.00 96.75 649 LEU A O 1
ATOM 5142 N N . ASN A 1 650 ? -43.892 -10.988 29.541 1.00 95.75 650 ASN A N 1
ATOM 5143 C CA . ASN A 1 650 ? -44.963 -11.356 28.617 1.00 95.75 650 ASN A CA 1
ATOM 5144 C C . ASN A 1 650 ? -45.270 -10.216 27.633 1.00 95.75 650 ASN A C 1
ATOM 5146 O O . ASN A 1 650 ? -45.372 -10.456 26.429 1.00 95.75 650 ASN A O 1
ATOM 5150 N N . GLY A 1 651 ? -45.370 -8.974 28.118 1.00 94.44 651 GLY A N 1
ATOM 5151 C CA . GLY A 1 651 ? -45.597 -7.806 27.267 1.00 94.44 651 GLY A CA 1
ATOM 5152 C C . GLY A 1 651 ? -44.472 -7.600 26.250 1.00 94.44 651 GLY A C 1
ATOM 5153 O O . GLY A 1 651 ? -44.734 -7.503 25.048 1.00 94.44 651 GLY A O 1
ATOM 5154 N N . ALA A 1 652 ? -43.215 -7.625 26.699 1.00 94.88 652 ALA A N 1
ATOM 5155 C CA . ALA A 1 652 ? -42.057 -7.517 25.812 1.00 94.88 652 ALA A CA 1
ATOM 5156 C C . ALA A 1 652 ? -41.983 -8.678 24.801 1.00 94.88 652 ALA A C 1
ATOM 5158 O O . ALA A 1 652 ? -41.758 -8.453 23.611 1.00 94.88 652 ALA A O 1
ATOM 5159 N N . TRP A 1 653 ? -42.226 -9.916 25.244 1.00 94.19 653 TRP A N 1
ATOM 5160 C CA . TRP A 1 653 ? -42.163 -11.112 24.400 1.00 94.19 653 TRP A CA 1
ATOM 5161 C C . TRP A 1 653 ? -43.232 -11.119 23.305 1.00 94.19 653 TRP A C 1
ATOM 5163 O O . TRP A 1 653 ? -42.946 -11.509 22.172 1.00 94.19 653 TRP A O 1
ATOM 5173 N N . ARG A 1 654 ? -44.445 -10.631 23.599 1.00 92.25 654 ARG A N 1
ATOM 5174 C CA . ARG A 1 654 ? -45.505 -10.453 22.592 1.00 92.25 654 ARG A CA 1
ATOM 5175 C C . ARG A 1 654 ? -45.081 -9.486 21.490 1.00 92.25 654 ARG A C 1
ATOM 5177 O O . ARG A 1 654 ? -45.272 -9.802 20.320 1.00 92.25 654 ARG A O 1
ATOM 5184 N N . ILE A 1 655 ? -44.463 -8.358 21.849 1.00 91.75 655 ILE A N 1
ATOM 5185 C CA . ILE A 1 655 ? -43.972 -7.374 20.870 1.00 91.75 655 ILE A CA 1
ATOM 5186 C C . ILE A 1 655 ? -42.860 -7.986 20.013 1.00 91.75 655 ILE A C 1
ATOM 5188 O O . ILE A 1 655 ? -42.897 -7.880 18.789 1.00 91.75 655 ILE A O 1
ATOM 5192 N N . LEU A 1 656 ? -41.897 -8.673 20.639 1.00 92.19 656 LEU A N 1
ATOM 5193 C CA . LEU A 1 656 ? -40.823 -9.345 19.911 1.00 92.19 656 LEU A CA 1
ATOM 5194 C C . LEU A 1 656 ? -41.389 -10.389 18.936 1.00 92.19 656 LEU A C 1
ATOM 5196 O O . LEU A 1 656 ? -41.005 -10.391 17.769 1.00 92.19 656 LEU A O 1
ATOM 5200 N N . ASN A 1 657 ? -42.329 -11.236 19.366 1.00 89.88 657 ASN A N 1
ATOM 5201 C CA . ASN A 1 657 ? -42.928 -12.280 18.524 1.00 89.88 657 ASN A CA 1
ATOM 5202 C C . ASN A 1 657 ? -43.817 -11.753 17.400 1.00 89.88 657 ASN A C 1
ATOM 5204 O O . ASN A 1 657 ? -43.837 -12.373 16.341 1.00 89.88 657 ASN A O 1
ATOM 5208 N N . ALA A 1 658 ? -44.490 -10.621 17.600 1.00 87.00 658 ALA A N 1
ATOM 5209 C CA . ALA A 1 658 ? -45.297 -9.983 16.564 1.00 87.00 658 ALA A CA 1
ATOM 5210 C C . ALA A 1 658 ? -44.454 -9.386 15.421 1.00 87.00 658 ALA A C 1
ATOM 5212 O O . ALA A 1 658 ? -44.978 -9.153 14.337 1.00 87.00 658 ALA A O 1
ATOM 5213 N N . SER A 1 659 ? -43.159 -9.139 15.641 1.00 77.31 659 SER A N 1
ATOM 5214 C CA . SER A 1 659 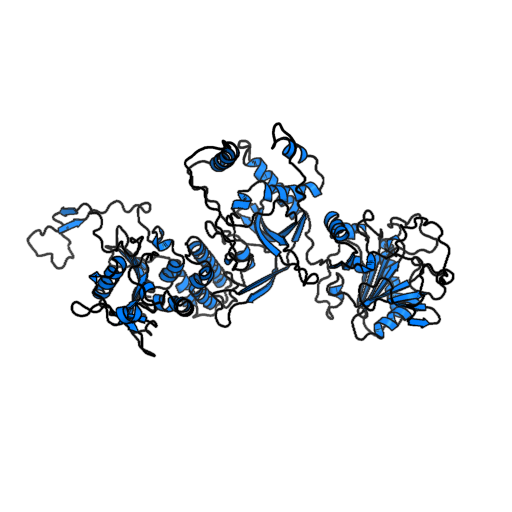? -42.270 -8.617 14.603 1.00 77.31 659 SER A CA 1
ATOM 5215 C C . SER A 1 659 ? -41.658 -9.725 13.739 1.00 77.31 659 SER A C 1
ATOM 5217 O O . SER A 1 659 ? -41.028 -10.655 14.256 1.00 77.31 659 SER A O 1
ATOM 5219 N N . GLU A 1 660 ? -41.753 -9.558 12.417 1.00 68.75 660 GLU A N 1
ATOM 5220 C CA . GLU A 1 660 ? -41.019 -10.350 11.415 1.00 68.75 660 GLU A CA 1
ATOM 5221 C C . GLU A 1 660 ? -39.525 -9.982 11.365 1.00 68.75 660 GLU A C 1
ATOM 5223 O O . GLU A 1 660 ? -38.670 -10.829 11.117 1.00 68.75 660 GLU A O 1
ATOM 5228 N N . THR A 1 661 ? -39.191 -8.724 11.662 1.00 65.81 661 THR A N 1
ATOM 5229 C CA . THR A 1 661 ? -37.807 -8.213 11.701 1.00 65.81 661 THR A CA 1
ATOM 5230 C C . THR A 1 661 ? -37.159 -8.373 13.086 1.00 65.81 661 THR A C 1
ATOM 5232 O O . THR A 1 661 ? -37.852 -8.545 14.093 1.00 65.81 661 THR A O 1
ATOM 5235 N N . GLY A 1 662 ? -35.825 -8.314 13.168 1.00 81.56 662 GLY A N 1
ATOM 5236 C CA . GLY A 1 662 ? -35.090 -8.416 14.435 1.00 81.56 662 GLY A CA 1
ATOM 5237 C C . GLY A 1 662 ? -35.289 -7.190 15.335 1.00 81.56 662 GLY A C 1
ATOM 5238 O O . GLY A 1 662 ? -34.872 -6.091 14.980 1.00 81.56 662 GLY A O 1
ATOM 5239 N N . TYR A 1 663 ? -35.894 -7.380 16.510 1.00 91.75 663 TYR A N 1
ATOM 5240 C CA . TYR A 1 663 ? -36.054 -6.352 17.548 1.00 91.75 663 TYR A CA 1
ATOM 5241 C C . TYR A 1 663 ? -35.308 -6.727 18.823 1.00 91.75 663 TYR A C 1
ATOM 5243 O O . TYR A 1 663 ? -35.024 -7.898 19.088 1.00 91.75 663 TYR A O 1
ATOM 5251 N N . VAL A 1 664 ? -35.047 -5.705 19.631 1.00 94.00 664 VAL A N 1
ATOM 5252 C CA . VAL A 1 664 ? -34.477 -5.818 20.965 1.00 94.00 664 VAL A CA 1
ATOM 5253 C C . VAL A 1 664 ? -35.377 -5.118 21.975 1.00 94.00 664 VAL A C 1
ATOM 5255 O O . VAL A 1 664 ? -35.785 -3.973 21.769 1.00 94.00 664 VAL A O 1
ATOM 5258 N N . ALA A 1 665 ? -35.685 -5.815 23.065 1.00 96.69 665 ALA A N 1
ATOM 5259 C CA . ALA A 1 665 ? -36.299 -5.242 24.251 1.00 96.69 665 ALA A CA 1
ATOM 5260 C C . ALA A 1 665 ? -35.209 -4.981 25.295 1.00 96.69 665 ALA A C 1
ATOM 5262 O O . ALA A 1 665 ? -34.323 -5.812 25.480 1.00 96.69 665 ALA A O 1
ATOM 5263 N N . PHE A 1 666 ? -35.246 -3.841 25.977 1.00 97.31 666 PHE A N 1
ATOM 5264 C CA . PHE A 1 666 ? -34.263 -3.523 27.005 1.00 97.31 666 PHE A CA 1
ATOM 5265 C C . PHE A 1 666 ? -34.858 -2.752 28.183 1.00 97.31 666 PHE A C 1
ATOM 5267 O O . PHE A 1 666 ? -35.819 -1.991 28.044 1.00 97.31 666 PHE A O 1
ATOM 5274 N N . TYR A 1 667 ? -34.248 -2.945 29.350 1.00 97.88 667 TYR A N 1
ATOM 5275 C CA . TYR A 1 667 ? -34.650 -2.365 30.626 1.00 97.88 667 TYR A CA 1
ATOM 5276 C C . TYR A 1 667 ? -33.440 -1.748 31.330 1.00 97.88 667 TYR A C 1
ATOM 5278 O O . TYR A 1 667 ? -32.403 -2.386 31.497 1.00 97.88 667 TYR A O 1
ATOM 5286 N N . ASN A 1 668 ? -33.570 -0.485 31.737 1.00 96.94 668 ASN A N 1
ATOM 5287 C CA . ASN A 1 668 ? -32.535 0.245 32.470 1.00 96.94 668 ASN A CA 1
ATOM 5288 C C . ASN A 1 668 ? -32.966 0.344 33.931 1.00 96.94 668 ASN A C 1
ATOM 5290 O O . ASN A 1 668 ? -33.772 1.218 34.233 1.00 96.94 668 ASN A O 1
ATOM 5294 N N . CYS A 1 669 ? -32.493 -0.547 34.799 1.00 95.38 669 CYS A N 1
ATOM 5295 C CA . CYS A 1 669 ? -32.951 -0.644 36.181 1.00 95.38 669 CYS A CA 1
ATOM 5296 C C . CYS A 1 669 ? -32.211 0.339 37.098 1.00 95.38 669 CYS A C 1
ATOM 5298 O O . CYS A 1 669 ? -30.997 0.232 37.287 1.00 95.38 669 CYS A O 1
ATOM 5300 N N . GLY A 1 670 ? -32.952 1.265 37.704 1.00 91.44 670 GLY A N 1
ATOM 5301 C CA . GLY A 1 670 ? -32.438 2.273 38.631 1.00 91.44 670 GLY A CA 1
ATOM 5302 C C . GLY A 1 670 ? -31.618 3.394 37.977 1.00 91.44 670 GLY A C 1
ATOM 5303 O O . GLY A 1 670 ? -31.260 3.349 36.797 1.00 91.44 670 GLY A O 1
ATOM 5304 N N . GLN A 1 671 ? -31.301 4.417 38.779 1.00 88.88 671 GLN A N 1
ATOM 5305 C CA . GLN A 1 671 ? -30.562 5.607 38.337 1.00 88.88 671 GLN A CA 1
ATOM 5306 C C . GLN A 1 671 ? -29.182 5.245 37.769 1.00 88.88 671 GLN A C 1
ATOM 5308 O O . GLN A 1 671 ? -28.830 5.674 36.669 1.00 88.88 671 GLN A O 1
ATOM 5313 N N . ASP A 1 672 ? -28.442 4.381 38.467 1.00 91.56 672 ASP A N 1
ATOM 5314 C CA . ASP A 1 672 ? -27.132 3.897 38.014 1.00 91.56 672 ASP A CA 1
ATOM 5315 C C . ASP A 1 672 ? -27.228 2.959 36.804 1.00 91.56 672 ASP A C 1
ATOM 5317 O O . ASP A 1 672 ? -26.278 2.852 36.032 1.00 91.56 672 ASP A O 1
ATOM 5321 N N . GLY A 1 673 ? -28.395 2.349 36.569 1.00 89.75 673 GLY A N 1
ATOM 5322 C CA . GLY A 1 673 ? -28.701 1.617 35.339 1.00 89.75 673 GLY A CA 1
ATOM 5323 C C . GLY A 1 673 ? -28.869 2.517 34.111 1.00 89.75 673 GLY A C 1
ATOM 5324 O O . GLY A 1 673 ? -29.017 2.015 32.995 1.00 89.75 673 GLY A O 1
ATOM 5325 N N . GLY A 1 674 ? -28.846 3.842 34.287 1.00 89.31 674 GLY A N 1
ATOM 5326 C CA . GLY A 1 674 ? -29.011 4.817 33.213 1.00 89.31 674 GLY A CA 1
ATOM 5327 C C . GLY A 1 674 ? -30.473 5.082 32.850 1.00 89.31 674 GLY A C 1
ATOM 5328 O O . GLY A 1 674 ? -30.765 5.448 31.707 1.00 89.31 674 GLY A O 1
ATOM 5329 N N . CYS A 1 675 ? -31.417 4.884 33.780 1.00 88.38 675 CYS A N 1
ATOM 5330 C CA . CYS A 1 675 ? -32.805 5.256 33.527 1.00 88.38 675 CYS A CA 1
ATOM 5331 C C . CYS A 1 675 ? -32.970 6.778 33.417 1.00 88.38 675 CYS A C 1
ATOM 5333 O O . CYS A 1 675 ? -32.406 7.540 34.197 1.00 88.38 675 CYS A O 1
ATOM 5335 N N . SER A 1 676 ? -33.778 7.239 32.460 1.00 85.44 676 SER A N 1
ATOM 5336 C CA . SER A 1 676 ? -34.112 8.668 32.335 1.00 85.44 676 SER A CA 1
ATOM 5337 C C . SER A 1 676 ? -35.393 9.058 33.081 1.00 85.44 676 SER A C 1
ATOM 5339 O O . SER A 1 676 ? -35.656 10.246 33.233 1.00 85.44 676 SER A O 1
ATOM 5341 N N . ARG A 1 677 ? -36.213 8.073 33.461 1.00 89.31 677 ARG A N 1
ATOM 5342 C CA . ARG A 1 677 ? -37.547 8.216 34.060 1.00 89.31 677 ARG A CA 1
ATOM 5343 C C . ARG A 1 677 ? -37.751 7.141 35.116 1.00 89.31 677 ARG A C 1
ATOM 5345 O O . ARG A 1 677 ? -37.153 6.070 34.994 1.00 89.31 677 ARG A O 1
ATOM 5352 N N . LEU A 1 678 ? -38.552 7.451 36.132 1.00 91.25 678 LEU A N 1
ATOM 5353 C CA . LEU A 1 678 ? -38.742 6.606 37.310 1.00 91.25 678 LEU A CA 1
ATOM 5354 C C . LEU A 1 678 ? -39.931 5.656 37.205 1.00 91.25 678 LEU A C 1
ATOM 5356 O O . LEU A 1 678 ? -39.870 4.595 37.821 1.00 91.25 678 LEU A O 1
ATOM 5360 N N . HIS A 1 679 ? -40.988 5.994 36.467 1.00 94.69 679 HIS A N 1
ATOM 5361 C CA . HIS A 1 679 ? -42.083 5.064 36.203 1.00 94.69 679 HIS A CA 1
ATOM 5362 C C . HIS A 1 679 ? -41.540 3.845 35.444 1.00 94.69 679 HIS A C 1
ATOM 5364 O O . HIS A 1 679 ? -40.842 4.008 34.441 1.00 94.69 679 HIS A O 1
ATOM 5370 N N . LYS A 1 680 ? -41.825 2.637 35.944 1.00 96.62 680 LYS A N 1
ATOM 5371 C CA . LYS A 1 680 ? -41.346 1.371 35.384 1.00 96.62 680 LYS A CA 1
ATOM 5372 C C . LYS A 1 680 ? -41.741 1.212 33.913 1.00 96.62 680 LYS A C 1
ATOM 5374 O O . LYS A 1 680 ? -42.917 1.244 33.556 1.00 96.62 680 LYS A O 1
ATOM 5379 N N . HIS A 1 681 ? -40.739 1.044 33.055 1.00 96.69 681 HIS A N 1
ATOM 5380 C CA . HIS A 1 681 ? -40.937 0.854 31.625 1.00 96.69 681 HIS A CA 1
ATOM 5381 C C . HIS A 1 681 ? -39.810 0.056 30.961 1.00 96.69 681 HIS A C 1
ATOM 5383 O O . HIS A 1 681 ? -38.624 0.238 31.261 1.00 96.69 681 HIS A O 1
ATOM 5389 N N . LEU A 1 682 ? -40.185 -0.762 29.977 1.00 97.50 682 LEU A N 1
ATOM 5390 C CA . LEU A 1 682 ? -39.272 -1.364 29.006 1.00 97.50 682 LEU A CA 1
ATOM 5391 C C . LEU A 1 682 ? -39.281 -0.568 27.706 1.00 97.50 682 LEU A C 1
ATOM 5393 O O . LEU A 1 682 ? -40.235 0.139 27.384 1.00 97.50 682 LEU A O 1
ATOM 5397 N N . GLN A 1 683 ? -38.207 -0.692 26.941 1.00 96.31 683 GLN A N 1
ATOM 5398 C CA . GLN A 1 683 ? -38.082 -0.078 25.626 1.00 96.31 683 GLN A CA 1
ATOM 5399 C C . GLN A 1 683 ? -37.880 -1.162 24.580 1.00 96.31 683 GLN A C 1
ATOM 5401 O O . GLN A 1 683 ? -37.158 -2.124 24.827 1.00 96.31 683 GLN A O 1
ATOM 5406 N N . VAL A 1 684 ? -38.507 -1.005 23.418 1.00 95.31 684 VAL A N 1
ATOM 5407 C CA . VAL A 1 684 ? -38.418 -1.966 22.314 1.00 95.31 684 VAL A CA 1
ATOM 5408 C C . VAL A 1 684 ? -38.116 -1.222 21.022 1.00 95.31 684 VAL A C 1
ATOM 5410 O O . VAL A 1 684 ? -38.772 -0.232 20.713 1.00 95.31 684 VAL A O 1
ATOM 5413 N N . MET A 1 685 ? -37.110 -1.662 20.273 1.00 92.88 685 MET A N 1
ATOM 5414 C CA . MET A 1 685 ? -36.724 -1.044 18.998 1.00 92.88 685 MET A CA 1
ATOM 5415 C C . MET A 1 685 ? -36.035 -2.057 18.073 1.00 92.88 685 MET A C 1
ATOM 5417 O O . MET A 1 685 ? -35.670 -3.137 18.548 1.00 92.88 685 MET A O 1
ATOM 5421 N N . PRO A 1 686 ? -35.831 -1.743 16.779 1.00 90.19 686 PRO A N 1
ATOM 5422 C CA . PRO A 1 686 ? -35.046 -2.589 15.888 1.00 90.19 686 PRO A CA 1
ATOM 5423 C C . PRO A 1 686 ? -33.665 -2.897 16.477 1.00 90.19 686 PRO A C 1
ATOM 5425 O O . PRO A 1 686 ? -33.006 -2.003 17.015 1.00 90.19 686 PRO A O 1
ATOM 5428 N N . LEU A 1 687 ? -33.243 -4.160 16.386 1.00 86.38 687 LEU A N 1
ATOM 5429 C CA . LEU A 1 687 ? -31.949 -4.623 16.884 1.00 86.38 687 LEU A CA 1
ATOM 5430 C C . LEU A 1 687 ? -30.821 -3.956 16.073 1.00 86.38 687 LEU A C 1
ATOM 5432 O O . LEU A 1 687 ? -30.769 -4.142 14.855 1.00 86.38 687 LEU A O 1
ATOM 5436 N N . PRO A 1 688 ? -29.911 -3.194 16.707 1.00 78.12 688 PRO A N 1
ATOM 5437 C CA . PRO A 1 688 ? -28.762 -2.628 16.011 1.00 78.12 688 PRO A CA 1
ATOM 5438 C C . PRO A 1 688 ? -27.821 -3.721 15.490 1.00 78.12 688 PRO A C 1
ATOM 5440 O O . PRO A 1 688 ? -27.538 -4.692 16.193 1.00 78.12 688 PRO A O 1
ATOM 5443 N N . ALA A 1 689 ? -27.299 -3.544 14.276 1.00 71.50 689 ALA A N 1
ATOM 5444 C CA . ALA A 1 689 ? -26.272 -4.427 13.728 1.00 71.50 689 ALA A CA 1
ATOM 5445 C C . ALA A 1 689 ? -24.930 -4.248 14.465 1.00 71.50 689 ALA A C 1
ATOM 5447 O O . ALA A 1 689 ? -24.605 -3.144 14.899 1.00 71.50 689 ALA A O 1
ATOM 5448 N N . ASN A 1 690 ? -24.128 -5.316 14.540 1.00 70.19 690 ASN A N 1
ATOM 5449 C CA . ASN A 1 690 ? -22.734 -5.296 15.015 1.00 70.19 690 ASN A CA 1
ATOM 5450 C C . ASN A 1 690 ? -22.529 -4.796 16.461 1.00 70.19 690 ASN A C 1
ATOM 5452 O O . ASN A 1 690 ? -21.510 -4.181 16.767 1.00 70.19 690 ASN A O 1
ATOM 5456 N N . SER A 1 691 ? -23.486 -5.052 17.359 1.00 83.12 691 SER A N 1
ATOM 5457 C CA . SER A 1 691 ? -23.302 -4.797 18.796 1.00 83.12 691 SER A CA 1
ATOM 5458 C C . SER A 1 691 ? -22.266 -5.748 19.419 1.00 83.12 691 SER A C 1
ATOM 5460 O O . SER A 1 691 ? -21.983 -6.803 18.854 1.00 83.12 691 SER A O 1
ATOM 5462 N N . PHE A 1 692 ? -21.762 -5.458 20.625 1.00 85.31 692 PHE A N 1
ATOM 5463 C CA . PHE A 1 692 ? -20.850 -6.379 21.334 1.00 85.31 692 PHE A CA 1
ATOM 5464 C C . PHE A 1 692 ? -21.453 -7.769 21.586 1.00 85.31 692 PHE A C 1
ATOM 5466 O O . PHE A 1 692 ? -20.724 -8.739 21.754 1.00 85.31 692 PHE A O 1
ATOM 5473 N N . ALA A 1 693 ? -22.783 -7.885 21.595 1.00 86.94 693 ALA A N 1
ATOM 5474 C CA . ALA A 1 693 ? -23.491 -9.152 21.752 1.00 86.94 693 ALA A CA 1
ATOM 5475 C C . ALA A 1 693 ? -23.725 -9.897 20.420 1.00 86.94 693 ALA A C 1
ATOM 5477 O O . ALA A 1 693 ? -24.373 -10.939 20.432 1.00 86.94 693 ALA A O 1
ATOM 5478 N N . ALA A 1 694 ? -23.219 -9.404 19.280 1.00 83.44 694 ALA A N 1
ATOM 5479 C CA . ALA A 1 694 ? -23.475 -9.997 17.962 1.00 83.44 694 ALA A CA 1
ATOM 5480 C C . ALA A 1 694 ? -23.027 -11.467 17.859 1.00 83.44 694 ALA A C 1
ATOM 5482 O O . ALA A 1 694 ? -23.713 -12.259 17.221 1.00 83.44 694 ALA A O 1
ATOM 5483 N N . PHE A 1 695 ? -21.977 -11.882 18.578 1.00 84.06 695 PHE A N 1
ATOM 5484 C CA . PHE A 1 695 ? -21.555 -13.291 18.620 1.00 84.06 695 PHE A CA 1
ATOM 5485 C C . PHE A 1 695 ? -22.650 -14.242 19.147 1.00 84.06 695 PHE A C 1
ATOM 5487 O O . PHE A 1 695 ? -22.666 -15.433 18.824 1.00 84.06 695 PHE A O 1
ATOM 5494 N N . LEU A 1 696 ? -23.616 -13.732 19.926 1.00 87.00 696 LEU A N 1
ATOM 5495 C CA . LEU A 1 696 ? -24.778 -14.487 20.411 1.00 87.00 696 LEU A CA 1
ATOM 5496 C C . LEU A 1 696 ? -25.836 -14.747 19.330 1.00 87.00 696 LEU A C 1
ATOM 5498 O O . LEU A 1 696 ? -26.783 -15.503 19.562 1.00 87.00 696 LEU A O 1
ATOM 5502 N N . ASP A 1 697 ? -25.677 -14.159 18.149 1.00 83.69 697 ASP A N 1
ATOM 5503 C CA . ASP A 1 697 ? -26.561 -14.368 17.008 1.00 83.69 697 ASP A CA 1
ATOM 5504 C C . ASP A 1 697 ? -26.151 -15.572 16.146 1.00 83.69 697 ASP A C 1
ATOM 5506 O O . ASP A 1 697 ? -26.997 -16.095 15.413 1.00 83.69 697 ASP A O 1
ATOM 5510 N N . SER A 1 698 ? -24.900 -16.039 16.273 1.00 79.06 698 SER A N 1
ATOM 5511 C CA . SER A 1 698 ? -24.366 -17.224 15.588 1.00 79.06 698 SER A CA 1
ATOM 5512 C C . SER A 1 698 ? -25.096 -18.506 16.045 1.00 79.06 698 SER A C 1
ATOM 5514 O O . SER A 1 698 ? -25.121 -18.775 17.250 1.00 79.06 698 SER A O 1
ATOM 5516 N N . PRO A 1 699 ? -25.700 -19.305 15.141 1.00 69.12 699 PRO A N 1
ATOM 5517 C CA . PRO A 1 699 ? -26.496 -20.482 15.513 1.00 69.12 699 PRO A CA 1
ATOM 5518 C C . PRO A 1 699 ? -25.694 -21.616 16.164 1.00 69.12 699 PRO A C 1
ATOM 5520 O O . PRO A 1 699 ? -26.230 -22.341 16.998 1.00 69.12 699 PRO A O 1
ATOM 5523 N N . ASP A 1 700 ? -24.429 -21.773 15.775 1.00 71.44 700 ASP A N 1
ATOM 5524 C CA . ASP A 1 700 ? -23.535 -22.863 16.182 1.00 71.44 700 ASP A CA 1
ATOM 5525 C C . ASP A 1 700 ? -22.533 -22.446 17.271 1.00 71.44 700 ASP A C 1
ATOM 5527 O O . ASP A 1 700 ? -21.803 -23.285 17.795 1.00 71.44 700 ASP A O 1
ATOM 5531 N N . GLY A 1 701 ? -22.509 -21.160 17.641 1.00 69.81 701 GLY A N 1
ATOM 5532 C CA . GLY A 1 701 ? -21.565 -20.627 18.622 1.00 69.81 701 GLY A CA 1
ATOM 5533 C C . GLY A 1 701 ? -20.121 -20.583 18.117 1.00 69.81 701 GLY A C 1
ATOM 5534 O O . GLY A 1 701 ? -19.206 -20.516 18.932 1.00 69.81 701 GLY A O 1
ATOM 5535 N N . SER A 1 702 ? -19.918 -20.618 16.797 1.00 70.00 702 SER A N 1
ATOM 5536 C CA . SER A 1 702 ? -18.596 -20.535 16.160 1.00 70.00 702 SER A CA 1
ATOM 5537 C C . SER A 1 702 ? -17.895 -19.189 16.374 1.00 70.00 702 SER A C 1
ATOM 5539 O O . SER A 1 702 ? -16.668 -19.112 16.303 1.00 70.00 702 SER A O 1
ATOM 5541 N N . GLU A 1 703 ? -18.653 -18.126 16.657 1.00 73.12 703 GLU A N 1
ATOM 5542 C CA . GLU A 1 703 ? -18.108 -16.794 16.914 1.00 73.12 703 GLU A CA 1
ATOM 5543 C C . GLU A 1 703 ? -17.610 -16.648 18.358 1.00 73.12 703 GLU A C 1
ATOM 5545 O O . GLU A 1 703 ? -18.322 -16.935 19.324 1.00 73.12 703 GLU A O 1
ATOM 5550 N N . SER A 1 704 ? -16.377 -16.157 18.506 1.00 74.88 704 SER A N 1
ATOM 5551 C CA . SER A 1 704 ? -15.757 -15.905 19.807 1.00 74.88 704 SER A CA 1
ATOM 5552 C C . SER A 1 704 ? -16.445 -14.764 20.559 1.00 74.88 704 SER A C 1
ATOM 5554 O O . SER A 1 704 ? -16.762 -13.731 19.965 1.00 74.88 704 SER A O 1
ATOM 5556 N N . GLU A 1 705 ? -16.597 -14.914 21.879 1.00 82.06 705 GLU A N 1
ATOM 5557 C CA . GLU A 1 705 ? -17.099 -13.848 22.754 1.00 82.06 705 GLU A CA 1
ATOM 5558 C C . GLU A 1 705 ? -16.276 -12.559 22.596 1.00 82.06 705 GLU A C 1
ATOM 5560 O O . GLU A 1 705 ? -15.044 -12.576 22.589 1.00 82.06 705 GLU A O 1
ATOM 5565 N N . THR A 1 706 ? -16.972 -11.424 22.501 1.00 79.06 706 THR A N 1
ATOM 5566 C CA . THR A 1 706 ? -16.336 -10.103 22.460 1.00 79.06 706 THR A CA 1
ATOM 5567 C C . THR A 1 706 ? -15.712 -9.769 23.818 1.00 79.06 706 THR A C 1
ATOM 5569 O O . THR A 1 706 ? -16.385 -9.804 24.849 1.00 79.06 706 THR A O 1
ATOM 5572 N N . GLU A 1 707 ? -14.426 -9.398 23.838 1.00 81.75 707 GLU A N 1
ATOM 5573 C CA . GLU A 1 707 ? -13.731 -9.011 25.073 1.00 81.75 707 GLU A CA 1
ATOM 5574 C C . GLU A 1 707 ? -14.231 -7.635 25.562 1.00 81.75 707 GLU A C 1
ATOM 5576 O O . GLU A 1 707 ? -13.793 -6.585 25.091 1.00 81.75 707 GLU A O 1
ATOM 5581 N N . VAL A 1 708 ? -15.166 -7.639 26.520 1.00 86.56 708 VAL A N 1
ATOM 5582 C CA . VAL A 1 708 ? -15.693 -6.427 27.176 1.00 86.56 708 VAL A CA 1
ATOM 5583 C C . VAL A 1 708 ? -15.021 -6.164 28.536 1.00 86.56 708 VAL A C 1
ATOM 5585 O O . VAL A 1 708 ? -14.700 -7.114 29.259 1.00 86.56 708 VAL A O 1
ATOM 5588 N N . PRO A 1 709 ? -14.822 -4.888 28.937 1.00 87.69 709 PRO A N 1
ATOM 5589 C CA . PRO A 1 709 ? -14.064 -4.531 30.142 1.00 87.69 709 PRO A CA 1
ATOM 5590 C C . PRO A 1 709 ? -14.885 -4.580 31.446 1.00 87.69 709 PRO A C 1
ATOM 5592 O O . PRO A 1 709 ? -14.390 -4.204 32.510 1.00 87.69 709 PRO A O 1
ATOM 5595 N N . PHE A 1 710 ? -16.140 -5.023 31.379 1.00 92.44 710 PHE A N 1
ATOM 5596 C CA . PHE A 1 710 ? -17.071 -5.120 32.502 1.00 92.44 710 PHE A CA 1
ATOM 5597 C C . PHE A 1 710 ? -17.696 -6.519 32.578 1.00 92.44 710 PHE A C 1
ATOM 5599 O O . PHE A 1 710 ? -17.662 -7.292 31.623 1.00 92.44 710 PHE A O 1
ATOM 5606 N N . GLN A 1 711 ? -18.253 -6.849 33.738 1.00 94.88 711 GLN A N 1
ATOM 5607 C CA . GLN A 1 711 ? -19.010 -8.064 33.987 1.00 94.88 711 GLN A CA 1
ATOM 5608 C C . GLN A 1 711 ? -20.346 -7.989 33.256 1.00 94.88 711 GLN A C 1
ATOM 5610 O O . GLN A 1 711 ? -21.071 -6.998 33.354 1.00 94.88 711 GLN A O 1
ATOM 5615 N N . TRP A 1 712 ? -20.683 -9.061 32.558 1.00 95.44 712 TRP A N 1
ATOM 5616 C CA . TRP A 1 712 ? -21.982 -9.267 31.943 1.00 95.44 712 TRP A CA 1
ATOM 5617 C C . TRP A 1 712 ? -22.320 -10.749 31.993 1.00 95.44 712 TRP A C 1
ATOM 5619 O O . TRP A 1 712 ? -21.429 -11.597 31.991 1.00 95.44 712 TRP A O 1
ATOM 5629 N N . PHE A 1 713 ? -23.604 -11.056 32.069 1.00 97.00 713 PHE A N 1
ATOM 5630 C CA . PHE A 1 713 ? -24.094 -12.422 32.155 1.00 97.00 713 PHE A CA 1
ATOM 5631 C C . PHE A 1 713 ? -25.124 -12.614 31.063 1.00 97.00 713 PHE A C 1
ATOM 5633 O O . PHE A 1 713 ? -25.985 -11.758 30.869 1.00 97.00 713 PHE A O 1
ATOM 5640 N N . TYR A 1 714 ? -25.039 -13.718 30.334 1.00 96.06 714 TYR A N 1
ATOM 5641 C CA . TYR A 1 714 ? -25.906 -13.944 29.190 1.00 96.06 714 TYR A CA 1
ATOM 5642 C C . TYR A 1 714 ? -26.327 -15.403 29.071 1.00 96.06 714 TYR A C 1
ATOM 5644 O O . TYR A 1 714 ? -25.664 -16.311 29.569 1.00 96.06 714 TYR A O 1
ATOM 5652 N N . ARG A 1 715 ? -27.453 -15.630 28.395 1.00 94.88 715 ARG A N 1
ATOM 5653 C CA . ARG A 1 715 ? -27.960 -16.965 28.072 1.00 94.88 715 ARG A CA 1
ATOM 5654 C C . ARG A 1 715 ? -28.540 -16.962 26.662 1.00 94.88 715 ARG A C 1
ATOM 5656 O O . ARG A 1 715 ? -29.377 -16.118 26.343 1.00 94.88 715 ARG A O 1
ATOM 5663 N N . ARG A 1 716 ? -28.115 -17.915 25.826 1.00 92.88 716 ARG A N 1
ATOM 5664 C CA . ARG A 1 716 ? -28.791 -18.217 24.554 1.00 92.88 716 ARG A CA 1
ATOM 5665 C C . ARG A 1 716 ? -30.124 -18.889 24.865 1.00 92.88 716 ARG A C 1
ATOM 5667 O O . ARG A 1 716 ? -30.190 -19.781 25.707 1.00 92.88 716 ARG A O 1
ATOM 5674 N N . LEU A 1 717 ? -31.182 -18.443 24.209 1.00 91.25 717 LEU A N 1
ATOM 5675 C CA . LEU A 1 717 ? -32.532 -18.948 24.398 1.00 91.25 717 LEU A CA 1
ATOM 5676 C C . LEU A 1 717 ? -32.796 -20.033 23.347 1.00 91.25 717 LEU A C 1
ATOM 5678 O O . LEU A 1 717 ? -32.705 -19.777 22.148 1.00 91.25 717 LEU A O 1
ATOM 5682 N N . GLN A 1 718 ? -33.095 -21.251 23.798 1.00 83.31 718 GLN A N 1
ATOM 5683 C CA . GLN A 1 718 ? -33.377 -22.409 22.945 1.00 83.31 718 GLN A CA 1
ATOM 5684 C C . GLN A 1 718 ? -34.675 -23.094 23.396 1.00 83.31 718 GLN A C 1
ATOM 5686 O O . GLN A 1 718 ? -35.011 -23.083 24.580 1.00 83.31 718 GLN A O 1
ATOM 5691 N N . GLY A 1 719 ? -35.395 -23.715 22.458 1.00 78.56 719 GLY A N 1
ATOM 5692 C CA . GLY A 1 719 ? -36.622 -24.472 22.738 1.00 78.56 719 GLY A CA 1
ATOM 5693 C C . GLY A 1 719 ? -37.905 -23.629 22.808 1.00 78.56 719 GLY A C 1
ATOM 5694 O O . GLY A 1 719 ? -37.952 -22.487 22.353 1.00 78.56 719 GLY A O 1
ATOM 5695 N N . LYS A 1 720 ? -38.986 -24.221 23.343 1.00 78.44 720 LYS A N 1
ATOM 5696 C CA . LYS A 1 720 ? -40.280 -23.538 23.534 1.00 78.44 720 LYS A CA 1
ATOM 5697 C C . LYS A 1 720 ? -40.202 -22.607 24.745 1.00 78.44 720 LYS A C 1
ATOM 5699 O O . LYS A 1 720 ? -40.231 -23.069 25.880 1.00 78.44 720 LYS A O 1
ATOM 5704 N N . LEU A 1 721 ? -40.135 -21.305 24.490 1.00 87.81 721 LEU A N 1
ATOM 5705 C CA . LEU A 1 721 ? -40.045 -20.270 25.521 1.00 87.81 721 LEU A CA 1
ATOM 5706 C C . LEU A 1 721 ? -41.434 -19.724 25.869 1.00 87.81 721 LEU A C 1
ATOM 5708 O O . LEU A 1 721 ? -42.216 -19.382 24.980 1.00 87.81 721 LEU A O 1
ATOM 5712 N N . ASN A 1 722 ? -41.716 -19.599 27.165 1.00 89.19 722 ASN A N 1
ATOM 5713 C CA . ASN A 1 722 ? -42.890 -18.912 27.703 1.00 89.19 722 ASN A CA 1
ATOM 5714 C C . ASN A 1 722 ? -42.463 -17.843 28.737 1.00 89.19 722 ASN A C 1
ATOM 5716 O O . ASN A 1 722 ? -41.304 -17.857 29.169 1.00 89.19 722 ASN A O 1
ATOM 5720 N N . PRO A 1 723 ? -43.355 -16.914 29.132 1.00 91.50 723 PRO A N 1
ATOM 5721 C CA . PRO A 1 723 ? -43.017 -15.840 30.070 1.00 91.50 723 PRO A CA 1
ATOM 5722 C C . PRO A 1 723 ? -42.424 -16.325 31.401 1.00 91.50 723 PRO A C 1
ATOM 5724 O O . PRO A 1 723 ? -41.416 -15.778 31.836 1.00 91.50 723 PRO A O 1
ATOM 5727 N N . ALA A 1 724 ? -42.955 -17.403 31.987 1.00 92.75 724 ALA A N 1
ATOM 5728 C CA . ALA A 1 724 ? -42.410 -18.001 33.208 1.00 92.75 724 ALA A CA 1
ATOM 5729 C C . ALA A 1 724 ? -40.955 -18.491 33.046 1.00 92.75 724 ALA A C 1
ATOM 5731 O O . ALA A 1 724 ? -40.112 -18.269 33.914 1.00 92.75 724 ALA A O 1
ATOM 5732 N N . THR A 1 725 ? -40.624 -19.108 31.906 1.00 94.06 725 THR A N 1
ATOM 5733 C CA . THR A 1 725 ? -39.249 -19.550 31.608 1.00 94.06 725 THR A CA 1
ATOM 5734 C C . THR A 1 725 ? -38.320 -18.351 31.425 1.00 94.06 725 THR A C 1
ATOM 5736 O O . THR A 1 725 ? -37.198 -18.360 31.926 1.00 94.06 725 THR A O 1
ATOM 5739 N N . LEU A 1 726 ? -38.783 -17.296 30.743 1.00 96.19 726 LEU A N 1
ATOM 5740 C CA . LEU A 1 726 ? -38.017 -16.056 30.586 1.00 96.19 726 LEU A CA 1
ATOM 5741 C C . LEU A 1 726 ? -37.765 -15.377 31.934 1.00 96.19 726 LEU A C 1
ATOM 5743 O O . LEU A 1 726 ? -36.662 -14.876 32.150 1.00 96.19 726 LEU A O 1
ATOM 5747 N N . LEU A 1 727 ? -38.749 -15.395 32.838 1.00 97.38 727 LEU A N 1
ATOM 5748 C CA . LEU A 1 727 ? -38.596 -14.873 34.192 1.00 97.38 727 LEU A CA 1
ATOM 5749 C C . LEU A 1 727 ? -37.527 -15.650 34.959 1.00 97.38 727 LEU A C 1
ATOM 5751 O O . LEU A 1 727 ? -36.641 -15.027 35.529 1.00 97.38 727 LEU A O 1
ATOM 5755 N N . GLY A 1 728 ? -37.539 -16.985 34.888 1.00 96.75 728 GLY A N 1
ATOM 5756 C CA . GLY A 1 728 ? -36.487 -17.815 35.481 1.00 96.75 728 GLY A CA 1
ATOM 5757 C C . GLY A 1 728 ? -35.090 -17.474 34.947 1.00 96.75 728 GLY A C 1
ATOM 5758 O O . GLY A 1 728 ? -34.160 -17.276 35.724 1.00 96.75 728 GLY A O 1
ATOM 5759 N N . VAL A 1 729 ? -34.942 -17.309 33.625 1.00 97.00 729 VAL A N 1
ATOM 5760 C CA . VAL A 1 729 ? -33.664 -16.890 33.016 1.00 97.00 729 VAL A CA 1
ATOM 5761 C C . VAL A 1 729 ? -33.231 -15.509 33.512 1.00 97.00 729 VAL A C 1
ATOM 5763 O O . VAL A 1 729 ? -32.066 -15.323 33.859 1.00 97.00 729 VAL A O 1
ATOM 5766 N N . TYR A 1 730 ? -34.148 -14.544 33.556 1.00 98.06 730 TYR A N 1
ATOM 5767 C CA . TYR A 1 730 ? -33.858 -13.202 34.051 1.00 98.06 730 TYR A CA 1
ATOM 5768 C C . TYR A 1 730 ? -33.438 -13.220 35.526 1.00 98.06 730 TYR A C 1
ATOM 5770 O O . TYR A 1 730 ? -32.428 -12.607 35.866 1.00 98.06 730 TYR A O 1
ATOM 5778 N N . SER A 1 731 ? -34.154 -13.953 36.382 1.00 97.75 731 SER A N 1
ATOM 5779 C CA . SER A 1 731 ? -33.834 -14.096 37.804 1.00 97.75 731 SER A CA 1
ATOM 5780 C C . SER A 1 731 ? -32.445 -14.701 38.023 1.00 97.75 731 SER A C 1
ATOM 5782 O O . SER A 1 731 ? -31.671 -14.139 38.796 1.00 97.75 731 SER A O 1
ATOM 5784 N N . ASP A 1 732 ? -32.081 -15.757 37.288 1.00 97.81 732 ASP A N 1
ATOM 5785 C CA . ASP A 1 732 ? -30.746 -16.373 37.363 1.00 97.81 732 ASP A CA 1
ATOM 5786 C C . ASP A 1 732 ? -29.625 -15.391 36.981 1.00 97.81 732 ASP A C 1
ATOM 5788 O O . ASP A 1 732 ? -28.561 -15.343 37.608 1.00 97.81 732 ASP A O 1
ATOM 5792 N N . LEU A 1 733 ? -29.824 -14.632 35.898 1.00 98.19 733 LEU A N 1
ATOM 5793 C CA . LEU A 1 733 ? -28.840 -13.663 35.412 1.00 98.19 733 LEU A CA 1
ATOM 5794 C C . LEU A 1 733 ? -28.753 -12.446 36.345 1.00 98.19 733 LEU A C 1
ATOM 5796 O O . LEU A 1 733 ? -27.661 -11.926 36.583 1.00 98.19 733 LEU A O 1
ATOM 5800 N N . LEU A 1 734 ? -29.882 -12.015 36.913 1.00 97.69 734 LEU A N 1
ATOM 5801 C CA . LEU A 1 734 ? -29.940 -10.945 37.903 1.00 97.69 734 LEU A CA 1
ATOM 5802 C C . LEU A 1 734 ? -29.265 -11.351 39.216 1.00 97.69 734 LEU A C 1
ATOM 5804 O O . LEU A 1 734 ? -28.581 -10.526 39.821 1.00 97.69 734 LEU A O 1
ATOM 5808 N N . GLU A 1 735 ? -29.404 -12.602 39.654 1.00 97.50 735 GLU A N 1
ATOM 5809 C CA . GLU A 1 735 ? -28.711 -13.111 40.839 1.00 97.50 735 GLU A CA 1
ATOM 5810 C C . GLU A 1 735 ? -27.188 -13.062 40.639 1.00 97.50 735 GLU A C 1
ATOM 5812 O O . GLU A 1 735 ? -26.461 -12.561 41.499 1.00 97.50 735 GLU A O 1
ATOM 5817 N N . GLN A 1 736 ? -26.698 -13.496 39.473 1.00 97.50 736 GLN A N 1
ATOM 5818 C CA . GLN A 1 736 ? -25.278 -13.397 39.109 1.00 97.50 736 GLN A CA 1
ATOM 5819 C C . GLN A 1 736 ? -24.793 -11.942 39.062 1.00 97.50 736 GLN A C 1
ATOM 5821 O O . GLN A 1 736 ? -23.763 -11.611 39.653 1.00 97.50 736 GLN A O 1
ATOM 5826 N N . ALA A 1 737 ? -25.565 -11.053 38.430 1.00 96.19 737 ALA A N 1
ATOM 5827 C CA . ALA A 1 737 ? -25.276 -9.623 38.396 1.00 96.19 737 ALA A CA 1
ATOM 5828 C C . ALA A 1 737 ? -25.233 -9.011 39.806 1.00 96.19 737 ALA A C 1
ATOM 5830 O O . ALA A 1 737 ? -24.337 -8.226 40.116 1.00 96.19 737 ALA A O 1
ATOM 5831 N N . THR A 1 738 ? -26.148 -9.421 40.685 1.00 95.19 738 THR A N 1
ATOM 5832 C CA . THR A 1 738 ? -26.230 -8.947 42.072 1.00 95.19 738 THR A CA 1
ATOM 5833 C C . THR A 1 738 ? -25.053 -9.441 42.909 1.00 95.19 738 THR A C 1
ATOM 5835 O O . THR A 1 738 ? -24.502 -8.656 43.679 1.00 95.19 738 THR A O 1
ATOM 5838 N N . LYS A 1 739 ? -24.595 -10.687 42.720 1.00 95.44 739 LYS A N 1
ATOM 5839 C CA . LYS A 1 739 ? -23.416 -11.234 43.419 1.00 95.44 739 LYS A CA 1
ATOM 5840 C C . LYS A 1 739 ? -22.159 -10.391 43.198 1.00 95.44 739 LYS A C 1
ATOM 5842 O O . LYS A 1 739 ? -21.386 -10.203 44.131 1.00 95.44 739 LYS A O 1
ATOM 5847 N N . VAL A 1 740 ? -21.963 -9.864 41.987 1.00 94.81 740 VAL A N 1
ATOM 5848 C CA . VAL A 1 740 ? -20.769 -9.062 41.655 1.00 94.81 740 VAL A CA 1
ATOM 5849 C C . VAL A 1 740 ? -20.985 -7.551 41.776 1.00 94.81 740 VAL A C 1
ATOM 5851 O O . VAL A 1 740 ? -20.021 -6.819 41.990 1.00 94.81 740 VAL A O 1
ATOM 5854 N N . GLY A 1 741 ? -22.219 -7.064 41.614 1.00 91.44 741 GLY A N 1
ATOM 5855 C CA . GLY A 1 741 ? -22.548 -5.635 41.544 1.00 91.44 741 GLY A CA 1
ATOM 5856 C C . GLY A 1 741 ? -23.299 -5.063 42.745 1.00 91.44 741 GLY A C 1
ATOM 5857 O O . GLY A 1 741 ? -23.390 -3.840 42.870 1.00 91.44 741 GLY A O 1
ATOM 5858 N N . GLY A 1 742 ? -23.823 -5.907 43.637 1.00 88.88 742 GLY A N 1
ATOM 5859 C CA . GLY A 1 742 ? -24.561 -5.484 44.826 1.00 88.88 742 GLY A CA 1
ATOM 5860 C C . GLY A 1 742 ? -23.752 -4.506 45.680 1.00 88.88 742 GLY A C 1
ATOM 5861 O O . GLY A 1 742 ? -22.588 -4.750 45.989 1.00 88.88 742 GLY A O 1
ATOM 5862 N N . GLY A 1 743 ? -24.347 -3.357 46.011 1.00 86.06 743 GLY A N 1
ATOM 5863 C CA . GLY A 1 743 ? -23.694 -2.313 46.809 1.00 86.06 743 GLY A CA 1
ATOM 5864 C C . GLY A 1 743 ? -22.581 -1.522 46.102 1.00 86.06 743 GLY A C 1
ATOM 5865 O O . GLY A 1 743 ? -22.020 -0.617 46.709 1.00 86.06 743 GLY A O 1
ATOM 5866 N N . ARG A 1 744 ? -22.251 -1.817 44.832 1.00 89.19 744 ARG A N 1
ATOM 5867 C CA . ARG A 1 744 ? -21.163 -1.143 44.085 1.00 89.19 744 ARG A CA 1
ATOM 5868 C C . ARG A 1 744 ? -21.617 0.063 43.245 1.00 89.19 744 ARG A C 1
ATOM 5870 O O . ARG A 1 744 ? -20.780 0.663 42.560 1.00 89.19 744 ARG A O 1
ATOM 5877 N N . GLY A 1 745 ? -22.914 0.377 43.264 1.00 86.75 745 GLY A N 1
ATOM 5878 C CA . GLY A 1 745 ? -23.508 1.541 42.600 1.00 86.75 745 GLY A CA 1
ATOM 5879 C C . GLY A 1 745 ? -23.150 2.860 43.286 1.00 86.75 745 GLY A C 1
ATOM 5880 O O . GLY A 1 745 ? -23.031 2.908 44.508 1.00 86.75 745 GLY A O 1
ATOM 5881 N N . GLU A 1 746 ? -22.999 3.929 42.507 1.00 87.69 746 GLU A N 1
ATOM 5882 C CA . GLU A 1 746 ? -22.745 5.297 42.975 1.00 87.69 746 GLU A CA 1
ATOM 5883 C C . GLU A 1 746 ? -23.817 5.757 43.972 1.00 87.69 746 GLU A C 1
ATOM 5885 O O . GLU A 1 746 ? -23.499 6.401 44.969 1.00 87.69 746 GLU A O 1
ATOM 5890 N N . HIS A 1 747 ? -25.067 5.341 43.758 1.00 87.94 747 HIS A N 1
ATOM 5891 C CA . HIS A 1 747 ? -26.209 5.688 44.603 1.00 87.94 747 HIS A CA 1
ATOM 5892 C C . HIS A 1 747 ? -26.673 4.522 45.493 1.00 87.94 747 HIS A C 1
ATOM 5894 O O . HIS A 1 747 ? -27.796 4.536 45.996 1.00 87.94 747 HIS A O 1
ATOM 5900 N N . ALA A 1 748 ? -25.830 3.504 45.717 1.00 84.88 748 ALA A N 1
ATOM 5901 C CA . ALA A 1 748 ? -26.212 2.317 46.488 1.00 84.88 748 ALA A CA 1
ATOM 5902 C C . ALA A 1 748 ? -26.607 2.636 47.943 1.00 84.88 748 ALA A C 1
ATOM 5904 O O . ALA A 1 748 ? -27.531 2.026 48.472 1.00 84.88 748 ALA A O 1
ATOM 5905 N N . ALA A 1 749 ? -25.949 3.613 48.578 1.00 83.62 749 ALA A N 1
ATOM 5906 C CA . ALA A 1 749 ? -26.242 4.009 49.959 1.00 83.62 749 ALA A CA 1
ATOM 5907 C C . ALA A 1 749 ? -27.597 4.725 50.123 1.00 83.62 749 ALA A C 1
ATOM 5909 O O . ALA A 1 749 ? -28.156 4.734 51.215 1.00 83.62 749 ALA A O 1
ATOM 5910 N N . SER A 1 750 ? -28.126 5.318 49.050 1.00 85.81 750 SER A N 1
ATOM 5911 C CA . SER A 1 750 ? -29.413 6.023 49.025 1.00 85.81 750 SER A CA 1
ATOM 5912 C C . SER A 1 750 ? -30.491 5.252 48.256 1.00 85.81 750 SER A C 1
ATOM 5914 O O . SER A 1 750 ? -31.480 5.842 47.817 1.00 85.81 750 SER A O 1
ATOM 5916 N N . ALA A 1 751 ? -30.286 3.954 48.024 1.00 83.38 751 ALA A N 1
ATOM 5917 C CA . ALA A 1 751 ? -31.236 3.130 47.294 1.00 83.38 751 ALA A CA 1
ATOM 5918 C C . ALA A 1 751 ? -32.544 2.964 48.102 1.00 83.38 751 ALA A C 1
ATOM 5920 O O . ALA A 1 751 ? -32.486 2.682 49.302 1.00 83.38 751 ALA A O 1
ATOM 5921 N N . PRO A 1 752 ? -33.728 3.119 47.477 1.00 85.06 752 PRO A N 1
ATOM 5922 C CA . PRO A 1 752 ? -35.006 2.862 48.136 1.00 85.06 752 PRO A CA 1
ATOM 5923 C C . PRO A 1 752 ? -35.113 1.428 48.674 1.00 85.06 752 PRO A C 1
ATOM 5925 O O . PRO A 1 752 ? -34.550 0.494 48.100 1.00 85.06 752 PRO A O 1
ATOM 5928 N N . SER A 1 753 ? -35.885 1.240 49.748 1.00 80.25 753 SER A N 1
ATOM 5929 C CA . SER A 1 753 ? -36.177 -0.097 50.282 1.00 80.25 753 SER A CA 1
ATOM 5930 C C . SER A 1 753 ? -36.828 -0.973 49.203 1.00 80.25 753 SER A C 1
ATOM 5932 O O . SER A 1 753 ? -37.800 -0.557 48.575 1.00 80.25 753 SER A O 1
ATOM 5934 N N . GLY A 1 754 ? -36.274 -2.166 48.966 1.00 80.38 754 GLY A N 1
ATOM 5935 C CA . GLY A 1 754 ? -36.731 -3.092 47.920 1.00 80.38 754 GLY A CA 1
ATOM 5936 C C . GLY A 1 754 ? -36.122 -2.877 46.526 1.00 80.38 754 GLY A C 1
ATOM 5937 O O . GLY A 1 754 ? -36.442 -3.635 45.613 1.00 80.38 754 GLY A O 1
ATOM 5938 N N . ALA A 1 755 ? -35.232 -1.893 46.340 1.00 88.25 755 ALA A N 1
ATOM 5939 C CA . ALA A 1 755 ? -34.509 -1.716 45.081 1.00 88.25 755 ALA A CA 1
ATOM 5940 C C . ALA A 1 755 ? -33.533 -2.877 44.817 1.00 88.25 755 ALA A C 1
ATOM 5942 O O . ALA A 1 755 ? -32.748 -3.256 45.689 1.00 88.25 755 ALA A O 1
ATOM 5943 N N . VAL A 1 756 ? -33.547 -3.417 43.596 1.00 93.19 756 VAL A N 1
ATOM 5944 C CA . VAL A 1 756 ? -32.566 -4.431 43.172 1.00 93.19 756 VAL A CA 1
ATOM 5945 C C . VAL A 1 756 ? -31.267 -3.783 42.689 1.00 93.19 756 VAL A C 1
ATOM 5947 O O . VAL A 1 756 ? -31.206 -2.576 42.450 1.00 93.19 756 VAL A O 1
ATOM 5950 N N . CYS A 1 757 ? -30.210 -4.590 42.537 1.00 93.31 757 CYS A N 1
ATOM 5951 C CA . CYS A 1 757 ? -28.930 -4.135 41.991 1.00 93.31 757 CYS A CA 1
ATOM 5952 C C . CYS A 1 757 ? -29.157 -3.369 40.671 1.00 93.31 757 CYS A C 1
ATOM 5954 O O . CYS A 1 757 ? -29.807 -3.919 39.776 1.00 93.31 757 CYS A O 1
ATOM 5956 N N . PRO A 1 758 ? -28.650 -2.127 40.519 1.00 95.31 758 PRO A N 1
ATOM 5957 C CA . PRO A 1 758 ? -28.766 -1.401 39.263 1.00 95.31 758 PRO A CA 1
ATOM 5958 C C . PRO A 1 758 ? -28.157 -2.203 38.116 1.00 95.31 758 PRO A C 1
ATOM 5960 O O . PRO A 1 758 ? -27.018 -2.668 38.195 1.00 95.31 758 PRO A O 1
ATOM 5963 N N . HIS A 1 759 ? -28.916 -2.386 37.043 1.00 97.44 759 HIS A N 1
ATOM 5964 C CA . HIS A 1 759 ? -28.502 -3.238 35.936 1.00 97.44 759 HIS A CA 1
ATOM 5965 C C . HIS A 1 759 ? -29.161 -2.825 34.624 1.00 97.44 759 HIS A C 1
ATOM 5967 O O . HIS A 1 759 ? -30.169 -2.117 34.586 1.00 97.44 759 HIS A O 1
ATOM 5973 N N . ASN A 1 760 ? -28.590 -3.297 33.525 1.00 97.94 760 ASN A N 1
ATOM 5974 C CA . ASN A 1 760 ? -29.256 -3.321 32.234 1.00 97.94 760 ASN A CA 1
ATOM 5975 C C . ASN A 1 760 ? -29.680 -4.741 31.904 1.00 97.94 760 ASN A C 1
ATOM 5977 O O . ASN A 1 760 ? -28.879 -5.655 32.069 1.00 97.94 760 ASN A O 1
ATOM 5981 N N . MET A 1 761 ? -30.902 -4.912 31.411 1.00 97.81 761 MET A N 1
ATOM 5982 C CA . MET A 1 761 ? -31.371 -6.164 30.821 1.00 97.81 761 MET A CA 1
ATOM 5983 C C . MET A 1 761 ? -31.641 -5.932 29.340 1.00 97.81 761 MET A C 1
ATOM 5985 O O . MET A 1 761 ? -32.201 -4.900 28.965 1.00 97.81 761 MET A O 1
ATOM 5989 N N . ILE A 1 762 ? -31.231 -6.884 28.508 1.00 97.50 762 ILE A N 1
ATOM 5990 C CA . ILE A 1 762 ? -31.457 -6.888 27.066 1.00 97.50 762 ILE A CA 1
ATOM 5991 C C . ILE A 1 762 ? -31.990 -8.258 26.665 1.00 97.50 762 ILE A C 1
ATOM 5993 O O . ILE A 1 762 ? -31.409 -9.280 27.024 1.00 97.50 762 ILE A O 1
ATOM 5997 N N . LEU A 1 763 ? -33.080 -8.272 25.907 1.00 96.38 763 LEU A N 1
ATOM 5998 C CA . LEU A 1 763 ? -33.788 -9.464 25.466 1.00 96.38 763 LEU A CA 1
ATOM 5999 C C . LEU A 1 763 ? -34.030 -9.408 23.956 1.00 96.38 763 LEU A C 1
ATOM 6001 O O . LEU A 1 763 ? -34.605 -8.452 23.431 1.00 96.38 763 LEU A O 1
ATOM 6005 N N . THR A 1 764 ? -33.637 -10.475 23.268 1.00 93.81 764 THR A N 1
ATOM 6006 C CA . THR A 1 764 ? -34.012 -10.762 21.879 1.00 93.81 764 THR A CA 1
ATOM 6007 C C . THR A 1 764 ? -34.741 -12.104 21.812 1.00 93.81 764 THR A C 1
ATOM 6009 O O . THR A 1 764 ? -34.853 -12.816 22.809 1.00 93.81 764 THR A O 1
ATOM 6012 N N . LYS A 1 765 ? -35.199 -12.513 20.621 1.00 91.12 765 LYS A N 1
ATOM 6013 C CA . LYS A 1 765 ? -35.723 -13.878 20.419 1.00 91.12 765 LYS A CA 1
ATOM 6014 C C . LYS A 1 765 ? -34.672 -14.973 20.656 1.00 91.12 765 LYS A C 1
ATOM 6016 O O . LYS A 1 765 ? -35.042 -16.127 20.838 1.00 91.12 765 LYS A O 1
ATOM 6021 N N . ARG A 1 766 ? -33.380 -14.627 20.607 1.00 90.75 766 ARG A N 1
ATOM 6022 C CA . ARG A 1 766 ? -32.261 -15.581 20.574 1.00 90.75 766 ARG A CA 1
ATOM 6023 C C . ARG A 1 766 ? -31.459 -15.635 21.865 1.00 90.75 766 ARG A C 1
ATOM 6025 O O . ARG A 1 766 ? -30.812 -16.642 22.127 1.00 90.75 766 ARG A O 1
ATOM 6032 N N . TRP A 1 767 ? -31.456 -14.572 22.659 1.00 93.81 767 TRP A N 1
ATOM 6033 C CA . TRP A 1 767 ? -30.613 -14.477 23.848 1.00 93.81 767 TRP A CA 1
ATOM 6034 C C . TRP A 1 767 ? -31.115 -13.403 24.813 1.00 93.81 767 TRP A C 1
ATOM 6036 O O . TRP A 1 767 ? -31.838 -12.481 24.429 1.00 93.81 767 TRP A O 1
ATOM 6046 N N . MET A 1 768 ? -30.690 -13.523 26.069 1.00 96.94 768 MET A N 1
ATOM 6047 C CA . MET A 1 768 ? -30.866 -12.517 27.112 1.00 96.94 768 MET A CA 1
ATOM 6048 C C . MET A 1 768 ? -29.507 -12.169 27.724 1.00 96.94 768 MET A C 1
ATOM 6050 O O . MET A 1 768 ? -28.691 -13.063 27.944 1.00 96.94 768 MET A O 1
ATOM 6054 N N . VAL A 1 769 ? -29.275 -10.886 28.000 1.00 97.50 769 VAL A N 1
ATOM 6055 C CA . VAL A 1 769 ? -28.063 -10.354 28.639 1.00 97.50 769 VAL A CA 1
ATOM 6056 C C . VAL A 1 769 ? -28.470 -9.488 29.833 1.00 97.50 769 VAL A C 1
ATOM 6058 O O . VAL A 1 769 ? -29.363 -8.651 29.708 1.00 97.50 769 VAL A O 1
ATOM 6061 N N . VAL A 1 770 ? -27.791 -9.644 30.970 1.00 98.06 770 VAL A N 1
ATOM 6062 C CA . VAL A 1 770 ? -27.893 -8.769 32.145 1.00 98.06 770 VAL A CA 1
ATOM 6063 C C . VAL A 1 770 ? -26.509 -8.233 32.509 1.00 98.06 770 VAL A C 1
ATOM 6065 O O . VAL A 1 770 ? -25.546 -8.986 32.649 1.00 98.06 770 VAL A O 1
ATOM 6068 N N . MET A 1 771 ? -26.405 -6.914 32.665 1.00 97.38 771 MET A N 1
ATOM 6069 C CA . MET A 1 771 ? -25.154 -6.207 32.953 1.00 97.38 771 MET A CA 1
ATOM 6070 C C . MET A 1 771 ? -25.296 -5.412 34.254 1.00 97.38 771 MET A C 1
ATOM 6072 O O . MET A 1 771 ? -26.073 -4.453 34.268 1.00 97.38 771 MET A O 1
ATOM 6076 N N . PRO A 1 772 ? -24.580 -5.756 35.341 1.00 96.94 772 PRO A N 1
ATOM 6077 C CA . PRO A 1 772 ? -24.567 -4.945 36.553 1.00 96.94 772 PRO A CA 1
ATOM 6078 C C . PRO A 1 772 ? -23.913 -3.582 36.293 1.00 96.94 772 PRO A C 1
ATOM 6080 O O . PRO A 1 772 ? -22.859 -3.478 35.656 1.00 96.94 772 PRO A O 1
ATOM 6083 N N . ARG A 1 773 ? -24.539 -2.521 36.805 1.00 96.31 773 ARG A N 1
ATOM 6084 C CA . ARG A 1 773 ? -24.157 -1.128 36.560 1.00 96.31 773 ARG A CA 1
ATOM 6085 C C . ARG A 1 773 ? -23.715 -0.444 37.846 1.00 96.31 773 ARG A C 1
ATOM 6087 O O . ARG A 1 773 ? -24.278 -0.666 38.912 1.00 96.31 773 ARG A O 1
ATOM 6094 N N . ARG A 1 774 ? -22.694 0.408 37.728 1.00 93.94 774 ARG A N 1
ATOM 6095 C CA . ARG A 1 774 ? -22.154 1.199 38.841 1.00 93.94 774 ARG A CA 1
ATOM 6096 C C . ARG A 1 774 ? -22.566 2.660 38.791 1.00 93.94 774 ARG A C 1
ATOM 6098 O O . ARG A 1 774 ? -22.642 3.287 39.834 1.00 93.94 774 ARG A O 1
ATOM 6105 N N . ARG A 1 775 ? -22.792 3.205 37.599 1.00 91.88 775 ARG A N 1
ATOM 6106 C CA . ARG A 1 775 ? -23.206 4.598 37.406 1.00 91.88 775 ARG A CA 1
ATOM 6107 C C . ARG A 1 775 ? -23.861 4.786 36.046 1.00 91.88 775 ARG A C 1
ATOM 6109 O O . ARG A 1 775 ? -23.553 4.060 35.095 1.00 91.88 775 ARG A O 1
ATOM 6116 N N . GLY A 1 776 ? -24.713 5.802 35.939 1.00 86.81 776 GLY A N 1
ATOM 6117 C CA . GLY A 1 776 ? -25.399 6.149 34.691 1.00 86.81 776 GLY A CA 1
ATOM 6118 C C . GLY A 1 776 ? -24.520 6.901 33.681 1.00 86.81 776 GLY A C 1
ATOM 6119 O O . GLY A 1 776 ? -24.738 6.774 32.474 1.00 86.81 776 GLY A O 1
ATOM 6120 N N . ALA A 1 777 ? -23.524 7.660 34.157 1.00 88.75 777 ALA A N 1
ATOM 6121 C CA . ALA A 1 777 ? -22.616 8.454 33.328 1.00 88.75 777 ALA A CA 1
ATOM 6122 C C . ALA A 1 777 ? -21.231 8.644 33.971 1.00 88.75 777 ALA A C 1
ATOM 6124 O O . ALA A 1 777 ? -21.114 8.701 35.193 1.00 88.75 777 ALA A O 1
ATOM 6125 N N . VAL A 1 778 ? -20.189 8.808 33.152 1.00 83.00 778 VAL A N 1
ATOM 6126 C CA . VAL A 1 778 ? -18.849 9.228 33.601 1.00 83.00 778 VAL A CA 1
ATOM 6127 C C . VAL A 1 778 ? -18.749 10.747 33.519 1.00 83.00 778 VAL A C 1
ATOM 6129 O O . VAL A 1 778 ? -19.032 11.332 32.473 1.00 83.00 778 VAL A O 1
ATOM 6132 N N . ASN A 1 779 ? -18.387 11.396 34.631 1.00 78.62 779 ASN A N 1
ATOM 6133 C CA . ASN A 1 779 ? -18.233 12.855 34.759 1.00 78.62 779 ASN A CA 1
ATOM 6134 C C . ASN A 1 779 ? -19.435 13.690 34.278 1.00 78.62 779 ASN A C 1
ATOM 6136 O O . ASN A 1 779 ? -19.282 14.872 34.000 1.00 78.62 779 ASN A O 1
ATOM 6140 N N . LYS A 1 780 ? -20.630 13.089 34.173 1.00 75.88 780 LYS A N 1
ATOM 6141 C CA . LYS A 1 780 ? -21.826 13.675 33.529 1.00 75.88 780 LYS A CA 1
ATOM 6142 C C . LYS A 1 780 ? -21.653 14.014 32.036 1.00 75.88 780 LYS A C 1
ATOM 6144 O O . LYS A 1 780 ? -22.551 14.607 31.451 1.00 75.88 780 LYS A O 1
ATOM 6149 N N . GLU A 1 781 ? -20.546 13.607 31.421 1.00 71.19 781 GLU A N 1
ATOM 6150 C CA . GLU A 1 781 ? -20.199 13.889 30.021 1.00 71.19 781 GLU A CA 1
ATOM 6151 C C . GLU A 1 781 ? -20.436 12.673 29.111 1.00 71.19 781 GLU A C 1
ATOM 6153 O O . GLU A 1 781 ? -20.743 12.832 27.934 1.00 71.19 781 GLU A O 1
ATOM 6158 N N . ALA A 1 782 ? -20.313 11.458 29.657 1.00 77.56 782 ALA A N 1
ATOM 6159 C CA . ALA A 1 782 ? -20.434 10.202 28.920 1.00 77.56 782 ALA A CA 1
ATOM 6160 C C . ALA A 1 782 ? -21.466 9.274 29.582 1.00 77.56 782 ALA A C 1
ATOM 6162 O O . ALA A 1 782 ? -21.130 8.451 30.435 1.00 77.56 782 ALA A O 1
ATOM 6163 N N . GLY A 1 783 ? -22.743 9.441 29.224 1.00 83.12 783 GLY A N 1
ATOM 6164 C CA . GLY A 1 783 ? -23.862 8.641 29.737 1.00 83.12 783 GLY A CA 1
ATOM 6165 C C . GLY A 1 783 ? -24.306 7.535 28.783 1.00 83.12 783 GLY A C 1
ATOM 6166 O O . GLY A 1 783 ? -24.368 7.757 27.577 1.00 83.12 783 GLY A O 1
ATOM 6167 N N . VAL A 1 784 ? -24.661 6.361 29.320 1.00 86.69 784 VAL A N 1
ATOM 6168 C CA . VAL A 1 784 ? -25.202 5.237 28.527 1.00 86.69 784 VAL A CA 1
ATOM 6169 C C . VAL A 1 784 ? -26.309 4.473 29.233 1.00 86.69 784 VAL A C 1
ATOM 6171 O O . VAL A 1 784 ? -26.284 4.222 30.442 1.00 86.69 784 VAL A O 1
ATOM 6174 N N . ASN A 1 785 ? -27.252 4.025 28.410 1.00 90.00 785 ASN A N 1
ATOM 6175 C CA . ASN A 1 785 ? -28.273 3.045 28.745 1.00 90.00 785 ASN A CA 1
ATOM 6176 C C . ASN A 1 785 ? -27.807 1.622 28.361 1.00 90.00 785 ASN A C 1
ATOM 6178 O O . ASN A 1 785 ? -26.642 1.403 28.031 1.00 90.00 785 ASN A O 1
ATOM 6182 N N . SER A 1 786 ? -28.739 0.669 28.361 1.00 92.38 786 SER A N 1
ATOM 6183 C CA . SER A 1 786 ? -28.509 -0.729 27.977 1.00 92.38 786 SER A CA 1
ATOM 6184 C C . SER A 1 786 ? -27.811 -0.886 26.623 1.00 92.38 786 SER A C 1
ATOM 6186 O O . SER A 1 786 ? -26.829 -1.612 26.524 1.00 92.38 786 SER A O 1
ATOM 6188 N N . LEU A 1 787 ? -28.275 -0.185 25.584 1.00 90.50 787 LEU A N 1
ATOM 6189 C CA . LEU A 1 787 ? -27.694 -0.297 24.241 1.00 90.50 787 LEU A CA 1
ATOM 6190 C C . LEU A 1 787 ? -26.296 0.320 24.163 1.00 90.50 787 LEU A C 1
ATOM 6192 O O . LEU A 1 787 ? -25.421 -0.227 23.496 1.00 90.50 787 LEU A O 1
ATOM 6196 N N . GLY A 1 788 ? -26.059 1.402 24.904 1.00 88.75 788 GLY A N 1
ATOM 6197 C CA . GLY A 1 788 ? -24.734 2.005 25.006 1.00 88.75 788 GLY A CA 1
ATOM 6198 C C . GLY A 1 788 ? -23.698 1.077 25.638 1.00 88.75 788 GLY A C 1
ATOM 6199 O O . GLY A 1 788 ? -22.552 1.055 25.196 1.00 88.75 788 GLY A O 1
ATOM 6200 N N . MET A 1 789 ? -24.109 0.237 26.595 1.00 92.44 789 MET A N 1
ATOM 6201 C CA . MET A 1 789 ? -23.248 -0.820 27.140 1.00 92.44 789 MET A CA 1
ATOM 6202 C C . MET A 1 789 ? -22.936 -1.928 26.119 1.00 92.44 789 MET A C 1
ATOM 6204 O O . MET A 1 789 ? -21.908 -2.582 26.247 1.00 92.44 789 MET A O 1
ATOM 6208 N N . LEU A 1 790 ? -23.756 -2.104 25.074 1.00 89.62 790 LEU A N 1
ATOM 6209 C CA . LEU A 1 790 ? -23.451 -2.971 23.925 1.00 89.62 790 LEU A CA 1
ATOM 6210 C C . LEU A 1 790 ? -22.672 -2.264 22.800 1.00 89.62 790 LEU A C 1
ATOM 6212 O O . LEU A 1 790 ? -22.549 -2.814 21.705 1.00 89.62 790 LEU A O 1
ATOM 6216 N N . GLY A 1 791 ? -22.173 -1.049 23.046 1.00 85.81 791 GLY A N 1
ATOM 6217 C CA . GLY A 1 791 ? -21.397 -0.275 22.078 1.00 85.81 791 GLY A CA 1
ATOM 6218 C C . GLY A 1 791 ? -22.225 0.636 21.171 1.00 85.81 791 GLY A C 1
ATOM 6219 O O . GLY A 1 791 ? -21.647 1.293 20.313 1.00 85.81 791 GLY A O 1
ATOM 6220 N N . VAL A 1 792 ? -23.549 0.730 21.354 1.00 85.88 792 VAL A N 1
ATOM 6221 C CA . VAL A 1 792 ? -24.437 1.564 20.520 1.00 85.88 792 VAL A CA 1
ATOM 6222 C C . VAL A 1 792 ? -24.861 2.817 21.283 1.00 85.88 792 VAL A C 1
ATOM 6224 O O . VAL A 1 792 ? -25.801 2.802 22.079 1.00 85.88 792 VAL A O 1
ATOM 6227 N N . ILE A 1 793 ? -24.160 3.923 21.043 1.00 86.62 793 ILE A N 1
ATOM 6228 C CA . ILE A 1 793 ? -24.278 5.163 21.815 1.00 86.62 793 ILE A CA 1
ATOM 6229 C C . ILE A 1 793 ? -24.974 6.228 20.969 1.00 86.62 793 ILE A C 1
ATOM 6231 O O . ILE A 1 793 ? -24.424 6.729 19.991 1.00 86.62 793 ILE A O 1
ATOM 6235 N N . ALA A 1 794 ? -26.191 6.605 21.352 1.00 82.81 794 ALA A N 1
ATOM 6236 C CA . ALA A 1 794 ? -26.894 7.715 20.722 1.00 82.81 794 ALA A CA 1
ATOM 6237 C C . ALA A 1 794 ? -26.543 9.038 21.422 1.00 82.81 794 ALA A C 1
ATOM 6239 O O . ALA A 1 794 ? -26.656 9.136 22.643 1.00 82.81 794 ALA A O 1
ATOM 6240 N N . VAL A 1 795 ? -26.137 10.040 20.641 1.00 81.44 795 VAL A N 1
ATOM 6241 C CA . VAL A 1 795 ? -25.657 11.353 21.107 1.00 81.44 795 VAL A CA 1
ATOM 6242 C C . VAL A 1 795 ? -26.371 12.489 20.379 1.00 81.44 795 VAL A C 1
ATOM 6244 O O . VAL A 1 795 ? -26.796 12.337 19.230 1.00 81.44 795 VAL A O 1
ATOM 6247 N N . ALA A 1 796 ? -26.503 13.639 21.037 1.00 77.69 796 ALA A N 1
ATOM 6248 C CA . ALA A 1 796 ? -27.140 14.820 20.459 1.00 77.69 796 ALA A CA 1
ATOM 6249 C C . ALA A 1 796 ? -26.168 15.671 19.627 1.00 77.69 796 ALA A C 1
ATOM 6251 O O . ALA A 1 796 ? -26.572 16.294 18.641 1.00 77.69 796 ALA A O 1
ATOM 6252 N N . THR A 1 797 ? -24.892 15.704 20.016 1.00 74.44 797 THR A N 1
ATOM 6253 C CA . THR A 1 797 ? -23.866 16.577 19.432 1.00 74.44 797 THR A CA 1
ATOM 6254 C C . THR A 1 797 ? -22.565 15.815 19.176 1.00 74.44 797 THR A C 1
ATOM 6256 O O . THR A 1 797 ? -22.325 14.757 19.756 1.00 74.44 797 THR A O 1
ATOM 6259 N N . MET A 1 798 ? -21.699 16.352 18.307 1.00 73.62 798 MET A N 1
ATOM 6260 C CA . MET A 1 798 ? -20.346 15.794 18.157 1.00 73.62 798 MET A CA 1
ATOM 6261 C C . MET A 1 798 ? -19.475 16.017 19.392 1.00 73.62 798 MET A C 1
ATOM 6263 O O . MET A 1 798 ? -18.620 15.189 19.669 1.00 73.62 798 MET A O 1
ATOM 6267 N N . GLU A 1 799 ? -19.735 17.065 20.172 1.00 71.88 799 GLU A N 1
ATOM 6268 C CA . GLU A 1 799 ? -19.016 17.319 21.423 1.00 71.88 799 GLU A CA 1
ATOM 6269 C C . GLU A 1 799 ? -19.179 16.162 22.426 1.00 71.88 799 GLU A C 1
ATOM 6271 O O . GLU A 1 799 ? -18.233 15.795 23.120 1.00 71.88 799 GLU A O 1
ATOM 6276 N N . GLU A 1 800 ? -20.351 15.520 22.463 1.00 69.81 800 GLU A N 1
ATOM 6277 C CA . GLU A 1 800 ? -20.570 14.318 23.275 1.00 69.81 800 GLU A CA 1
ATOM 6278 C C . GLU A 1 800 ? -19.719 13.134 22.789 1.00 69.81 800 GLU A C 1
ATOM 6280 O O . GLU A 1 800 ? -19.135 12.427 23.612 1.00 69.81 800 GLU A O 1
ATOM 6285 N N . VAL A 1 801 ? -19.573 12.938 21.472 1.00 67.06 801 VAL A N 1
ATOM 6286 C CA . VAL A 1 801 ? -18.657 11.918 20.923 1.00 67.06 801 VAL A CA 1
ATOM 6287 C C . VAL A 1 801 ? -17.216 12.231 21.317 1.00 67.06 801 VAL A C 1
ATOM 6289 O O . VAL A 1 801 ? -16.497 11.346 21.783 1.00 67.06 801 VAL A O 1
ATOM 6292 N N . ASP A 1 802 ? -16.804 13.491 21.192 1.00 64.12 802 ASP A N 1
ATOM 6293 C CA . ASP A 1 802 ? -15.454 13.932 21.539 1.00 64.12 802 ASP A CA 1
ATOM 6294 C C . ASP A 1 802 ? -15.162 13.716 23.030 1.00 64.12 802 ASP A C 1
ATOM 6296 O O . ASP A 1 802 ? -14.048 13.335 23.400 1.00 64.12 802 ASP A O 1
ATOM 6300 N N . ASN A 1 803 ? -16.162 13.893 23.899 1.00 71.44 803 ASN A N 1
ATOM 6301 C CA . ASN A 1 803 ? -16.057 13.581 25.323 1.00 71.44 803 ASN A CA 1
ATOM 6302 C C . ASN A 1 803 ? -15.840 12.085 25.573 1.00 71.44 803 ASN A C 1
ATOM 6304 O O . ASN A 1 803 ? -14.932 11.728 26.326 1.00 71.44 803 ASN A O 1
ATOM 6308 N N . TRP A 1 804 ? -16.597 11.214 24.902 1.00 70.88 804 TRP A N 1
ATOM 6309 C CA . TRP A 1 804 ? -16.394 9.762 24.954 1.00 70.88 804 TRP A CA 1
ATOM 6310 C C . TRP A 1 804 ? -14.988 9.355 24.499 1.00 70.88 804 TRP A C 1
ATOM 6312 O O . TRP A 1 804 ? -14.301 8.589 25.179 1.00 70.88 804 TRP A O 1
ATOM 6322 N N . VAL A 1 805 ? -14.523 9.906 23.375 1.00 62.72 805 VAL A N 1
ATOM 6323 C CA . VAL A 1 805 ? -13.175 9.649 22.846 1.00 62.72 805 VAL A CA 1
ATOM 6324 C C . VAL A 1 805 ? -12.101 10.158 23.812 1.00 62.72 805 VAL A C 1
ATOM 6326 O O . VAL A 1 805 ? -11.106 9.471 24.050 1.00 62.72 805 VAL A O 1
ATOM 6329 N N . ARG A 1 806 ? -12.303 11.338 24.410 1.00 70.31 806 ARG A N 1
ATOM 6330 C CA . ARG A 1 806 ? -11.373 11.953 25.366 1.00 70.31 806 ARG A CA 1
ATOM 6331 C C . ARG A 1 806 ? -11.252 11.167 26.670 1.00 70.31 806 ARG A C 1
ATOM 6333 O O . ARG A 1 806 ? -10.144 11.078 27.200 1.00 70.31 806 ARG A O 1
ATOM 6340 N N . LEU A 1 807 ? -12.361 10.661 27.208 1.00 63.78 807 LEU A N 1
ATOM 6341 C CA . LEU A 1 807 ? -12.382 9.875 28.448 1.00 63.78 807 LEU A CA 1
ATOM 6342 C C . LEU A 1 807 ? -11.823 8.456 28.245 1.00 63.78 807 LEU A C 1
ATOM 6344 O O . LEU A 1 807 ? -11.300 7.868 29.188 1.00 63.78 807 LEU A O 1
ATOM 6348 N N . GLY A 1 808 ? -11.858 7.953 27.008 1.00 63.84 808 GLY A N 1
ATOM 6349 C CA . GLY A 1 808 ? -11.480 6.588 26.651 1.00 63.84 808 GLY A CA 1
ATOM 6350 C C . GLY A 1 808 ? -12.710 5.687 26.646 1.00 63.84 808 GLY A C 1
ATOM 6351 O O . GLY A 1 808 ? -13.396 5.558 27.658 1.00 63.84 808 GLY A O 1
ATOM 6352 N N . LEU A 1 809 ? -13.015 5.083 25.495 1.00 73.31 809 LEU A N 1
ATOM 6353 C CA . LEU A 1 809 ? -14.262 4.339 25.279 1.00 73.31 809 LEU A CA 1
ATOM 6354 C C . LEU A 1 809 ? -14.364 3.113 26.203 1.00 73.31 809 LEU A C 1
ATOM 6356 O O . LEU A 1 809 ? -15.344 2.943 26.929 1.00 73.31 809 LEU A O 1
ATOM 6360 N N . THR A 1 810 ? -13.319 2.285 26.214 1.00 76.38 810 THR A N 1
ATOM 6361 C CA . THR A 1 810 ? -13.235 1.064 27.024 1.00 76.38 810 THR A CA 1
ATOM 6362 C C . THR A 1 810 ? -13.133 1.388 28.514 1.00 76.38 810 THR A C 1
ATOM 6364 O O . THR A 1 810 ? -13.808 0.758 29.326 1.00 76.38 810 THR A O 1
ATOM 6367 N N . GLU A 1 811 ? -12.328 2.389 28.883 1.00 80.06 811 GLU A N 1
ATOM 6368 C CA . GLU A 1 811 ? -12.205 2.858 30.264 1.00 80.06 811 GLU A CA 1
ATOM 6369 C C . GLU A 1 811 ? -13.542 3.378 30.807 1.00 80.06 811 GLU A C 1
ATOM 6371 O O . GLU A 1 811 ? -13.931 3.014 31.916 1.00 80.06 811 GLU A O 1
ATOM 6376 N N . SER A 1 812 ? -14.282 4.145 30.000 1.00 83.94 812 SER A N 1
ATOM 6377 C CA . SER A 1 812 ? -15.604 4.649 30.378 1.00 83.94 812 SER A CA 1
ATOM 6378 C C . SER A 1 812 ? -16.573 3.497 30.641 1.00 83.94 812 SER A C 1
ATOM 6380 O O . SER A 1 812 ? -17.228 3.475 31.681 1.00 83.94 812 SER A O 1
ATOM 6382 N N . LEU A 1 813 ? -16.640 2.490 29.759 1.00 87.69 813 LEU A N 1
ATOM 6383 C CA . LEU A 1 813 ? -17.510 1.325 29.970 1.00 87.69 813 LEU A CA 1
ATOM 6384 C C . LEU A 1 813 ? -17.124 0.500 31.209 1.00 87.69 813 LEU A C 1
ATOM 6386 O O . LEU A 1 813 ? -18.010 0.023 31.918 1.00 87.69 813 LEU A O 1
ATOM 6390 N N . ALA A 1 814 ? -15.827 0.359 31.500 1.00 88.62 814 ALA A N 1
ATOM 6391 C CA . ALA A 1 814 ? -15.344 -0.302 32.716 1.00 88.62 814 ALA A CA 1
ATOM 6392 C C . ALA A 1 814 ? -15.771 0.439 33.995 1.00 88.62 814 ALA A C 1
ATOM 6394 O O . ALA A 1 814 ? -15.968 -0.173 35.044 1.00 88.62 814 ALA A O 1
ATOM 6395 N N . GLU A 1 815 ? -15.892 1.764 33.912 1.00 90.56 815 GLU A N 1
ATOM 6396 C CA . GLU A 1 815 ? -16.315 2.628 35.010 1.00 90.56 815 GLU A CA 1
ATOM 6397 C C . GLU A 1 815 ? -17.847 2.658 35.188 1.00 90.56 815 GLU A C 1
ATOM 6399 O O . GLU A 1 815 ? -18.340 2.766 36.317 1.00 90.56 815 GLU A O 1
ATOM 6404 N N . LEU A 1 816 ? -18.588 2.533 34.082 1.00 93.19 816 LEU A N 1
ATOM 6405 C CA . LEU A 1 816 ? -20.054 2.466 34.020 1.00 93.19 816 LEU A CA 1
ATOM 6406 C C . LEU A 1 816 ? -20.611 1.113 34.483 1.00 93.19 816 LEU A C 1
ATOM 6408 O O . LEU A 1 816 ? -21.655 1.069 35.144 1.00 93.19 816 LEU A O 1
ATOM 6412 N N . GLY A 1 817 ? -19.939 0.019 34.122 1.00 93.62 817 GLY A N 1
ATOM 6413 C CA . GLY A 1 817 ? -20.237 -1.345 34.559 1.00 93.62 817 GLY A CA 1
ATOM 6414 C C . GLY A 1 817 ? -19.421 -1.769 35.781 1.00 93.62 817 GLY A C 1
ATOM 6415 O O . GLY A 1 817 ? -18.602 -1.016 36.304 1.00 93.62 817 GLY A O 1
ATOM 6416 N N . VAL A 1 818 ? -19.630 -2.995 36.261 1.00 94.62 818 VAL A N 1
ATOM 6417 C CA . VAL A 1 818 ? -18.726 -3.607 37.250 1.00 94.62 818 VAL A CA 1
ATOM 6418 C C . VAL A 1 818 ? -17.503 -4.154 36.510 1.00 94.62 818 VAL A C 1
ATOM 6420 O O . VAL A 1 818 ? -17.690 -5.019 35.664 1.00 94.62 818 VAL A O 1
ATOM 6423 N N . PRO A 1 819 ? -16.267 -3.697 36.769 1.00 89.69 819 PRO A N 1
ATOM 6424 C CA . PRO A 1 819 ? -15.094 -4.169 36.032 1.00 89.69 819 PRO A CA 1
ATOM 6425 C C . PRO A 1 819 ? -14.813 -5.658 36.296 1.00 89.69 819 PRO A C 1
ATOM 6427 O O . PRO A 1 819 ? -15.055 -6.150 37.402 1.00 89.69 819 PRO A O 1
ATOM 6430 N N . LYS A 1 820 ? -14.281 -6.375 35.296 1.00 84.19 820 LYS A N 1
ATOM 6431 C CA . LYS A 1 820 ? -13.727 -7.725 35.503 1.00 84.19 820 LYS A CA 1
ATOM 6432 C C . LYS A 1 820 ? -12.459 -7.605 36.364 1.00 84.19 820 LYS A C 1
ATOM 6434 O O . LYS A 1 820 ? -11.592 -6.786 36.057 1.00 84.19 820 LYS A O 1
ATOM 6439 N N . GLU A 1 821 ? -12.375 -8.357 37.462 1.00 68.25 821 GLU A N 1
ATOM 6440 C CA . GLU A 1 821 ? -11.146 -8.430 38.267 1.00 68.25 821 GLU A CA 1
ATOM 6441 C C . GLU A 1 821 ? -10.044 -9.076 37.409 1.00 68.25 821 GLU A C 1
ATOM 6443 O O . GLU A 1 821 ? -10.327 -9.987 36.629 1.00 68.25 821 GLU A O 1
ATOM 6448 N N . LYS A 1 822 ? -8.836 -8.504 37.457 1.00 46.88 822 LYS A N 1
ATOM 6449 C CA . LYS A 1 822 ? -7.704 -8.896 36.607 1.00 46.88 822 LYS A CA 1
ATOM 6450 C C . LYS A 1 822 ? -7.007 -10.149 37.097 1.00 46.88 822 LYS A C 1
ATOM 6452 O O . LYS A 1 822 ? -6.831 -10.246 38.331 1.00 46.88 822 LYS A O 1
#